Protein AF-0000000084525613 (afdb_homodimer)

Structure (mmCIF, N/CA/C/O backbone):
data_AF-0000000084525613-model_v1
#
loop_
_entity.id
_entity.type
_entity.pdbx_description
1 polymer 'Acetyl-CoA carboxylase, carboxyltransferase component (Subunit alpha and beta)'
#
loop_
_atom_site.group_PDB
_atom_site.id
_atom_site.type_symbol
_atom_site.label_atom_id
_atom_site.label_alt_id
_atom_site.label_comp_id
_atom_site.label_asym_id
_atom_site.label_entity_id
_atom_site.label_seq_id
_atom_site.pdbx_PDB_ins_code
_atom_site.Cartn_x
_atom_site.Cartn_y
_atom_site.Cartn_z
_atom_site.occupancy
_atom_site.B_iso_or_equiv
_atom_site.auth_seq_id
_atom_site.auth_comp_id
_atom_site.auth_asym_id
_atom_site.auth_atom_id
_atom_site.pdbx_PDB_model_num
ATOM 1 N N . MET A 1 1 ? -4.914 -27.984 -30.031 1 90.06 1 MET A N 1
ATOM 2 C CA . MET A 1 1 ? -4.883 -29.438 -29.953 1 90.06 1 MET A CA 1
ATOM 3 C C . MET A 1 1 ? -5.484 -29.906 -28.625 1 90.06 1 MET A C 1
ATOM 5 O O . MET A 1 1 ? -5.383 -29.219 -27.609 1 90.06 1 MET A O 1
ATOM 9 N N . LYS A 1 2 ? -6.156 -30.938 -28.734 1 94.06 2 LYS A N 1
ATOM 10 C CA . LYS A 1 2 ? -6.719 -31.516 -27.516 1 94.06 2 LYS A CA 1
ATOM 11 C C . LYS A 1 2 ? -5.641 -32.188 -26.688 1 94.06 2 LYS A C 1
ATOM 13 O O . LYS A 1 2 ? -4.871 -33 -27.203 1 94.06 2 LYS A O 1
ATOM 18 N N . LEU A 1 3 ? -5.566 -31.844 -25.422 1 95.56 3 LEU A N 1
ATOM 19 C CA . LEU A 1 3 ? -4.598 -32.469 -24.516 1 95.56 3 LEU A CA 1
ATOM 20 C C . LEU A 1 3 ? -4.984 -33.906 -24.188 1 95.56 3 LEU A C 1
ATOM 22 O O . LEU A 1 3 ? -6.172 -34.219 -24.078 1 95.56 3 LEU A O 1
ATOM 26 N N . THR A 1 4 ? -3.984 -34.75 -24.031 1 93.56 4 THR A N 1
ATOM 27 C CA . THR A 1 4 ? -4.195 -36.125 -23.625 1 93.56 4 THR A CA 1
ATOM 28 C C . THR A 1 4 ? -3.631 -36.375 -22.219 1 93.56 4 THR A C 1
ATOM 30 O O . THR A 1 4 ? -2.469 -36.031 -21.953 1 93.56 4 THR A O 1
ATOM 33 N N . SER A 1 5 ? -4.492 -36.906 -21.422 1 92.44 5 SER A N 1
ATOM 34 C CA . SER A 1 5 ? -4.07 -37.188 -20.047 1 92.44 5 SER A CA 1
ATOM 35 C C . SER A 1 5 ? -3.301 -38.5 -19.969 1 92.44 5 SER A C 1
ATOM 37 O O . SER A 1 5 ? -3.67 -39.469 -20.609 1 92.44 5 SER A O 1
ATOM 39 N N . ALA A 1 6 ? -2.217 -38.469 -19.203 1 86.94 6 ALA A N 1
ATOM 40 C CA . ALA A 1 6 ? -1.44 -39.688 -18.953 1 86.94 6 ALA A CA 1
ATOM 41 C C . ALA A 1 6 ? -1.786 -40.312 -17.609 1 86.94 6 ALA A C 1
ATOM 43 O O . ALA A 1 6 ? -1.258 -41.344 -17.234 1 86.94 6 ALA A O 1
ATOM 44 N N . PHE A 1 7 ? -2.611 -39.656 -16.969 1 85.94 7 PHE A N 1
ATOM 45 C CA . PHE A 1 7 ? -2.996 -40.062 -15.625 1 85.94 7 PHE A CA 1
ATOM 46 C C . PHE A 1 7 ? -3.844 -41.312 -15.641 1 85.94 7 PHE A C 1
ATOM 48 O O . PHE A 1 7 ? -4.707 -41.469 -16.5 1 85.94 7 PHE A O 1
ATOM 55 N N . VAL A 1 8 ? -3.467 -42.219 -14.656 1 85.25 8 VAL A N 1
ATOM 56 C CA . VAL A 1 8 ? -4.188 -43.5 -14.562 1 85.25 8 VAL A CA 1
ATOM 57 C C . VAL A 1 8 ? -5.152 -43.438 -13.375 1 85.25 8 VAL A C 1
ATOM 59 O O . VAL A 1 8 ? -4.734 -43.594 -12.227 1 85.25 8 VAL A O 1
ATOM 62 N N . PRO A 1 9 ? -6.391 -43.438 -13.719 1 85.56 9 PRO A N 1
ATOM 63 C CA . PRO A 1 9 ? -7.371 -43.406 -12.633 1 85.56 9 PRO A CA 1
ATOM 64 C C . PRO A 1 9 ? -7.312 -44.656 -11.75 1 85.56 9 PRO A C 1
ATOM 66 O O . PRO A 1 9 ? -7.066 -45.75 -12.25 1 85.56 9 PRO A O 1
ATOM 69 N N . GLY A 1 10 ? -7.457 -44.562 -10.461 1 86.69 10 GLY A N 1
ATOM 70 C CA . GLY A 1 10 ? -7.559 -45.688 -9.539 1 86.69 10 GLY A CA 1
ATOM 71 C C . GLY A 1 10 ? -6.211 -46.125 -9.016 1 86.69 10 GLY A C 1
ATOM 72 O O . GLY A 1 10 ? -6.141 -47.062 -8.203 1 86.69 10 GLY A O 1
ATOM 73 N N . SER A 1 11 ? -5.141 -45.531 -9.516 1 91.88 11 SER A N 1
ATOM 74 C CA . SER A 1 11 ? -3.818 -45.875 -9 1 91.88 11 SER A CA 1
ATOM 75 C C . SER A 1 11 ? -3.699 -45.531 -7.52 1 91.88 11 SER A C 1
ATOM 77 O O . SER A 1 11 ? -4.52 -44.781 -6.98 1 91.88 11 SER A O 1
ATOM 79 N N . ASP A 1 12 ? -2.725 -46.188 -6.828 1 93.88 12 ASP A N 1
ATOM 80 C CA . ASP A 1 12 ? -2.469 -45.875 -5.422 1 93.88 12 ASP A CA 1
ATOM 81 C C . ASP A 1 12 ? -2.098 -44.406 -5.23 1 93.88 12 ASP A C 1
ATOM 83 O O . ASP A 1 12 ? -2.547 -43.781 -4.277 1 93.88 12 ASP A O 1
ATOM 87 N N . ALA A 1 13 ? -1.335 -43.938 -6.129 1 93.38 13 ALA A N 1
ATOM 88 C CA . ALA A 1 13 ? -0.952 -42.531 -6.066 1 93.38 13 ALA A CA 1
ATOM 89 C C . ALA A 1 13 ? -2.176 -41.625 -6.156 1 93.38 13 ALA A C 1
ATOM 91 O O . ALA A 1 13 ? -2.273 -40.625 -5.438 1 93.38 13 ALA A O 1
ATOM 92 N N . ALA A 1 14 ? -3.051 -41.969 -7.055 1 95.06 14 ALA A N 1
ATOM 93 C CA . ALA A 1 14 ? -4.281 -41.188 -7.219 1 95.06 14 ALA A CA 1
ATOM 94 C C . ALA A 1 14 ? -5.098 -41.188 -5.93 1 95.06 14 ALA A C 1
ATOM 96 O O . ALA A 1 14 ? -5.594 -40.125 -5.508 1 95.06 14 ALA A O 1
ATOM 97 N N . ARG A 1 15 ? -5.195 -42.312 -5.285 1 96.06 15 ARG A N 1
ATOM 98 C CA . ARG A 1 15 ? -5.969 -42.438 -4.055 1 96.06 15 ARG A CA 1
ATOM 99 C C . ARG A 1 15 ? -5.328 -41.656 -2.92 1 96.06 15 ARG A C 1
ATOM 101 O O . ARG A 1 15 ? -6.023 -40.969 -2.145 1 96.06 15 ARG A O 1
ATOM 108 N N . ASP A 1 16 ? -4.066 -41.781 -2.861 1 96.75 16 ASP A N 1
ATOM 109 C CA . ASP A 1 16 ? -3.33 -41.062 -1.828 1 96.75 16 ASP A CA 1
ATOM 110 C C . ASP A 1 16 ? -3.467 -39.562 -2.014 1 96.75 16 ASP A C 1
ATOM 112 O O . ASP A 1 16 ? -3.686 -38.812 -1.047 1 96.75 16 ASP A O 1
ATOM 116 N N . ASN A 1 17 ? -3.283 -39.125 -3.244 1 97 17 ASN A N 1
ATOM 117 C CA . ASN A 1 17 ? -3.457 -37.719 -3.549 1 97 17 ASN A CA 1
ATOM 118 C C . ASN A 1 17 ? -4.844 -37.219 -3.141 1 97 17 ASN A C 1
ATOM 120 O O . ASN A 1 17 ? -4.965 -36.188 -2.439 1 97 17 ASN A O 1
ATOM 124 N N . ARG A 1 18 ? -5.82 -37.906 -3.545 1 97.19 18 ARG A N 1
ATOM 125 C CA . ARG A 1 18 ? -7.195 -37.531 -3.254 1 97.19 18 ARG A CA 1
ATOM 126 C C . ARG A 1 18 ? -7.434 -37.438 -1.751 1 97.19 18 ARG A C 1
ATOM 128 O O . ARG A 1 18 ? -8.016 -36.469 -1.27 1 97.19 18 ARG A O 1
ATOM 135 N N . ALA A 1 19 ? -7.035 -38.438 -1.018 1 98.06 19 ALA A N 1
ATOM 136 C CA . ALA A 1 19 ? -7.219 -38.438 0.432 1 98.06 19 ALA A CA 1
ATOM 137 C C . ALA A 1 19 ? -6.547 -37.25 1.077 1 98.06 19 ALA A C 1
ATOM 139 O O . ALA A 1 19 ? -7.121 -36.594 1.958 1 98.06 19 ALA A O 1
ATOM 140 N N . ALA A 1 20 ? -5.375 -36.969 0.652 1 98.12 20 ALA A N 1
ATOM 141 C CA . ALA A 1 20 ? -4.621 -35.844 1.201 1 98.12 20 ALA A CA 1
ATOM 142 C C . ALA A 1 20 ? -5.312 -34.531 0.893 1 98.12 20 ALA A C 1
ATOM 144 O O . ALA A 1 20 ? -5.445 -33.656 1.769 1 98.12 20 ALA A O 1
ATOM 145 N N . HIS A 1 21 ? -5.723 -34.312 -0.351 1 98.31 21 HIS A N 1
ATOM 146 C CA . HIS A 1 21 ? -6.398 -33.062 -0.747 1 98.31 21 HIS A CA 1
ATOM 147 C C . HIS A 1 21 ? -7.703 -32.906 0.022 1 98.31 21 HIS A C 1
ATOM 149 O O . HIS A 1 21 ? -8.023 -31.781 0.451 1 98.31 21 HIS A O 1
ATOM 155 N N . LEU A 1 22 ? -8.445 -33.969 0.151 1 98.56 22 LEU A N 1
ATOM 156 C CA . LEU A 1 22 ? -9.711 -33.906 0.877 1 98.56 22 LEU A CA 1
ATOM 157 C C . LEU A 1 22 ? -9.477 -33.5 2.328 1 98.56 22 LEU A C 1
ATOM 159 O O . LEU A 1 22 ? -10.258 -32.719 2.893 1 98.56 22 LEU A O 1
ATOM 163 N N . LYS A 1 23 ? -8.445 -34 2.936 1 98.5 23 LYS A N 1
ATOM 164 C CA . LYS A 1 23 ? -8.102 -33.625 4.301 1 98.5 23 LYS A CA 1
ATOM 165 C C . LYS A 1 23 ? -7.781 -32.156 4.391 1 98.5 23 LYS A C 1
ATOM 167 O O . LYS A 1 23 ? -8.219 -31.469 5.32 1 98.5 23 LYS A O 1
ATOM 172 N N . MET A 1 24 ? -6.98 -31.641 3.463 1 98.44 24 MET A N 1
ATOM 173 C CA . MET A 1 24 ? -6.645 -30.219 3.438 1 98.44 24 MET A CA 1
ATOM 174 C C . MET A 1 24 ? -7.895 -29.375 3.211 1 98.44 24 MET A C 1
ATOM 176 O O . MET A 1 24 ? -8.039 -28.312 3.807 1 98.44 24 MET A O 1
ATOM 180 N N . LEU A 1 25 ? -8.758 -29.828 2.34 1 98.38 25 LEU A N 1
ATOM 181 C CA . LEU A 1 25 ? -10 -29.109 2.064 1 98.38 25 LEU A CA 1
ATOM 182 C C . LEU A 1 25 ? -10.883 -29.047 3.311 1 98.38 25 LEU A C 1
ATOM 184 O O . LEU A 1 25 ? -11.57 -28.047 3.535 1 98.38 25 LEU A O 1
ATOM 188 N N . GLU A 1 26 ? -10.867 -30.062 4.094 1 98.44 26 GLU A N 1
ATOM 189 C CA . GLU A 1 26 ? -11.617 -30.062 5.344 1 98.44 26 GLU A CA 1
ATOM 190 C C . GLU A 1 26 ? -11.109 -28.984 6.293 1 98.44 26 GLU A C 1
ATOM 192 O O . GLU A 1 26 ? -11.906 -28.281 6.918 1 98.44 26 GLU A O 1
ATOM 197 N N . THR A 1 27 ? -9.812 -28.891 6.395 1 98.19 27 THR A N 1
ATOM 198 C CA . THR A 1 27 ? -9.203 -27.844 7.223 1 98.19 27 THR A CA 1
ATOM 199 C C . THR A 1 27 ? -9.648 -26.469 6.762 1 98.19 27 THR A C 1
ATOM 201 O O . THR A 1 27 ? -10.008 -25.609 7.582 1 98.19 27 THR A O 1
ATOM 204 N N . VAL A 1 28 ? -9.633 -26.234 5.484 1 98.19 28 VAL A N 1
ATOM 205 C CA . VAL A 1 28 ? -10.031 -24.953 4.914 1 98.19 28 VAL A CA 1
ATOM 206 C C . VAL A 1 28 ? -11.516 -24.719 5.156 1 98.19 28 VAL A C 1
ATOM 208 O O . VAL A 1 28 ? -11.938 -23.594 5.473 1 98.19 28 VAL A O 1
ATOM 211 N N . ARG A 1 29 ? -12.297 -25.719 4.98 1 97.88 29 ARG A N 1
ATOM 212 C CA . ARG A 1 29 ? -13.734 -25.625 5.199 1 97.88 29 ARG A CA 1
ATOM 213 C C . ARG A 1 29 ? -14.039 -25.203 6.633 1 97.88 29 ARG A C 1
ATOM 215 O O . ARG A 1 29 ? -14.906 -24.359 6.867 1 97.88 29 ARG A O 1
ATOM 222 N N . GLU A 1 30 ? -13.367 -25.781 7.582 1 98 30 GLU A N 1
ATOM 223 C CA . GLU A 1 30 ? -13.562 -25.422 8.984 1 98 30 GLU A CA 1
ATOM 224 C C . GLU A 1 30 ? -13.258 -23.953 9.219 1 98 30 GLU A C 1
ATOM 226 O O . GLU A 1 30 ? -13.992 -23.266 9.93 1 98 30 GLU A O 1
ATOM 231 N N . ALA A 1 31 ? -12.164 -23.516 8.625 1 98.12 31 ALA A N 1
ATOM 232 C CA . ALA A 1 31 ? -11.805 -22.109 8.734 1 98.12 31 ALA A CA 1
ATOM 233 C C . ALA A 1 31 ? -12.875 -21.219 8.102 1 98.12 31 ALA A C 1
ATOM 235 O O . ALA A 1 31 ? -13.242 -20.172 8.656 1 98.12 31 ALA A O 1
ATOM 236 N N . ALA A 1 32 ? -13.344 -21.609 6.957 1 97.69 32 ALA A N 1
ATOM 237 C CA . ALA A 1 32 ? -14.375 -20.859 6.246 1 97.69 32 ALA A CA 1
ATOM 238 C C . ALA A 1 32 ? -15.672 -20.812 7.055 1 97.69 32 ALA A C 1
ATOM 240 O O . ALA A 1 32 ? -16.359 -19.781 7.074 1 97.69 32 ALA A O 1
ATOM 241 N N . GLU A 1 33 ? -16.016 -21.906 7.648 1 96.88 33 GLU A N 1
ATOM 242 C CA . GLU A 1 33 ? -17.203 -21.953 8.477 1 96.88 33 GLU A CA 1
ATOM 243 C C . GLU A 1 33 ? -17.094 -21.031 9.688 1 96.88 33 GLU A C 1
ATOM 245 O O . GLU A 1 33 ? -18.047 -20.344 10.047 1 96.88 33 GLU A O 1
ATOM 250 N N . THR A 1 34 ? -15.945 -21.062 10.266 1 96.12 34 THR A N 1
ATOM 251 C CA . THR A 1 34 ? -15.688 -20.156 11.367 1 96.12 34 THR A CA 1
ATOM 252 C C . THR A 1 34 ? -15.836 -18.703 10.914 1 96.12 34 THR A C 1
ATOM 254 O O . THR A 1 34 ? -16.469 -17.891 11.594 1 96.12 34 THR A O 1
ATOM 257 N N . ALA A 1 35 ? -15.266 -18.391 9.82 1 97.31 35 ALA A N 1
ATOM 258 C CA . ALA A 1 35 ? -15.367 -17.047 9.25 1 97.31 35 ALA A CA 1
ATOM 259 C C . ALA A 1 35 ? -16.828 -16.672 8.992 1 97.31 35 ALA A C 1
ATOM 261 O O . ALA A 1 35 ? -17.25 -15.562 9.312 1 97.31 35 ALA A O 1
ATOM 262 N N . ALA A 1 36 ? -17.578 -17.594 8.469 1 96 36 ALA A N 1
ATOM 263 C CA . ALA A 1 36 ? -18.953 -17.344 8.062 1 96 36 ALA A CA 1
ATOM 264 C C . ALA A 1 36 ? -19.859 -17.156 9.281 1 96 36 ALA A C 1
ATOM 266 O O . ALA A 1 36 ? -20.938 -16.562 9.18 1 96 36 ALA A O 1
ATOM 267 N N . SER A 1 37 ? -19.391 -17.562 10.438 1 95.06 37 SER A N 1
ATOM 268 C CA . SER A 1 37 ? -20.172 -17.469 11.664 1 95.06 37 SER A CA 1
ATOM 269 C C . SER A 1 37 ? -20.109 -16.062 12.258 1 95.06 37 SER A C 1
ATOM 271 O O . SER A 1 37 ? -20.859 -15.742 13.18 1 95.06 37 SER A O 1
ATOM 273 N N . GLY A 1 38 ? -19.219 -15.258 11.734 1 96.25 38 GLY A N 1
ATOM 274 C CA . GLY A 1 38 ? -19.141 -13.875 12.18 1 96.25 38 GLY A CA 1
ATOM 275 C C . GLY A 1 38 ? -18.844 -13.734 13.656 1 96.25 38 GLY A C 1
ATOM 276 O O . GLY A 1 38 ? -17.906 -14.344 14.172 1 96.25 38 GLY A O 1
ATOM 277 N N . GLY A 1 39 ? -19.703 -12.945 14.367 1 95.94 39 GLY A N 1
ATOM 278 C CA . GLY A 1 39 ? -19.453 -12.633 15.766 1 95.94 39 GLY A CA 1
ATOM 279 C C . GLY A 1 39 ? -19.938 -13.719 16.719 1 95.94 39 GLY A C 1
ATOM 280 O O . GLY A 1 39 ? -19.859 -13.562 17.938 1 95.94 39 GLY A O 1
ATOM 281 N N . GLY A 1 40 ? -20.406 -14.875 16.172 1 95.62 40 GLY A N 1
ATOM 282 C CA . GLY A 1 40 ? -20.875 -15.969 17 1 95.62 40 GLY A CA 1
ATOM 283 C C . GLY A 1 40 ? -22.375 -15.922 17.25 1 95.62 40 GLY A C 1
ATOM 284 O O . GLY A 1 40 ? -23.047 -14.961 16.859 1 95.62 40 GLY A O 1
ATOM 285 N N . ALA A 1 41 ? -22.859 -16.906 17.906 1 96.12 41 ALA A N 1
ATOM 286 C CA . ALA A 1 41 ? -24.297 -17.141 18.047 1 96.12 41 ALA A CA 1
ATOM 287 C C . ALA A 1 41 ? -24.953 -16.016 18.844 1 96.12 41 ALA A C 1
ATOM 289 O O . ALA A 1 41 ? -26 -15.492 18.438 1 96.12 41 ALA A O 1
ATOM 290 N N . SER A 1 42 ? -24.391 -15.633 19.938 1 95.81 42 SER A N 1
ATOM 291 C CA . SER A 1 42 ? -24.984 -14.609 20.797 1 95.81 42 SER A CA 1
ATOM 292 C C . SER A 1 42 ? -25.062 -13.266 20.078 1 95.81 42 SER A C 1
ATOM 294 O O . SER A 1 42 ? -26.094 -12.609 20.094 1 95.81 42 SER A O 1
ATOM 296 N N . ALA A 1 43 ? -23.984 -12.852 19.438 1 96.19 43 ALA A N 1
ATOM 297 C CA . ALA A 1 43 ? -23.969 -11.586 18.719 1 96.19 43 ALA A CA 1
ATOM 298 C C . ALA A 1 43 ? -24.953 -11.609 17.562 1 96.19 43 ALA A C 1
ATOM 300 O O . ALA A 1 43 ? -25.625 -10.602 17.281 1 96.19 43 ALA A O 1
ATOM 301 N N . ARG A 1 44 ? -25.094 -12.688 16.891 1 97.5 44 ARG A N 1
ATOM 302 C CA . ARG A 1 44 ? -26.016 -12.836 15.773 1 97.5 44 ARG A CA 1
ATOM 303 C C . ARG A 1 44 ? -27.469 -12.742 16.25 1 97.5 44 ARG A C 1
ATOM 305 O O . ARG A 1 44 ? -28.297 -12.094 15.609 1 97.5 44 ARG A O 1
ATOM 312 N N . GLU A 1 45 ? -27.719 -13.398 17.328 1 97.5 45 GLU A N 1
ATOM 313 C CA . GLU A 1 45 ? -29.062 -13.328 17.875 1 97.5 45 GLU A CA 1
ATOM 314 C C . GLU A 1 45 ? -29.422 -11.898 18.266 1 97.5 45 GLU A C 1
ATOM 316 O O . GLU A 1 45 ? -30.547 -11.453 18 1 97.5 45 GLU A O 1
ATOM 321 N N . ARG A 1 46 ? -28.531 -11.234 18.906 1 95.88 46 ARG A N 1
ATOM 322 C CA . ARG A 1 46 ? -28.75 -9.844 19.266 1 95.88 46 ARG A CA 1
ATOM 323 C C . ARG A 1 46 ? -29 -8.992 18.016 1 95.88 46 ARG A C 1
ATOM 325 O O . ARG A 1 46 ? -29.891 -8.141 18.016 1 95.88 46 ARG A O 1
ATOM 332 N N . HIS A 1 47 ? -28.234 -9.227 17.016 1 97.25 47 HIS A N 1
ATOM 333 C CA . HIS A 1 47 ? -28.375 -8.531 15.734 1 97.25 47 HIS A CA 1
ATOM 334 C C . HIS A 1 47 ? -29.75 -8.766 15.133 1 97.25 47 HIS A C 1
ATOM 336 O O . HIS A 1 47 ? -30.438 -7.809 14.75 1 97.25 47 HIS A O 1
ATOM 342 N N . LEU A 1 48 ? -30.219 -9.969 15.141 1 97.62 48 LEU A N 1
ATOM 343 C CA . LEU A 1 48 ? -31.516 -10.352 14.594 1 97.62 48 LEU A CA 1
ATOM 344 C C . LEU A 1 48 ? -32.656 -9.781 15.438 1 97.62 48 LEU A C 1
ATOM 346 O O . LEU A 1 48 ? -33.688 -9.383 14.906 1 97.62 48 LEU A O 1
ATOM 350 N N . SER A 1 49 ? -32.406 -9.734 16.734 1 97.38 49 SER A N 1
ATOM 351 C CA . SER A 1 49 ? -33.438 -9.258 17.641 1 97.38 49 SER A CA 1
ATOM 352 C C . SER A 1 49 ? -33.75 -7.773 17.422 1 97.38 49 SER A C 1
ATOM 354 O O . SER A 1 49 ? -34.812 -7.285 17.781 1 97.38 49 SER A O 1
ATOM 356 N N . ARG A 1 50 ? -32.812 -7.113 16.828 1 95.75 50 ARG A N 1
ATOM 357 C CA . ARG A 1 50 ? -33 -5.695 16.531 1 95.75 50 ARG A CA 1
ATOM 358 C C . ARG A 1 50 ? -33.688 -5.5 15.18 1 95.75 50 ARG A C 1
ATOM 360 O O . ARG A 1 50 ? -33.781 -4.371 14.695 1 95.75 50 ARG A O 1
ATOM 367 N N . GLY A 1 51 ? -34.062 -6.59 14.531 1 96.06 51 GLY A N 1
ATOM 368 C CA . GLY A 1 51 ? -34.781 -6.52 13.266 1 96.06 51 GLY A CA 1
ATOM 369 C C . GLY A 1 51 ? -33.875 -6.395 12.062 1 96.06 51 GLY A C 1
ATOM 370 O O . GLY A 1 51 ? -34.312 -6.105 10.953 1 96.06 51 GLY A O 1
ATOM 371 N N . LYS A 1 52 ? -32.594 -6.57 12.227 1 98.06 52 LYS A N 1
ATOM 372 C CA . LYS A 1 52 ? -31.609 -6.41 11.156 1 98.06 52 LYS A CA 1
ATOM 373 C C . LYS A 1 52 ? -31.328 -7.742 10.461 1 98.06 52 LYS A C 1
ATOM 375 O O . LYS A 1 52 ? -31.391 -8.805 11.086 1 98.06 52 LYS A O 1
ATOM 380 N N . MET A 1 53 ? -31.016 -7.668 9.18 1 98.38 53 MET A N 1
ATOM 381 C CA . MET A 1 53 ? -30.562 -8.844 8.438 1 98.38 53 MET A CA 1
ATOM 382 C C . MET A 1 53 ? -29.094 -9.148 8.742 1 98.38 53 MET A C 1
ATOM 384 O O . MET A 1 53 ? -28.297 -8.234 8.914 1 98.38 53 MET A O 1
ATOM 388 N N . LEU A 1 54 ? -28.812 -10.445 8.859 1 98.44 54 LEU A N 1
ATOM 389 C CA . LEU A 1 54 ? -27.406 -10.82 8.969 1 98.44 54 LEU A CA 1
ATOM 390 C C . LEU A 1 54 ? -26.641 -10.453 7.695 1 98.44 54 LEU A C 1
ATOM 392 O O . LEU A 1 54 ? -27.234 -10.383 6.613 1 98.44 54 LEU A O 1
ATOM 396 N N . PRO A 1 55 ? -25.344 -10.203 7.812 1 98.31 55 PRO A N 1
ATOM 397 C CA . PRO A 1 55 ? -24.562 -9.68 6.684 1 98.31 55 PRO A CA 1
ATOM 398 C C . PRO A 1 55 ? -24.656 -10.57 5.445 1 98.31 55 PRO A C 1
ATOM 400 O O . PRO A 1 55 ? -24.812 -10.07 4.332 1 98.31 55 PRO A O 1
ATOM 403 N N . ARG A 1 56 ? -24.484 -11.82 5.559 1 98.06 56 ARG A N 1
ATOM 404 C CA . ARG A 1 56 ? -24.531 -12.703 4.398 1 98.06 56 ARG A CA 1
ATOM 405 C C . ARG A 1 56 ? -25.922 -12.742 3.793 1 98.06 56 ARG A C 1
ATOM 407 O O . ARG A 1 56 ? -26.078 -12.93 2.584 1 98.06 56 ARG A O 1
ATOM 414 N N . ASP A 1 57 ? -26.969 -12.57 4.637 1 98.38 57 ASP A N 1
ATOM 415 C CA . ASP A 1 57 ? -28.328 -12.438 4.113 1 98.38 57 ASP A CA 1
ATOM 416 C C . ASP A 1 57 ? -28.5 -11.141 3.33 1 98.38 57 ASP A C 1
ATOM 418 O O . ASP A 1 57 ? -29.203 -11.094 2.326 1 98.38 57 ASP A O 1
ATOM 422 N N . ARG A 1 58 ? -27.875 -10.031 3.854 1 98.88 58 ARG A N 1
ATOM 423 C CA . ARG A 1 58 ? -27.875 -8.766 3.123 1 98.88 58 ARG A CA 1
ATOM 424 C C . ARG A 1 58 ? -27.297 -8.938 1.728 1 98.88 58 ARG A C 1
ATOM 426 O O . ARG A 1 58 ? -27.875 -8.492 0.741 1 98.88 58 ARG A O 1
ATOM 433 N N . VAL A 1 59 ? -26.109 -9.617 1.618 1 98.81 59 VAL A N 1
ATOM 434 C CA . VAL A 1 59 ? -25.438 -9.836 0.34 1 98.81 59 VAL A CA 1
ATOM 435 C C . VAL A 1 59 ? -26.344 -10.656 -0.579 1 98.81 59 VAL A C 1
ATOM 437 O O . VAL A 1 59 ? -26.562 -10.289 -1.736 1 98.81 59 VAL A O 1
ATOM 440 N N . ALA A 1 60 ? -26.875 -11.75 -0.039 1 98.5 60 ALA A N 1
ATOM 441 C CA . ALA A 1 60 ? -27.734 -12.625 -0.825 1 98.5 60 ALA A CA 1
ATOM 442 C C . ALA A 1 60 ? -28.969 -11.867 -1.313 1 98.5 60 ALA A C 1
ATOM 444 O O . ALA A 1 60 ? -29.422 -12.07 -2.443 1 98.5 60 ALA A O 1
ATOM 445 N N . GLY A 1 61 ? -29.531 -11.023 -0.434 1 98.62 61 GLY A N 1
ATOM 446 C CA . GLY A 1 61 ? -30.719 -10.258 -0.771 1 98.62 61 GLY A CA 1
ATOM 447 C C . GLY A 1 61 ? -30.469 -9.203 -1.833 1 98.62 61 GLY A C 1
ATOM 448 O O . GLY A 1 61 ? -31.406 -8.773 -2.521 1 98.62 61 GLY A O 1
ATOM 449 N N . LEU A 1 62 ? -29.203 -8.734 -1.928 1 98.88 62 LEU A N 1
ATOM 450 C CA . LEU A 1 62 ? -28.828 -7.723 -2.91 1 98.88 62 LEU A CA 1
ATOM 451 C C . LEU A 1 62 ? -28.625 -8.352 -4.285 1 98.88 62 LEU A C 1
ATOM 453 O O . LEU A 1 62 ? -28.984 -7.758 -5.305 1 98.88 62 LEU A O 1
ATOM 457 N N . LEU A 1 63 ? -28.078 -9.531 -4.375 1 98.81 63 LEU A N 1
ATOM 458 C CA . LEU A 1 63 ? -27.641 -10.172 -5.613 1 98.81 63 LEU A CA 1
ATOM 459 C C . LEU A 1 63 ? -28.828 -10.75 -6.379 1 98.81 63 LEU A C 1
ATOM 461 O O . LEU A 1 63 ? -29.859 -11.078 -5.781 1 98.81 63 LEU A O 1
ATOM 465 N N . ASP A 1 64 ? -28.656 -10.805 -7.703 1 98.62 64 ASP A N 1
ATOM 466 C CA . ASP A 1 64 ? -29.656 -11.5 -8.516 1 98.62 64 ASP A CA 1
ATOM 467 C C . ASP A 1 64 ? -29.797 -12.953 -8.086 1 98.62 64 ASP A C 1
ATOM 469 O O . ASP A 1 64 ? -28.797 -13.641 -7.875 1 98.62 64 ASP A O 1
ATOM 473 N N . PRO A 1 65 ? -31.047 -13.398 -7.938 1 97.81 65 PRO A N 1
ATOM 474 C CA . PRO A 1 65 ? -31.25 -14.781 -7.508 1 97.81 65 PRO A CA 1
ATOM 475 C C . PRO A 1 65 ? -30.562 -15.789 -8.43 1 97.81 65 PRO A C 1
ATOM 477 O O . PRO A 1 65 ? -30.609 -15.641 -9.656 1 97.81 65 PRO A O 1
ATOM 480 N N . GLY A 1 66 ? -29.906 -16.703 -7.824 1 96.88 66 GLY A N 1
ATOM 481 C CA . GLY A 1 66 ? -29.297 -17.812 -8.547 1 96.88 66 GLY A CA 1
ATOM 482 C C . GLY A 1 66 ? -27.969 -17.469 -9.188 1 96.88 66 GLY A C 1
ATOM 483 O O . GLY A 1 66 ? -27.391 -18.281 -9.898 1 96.88 66 GLY A O 1
ATOM 484 N N . THR A 1 67 ? -27.5 -16.25 -9.062 1 97.5 67 THR A N 1
ATOM 485 C CA . THR A 1 67 ? -26.219 -15.859 -9.641 1 97.5 67 THR A CA 1
ATOM 486 C C . THR A 1 67 ? -25.094 -16.078 -8.641 1 97.5 67 THR A C 1
ATOM 488 O O . THR A 1 67 ? -25.312 -16.047 -7.426 1 97.5 67 THR A O 1
ATOM 491 N N . PRO A 1 68 ? -23.891 -16.328 -9.18 1 97.38 68 PRO A N 1
ATOM 492 C CA . PRO A 1 68 ? -22.766 -16.609 -8.289 1 97.38 68 PRO A CA 1
ATOM 493 C C . PRO A 1 68 ? -22.234 -15.359 -7.602 1 97.38 68 PRO A C 1
ATOM 495 O O . PRO A 1 68 ? -22.453 -14.242 -8.078 1 97.38 68 PRO A O 1
ATOM 498 N N . PHE A 1 69 ? -21.672 -15.523 -6.473 1 98.38 69 PHE A N 1
ATOM 499 C CA . PHE A 1 69 ? -20.922 -14.508 -5.73 1 98.38 69 PHE A CA 1
ATOM 500 C C . PHE A 1 69 ? -19.453 -14.914 -5.594 1 98.38 69 PHE A C 1
ATOM 502 O O . PHE A 1 69 ? -19.141 -15.914 -4.945 1 98.38 69 PHE A O 1
ATOM 509 N N . LEU A 1 70 ? -18.531 -14.242 -6.285 1 98.75 70 LEU A N 1
ATOM 510 C CA . LEU A 1 70 ? -17.094 -14.477 -6.172 1 98.75 70 LEU A CA 1
ATOM 511 C C . LEU A 1 70 ? -16.516 -13.758 -4.957 1 98.75 70 LEU A C 1
ATOM 513 O O . LEU A 1 70 ? -16.062 -12.609 -5.059 1 98.75 70 LEU A O 1
ATOM 517 N N . GLU A 1 71 ? -16.531 -14.445 -3.844 1 98.62 71 GLU A N 1
ATOM 518 C CA . GLU A 1 71 ? -16.125 -13.836 -2.58 1 98.62 71 GLU A CA 1
ATOM 519 C C . GLU A 1 71 ? -14.602 -13.688 -2.502 1 98.62 71 GLU A C 1
ATOM 521 O O . GLU A 1 71 ? -13.867 -14.594 -2.9 1 98.62 71 GLU A O 1
ATOM 526 N N . VAL A 1 72 ? -14.18 -12.547 -2.029 1 98.56 72 VAL A N 1
ATOM 527 C CA . VAL A 1 72 ? -12.766 -12.219 -1.866 1 98.56 72 VAL A CA 1
ATOM 528 C C . VAL A 1 72 ? -12.406 -12.203 -0.382 1 98.56 72 VAL A C 1
ATOM 530 O O . VAL A 1 72 ? -13.094 -11.562 0.42 1 98.56 72 VAL A O 1
ATOM 533 N N . GLY A 1 73 ? -11.359 -12.906 -0.053 1 98.56 73 GLY A N 1
ATOM 534 C CA . GLY A 1 73 ? -10.828 -12.859 1.3 1 98.56 73 GLY A CA 1
ATOM 535 C C . GLY A 1 73 ? -11.742 -13.5 2.324 1 98.56 73 GLY A C 1
ATOM 536 O O . GLY A 1 73 ? -11.945 -12.961 3.41 1 98.56 73 GLY A O 1
ATOM 537 N N . ALA A 1 74 ? -12.273 -14.672 2.037 1 98.19 74 ALA A N 1
ATOM 538 C CA . ALA A 1 74 ? -13.258 -15.328 2.896 1 98.19 74 ALA A CA 1
ATOM 539 C C . ALA A 1 74 ? -12.656 -15.672 4.254 1 98.19 74 ALA A C 1
ATOM 541 O O . ALA A 1 74 ? -13.359 -15.703 5.266 1 98.19 74 ALA A O 1
ATOM 542 N N . THR A 1 75 ? -11.336 -15.953 4.297 1 98.69 75 THR A N 1
ATOM 543 C CA . THR A 1 75 ? -10.703 -16.359 5.551 1 98.69 75 THR A CA 1
ATOM 544 C C . THR A 1 75 ? -9.734 -15.281 6.043 1 98.69 75 THR A C 1
ATOM 546 O O . THR A 1 75 ? -8.805 -15.578 6.789 1 98.69 75 THR A O 1
ATOM 549 N N . ALA A 1 76 ? -9.969 -14.039 5.605 1 98.81 76 ALA A N 1
ATOM 550 C CA . ALA A 1 76 ? -9.148 -12.922 6.07 1 98.81 76 ALA A CA 1
ATOM 551 C C . ALA A 1 76 ? -9.148 -12.836 7.594 1 98.81 76 ALA A C 1
ATOM 553 O O . ALA A 1 76 ? -10.195 -13.008 8.227 1 98.81 76 ALA A O 1
ATOM 554 N N . ALA A 1 77 ? -7.973 -12.594 8.18 1 98.69 77 ALA A N 1
ATOM 555 C CA . ALA A 1 77 ? -7.738 -12.391 9.609 1 98.69 77 ALA A CA 1
ATOM 556 C C . ALA A 1 77 ? -7.855 -13.711 10.375 1 98.69 77 ALA A C 1
ATOM 558 O O . ALA A 1 77 ? -7.867 -13.719 11.609 1 98.69 77 ALA A O 1
ATOM 559 N N . HIS A 1 78 ? -7.941 -14.867 9.68 1 98.62 78 HIS A N 1
ATOM 560 C CA . HIS A 1 78 ? -7.957 -16.156 10.359 1 98.62 78 HIS A CA 1
ATOM 561 C C . HIS A 1 78 ? -6.738 -16.312 11.266 1 98.62 78 HIS A C 1
ATOM 563 O O . HIS A 1 78 ? -5.602 -16.156 10.82 1 98.62 78 HIS A O 1
ATOM 569 N N . GLY A 1 79 ? -7.02 -16.594 12.547 1 97.06 79 GLY A N 1
ATOM 570 C CA . GLY A 1 79 ? -5.949 -16.812 13.508 1 97.06 79 GLY A CA 1
ATOM 571 C C . GLY A 1 79 ? -5.297 -15.531 13.969 1 97.06 79 GLY A C 1
ATOM 572 O O . GLY A 1 79 ? -4.348 -15.562 14.758 1 97.06 79 GLY A O 1
ATOM 573 N N . LEU A 1 80 ? -5.715 -14.445 13.508 1 98.06 80 LEU A N 1
ATOM 574 C CA . LEU A 1 80 ? -5.176 -13.148 13.914 1 98.06 80 LEU A CA 1
ATOM 575 C C . LEU A 1 80 ? -6.055 -12.508 14.984 1 98.06 80 LEU A C 1
ATOM 577 O O . LEU A 1 80 ? -7.215 -12.891 15.156 1 98.06 80 LEU A O 1
ATOM 581 N N . TYR A 1 81 ? -5.457 -11.617 15.789 1 97.69 81 TYR A N 1
ATOM 582 C CA . TYR A 1 81 ? -6.137 -10.812 16.797 1 97.69 81 TYR A CA 1
ATOM 583 C C . TYR A 1 81 ? -6.824 -11.695 17.828 1 97.69 81 TYR A C 1
ATOM 585 O O . TYR A 1 81 ? -7.938 -11.398 18.266 1 97.69 81 TYR A O 1
ATOM 593 N N . GLY A 1 82 ? -6.297 -12.875 18.141 1 96.38 82 GLY A N 1
ATOM 594 C CA . GLY A 1 82 ? -6.875 -13.797 19.094 1 96.38 82 GLY A CA 1
ATOM 595 C C . GLY A 1 82 ? -8.18 -14.406 18.625 1 96.38 82 GLY A C 1
ATOM 596 O O . GLY A 1 82 ? -8.969 -14.914 19.438 1 96.38 82 GLY A O 1
ATOM 597 N N . GLY A 1 83 ? -8.43 -14.281 17.328 1 96.31 83 GLY A N 1
ATOM 598 C CA . GLY A 1 83 ? -9.664 -14.828 16.781 1 96.31 83 GLY A CA 1
ATOM 599 C C . GLY A 1 83 ? -10.828 -13.859 16.875 1 96.31 83 GLY A C 1
ATOM 600 O O . GLY A 1 83 ? -11.977 -14.227 16.594 1 96.31 83 GLY A O 1
ATOM 601 N N . ASP A 1 84 ? -10.555 -12.578 17.078 1 96.56 84 ASP A N 1
ATOM 602 C CA . ASP A 1 84 ? -11.586 -11.602 17.406 1 96.56 84 ASP A CA 1
ATOM 603 C C . ASP A 1 84 ? -12.203 -11.008 16.141 1 96.56 84 ASP A C 1
ATOM 605 O O . ASP A 1 84 ? -13.219 -10.312 16.203 1 96.56 84 ASP A O 1
ATOM 609 N N . SER A 1 85 ? -11.656 -11.273 15.008 1 97.69 85 SER A N 1
ATOM 610 C CA . SER A 1 85 ? -12.133 -10.617 13.789 1 97.69 85 SER A CA 1
ATOM 611 C C . SER A 1 85 ? -12.273 -11.609 12.648 1 97.69 85 SER A C 1
ATOM 613 O O . SER A 1 85 ? -11.656 -11.445 11.594 1 97.69 85 SER A O 1
ATOM 615 N N . PRO A 1 86 ? -13.172 -12.609 12.828 1 98.06 86 PRO A N 1
ATOM 616 C CA . PRO A 1 86 ? -13.383 -13.555 11.734 1 98.06 86 PRO A CA 1
ATOM 617 C C . PRO A 1 86 ? -13.773 -12.867 10.422 1 98.06 86 PRO A C 1
ATOM 619 O O . PRO A 1 86 ? -14.539 -11.906 10.43 1 98.06 86 PRO A O 1
ATOM 622 N N . CYS A 1 87 ? -13.188 -13.359 9.242 1 98.38 87 CYS A N 1
ATOM 623 C CA . CYS A 1 87 ? -13.406 -12.789 7.922 1 98.38 87 CYS A CA 1
ATOM 624 C C . CYS A 1 87 ? -13.031 -11.312 7.891 1 98.38 87 CYS A C 1
ATOM 626 O O . CYS A 1 87 ? -13.547 -10.555 7.07 1 98.38 87 CYS A O 1
ATOM 628 N N . ALA A 1 88 ? -12.328 -10.883 8.891 1 98.5 88 ALA A N 1
ATOM 629 C CA . ALA A 1 88 ? -11.922 -9.492 9.102 1 98.5 88 ALA A CA 1
ATOM 630 C C . ALA A 1 88 ? -13.133 -8.594 9.297 1 98.5 88 ALA A C 1
ATOM 632 O O . ALA A 1 88 ? -13.07 -7.395 9.008 1 98.5 88 ALA A O 1
ATOM 633 N N . GLY A 1 89 ? -14.25 -9.141 9.602 1 98.38 89 GLY A N 1
ATOM 634 C CA . GLY A 1 89 ? -15.453 -8.383 9.891 1 98.38 89 GLY A CA 1
ATOM 635 C C . GLY A 1 89 ? -16.047 -7.734 8.656 1 98.38 89 GLY A C 1
ATOM 636 O O . GLY A 1 89 ? -16.875 -6.816 8.766 1 98.38 89 GLY A O 1
ATOM 637 N N . VAL A 1 90 ? -15.625 -8.102 7.473 1 98.5 90 VAL A N 1
ATOM 638 C CA . VAL A 1 90 ? -16.094 -7.527 6.215 1 98.5 90 VAL A CA 1
ATOM 639 C C . VAL A 1 90 ? -16.25 -8.625 5.168 1 98.5 90 VAL A C 1
ATOM 641 O O . VAL A 1 90 ? -15.32 -9.398 4.922 1 98.5 90 VAL A O 1
ATOM 644 N N . ILE A 1 91 ? -17.422 -8.758 4.59 1 98.75 91 ILE A N 1
ATOM 645 C CA . ILE A 1 91 ? -17.641 -9.617 3.428 1 98.75 91 ILE A CA 1
ATOM 646 C C . ILE A 1 91 ? -17.438 -8.805 2.148 1 98.75 91 ILE A C 1
ATOM 648 O O . ILE A 1 91 ? -17.953 -7.691 2.023 1 98.75 91 ILE A O 1
ATOM 652 N N . ALA A 1 92 ? -16.656 -9.281 1.195 1 98.88 92 ALA A N 1
ATOM 653 C CA . ALA A 1 92 ? -16.422 -8.609 -0.081 1 98.88 92 ALA A CA 1
ATOM 654 C C . ALA A 1 92 ? -16.438 -9.609 -1.236 1 98.88 92 ALA A C 1
ATOM 656 O O . ALA A 1 92 ? -16.047 -10.766 -1.069 1 98.88 92 ALA A O 1
ATOM 657 N N . GLY A 1 93 ? -16.875 -9.148 -2.381 1 98.81 93 GLY A N 1
ATOM 658 C CA . GLY A 1 93 ? -16.859 -10.016 -3.547 1 98.81 93 GLY A CA 1
ATOM 659 C C . GLY A 1 93 ? -17.609 -9.43 -4.734 1 98.81 93 GLY A C 1
ATOM 660 O O . GLY A 1 93 ? -18.266 -8.398 -4.613 1 98.81 93 GLY A O 1
ATOM 661 N N . VAL A 1 94 ? -17.469 -10.023 -5.863 1 98.88 94 VAL A N 1
ATOM 662 C CA . VAL A 1 94 ? -18.109 -9.617 -7.105 1 98.88 94 VAL A CA 1
ATOM 663 C C . VAL A 1 94 ? -19.391 -10.422 -7.312 1 98.88 94 VAL A C 1
ATOM 665 O O . VAL A 1 94 ? -19.375 -11.656 -7.254 1 98.88 94 VAL A O 1
ATOM 668 N N . GLY A 1 95 ? -20.469 -9.789 -7.441 1 98.62 95 GLY A N 1
ATOM 669 C CA . GLY A 1 95 ? -21.75 -10.391 -7.75 1 98.62 95 GLY A CA 1
ATOM 670 C C . GLY A 1 95 ? -22.516 -9.648 -8.828 1 98.62 95 GLY A C 1
ATOM 671 O O . GLY A 1 95 ? -22 -8.703 -9.422 1 98.62 95 GLY A O 1
ATOM 672 N N . ARG A 1 96 ? -23.703 -10.148 -9.117 1 98.38 96 ARG A N 1
ATOM 673 C CA . ARG A 1 96 ? -24.547 -9.523 -10.125 1 98.38 96 ARG A CA 1
ATOM 674 C C . ARG A 1 96 ? -25.797 -8.891 -9.492 1 98.38 96 ARG A C 1
ATOM 676 O O . ARG A 1 96 ? -26.453 -9.516 -8.664 1 98.38 96 ARG A O 1
ATOM 683 N N . VAL A 1 97 ? -26 -7.676 -9.766 1 98.62 97 VAL A N 1
ATOM 684 C CA . VAL A 1 97 ? -27.188 -6.926 -9.336 1 98.62 97 VAL A CA 1
ATOM 685 C C . VAL A 1 97 ? -27.859 -6.301 -10.555 1 98.62 97 VAL A C 1
ATOM 687 O O . VAL A 1 97 ? -27.266 -5.488 -11.258 1 98.62 97 VAL A O 1
ATOM 690 N N . MET A 1 98 ? -29.141 -6.691 -10.781 1 97.69 98 MET A N 1
ATOM 691 C CA . MET A 1 98 ? -29.891 -6.203 -11.938 1 97.69 98 MET A CA 1
ATOM 692 C C . MET A 1 98 ? -29.109 -6.441 -13.227 1 97.69 98 MET A C 1
ATOM 694 O O . MET A 1 98 ? -29 -5.551 -14.07 1 97.69 98 MET A O 1
ATOM 698 N N . GLY A 1 99 ? -28.469 -7.582 -13.297 1 95.88 99 GLY A N 1
ATOM 699 C CA . GLY A 1 99 ? -27.75 -8.016 -14.492 1 95.88 99 GLY A CA 1
ATOM 700 C C . GLY A 1 99 ? -26.359 -7.441 -14.594 1 95.88 99 GLY A C 1
ATOM 701 O O . GLY A 1 99 ? -25.594 -7.801 -15.5 1 95.88 99 GLY A O 1
ATOM 702 N N . ARG A 1 100 ? -25.984 -6.609 -13.641 1 96.19 100 ARG A N 1
ATOM 703 C CA . ARG A 1 100 ? -24.688 -5.93 -13.703 1 96.19 100 ARG A CA 1
ATOM 704 C C . ARG A 1 100 ? -23.719 -6.496 -12.664 1 96.19 100 ARG A C 1
ATOM 706 O O . ARG A 1 100 ? -24.109 -6.75 -11.523 1 96.19 100 ARG A O 1
ATOM 713 N N . GLU A 1 101 ? -22.453 -6.738 -13.109 1 97.81 101 GLU A N 1
ATOM 714 C CA . GLU A 1 101 ? -21.422 -7.125 -12.141 1 97.81 101 GLU A CA 1
ATOM 715 C C . GLU A 1 101 ? -21.016 -5.941 -11.273 1 97.81 101 GLU A C 1
ATOM 717 O O . GLU A 1 101 ? -20.719 -4.859 -11.781 1 97.81 101 GLU A O 1
ATOM 722 N N . VAL A 1 102 ? -21.062 -6.109 -9.961 1 98.69 102 VAL A N 1
ATOM 723 C CA . VAL A 1 102 ? -20.719 -5.066 -9.008 1 98.69 102 VAL A CA 1
ATOM 724 C C . VAL A 1 102 ? -19.781 -5.637 -7.941 1 98.69 102 VAL A C 1
ATOM 726 O O . VAL A 1 102 ? -19.703 -6.855 -7.762 1 98.69 102 VAL A O 1
ATOM 729 N N . MET A 1 103 ? -18.953 -4.844 -7.375 1 98.94 103 MET A N 1
ATOM 730 C CA . MET A 1 103 ? -18.234 -5.176 -6.148 1 98.94 103 MET A CA 1
ATOM 731 C C . MET A 1 103 ? -19.078 -4.855 -4.918 1 98.94 103 MET A C 1
ATOM 733 O O . MET A 1 103 ? -19.531 -3.719 -4.746 1 98.94 103 MET A O 1
ATOM 737 N N . VAL A 1 104 ? -19.359 -5.84 -4.102 1 98.94 104 VAL A N 1
ATOM 738 C CA . VAL A 1 104 ? -20.109 -5.656 -2.861 1 98.94 104 VAL A CA 1
ATOM 739 C C . VAL A 1 104 ? -19.141 -5.668 -1.676 1 98.94 104 VAL A C 1
ATOM 741 O O . VAL A 1 104 ? -18.266 -6.527 -1.591 1 98.94 104 VAL A O 1
ATOM 744 N N . VAL A 1 105 ? -19.219 -4.723 -0.839 1 98.94 105 VAL A N 1
ATOM 745 C CA . VAL A 1 105 ? -18.5 -4.668 0.434 1 98.94 105 VAL A CA 1
ATOM 746 C C . VAL A 1 105 ? -19.5 -4.551 1.581 1 98.94 105 VAL A C 1
ATOM 748 O O . VAL A 1 105 ? -20.25 -3.572 1.662 1 98.94 105 VAL A O 1
ATOM 751 N N . CYS A 1 106 ? -19.5 -5.516 2.467 1 98.88 106 CYS A N 1
ATOM 752 C CA . CYS A 1 106 ? -20.531 -5.586 3.504 1 98.88 106 CYS A CA 1
ATOM 753 C C . CYS A 1 106 ? -19.906 -5.742 4.883 1 98.88 106 CYS A C 1
ATOM 755 O O . CYS A 1 106 ? -19.234 -6.746 5.16 1 98.88 106 CYS A O 1
ATOM 757 N N . ASN A 1 107 ? -20.141 -4.781 5.785 1 98.62 107 ASN A N 1
ATOM 758 C CA . ASN A 1 107 ? -19.656 -4.871 7.16 1 98.62 107 ASN A CA 1
ATOM 759 C C . ASN A 1 107 ? -20.422 -5.926 7.953 1 98.62 107 ASN A C 1
ATOM 761 O O . ASN A 1 107 ? -21.609 -6.137 7.723 1 98.62 107 ASN A O 1
ATOM 765 N N . ASP A 1 108 ? -19.75 -6.594 8.82 1 98.56 108 ASP A N 1
ATOM 766 C CA . ASP A 1 108 ? -20.375 -7.516 9.766 1 98.56 108 ASP A CA 1
ATOM 767 C C . ASP A 1 108 ? -20.359 -6.953 11.18 1 98.56 108 ASP A C 1
ATOM 769 O O . ASP A 1 108 ? -19.391 -7.168 11.922 1 98.56 108 ASP A O 1
ATOM 773 N N . ALA A 1 109 ? -21.406 -6.348 11.594 1 97.88 109 ALA A N 1
ATOM 774 C CA . ALA A 1 109 ? -21.484 -5.672 12.883 1 97.88 109 ALA A CA 1
ATOM 775 C C . ALA A 1 109 ? -21.516 -6.68 14.031 1 97.88 109 ALA A C 1
ATOM 777 O O . ALA A 1 109 ? -21.344 -6.312 15.195 1 97.88 109 ALA A O 1
ATOM 778 N N . THR A 1 110 ? -21.781 -7.957 13.719 1 98.12 110 THR A N 1
ATOM 779 C CA . THR A 1 110 ? -21.75 -8.969 14.766 1 98.12 110 THR A CA 1
ATOM 780 C C . THR A 1 110 ? -20.328 -9.195 15.25 1 98.12 110 THR A C 1
ATOM 782 O O . THR A 1 110 ? -20.109 -9.742 16.344 1 98.12 110 THR A O 1
ATOM 785 N N . VAL A 1 111 ? -19.375 -8.844 14.414 1 98.06 111 VAL A N 1
ATOM 786 C CA . VAL A 1 111 ? -17.953 -8.969 14.75 1 98.06 111 VAL A CA 1
ATOM 787 C C . VAL A 1 111 ? -17.469 -7.676 15.398 1 98.06 111 VAL A C 1
ATOM 789 O O . VAL A 1 111 ? -17.109 -6.719 14.703 1 98.06 111 VAL A O 1
ATOM 792 N N . LYS A 1 112 ? -17.359 -7.66 16.688 1 95.44 112 LYS A N 1
ATOM 793 C CA . LYS A 1 112 ? -16.828 -6.547 17.469 1 95.44 112 LYS A CA 1
ATOM 794 C C . LYS A 1 112 ? -17.469 -5.227 17.047 1 95.44 112 LYS A C 1
ATOM 796 O O . LYS A 1 112 ? -16.766 -4.234 16.844 1 95.44 112 LYS A O 1
ATOM 801 N N . GLY A 1 113 ? -18.781 -5.27 16.828 1 94.44 113 GLY A N 1
ATOM 802 C CA . GLY A 1 113 ? -19.516 -4.055 16.5 1 94.44 113 GLY A CA 1
ATOM 803 C C . GLY A 1 113 ? -19.172 -3.508 15.125 1 94.44 113 GLY A C 1
ATOM 804 O O . GLY A 1 113 ? -19.453 -2.346 14.828 1 94.44 113 GLY A O 1
ATOM 805 N N . GLY A 1 114 ? -18.5 -4.285 14.336 1 96.38 114 GLY A N 1
ATOM 806 C CA . GLY A 1 114 ? -18.125 -3.852 13 1 96.38 114 GLY A CA 1
ATOM 807 C C . GLY A 1 114 ? -16.922 -2.926 12.984 1 96.38 114 GLY A C 1
ATOM 808 O O . GLY A 1 114 ? -16.688 -2.221 12 1 96.38 114 GLY A O 1
ATOM 809 N N . THR A 1 115 ? -16.172 -2.826 14.117 1 96.12 115 THR A N 1
ATOM 810 C CA . THR A 1 115 ? -15.016 -1.951 14.148 1 96.12 115 THR A CA 1
ATOM 811 C C . THR A 1 115 ? -13.93 -2.461 13.203 1 96.12 115 THR A C 1
ATOM 813 O O . THR A 1 115 ? -13.805 -3.668 12.984 1 96.12 115 THR A O 1
ATOM 816 N N . TYR A 1 116 ? -13.211 -1.551 12.641 1 97.81 116 TYR A N 1
ATOM 817 C CA . TYR A 1 116 ? -12.203 -1.887 11.641 1 97.81 116 TYR A CA 1
ATOM 818 C C . TYR A 1 116 ? -10.875 -2.242 12.297 1 97.81 116 TYR A C 1
ATOM 820 O O . TYR A 1 116 ? -10.219 -1.384 12.891 1 97.81 116 TYR A O 1
ATOM 828 N N . TYR A 1 117 ? -10.531 -3.566 12.234 1 98.25 117 TYR A N 1
ATOM 829 C CA . TYR A 1 117 ? -9.164 -4.02 12.5 1 98.25 117 TYR A CA 1
ATOM 830 C C . TYR A 1 117 ? -8.258 -3.748 11.305 1 98.25 117 TYR A C 1
ATOM 832 O O . TYR A 1 117 ? -8.734 -3.402 10.227 1 98.25 117 TYR A O 1
ATOM 840 N N . PRO A 1 118 ? -6.934 -3.838 11.5 1 98.5 118 PRO A N 1
ATOM 841 C CA . PRO A 1 118 ? -6.043 -3.609 10.359 1 98.5 118 PRO A CA 1
ATOM 842 C C . PRO A 1 118 ? -6.41 -4.457 9.141 1 98.5 118 PRO A C 1
ATOM 844 O O . PRO A 1 118 ? -6.449 -3.945 8.023 1 98.5 118 PRO A O 1
ATOM 847 N N . MET A 1 119 ? -6.805 -5.695 9.32 1 98.75 119 MET A N 1
ATOM 848 C CA . MET A 1 119 ? -7.145 -6.562 8.195 1 98.75 119 MET A CA 1
ATOM 849 C C . MET A 1 119 ? -8.5 -6.184 7.609 1 98.75 119 MET A C 1
ATOM 851 O O . MET A 1 119 ? -8.781 -6.488 6.445 1 98.75 119 MET A O 1
ATOM 855 N N . SER A 1 120 ? -9.414 -5.539 8.406 1 98.69 120 SER A N 1
ATOM 856 C CA . SER A 1 120 ? -10.656 -5.016 7.844 1 98.69 120 SER A CA 1
ATOM 857 C C . SER A 1 120 ? -10.383 -3.951 6.789 1 98.69 120 SER A C 1
ATOM 859 O O . SER A 1 120 ? -10.953 -3.994 5.695 1 98.69 120 SER A O 1
ATOM 861 N N . VAL A 1 121 ? -9.469 -3.078 7.18 1 98.69 121 VAL A N 1
ATOM 862 C CA . VAL A 1 121 ? -9.102 -1.998 6.27 1 98.69 121 VAL A CA 1
ATOM 863 C C . VAL A 1 121 ? -8.461 -2.578 5.008 1 98.69 121 VAL A C 1
ATOM 865 O O . VAL A 1 121 ? -8.852 -2.23 3.893 1 98.69 121 VAL A O 1
ATOM 868 N N . LYS A 1 122 ? -7.504 -3.459 5.195 1 98.81 122 LYS A N 1
ATOM 869 C CA . LYS A 1 122 ? -6.793 -4.047 4.062 1 98.81 122 LYS A CA 1
ATOM 870 C C . LYS A 1 122 ? -7.758 -4.75 3.111 1 98.81 122 LYS A C 1
ATOM 872 O O . LYS A 1 122 ? -7.617 -4.645 1.892 1 98.81 122 LYS A O 1
ATOM 877 N N . LYS A 1 123 ? -8.711 -5.484 3.658 1 98.81 123 LYS A N 1
ATOM 878 C CA . LYS A 1 123 ? -9.672 -6.207 2.826 1 98.81 123 LYS A CA 1
ATOM 879 C C . LYS A 1 123 ? -10.57 -5.242 2.062 1 98.81 123 LYS A C 1
ATOM 881 O O . LYS A 1 123 ? -10.852 -5.449 0.88 1 98.81 123 LYS A O 1
ATOM 886 N N . HIS A 1 124 ? -11.062 -4.215 2.742 1 98.81 124 HIS A N 1
ATOM 887 C CA . HIS A 1 124 ? -11.844 -3.18 2.08 1 98.81 124 HIS A CA 1
ATOM 888 C C . HIS A 1 124 ? -11.07 -2.555 0.925 1 98.81 124 HIS A C 1
ATOM 890 O O . HIS A 1 124 ? -11.609 -2.391 -0.172 1 98.81 124 HIS A O 1
ATOM 896 N N . LEU A 1 125 ? -9.836 -2.227 1.169 1 98.88 125 LEU A N 1
ATOM 897 C CA . LEU A 1 125 ? -8.992 -1.619 0.144 1 98.88 125 LEU A CA 1
ATOM 898 C C . LEU A 1 125 ? -8.75 -2.588 -1.008 1 98.88 125 LEU A C 1
ATOM 900 O O . LEU A 1 125 ? -8.695 -2.178 -2.17 1 98.88 125 LEU A O 1
ATOM 904 N N . ARG A 1 126 ? -8.57 -3.893 -0.702 1 98.88 126 ARG A N 1
ATOM 905 C CA . ARG A 1 126 ? -8.422 -4.887 -1.759 1 98.88 126 ARG A CA 1
ATOM 906 C C . ARG A 1 126 ? -9.672 -4.949 -2.633 1 98.88 126 ARG A C 1
ATOM 908 O O . ARG A 1 126 ? -9.57 -5.031 -3.859 1 98.88 126 ARG A O 1
ATOM 915 N N . ALA A 1 127 ? -10.828 -4.898 -2 1 98.94 127 ALA A N 1
ATOM 916 C CA . ALA A 1 127 ? -12.078 -4.871 -2.754 1 98.94 127 ALA A CA 1
ATOM 917 C C . ALA A 1 127 ? -12.125 -3.672 -3.697 1 98.94 127 ALA A C 1
ATOM 919 O O . ALA A 1 127 ? -12.508 -3.807 -4.863 1 98.94 127 ALA A O 1
ATOM 920 N N . GLN A 1 128 ? -11.75 -2.523 -3.182 1 98.94 128 GLN A N 1
ATOM 921 C CA . GLN A 1 128 ? -11.75 -1.312 -3.996 1 98.94 128 GLN A CA 1
ATOM 922 C C . GLN A 1 128 ? -10.734 -1.413 -5.133 1 98.94 128 GLN A C 1
ATOM 924 O O . GLN A 1 128 ? -10.984 -0.923 -6.234 1 98.94 128 GLN A O 1
ATOM 929 N N . GLU A 1 129 ? -9.586 -2.014 -4.883 1 98.81 129 GLU A N 1
ATOM 930 C CA . GLU A 1 129 ? -8.578 -2.211 -5.914 1 98.81 129 GLU A CA 1
ATOM 931 C C . GLU A 1 129 ? -9.117 -3.047 -7.07 1 98.81 129 GLU A C 1
ATOM 933 O O . GLU A 1 129 ? -8.938 -2.691 -8.234 1 98.81 129 GLU A O 1
ATOM 938 N N . ILE A 1 130 ? -9.773 -4.125 -6.746 1 98.88 130 ILE A N 1
ATOM 939 C CA . ILE A 1 130 ? -10.383 -4.984 -7.758 1 98.88 130 ILE A CA 1
ATOM 940 C C . ILE A 1 130 ? -11.445 -4.199 -8.531 1 98.88 130 ILE A C 1
ATOM 942 O O . ILE A 1 130 ? -11.492 -4.25 -9.758 1 98.88 130 ILE A O 1
ATOM 946 N N . ALA A 1 131 ? -12.242 -3.449 -7.789 1 98.88 131 ALA A N 1
ATOM 947 C CA . ALA A 1 131 ? -13.32 -2.693 -8.414 1 98.88 131 ALA A CA 1
ATOM 948 C C . ALA A 1 131 ? -12.773 -1.647 -9.383 1 98.88 131 ALA A C 1
ATOM 950 O O . ALA A 1 131 ? -13.258 -1.524 -10.508 1 98.88 131 ALA A O 1
ATOM 951 N N . GLU A 1 132 ? -11.82 -0.924 -8.93 1 98.62 132 GLU A N 1
ATOM 952 C CA . GLU A 1 132 ? -11.258 0.135 -9.766 1 98.62 132 GLU A CA 1
ATOM 953 C C . GLU A 1 132 ? -10.609 -0.436 -11.023 1 98.62 132 GLU A C 1
ATOM 955 O O . GLU A 1 132 ? -10.844 0.066 -12.125 1 98.62 132 GLU A O 1
ATOM 960 N N . ALA A 1 133 ? -9.859 -1.521 -10.898 1 98 133 ALA A N 1
ATOM 961 C CA . ALA A 1 133 ? -9.125 -2.115 -12.008 1 98 133 ALA A CA 1
ATOM 962 C C . ALA A 1 133 ? -10.086 -2.693 -13.047 1 98 133 ALA A C 1
ATOM 964 O O . ALA A 1 133 ? -9.758 -2.752 -14.234 1 98 133 ALA A O 1
ATOM 965 N N . ASN A 1 134 ? -11.242 -3.113 -12.609 1 97.88 134 ASN A N 1
ATOM 966 C CA . ASN A 1 134 ? -12.172 -3.791 -13.508 1 97.88 134 ASN A CA 1
ATOM 967 C C . ASN A 1 134 ? -13.414 -2.947 -13.766 1 97.88 134 ASN A C 1
ATOM 969 O O . ASN A 1 134 ? -14.398 -3.436 -14.328 1 97.88 134 ASN A O 1
ATOM 973 N N . ARG A 1 135 ? -13.43 -1.679 -13.234 1 97.38 135 ARG A N 1
ATOM 974 C CA . ARG A 1 135 ? -14.508 -0.709 -13.414 1 97.38 135 ARG A CA 1
ATOM 975 C C . ARG A 1 135 ? -15.836 -1.275 -12.93 1 97.38 135 ARG A C 1
ATOM 977 O O . ARG A 1 135 ? -16.844 -1.195 -13.633 1 97.38 135 ARG A O 1
ATOM 984 N N . LEU A 1 136 ? -15.797 -1.92 -11.812 1 98.38 136 LEU A N 1
ATOM 985 C CA . LEU A 1 136 ? -17 -2.439 -11.172 1 98.38 136 LEU A CA 1
ATOM 986 C C . LEU A 1 136 ? -17.625 -1.391 -10.266 1 98.38 136 LEU A C 1
ATOM 988 O O . LEU A 1 136 ? -16.969 -0.854 -9.375 1 98.38 136 LEU A O 1
ATOM 992 N N . PRO A 1 137 ? -18.938 -1.086 -10.469 1 98.44 137 PRO A N 1
ATOM 993 C CA . PRO A 1 137 ? -19.594 -0.282 -9.43 1 98.44 137 PRO A CA 1
ATOM 994 C C . PRO A 1 137 ? -19.469 -0.896 -8.039 1 98.44 137 PRO A C 1
ATOM 996 O O . PRO A 1 137 ? -19.484 -2.121 -7.895 1 98.44 137 PRO A O 1
ATOM 999 N N . CYS A 1 138 ? -19.297 -0.045 -7.051 1 98.81 138 CYS A N 1
ATOM 1000 C CA . CYS A 1 138 ? -19.203 -0.528 -5.68 1 98.81 138 CYS A CA 1
ATOM 1001 C C . CYS A 1 138 ? -20.516 -0.309 -4.934 1 98.81 138 CYS A C 1
ATOM 1003 O O . CYS A 1 138 ? -21.109 0.765 -5.023 1 98.81 138 CYS A O 1
ATOM 1005 N N . VAL A 1 139 ? -20.953 -1.309 -4.266 1 98.94 139 VAL A N 1
ATOM 1006 C CA . VAL A 1 139 ? -22.094 -1.217 -3.348 1 98.94 139 VAL A CA 1
ATOM 1007 C C . VAL A 1 139 ? -21.625 -1.536 -1.927 1 98.94 139 VAL A C 1
ATOM 1009 O O . VAL A 1 139 ? -21.266 -2.678 -1.626 1 98.94 139 VAL A O 1
ATOM 1012 N N . TYR A 1 140 ? -21.656 -0.514 -1.122 1 98.94 140 TYR A N 1
ATOM 1013 C CA . TYR A 1 140 ? -21.234 -0.655 0.268 1 98.94 140 TYR A CA 1
ATOM 1014 C C . TYR A 1 140 ? -22.438 -0.865 1.182 1 98.94 140 TYR A C 1
ATOM 1016 O O . TYR A 1 140 ? -23.312 0.001 1.278 1 98.94 140 TYR A O 1
ATOM 1024 N N . LEU A 1 141 ? -22.547 -2.02 1.791 1 98.94 141 LEU A N 1
ATOM 1025 C CA . LEU A 1 141 ? -23.516 -2.27 2.852 1 98.94 141 LEU A CA 1
ATOM 1026 C C . LEU A 1 141 ? -22.922 -1.983 4.223 1 98.94 141 LEU A C 1
ATOM 1028 O O . LEU A 1 141 ? -22.25 -2.842 4.801 1 98.94 141 LEU A O 1
ATOM 1032 N N . VAL A 1 142 ? -23.219 -0.794 4.723 1 98.69 142 VAL A N 1
ATOM 1033 C CA . VAL A 1 142 ? -22.406 -0.217 5.785 1 98.69 142 VAL A CA 1
ATOM 1034 C C . VAL A 1 142 ? -23.062 -0.48 7.141 1 98.69 142 VAL A C 1
ATOM 1036 O O . VAL A 1 142 ? -24.25 -0.23 7.32 1 98.69 142 VAL A O 1
ATOM 1039 N N . ASP A 1 143 ? -22.344 -0.981 8.094 1 98.44 143 ASP A N 1
ATOM 1040 C CA . ASP A 1 143 ? -22.703 -1.251 9.477 1 98.44 143 ASP A CA 1
ATOM 1041 C C . ASP A 1 143 ? -21.469 -1.395 10.359 1 98.44 143 ASP A C 1
ATOM 1043 O O . ASP A 1 143 ? -21.141 -2.498 10.797 1 98.44 143 ASP A O 1
ATOM 1047 N N . SER A 1 144 ? -20.828 -0.292 10.656 1 95.75 144 SER A N 1
ATOM 1048 C CA . SER A 1 144 ? -19.516 -0.346 11.289 1 95.75 144 SER A CA 1
ATOM 1049 C C . SER A 1 144 ? -19.391 0.691 12.398 1 95.75 144 SER A C 1
ATOM 1051 O O . SER A 1 144 ? -19.906 1.807 12.273 1 95.75 144 SER A O 1
ATOM 1053 N N . GLY A 1 145 ? -18.703 0.276 13.414 1 93.12 145 GLY A N 1
ATOM 1054 C CA . GLY A 1 145 ? -18.438 1.157 14.539 1 93.12 145 GLY A CA 1
ATOM 1055 C C . GLY A 1 145 ? -17.203 2.018 14.359 1 93.12 145 GLY A C 1
ATOM 1056 O O . GLY A 1 145 ? -16.797 2.734 15.273 1 93.12 145 GLY A O 1
ATOM 1057 N N . GLY A 1 146 ? -16.641 1.967 13.227 1 93.06 146 GLY A N 1
ATOM 1058 C CA . GLY A 1 146 ? -15.453 2.781 12.984 1 93.06 146 GLY A CA 1
ATOM 1059 C C . GLY A 1 146 ? -14.156 2.061 13.297 1 93.06 146 GLY A C 1
ATOM 1060 O O . GLY A 1 146 ? -14.078 0.834 13.188 1 93.06 146 GLY A O 1
ATOM 1061 N N . ALA A 1 147 ? -13.117 2.912 13.625 1 94.94 147 ALA A N 1
ATOM 1062 C CA . ALA A 1 147 ? -11.781 2.361 13.852 1 94.94 147 ALA A CA 1
ATOM 1063 C C . ALA A 1 147 ? -11.719 1.598 15.172 1 94.94 147 ALA A C 1
ATOM 1065 O O . ALA A 1 147 ? -12.289 2.039 16.188 1 94.94 147 ALA A O 1
ATOM 1066 N N . ASN A 1 148 ? -11.094 0.446 15.156 1 95.94 148 ASN A N 1
ATOM 1067 C CA . ASN A 1 148 ? -10.766 -0.233 16.406 1 95.94 148 ASN A CA 1
ATOM 10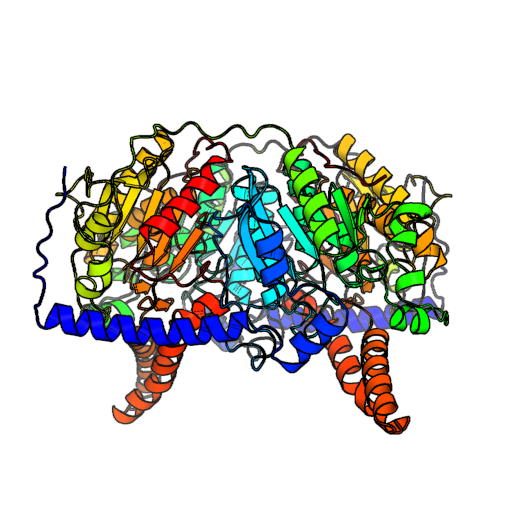68 C C . ASN A 1 148 ? -9.688 0.513 17.188 1 95.94 148 ASN A C 1
ATOM 1070 O O . ASN A 1 148 ? -8.5 0.419 16.859 1 95.94 148 ASN A O 1
ATOM 1074 N N . LEU A 1 149 ? -9.953 1.185 18.25 1 94.44 149 LEU A N 1
ATOM 1075 C CA . LEU A 1 149 ? -9.117 2.178 18.922 1 94.44 149 LEU A CA 1
ATOM 1076 C C . LEU A 1 149 ? -7.84 1.544 19.453 1 94.44 149 LEU A C 1
ATOM 1078 O O . LEU A 1 149 ? -6.758 2.131 19.359 1 94.44 149 LEU A O 1
ATOM 1082 N N . PRO A 1 150 ? -7.918 0.311 20 1 94.81 150 PRO A N 1
ATOM 1083 C CA . PRO A 1 150 ? -6.676 -0.303 20.484 1 94.81 150 PRO A CA 1
ATOM 1084 C C . PRO A 1 150 ? -5.66 -0.53 19.375 1 94.81 150 PRO A C 1
ATOM 1086 O O . PRO A 1 150 ? -4.461 -0.629 19.625 1 94.81 150 PRO A O 1
ATOM 1089 N N . ASN A 1 151 ? -6.16 -0.611 18.094 1 97 151 ASN A N 1
ATOM 1090 C CA . ASN A 1 151 ? -5.277 -0.823 16.953 1 97 151 ASN A CA 1
ATOM 1091 C C . ASN A 1 151 ? -5.156 0.435 16.094 1 97 151 ASN A C 1
ATOM 1093 O O . ASN A 1 151 ? -4.855 0.352 14.898 1 97 151 ASN A O 1
ATOM 1097 N N . GLN A 1 152 ? -5.316 1.581 16.641 1 97.19 152 GLN A N 1
ATOM 1098 C CA . GLN A 1 152 ? -5.457 2.814 15.875 1 97.19 152 GLN A CA 1
ATOM 1099 C C . GLN A 1 152 ? -4.203 3.104 15.055 1 97.19 152 GLN A C 1
ATOM 1101 O O . GLN A 1 152 ? -4.285 3.656 13.961 1 97.19 152 GLN A O 1
ATOM 1106 N N . ASP A 1 153 ? -2.979 2.734 15.531 1 97.75 153 ASP A N 1
ATOM 1107 C CA . ASP A 1 153 ? -1.734 3.055 14.836 1 97.75 153 ASP A CA 1
ATOM 1108 C C . ASP A 1 153 ? -1.583 2.223 13.562 1 97.75 153 ASP A C 1
ATOM 1110 O O . ASP A 1 153 ? -0.808 2.574 12.672 1 97.75 153 ASP A O 1
ATOM 1114 N N . GLU A 1 154 ? -2.367 1.173 13.422 1 97.88 154 GLU A N 1
ATOM 1115 C CA . GLU A 1 154 ? -2.312 0.322 12.234 1 97.88 154 GLU A CA 1
ATOM 1116 C C . GLU A 1 154 ? -3.576 0.465 11.398 1 97.88 154 GLU A C 1
ATOM 1118 O O . GLU A 1 154 ? -3.785 -0.292 10.445 1 97.88 154 GLU A O 1
ATOM 1123 N N . VAL A 1 155 ? -4.383 1.42 11.711 1 97.88 155 VAL A N 1
ATOM 1124 C CA . VAL A 1 155 ? -5.66 1.573 11.023 1 97.88 155 VAL A CA 1
ATOM 1125 C C . VAL A 1 155 ? -5.77 2.982 10.438 1 97.88 155 VAL A C 1
ATOM 1127 O O . VAL A 1 155 ? -6.379 3.182 9.391 1 97.88 155 VAL A O 1
ATOM 1130 N N . PHE A 1 156 ? -5.008 3.93 10.992 1 98 156 PHE A N 1
ATOM 1131 C CA . PHE A 1 156 ? -5.383 5.312 10.734 1 98 156 PHE A CA 1
ATOM 1132 C C . PHE A 1 156 ? -4.277 6.043 9.977 1 98 156 PHE A C 1
ATOM 1134 O O . PHE A 1 156 ? -4.52 6.598 8.898 1 98 156 PHE A O 1
ATOM 1141 N N . PRO A 1 157 ? -3.064 6.07 10.375 1 98.25 157 PRO A N 1
ATOM 1142 C CA . PRO A 1 157 ? -2.152 7.148 9.984 1 98.25 157 PRO A CA 1
ATOM 1143 C C . PRO A 1 157 ? -1.503 6.906 8.617 1 98.25 157 PRO A C 1
ATOM 1145 O O . PRO A 1 157 ? -1.1 7.859 7.949 1 98.25 157 PRO A O 1
ATOM 1148 N N . ASP A 1 158 ? -1.399 5.711 8.164 1 98.19 158 ASP A N 1
ATOM 1149 C CA . ASP A 1 158 ? -0.535 5.379 7.039 1 98.19 158 ASP A CA 1
ATOM 1150 C C . ASP A 1 158 ? -1.297 5.461 5.719 1 98.19 158 ASP A C 1
ATOM 1152 O O . ASP A 1 158 ? -2.496 5.746 5.707 1 98.19 158 ASP A O 1
ATOM 1156 N N . ARG A 1 159 ? -0.583 5.258 4.609 1 98.19 159 ARG A N 1
ATOM 1157 C CA . ARG A 1 159 ? -1.071 5.43 3.244 1 98.19 159 ARG A CA 1
ATOM 1158 C C . ARG A 1 159 ? -2.273 4.531 2.977 1 98.19 159 ARG A C 1
ATOM 1160 O O . ARG A 1 159 ? -3.299 4.992 2.467 1 98.19 159 ARG A O 1
ATOM 1167 N N . ASP A 1 160 ? -2.129 3.244 3.33 1 98.12 160 ASP A N 1
ATOM 1168 C CA . ASP A 1 160 ? -3.154 2.258 3.008 1 98.12 160 ASP A CA 1
ATOM 1169 C C . ASP A 1 160 ? -4.031 1.961 4.223 1 98.12 160 ASP A C 1
ATOM 1171 O O . ASP A 1 160 ? -4.398 0.809 4.461 1 98.12 160 ASP A O 1
ATOM 1175 N N . HIS A 1 161 ? -4.242 2.988 5.012 1 98 161 HIS A N 1
ATOM 1176 C CA . HIS A 1 161 ? -5.141 2.889 6.152 1 98 161 HIS A CA 1
ATOM 1177 C C . HIS A 1 161 ? -6.512 3.475 5.828 1 98 161 HIS A C 1
ATOM 1179 O O . HIS A 1 161 ? -6.883 3.588 4.656 1 98 161 HIS A O 1
ATOM 1185 N N . PHE A 1 162 ? -7.305 3.719 6.84 1 96.94 162 PHE A N 1
ATOM 1186 C CA . PHE A 1 162 ? -8.734 3.996 6.785 1 96.94 162 PHE A CA 1
ATOM 1187 C C . PHE A 1 162 ? -9.031 5.129 5.812 1 96.94 162 PHE A C 1
ATOM 1189 O O . PHE A 1 162 ? -9.969 5.039 5.012 1 96.94 162 PHE A O 1
ATOM 1196 N N . GLY A 1 163 ? -8.203 6.219 5.766 1 97.81 163 GLY A N 1
ATOM 1197 C CA . GLY A 1 163 ? -8.414 7.355 4.883 1 97.81 163 GLY A CA 1
ATOM 1198 C C . GLY A 1 163 ? -8.359 6.984 3.412 1 97.81 163 GLY A C 1
ATOM 1199 O O . GLY A 1 163 ? -9.016 7.621 2.582 1 97.81 163 GLY A O 1
ATOM 1200 N N . ARG A 1 164 ? -7.598 5.918 3.076 1 98.69 164 ARG A N 1
ATOM 1201 C CA . ARG A 1 164 ? -7.43 5.488 1.691 1 98.69 164 ARG A CA 1
ATOM 1202 C C . ARG A 1 164 ? -8.75 5.031 1.095 1 98.69 164 ARG A C 1
ATOM 1204 O O . ARG A 1 164 ? -8.984 5.176 -0.108 1 98.69 164 ARG A O 1
ATOM 1211 N N . ILE A 1 165 ? -9.688 4.535 1.948 1 98.62 165 ILE A N 1
ATOM 1212 C CA . ILE A 1 165 ? -11 4.09 1.492 1 98.62 165 ILE A CA 1
ATOM 1213 C C . ILE A 1 165 ? -11.742 5.258 0.842 1 98.62 165 ILE A C 1
ATOM 1215 O O . ILE A 1 165 ? -12.297 5.117 -0.251 1 98.62 165 ILE A O 1
ATOM 1219 N N . PHE A 1 166 ? -11.648 6.418 1.449 1 98.19 166 PHE A N 1
ATOM 1220 C CA . PHE A 1 166 ? -12.367 7.594 0.974 1 98.19 166 PHE A CA 1
ATOM 1221 C C . PHE A 1 166 ? -11.664 8.203 -0.234 1 98.19 166 PHE A C 1
ATOM 1223 O O . PHE A 1 166 ? -12.32 8.641 -1.182 1 98.19 166 PHE A O 1
ATOM 1230 N N . PHE A 1 167 ? -10.336 8.211 -0.14 1 98.62 167 PHE A N 1
ATOM 1231 C CA . PHE A 1 167 ? -9.555 8.625 -1.3 1 98.62 167 PHE A CA 1
ATOM 1232 C C . PHE A 1 167 ? -9.961 7.836 -2.539 1 98.62 167 PHE A C 1
ATOM 1234 O O . PHE A 1 167 ? -10.234 8.422 -3.59 1 98.62 167 PHE A O 1
ATOM 1241 N N . ASN A 1 168 ? -10.055 6.496 -2.402 1 98.75 168 ASN A N 1
ATOM 1242 C CA . ASN A 1 168 ? -10.391 5.613 -3.514 1 98.75 168 ASN A CA 1
ATOM 1243 C C . ASN A 1 168 ? -11.82 5.84 -3.994 1 98.75 168 ASN A C 1
ATOM 1245 O O . ASN A 1 168 ? -12.094 5.789 -5.195 1 98.75 168 ASN A O 1
ATOM 1249 N N . GLN A 1 169 ? -12.75 6.062 -3.043 1 98.44 169 GLN A N 1
ATOM 1250 C CA . GLN A 1 169 ? -14.125 6.363 -3.449 1 98.44 169 GLN A CA 1
ATOM 1251 C C . GLN A 1 169 ? -14.164 7.582 -4.367 1 98.44 169 GLN A C 1
ATOM 1253 O O . GLN A 1 169 ? -14.82 7.559 -5.41 1 98.44 169 GLN A O 1
ATOM 1258 N N . ALA A 1 170 ? -13.492 8.648 -3.932 1 98.19 170 ALA A N 1
ATOM 1259 C CA . ALA A 1 170 ? -13.484 9.875 -4.715 1 98.19 170 ALA A CA 1
ATOM 1260 C C . ALA A 1 170 ? -12.859 9.648 -6.086 1 98.19 170 ALA A C 1
ATOM 1262 O O . ALA A 1 170 ? -13.375 10.125 -7.102 1 98.19 170 ALA A O 1
ATOM 1263 N N . GLN A 1 171 ? -11.727 8.93 -6.125 1 98.31 171 GLN A N 1
ATOM 1264 C CA . GLN A 1 171 ? -11.031 8.641 -7.379 1 98.31 171 GLN A CA 1
ATOM 1265 C C . GLN A 1 171 ? -11.914 7.816 -8.312 1 98.31 171 GLN A C 1
ATOM 1267 O O . GLN A 1 171 ? -12.008 8.109 -9.508 1 98.31 171 GLN A O 1
ATOM 1272 N N . MET A 1 172 ? -12.586 6.734 -7.777 1 98.19 172 MET A N 1
ATOM 1273 C CA . MET A 1 172 ? -13.43 5.875 -8.602 1 98.19 172 MET A CA 1
ATOM 1274 C C . MET A 1 172 ? -14.641 6.637 -9.125 1 98.19 172 MET A C 1
ATOM 1276 O O . MET A 1 172 ? -15.008 6.496 -10.289 1 98.19 172 MET A O 1
ATOM 1280 N N . SER A 1 173 ? -15.219 7.457 -8.258 1 97.75 173 SER A N 1
ATOM 1281 C CA . SER A 1 173 ? -16.312 8.312 -8.734 1 97.75 173 SER A CA 1
ATOM 1282 C C . SER A 1 173 ? -15.844 9.219 -9.867 1 97.75 173 SER A C 1
ATOM 1284 O O . SER A 1 173 ? -16.531 9.352 -10.883 1 97.75 173 SER A O 1
ATOM 1286 N N . ALA A 1 174 ? -14.672 9.844 -9.719 1 97.19 174 ALA A N 1
ATOM 1287 C CA . ALA A 1 174 ? -14.102 10.734 -10.727 1 97.19 174 ALA A CA 1
ATOM 1288 C C . ALA A 1 174 ? -13.867 9.992 -12.047 1 97.19 174 ALA A C 1
ATOM 1290 O O . ALA A 1 174 ? -13.953 10.594 -13.117 1 97.19 174 ALA A O 1
ATOM 1291 N N . LYS A 1 175 ? -13.633 8.711 -11.984 1 96.06 175 LYS A N 1
ATOM 1292 C CA . LYS A 1 175 ? -13.383 7.879 -13.164 1 96.06 175 LYS A CA 1
ATOM 1293 C C . LYS A 1 175 ? -14.688 7.375 -13.766 1 96.06 175 LYS A C 1
ATOM 1295 O O . LYS A 1 175 ? -14.68 6.621 -14.742 1 96.06 175 LYS A O 1
ATOM 1300 N N . GLY A 1 176 ? -15.797 7.691 -13.156 1 95.38 176 GLY A N 1
ATOM 1301 C CA . GLY A 1 176 ? -17.094 7.258 -13.648 1 95.38 176 GLY A CA 1
ATOM 1302 C C . GLY A 1 176 ? -17.484 5.875 -13.156 1 95.38 176 GLY A C 1
ATOM 1303 O O . GLY A 1 176 ? -18.328 5.207 -13.766 1 95.38 176 GLY A O 1
ATOM 1304 N N . ILE A 1 177 ? -16.844 5.379 -12.141 1 97.31 177 ILE A N 1
ATOM 1305 C CA . ILE A 1 177 ? -17.219 4.121 -11.5 1 97.31 177 ILE A CA 1
ATOM 1306 C C . ILE A 1 177 ? -18.156 4.395 -10.336 1 97.31 177 ILE A C 1
ATOM 1308 O O . ILE A 1 177 ? -17.734 4.883 -9.281 1 97.31 177 ILE A O 1
ATOM 1312 N N . PRO A 1 178 ? -19.375 4.051 -10.383 1 97.69 178 PRO A N 1
ATOM 1313 C CA . PRO A 1 178 ? -20.375 4.453 -9.391 1 97.69 178 PRO A CA 1
ATOM 1314 C C . PRO A 1 178 ? -20.078 3.924 -7.992 1 97.69 178 PRO A C 1
ATOM 1316 O O . PRO A 1 178 ? -19.609 2.787 -7.844 1 97.69 178 PRO A O 1
ATOM 1319 N N . GLN A 1 179 ? -20.266 4.766 -6.996 1 98.5 179 GLN A N 1
ATOM 1320 C CA . GLN A 1 179 ? -20.156 4.457 -5.574 1 98.5 179 GLN A CA 1
ATOM 1321 C C . GLN A 1 179 ? -21.531 4.539 -4.895 1 98.5 179 GLN A C 1
ATOM 1323 O O . GLN A 1 179 ? -22.141 5.613 -4.836 1 98.5 179 GLN A O 1
ATOM 1328 N N . ILE A 1 180 ? -22.047 3.414 -4.355 1 98.69 180 ILE A N 1
ATOM 1329 C CA . ILE A 1 180 ? -23.375 3.357 -3.736 1 98.69 180 ILE A CA 1
ATOM 1330 C C . ILE A 1 180 ? -23.25 2.854 -2.301 1 98.69 180 ILE A C 1
ATOM 1332 O O . ILE A 1 180 ? -22.656 1.799 -2.055 1 98.69 180 ILE A O 1
ATOM 1336 N N . ALA A 1 181 ? -23.797 3.592 -1.378 1 98.75 181 ALA A N 1
ATOM 1337 C CA . ALA A 1 181 ? -23.75 3.182 0.023 1 98.75 181 ALA A CA 1
ATOM 1338 C C . ALA A 1 181 ? -25.156 2.916 0.564 1 98.75 181 ALA A C 1
ATOM 1340 O O . ALA A 1 181 ? -26.078 3.674 0.287 1 98.75 181 ALA A O 1
ATOM 1341 N N . VAL A 1 182 ? -25.266 1.85 1.234 1 98.94 182 VAL A N 1
ATOM 1342 C CA . VAL A 1 182 ? -26.469 1.486 1.969 1 98.94 182 VAL A CA 1
ATOM 1343 C C . VAL A 1 182 ? -26.172 1.42 3.463 1 98.94 182 VAL A C 1
ATOM 1345 O O . VAL A 1 182 ? -25.531 0.479 3.932 1 98.94 182 VAL A O 1
ATOM 1348 N N . VAL A 1 183 ? -26.672 2.418 4.18 1 98.88 183 VAL A N 1
ATOM 1349 C CA . VAL A 1 183 ? -26.406 2.527 5.609 1 98.88 183 VAL A CA 1
ATOM 1350 C C . VAL A 1 183 ? -27.406 1.676 6.391 1 98.88 183 VAL A C 1
ATOM 1352 O O . VAL A 1 183 ? -28.531 2.1 6.633 1 98.88 183 VAL A O 1
ATOM 1355 N N . MET A 1 184 ? -26.922 0.558 6.84 1 98.75 184 MET A N 1
ATOM 1356 C CA . MET A 1 184 ? -27.797 -0.435 7.461 1 98.75 184 MET A CA 1
ATOM 1357 C C . MET A 1 184 ? -27.5 -0.552 8.953 1 98.75 184 MET A C 1
ATOM 1359 O O . MET A 1 184 ? -28.094 -1.393 9.641 1 98.75 184 MET A O 1
ATOM 1363 N N . GLY A 1 185 ? -26.625 0.195 9.422 1 98 185 GLY A N 1
ATOM 1364 C CA . GLY A 1 185 ? -26.25 0.338 10.82 1 98 185 GLY A CA 1
ATOM 1365 C C . GLY A 1 185 ? -25.422 1.584 11.086 1 98 185 GLY A C 1
ATOM 1366 O O . GLY A 1 185 ? -25.641 2.625 10.469 1 98 185 GLY A O 1
ATOM 1367 N N . SER A 1 186 ? -24.516 1.467 12.047 1 95.75 186 SER A N 1
ATOM 1368 C CA . SER A 1 186 ? -23.75 2.623 12.492 1 95.75 186 SER A CA 1
ATOM 1369 C C . SER A 1 186 ? -22.672 2.994 11.469 1 95.75 186 SER A C 1
ATOM 1371 O O . SER A 1 186 ? -22.047 2.115 10.883 1 95.75 186 SER A O 1
ATOM 1373 N N . CYS A 1 187 ? -22.484 4.203 11.172 1 96.62 187 CYS A N 1
ATOM 1374 C CA . CYS A 1 187 ? -21.391 4.832 10.461 1 96.62 187 CYS A CA 1
ATOM 1375 C C . CYS A 1 187 ? -20.797 5.984 11.266 1 96.62 187 CYS A C 1
ATOM 1377 O O . CYS A 1 187 ? -21.281 7.117 11.18 1 96.62 187 CYS A O 1
ATOM 1379 N N . THR A 1 188 ? -19.734 5.676 11.93 1 92.38 188 THR A N 1
ATOM 1380 C CA . THR A 1 188 ? -19.234 6.602 12.938 1 92.38 188 THR A CA 1
ATOM 1381 C C . THR A 1 188 ? -17.859 7.121 12.547 1 92.38 188 THR A C 1
ATOM 1383 O O . THR A 1 188 ? -17.031 6.379 12.008 1 92.38 188 THR A O 1
ATOM 1386 N N . ALA A 1 189 ? -17.656 8.398 12.844 1 92.19 189 ALA A N 1
ATOM 1387 C CA . ALA A 1 189 ? -16.359 9.062 12.664 1 92.19 189 ALA A CA 1
ATOM 1388 C C . ALA A 1 189 ? -15.914 8.984 11.203 1 92.19 189 ALA A C 1
ATOM 1390 O O . ALA A 1 189 ? -16.656 9.359 10.297 1 92.19 189 ALA A O 1
ATOM 1391 N N . GLY A 1 190 ? -14.773 8.516 10.977 1 89.94 190 GLY A N 1
ATOM 1392 C CA . GLY A 1 190 ? -14.297 8.414 9.602 1 89.94 190 GLY A CA 1
ATOM 1393 C C . GLY A 1 190 ? -15.211 7.586 8.719 1 89.94 190 GLY A C 1
ATOM 1394 O O . GLY A 1 190 ? -15.336 7.867 7.523 1 89.94 190 GLY A O 1
ATOM 1395 N N . GLY A 1 191 ? -15.859 6.672 9.336 1 93.75 191 GLY A N 1
ATOM 1396 C CA . GLY A 1 191 ? -16.781 5.816 8.602 1 93.75 191 GLY A CA 1
ATOM 1397 C C . GLY A 1 191 ? -17.938 6.574 7.977 1 93.75 191 GLY A C 1
ATOM 1398 O O . GLY A 1 191 ? -18.562 6.094 7.031 1 93.75 191 GLY A O 1
ATOM 1399 N N . ALA A 1 192 ? -18.219 7.734 8.5 1 96.56 192 ALA A N 1
ATOM 1400 C CA . ALA A 1 192 ? -19.312 8.562 7.977 1 96.56 192 ALA A CA 1
ATOM 1401 C C . ALA A 1 192 ? -19.016 8.992 6.539 1 96.56 192 ALA A C 1
ATOM 1403 O O . ALA A 1 192 ? -19.938 9.344 5.797 1 96.56 192 ALA A O 1
ATOM 1404 N N . TYR A 1 193 ? -17.781 8.914 6.184 1 96.25 193 TYR A N 1
ATOM 1405 C CA . TYR A 1 193 ? -17.422 9.422 4.863 1 96.25 193 TYR A CA 1
ATOM 1406 C C . TYR A 1 193 ? -17.703 8.391 3.781 1 96.25 193 TYR A C 1
ATOM 1408 O O . TYR A 1 193 ? -17.766 8.727 2.596 1 96.25 193 TYR A O 1
ATOM 1416 N N . VAL A 1 194 ? -17.906 7.074 4.117 1 97.56 194 VAL A N 1
ATOM 1417 C CA . VAL A 1 194 ? -18.281 6.102 3.1 1 97.56 194 VAL A CA 1
ATOM 1418 C C . VAL A 1 194 ? -19.609 6.5 2.465 1 97.56 194 VAL A C 1
ATOM 1420 O O . VAL A 1 194 ? -19.688 6.723 1.254 1 97.56 194 VAL A O 1
ATOM 1423 N N . PRO A 1 195 ? -20.625 6.711 3.303 1 97.88 195 PRO A N 1
ATOM 1424 C CA . PRO A 1 195 ? -21.875 7.148 2.68 1 97.88 195 PRO A CA 1
ATOM 1425 C C . PRO A 1 195 ? -21.812 8.594 2.193 1 97.88 195 PRO A C 1
ATOM 1427 O O . PRO A 1 195 ? -22.391 8.922 1.147 1 97.88 195 PRO A O 1
ATOM 1430 N N . ALA A 1 196 ? -21.125 9.508 2.877 1 97.25 196 ALA A N 1
ATOM 1431 C CA . ALA A 1 196 ? -21.125 10.922 2.531 1 97.25 196 ALA A CA 1
ATOM 1432 C C . ALA A 1 196 ? -20.406 11.156 1.203 1 97.25 196 ALA A C 1
ATOM 1434 O O . ALA A 1 196 ? -20.641 12.172 0.54 1 97.25 196 ALA A O 1
ATOM 1435 N N . MET A 1 197 ? -19.578 10.242 0.829 1 96.94 197 MET A N 1
ATOM 1436 C CA . MET A 1 197 ? -18.797 10.43 -0.392 1 96.94 197 MET A CA 1
ATOM 1437 C C . MET A 1 197 ? -19.281 9.5 -1.497 1 96.94 197 MET A C 1
ATOM 1439 O O . MET A 1 197 ? -18.672 9.43 -2.568 1 96.94 197 MET A O 1
ATOM 1443 N N . SER A 1 198 ? -20.281 8.695 -1.242 1 97.62 198 SER A N 1
ATOM 1444 C CA . SER A 1 198 ? -20.875 7.852 -2.271 1 97.62 198 SER A CA 1
ATOM 1445 C C . SER A 1 198 ? -21.781 8.664 -3.201 1 97.62 198 SER A C 1
ATOM 1447 O O . SER A 1 198 ? -22.312 9.703 -2.803 1 97.62 198 SER A O 1
ATOM 1449 N N . ASP A 1 199 ? -21.953 8.234 -4.441 1 96.69 199 ASP A N 1
ATOM 1450 C CA . ASP A 1 199 ? -22.781 8.898 -5.43 1 96.69 199 ASP A CA 1
ATOM 1451 C C . ASP A 1 199 ? -24.266 8.828 -5.035 1 96.69 199 ASP A C 1
ATOM 1453 O O . ASP A 1 199 ? -25.016 9.766 -5.297 1 96.69 199 ASP A O 1
ATOM 1457 N N . VAL A 1 200 ? -24.609 7.719 -4.504 1 97.06 200 VAL A N 1
ATOM 1458 C CA . VAL A 1 200 ? -25.953 7.488 -3.994 1 97.06 200 VAL A CA 1
ATOM 1459 C C . VAL A 1 200 ? -25.875 6.867 -2.6 1 97.06 200 VAL A C 1
ATOM 1461 O O . VAL A 1 200 ? -25.109 5.941 -2.365 1 97.06 200 VAL A O 1
ATOM 1464 N N . THR A 1 201 ? -26.672 7.41 -1.684 1 98.44 201 THR A N 1
ATOM 1465 C CA . THR A 1 201 ? -26.688 6.895 -0.319 1 98.44 201 THR A CA 1
ATOM 1466 C C . THR A 1 201 ? -28.109 6.605 0.138 1 98.44 201 THR A C 1
ATOM 1468 O O . THR A 1 201 ? -28.984 7.477 0.062 1 98.44 201 THR A O 1
ATOM 1471 N N . ILE A 1 202 ? -28.312 5.395 0.53 1 98.75 202 ILE A N 1
ATOM 1472 C CA . ILE A 1 202 ? -29.562 4.918 1.112 1 98.75 202 ILE A CA 1
ATOM 1473 C C . ILE A 1 202 ? -29.375 4.672 2.607 1 98.75 202 ILE A C 1
ATOM 1475 O O . ILE A 1 202 ? -28.344 4.141 3.031 1 98.75 202 ILE A O 1
ATOM 1479 N N . ILE A 1 203 ? -30.344 5.062 3.461 1 98.81 203 ILE A N 1
ATOM 1480 C CA . ILE A 1 203 ? -30.219 4.855 4.902 1 98.81 203 ILE A CA 1
ATOM 1481 C C . ILE A 1 203 ? -31.5 4.219 5.445 1 98.81 203 ILE A C 1
ATOM 1483 O O . ILE A 1 203 ? -32.594 4.605 5.059 1 98.81 203 ILE A O 1
ATOM 1487 N N . VAL A 1 204 ? -31.375 3.225 6.281 1 98.81 204 VAL A N 1
ATOM 1488 C CA . VAL A 1 204 ? -32.531 2.52 6.852 1 98.81 204 VAL A CA 1
ATOM 1489 C C . VAL A 1 204 ? -33.062 3.295 8.047 1 98.81 204 VAL A C 1
ATOM 1491 O O . VAL A 1 204 ? -32.312 3.646 8.961 1 98.81 204 VAL A O 1
ATOM 1494 N N . LYS A 1 205 ? -34.312 3.467 8.102 1 97.69 205 LYS A N 1
ATOM 1495 C CA . LYS A 1 205 ? -35 4.238 9.133 1 97.69 205 LYS A CA 1
ATOM 1496 C C . LYS A 1 205 ? -34.844 3.58 10.5 1 97.69 205 LYS A C 1
ATOM 1498 O O . LYS A 1 205 ? -34.969 2.359 10.625 1 97.69 205 LYS A O 1
ATOM 1503 N N . GLU A 1 206 ? -34.562 4.449 11.539 1 97.5 206 GLU A N 1
ATOM 1504 C CA . GLU A 1 206 ? -34.5 4.023 12.938 1 97.5 206 GLU A CA 1
ATOM 1505 C C . GLU A 1 206 ? -33.5 2.863 13.109 1 97.5 206 GLU A C 1
ATOM 1507 O O . GLU A 1 206 ? -33.75 1.959 13.914 1 97.5 206 GLU A O 1
ATOM 1512 N N . GLN A 1 207 ? -32.531 2.811 12.258 1 97.75 207 GLN A N 1
ATOM 1513 C CA . GLN A 1 207 ? -31.5 1.759 12.281 1 97.75 207 GLN A CA 1
ATOM 1514 C C . GLN A 1 207 ? -30.156 2.289 11.828 1 97.75 207 GLN A C 1
ATOM 1516 O O . GLN A 1 207 ? -29.172 2.223 12.578 1 97.75 207 GLN A O 1
ATOM 1521 N N . GLY A 1 208 ? -30.109 2.822 10.594 1 98.19 208 GLY A N 1
ATOM 1522 C CA . GLY A 1 208 ? -28.891 3.43 10.102 1 98.19 208 GLY A CA 1
ATOM 1523 C C . GLY A 1 208 ? -28.594 4.785 10.719 1 98.19 208 GLY A C 1
ATOM 1524 O O . GLY A 1 208 ? -29.516 5.582 10.938 1 98.19 208 GLY A O 1
ATOM 1525 N N . THR A 1 209 ? -27.344 5.035 11.078 1 98.19 209 THR A N 1
ATOM 1526 C CA . THR A 1 209 ? -26.922 6.336 11.602 1 98.19 209 THR A CA 1
ATOM 1527 C C . THR A 1 209 ? -25.594 6.762 11 1 98.19 209 THR A C 1
ATOM 1529 O O . THR A 1 209 ? -24.719 5.926 10.758 1 98.19 209 THR A O 1
ATOM 1532 N N . ILE A 1 210 ? -25.438 8.023 10.656 1 98 210 ILE A N 1
ATOM 1533 C CA . ILE A 1 210 ? -24.203 8.633 10.156 1 98 210 ILE A CA 1
ATOM 1534 C C . ILE A 1 210 ? -23.844 9.836 11.031 1 98 210 ILE A C 1
ATOM 1536 O O . ILE A 1 210 ? -24.656 10.734 11.227 1 98 210 ILE A O 1
ATOM 1540 N N . PHE A 1 211 ? -22.672 9.836 11.57 1 96.75 211 PHE A N 1
ATOM 1541 C CA . PHE A 1 211 ? -22.219 11.023 12.281 1 96.75 211 PHE A CA 1
ATOM 1542 C C . PHE A 1 211 ? -20.703 11.023 12.438 1 96.75 211 PHE A C 1
ATOM 1544 O O . PHE A 1 211 ? -20.078 9.961 12.508 1 96.75 211 PHE A O 1
ATOM 1551 N N . LEU A 1 212 ? -20.078 12.125 12.477 1 94.25 212 LEU A N 1
ATOM 1552 C CA . LEU A 1 212 ? -18.625 12.281 12.648 1 94.25 212 LEU A CA 1
ATOM 1553 C C . LEU A 1 212 ? -18.203 11.945 14.07 1 94.25 212 LEU A C 1
ATOM 1555 O O . LEU A 1 212 ? -17.047 11.586 14.312 1 94.25 212 LEU A O 1
ATOM 1559 N N . ALA A 1 213 ? -19.125 12.094 15 1 92.38 213 ALA A N 1
ATOM 1560 C CA . ALA A 1 213 ? -18.938 11.656 16.375 1 92.38 213 ALA A CA 1
ATOM 1561 C C . ALA A 1 213 ? -20.219 11.062 16.953 1 92.38 213 ALA A C 1
ATOM 1563 O O . ALA A 1 213 ? -21.297 11.664 16.828 1 92.38 213 ALA A O 1
ATOM 1564 N N . GLY A 1 214 ? -20.062 9.938 17.562 1 91.62 214 GLY A N 1
ATOM 1565 C CA . GLY A 1 214 ? -21.234 9.336 18.188 1 91.62 214 GLY A CA 1
ATOM 1566 C C . GLY A 1 214 ? -21.656 10.008 19.469 1 91.62 214 GLY A C 1
ATOM 1567 O O . GLY A 1 214 ? -20.938 10.883 19.984 1 91.62 214 GLY A O 1
ATOM 1568 N N . PRO A 1 215 ? -22.75 9.555 19.984 1 91.06 215 PRO A N 1
ATOM 1569 C CA . PRO A 1 215 ? -23.328 10.188 21.172 1 91.06 215 PRO A CA 1
ATOM 1570 C C . PRO A 1 215 ? -22.344 10.258 22.344 1 91.06 215 PRO A C 1
ATOM 1572 O O . PRO A 1 215 ? -22.219 11.297 22.984 1 91.06 215 PRO A O 1
ATOM 1575 N N . PRO A 1 216 ? -21.578 9.172 22.578 1 86.25 216 PRO A N 1
ATOM 1576 C CA . PRO A 1 216 ? -20.625 9.266 23.703 1 86.25 216 PRO A CA 1
ATOM 1577 C C . PRO A 1 216 ? -19.578 10.352 23.484 1 86.25 216 PRO A C 1
ATOM 1579 O O . PRO A 1 216 ? -19.234 11.07 24.438 1 86.25 216 PRO A O 1
ATOM 1582 N N . LEU A 1 217 ? -19.078 10.461 22.328 1 87.88 217 LEU A N 1
ATOM 1583 C CA . LEU A 1 217 ? -18.078 11.469 22.031 1 87.88 217 LEU A CA 1
ATOM 1584 C C . LEU A 1 217 ? -18.672 12.867 22.062 1 87.88 217 LEU A C 1
ATOM 1586 O O . LEU A 1 217 ? -18.016 13.82 22.516 1 87.88 217 LEU A O 1
ATOM 1590 N N . VAL A 1 218 ? -19.875 13.008 21.516 1 91.38 218 VAL A N 1
ATOM 1591 C CA . VAL A 1 218 ? -20.578 14.289 21.562 1 91.38 218 VAL A CA 1
ATOM 1592 C C . VAL A 1 218 ? -20.75 14.727 23.016 1 91.38 218 VAL A C 1
ATOM 1594 O O . VAL A 1 218 ? -20.484 15.883 23.359 1 91.38 218 VAL A O 1
ATOM 1597 N N . LYS A 1 219 ? -21.156 13.773 23.812 1 88.88 219 LYS A N 1
ATOM 1598 C CA . LYS A 1 219 ? -21.344 14.086 25.234 1 88.88 219 LYS A CA 1
ATOM 1599 C C . LYS A 1 219 ? -20.031 14.508 25.875 1 88.88 219 LYS A C 1
ATOM 1601 O O . LYS A 1 219 ? -19.984 15.5 26.609 1 88.88 219 LYS A O 1
ATOM 1606 N N . ALA A 1 220 ? -19.031 13.82 25.609 1 83.19 220 ALA A N 1
ATOM 1607 C CA . ALA A 1 220 ? -17.734 14.109 26.203 1 83.19 220 ALA A CA 1
ATOM 1608 C C . ALA A 1 220 ? -17.203 15.461 25.734 1 83.19 220 ALA A C 1
ATOM 1610 O O . ALA A 1 220 ? -16.594 16.203 26.5 1 83.19 220 ALA A O 1
ATOM 1611 N N . ALA A 1 221 ? -17.453 15.781 24.516 1 83.94 221 ALA A N 1
ATOM 1612 C CA . ALA A 1 221 ? -16.859 16.969 23.891 1 83.94 221 ALA A CA 1
ATOM 1613 C C . ALA A 1 221 ? -17.688 18.219 24.203 1 83.94 221 ALA A C 1
ATOM 1615 O O . ALA A 1 221 ? -17.156 19.312 24.328 1 83.94 221 ALA A O 1
ATOM 1616 N N . THR A 1 222 ? -19.062 18.078 24.312 1 87.81 222 THR A N 1
ATOM 1617 C CA . THR A 1 222 ? -19.906 19.266 24.344 1 87.81 222 THR A CA 1
ATOM 1618 C C . THR A 1 222 ? -20.844 19.234 25.547 1 87.81 222 THR A C 1
ATOM 1620 O O . THR A 1 222 ? -21.469 20.234 25.891 1 87.81 222 THR A O 1
ATOM 1623 N N . GLY A 1 223 ? -20.938 18.094 26.125 1 87.19 223 GLY A N 1
ATOM 1624 C CA . GLY A 1 223 ? -21.906 17.922 27.203 1 87.19 223 GLY A CA 1
ATOM 1625 C C . GLY A 1 223 ? -23.312 17.609 26.703 1 87.19 223 GLY A C 1
ATOM 1626 O O . GLY A 1 223 ? -24.203 17.281 27.484 1 87.19 223 GLY A O 1
ATOM 1627 N N . GLU A 1 224 ? -23.469 17.641 25.453 1 92.56 224 GLU A N 1
ATOM 1628 C CA . GLU A 1 224 ? -24.781 17.391 24.859 1 92.56 224 GLU A CA 1
ATOM 1629 C C . GLU A 1 224 ? -25.141 15.914 24.906 1 92.56 224 GLU A C 1
ATOM 1631 O O . GLU A 1 224 ? -24.344 15.055 24.516 1 92.56 224 GLU A O 1
ATOM 1636 N N . VAL A 1 225 ? -26.312 15.594 25.484 1 92.5 225 VAL A N 1
ATOM 1637 C CA . VAL A 1 225 ? -26.844 14.234 25.469 1 92.5 225 VAL A CA 1
ATOM 1638 C C . VAL A 1 225 ? -27.828 14.07 24.312 1 92.5 225 VAL A C 1
ATOM 1640 O O . VAL A 1 225 ? -28.828 14.773 24.234 1 92.5 225 VAL A O 1
ATOM 1643 N N . VAL A 1 226 ? -27.547 13.242 23.438 1 94.94 226 VAL A N 1
ATOM 1644 C CA . VAL A 1 226 ? -28.344 13.047 22.219 1 94.94 226 VAL A CA 1
ATOM 1645 C C . VAL A 1 226 ? -28.328 11.57 21.828 1 94.94 226 VAL A C 1
ATOM 1647 O O . VAL A 1 226 ? -27.344 10.859 22.062 1 94.94 226 VAL A O 1
ATOM 1650 N N . THR A 1 227 ? -29.453 11.078 21.375 1 95.06 227 THR A N 1
ATOM 1651 C CA . THR A 1 227 ? -29.516 9.703 20.891 1 95.06 227 THR A CA 1
ATOM 1652 C C . THR A 1 227 ? -28.859 9.586 19.516 1 95.06 227 THR A C 1
ATOM 1654 O O . THR A 1 227 ? -28.688 10.578 18.812 1 95.06 227 THR A O 1
ATOM 1657 N N . ALA A 1 228 ? -28.531 8.398 19.172 1 95.25 228 ALA A N 1
ATOM 1658 C CA . ALA A 1 228 ? -27.953 8.148 17.859 1 95.25 228 ALA A CA 1
ATOM 1659 C C . ALA A 1 228 ? -28.906 8.57 16.75 1 95.25 228 ALA A C 1
ATOM 1661 O O . ALA A 1 228 ? -28.484 9.18 15.758 1 95.25 228 ALA A O 1
ATOM 1662 N N . GLU A 1 229 ? -30.172 8.258 16.906 1 96.62 229 GLU A N 1
ATOM 1663 C CA . GLU A 1 229 ? -31.188 8.562 15.898 1 96.62 229 GLU A CA 1
ATOM 1664 C C . GLU A 1 229 ? -31.375 10.062 15.742 1 96.62 229 GLU A C 1
ATOM 1666 O O . GLU A 1 229 ? -31.469 10.57 14.625 1 96.62 229 GLU A O 1
ATOM 1671 N N . ASP A 1 230 ? -31.312 10.781 16.812 1 96.62 230 ASP A N 1
ATOM 1672 C CA . ASP A 1 230 ? -31.484 12.227 16.781 1 96.62 230 ASP A CA 1
ATOM 1673 C C . ASP A 1 230 ? -30.234 12.922 16.25 1 96.62 230 ASP A C 1
ATOM 1675 O O . ASP A 1 230 ? -30.312 14.023 15.711 1 96.62 230 ASP A O 1
ATOM 1679 N N . LEU A 1 231 ? -29.203 12.25 16.406 1 96.88 231 LEU A N 1
ATOM 1680 C CA . LEU A 1 231 ? -27.922 12.805 16 1 96.88 231 LEU A CA 1
ATOM 1681 C C . LEU A 1 231 ? -27.672 12.578 14.516 1 96.88 231 LEU A C 1
ATOM 1683 O O . LEU A 1 231 ? -27.188 13.469 13.812 1 96.88 231 LEU A O 1
ATOM 1687 N N . GLY A 1 232 ? -28.031 11.367 14.062 1 97.88 232 GLY A N 1
ATOM 1688 C CA . GLY A 1 232 ? -27.625 11.039 12.703 1 97.88 232 GLY A CA 1
ATOM 1689 C C . GLY A 1 232 ? -28.484 9.969 12.07 1 97.88 232 GLY A C 1
ATOM 1690 O O . GLY A 1 232 ? -28 9.141 11.305 1 97.88 232 GLY A O 1
ATOM 1691 N N . GLY A 1 233 ? -29.719 9.914 12.398 1 97.88 233 GLY A N 1
ATOM 1692 C CA . GLY A 1 233 ? -30.609 8.906 11.852 1 97.88 233 GLY A CA 1
ATOM 1693 C C . GLY A 1 233 ? -31.109 9.25 10.461 1 97.88 233 GLY A C 1
ATOM 1694 O O . GLY A 1 233 ? -30.672 10.227 9.859 1 97.88 233 GLY A O 1
ATOM 1695 N N . GLY A 1 234 ? -31.953 8.344 9.961 1 97.69 234 GLY A N 1
ATOM 1696 C CA . GLY A 1 234 ? -32.469 8.484 8.602 1 97.69 234 GLY A CA 1
ATOM 1697 C C . GLY A 1 234 ? -33.219 9.773 8.383 1 97.69 234 GLY A C 1
ATOM 1698 O O . GLY A 1 234 ? -33.062 10.422 7.344 1 97.69 234 GLY A O 1
ATOM 1699 N N . ASP A 1 235 ? -34.031 10.117 9.328 1 97.06 235 ASP A N 1
ATOM 1700 C CA . ASP A 1 235 ? -34.812 11.344 9.195 1 97.06 235 ASP A CA 1
ATOM 1701 C C . ASP A 1 235 ? -33.906 12.562 9.125 1 97.06 235 ASP A C 1
ATOM 1703 O O . ASP A 1 235 ? -34.094 13.453 8.297 1 97.06 235 ASP A O 1
ATOM 1707 N N . VAL A 1 236 ? -32.906 12.609 9.977 1 97.44 236 VAL A N 1
ATOM 1708 C CA . VAL A 1 236 ? -31.953 13.703 10.008 1 97.44 236 VAL A CA 1
ATOM 1709 C C . VAL A 1 236 ? -31.266 13.828 8.648 1 97.44 236 VAL A C 1
ATOM 1711 O O . VAL A 1 236 ? -31.234 14.914 8.055 1 97.44 236 VAL A O 1
ATOM 1714 N N . HIS A 1 237 ? -30.828 12.758 8.062 1 97.69 237 HIS A N 1
ATOM 1715 C CA . HIS A 1 237 ? -29.922 12.82 6.922 1 97.69 237 HIS A CA 1
ATOM 1716 C C . HIS A 1 237 ? -30.703 12.898 5.605 1 97.69 237 HIS A C 1
ATOM 1718 O O . HIS A 1 237 ? -30.172 13.383 4.602 1 97.69 237 HIS A O 1
ATOM 1724 N N . THR A 1 238 ? -32.031 12.477 5.609 1 97.62 238 THR A N 1
ATOM 1725 C CA . THR A 1 238 ? -32.781 12.555 4.363 1 97.62 238 THR A CA 1
ATOM 1726 C C . THR A 1 238 ? -33.625 13.836 4.305 1 97.62 238 THR A C 1
ATOM 1728 O O . THR A 1 238 ? -34 14.289 3.223 1 97.62 238 THR A O 1
ATOM 1731 N N . ARG A 1 239 ? -33.812 14.422 5.426 1 96.88 239 ARG A N 1
ATOM 1732 C CA . ARG A 1 239 ? -34.719 15.578 5.434 1 96.88 239 ARG A CA 1
ATOM 1733 C C . ARG A 1 239 ? -33.969 16.844 5.785 1 96.88 239 ARG A C 1
ATOM 1735 O O . ARG A 1 239 ? -34.219 17.906 5.199 1 96.88 239 ARG A O 1
ATOM 1742 N N . LEU A 1 240 ? -33.031 16.797 6.703 1 96.38 240 LEU A N 1
ATOM 1743 C CA . LEU A 1 240 ? -32.406 18 7.254 1 96.38 240 LEU A CA 1
ATOM 1744 C C . LEU A 1 240 ? -31.031 18.234 6.668 1 96.38 240 LEU A C 1
ATOM 1746 O O . LEU A 1 240 ? -30.75 19.297 6.105 1 96.38 240 LEU A O 1
ATOM 1750 N N . SER A 1 241 ? -30.172 17.234 6.73 1 95.69 241 SER A N 1
ATOM 1751 C CA . SER A 1 241 ? -28.766 17.438 6.41 1 95.69 241 SER A CA 1
ATOM 1752 C C . SER A 1 241 ? -28.484 17.172 4.934 1 95.69 241 SER A C 1
ATOM 1754 O O . SER A 1 241 ? -27.531 17.703 4.375 1 95.69 241 SER A O 1
ATOM 1756 N N . GLY A 1 242 ? -29.281 16.203 4.273 1 95.56 242 GLY A N 1
ATOM 1757 C CA . GLY A 1 242 ? -29.094 15.883 2.867 1 95.56 242 GLY A CA 1
ATOM 1758 C C . GLY A 1 242 ? -27.938 14.922 2.631 1 95.56 242 GLY A C 1
ATOM 1759 O O . GLY A 1 242 ? -27.516 14.727 1.49 1 95.56 242 GLY A O 1
ATOM 1760 N N . VAL A 1 243 ? -27.375 14.312 3.646 1 96.75 243 VAL A N 1
ATOM 1761 C CA . VAL A 1 243 ? -26.266 13.383 3.512 1 96.75 243 VAL A CA 1
ATOM 1762 C C . VAL A 1 243 ? -26.734 12.102 2.828 1 96.75 243 VAL A C 1
ATOM 1764 O O . VAL A 1 243 ? -25.984 11.484 2.062 1 96.75 243 VAL A O 1
ATOM 1767 N N . ALA A 1 244 ? -27.938 11.672 3.098 1 97.81 244 ALA A N 1
ATOM 1768 C CA . ALA A 1 244 ? -28.516 10.484 2.482 1 97.81 244 ALA A CA 1
ATOM 1769 C C . ALA A 1 244 ? -29.594 10.852 1.468 1 97.81 244 ALA A C 1
ATOM 1771 O O . ALA A 1 244 ? -30.25 11.883 1.607 1 97.81 244 ALA A O 1
ATOM 1772 N N . ASP A 1 245 ? -29.781 10.031 0.508 1 97.31 245 ASP A N 1
ATOM 1773 C CA . ASP A 1 245 ? -30.641 10.367 -0.619 1 97.31 245 ASP A CA 1
ATOM 1774 C C . ASP A 1 245 ? -32 9.688 -0.49 1 97.31 245 ASP A C 1
ATOM 1776 O O . ASP A 1 245 ? -33 10.219 -0.956 1 97.31 245 ASP A O 1
ATOM 1780 N N . MET A 1 246 ? -32 8.523 0.056 1 98.31 246 MET A N 1
ATOM 1781 C CA . MET A 1 246 ? -33.219 7.746 0.148 1 98.31 246 MET A CA 1
ATOM 1782 C C . MET A 1 246 ? -33.406 7.145 1.54 1 98.31 246 MET A C 1
ATOM 1784 O O . MET A 1 246 ? -32.406 6.699 2.145 1 98.31 246 MET A O 1
ATOM 1788 N N . LEU A 1 247 ? -34.625 7.164 2.014 1 98.5 247 LEU A N 1
ATOM 1789 C CA . LEU A 1 247 ? -35 6.578 3.305 1 98.5 247 LEU A CA 1
ATOM 1790 C C . LEU A 1 247 ? -35.688 5.23 3.121 1 98.5 247 LEU A C 1
ATOM 1792 O O . LEU A 1 247 ? -36.719 5.145 2.475 1 98.5 247 LEU A O 1
ATOM 1796 N N . ALA A 1 248 ? -35.094 4.188 3.604 1 98.81 248 ALA A N 1
ATOM 1797 C CA . ALA A 1 248 ? -35.656 2.842 3.512 1 98.81 248 ALA A CA 1
ATOM 1798 C C . ALA A 1 248 ? -36.375 2.467 4.801 1 98.81 248 ALA A C 1
ATOM 1800 O O . ALA A 1 248 ? -35.969 2.855 5.895 1 98.81 248 ALA A O 1
ATOM 1801 N N . GLU A 1 249 ? -37.375 1.608 4.754 1 98.38 249 GLU A N 1
ATOM 1802 C CA . GLU A 1 249 ? -38.188 1.198 5.891 1 98.38 249 GLU A CA 1
ATOM 1803 C C . GLU A 1 249 ? -37.5 0.105 6.699 1 98.38 249 GLU A C 1
ATOM 1805 O O . GLU A 1 249 ? -37.719 -0.003 7.91 1 98.38 249 GLU A O 1
ATOM 1810 N N . ASP A 1 250 ? -36.812 -0.655 6.062 1 98.19 250 ASP A N 1
ATOM 1811 C CA . ASP A 1 250 ? -36.094 -1.78 6.648 1 98.19 250 ASP A CA 1
ATOM 1812 C C . ASP A 1 250 ? -35 -2.285 5.707 1 98.19 250 ASP A C 1
ATOM 1814 O O . ASP A 1 250 ? -34.781 -1.701 4.648 1 98.19 250 ASP A O 1
ATOM 1818 N N . ASP A 1 251 ? -34.312 -3.309 6.113 1 98.62 251 ASP A N 1
ATOM 1819 C CA . ASP A 1 251 ? -33.188 -3.838 5.344 1 98.62 251 ASP A CA 1
ATOM 1820 C C . ASP A 1 251 ? -33.656 -4.293 3.955 1 98.62 251 ASP A C 1
ATOM 1822 O O . ASP A 1 251 ? -32.969 -4.016 2.959 1 98.62 251 ASP A O 1
ATOM 1826 N N . SER A 1 252 ? -34.719 -4.992 3.895 1 98.62 252 SER A N 1
ATOM 1827 C CA . SER A 1 252 ? -35.219 -5.496 2.619 1 98.62 252 SER A CA 1
ATOM 1828 C C . SER A 1 252 ? -35.531 -4.352 1.652 1 98.62 252 SER A C 1
ATOM 1830 O O . SER A 1 252 ? -35.156 -4.422 0.475 1 98.62 252 SER A O 1
ATOM 1832 N N . HIS A 1 253 ? -36.219 -3.354 2.162 1 98.75 253 HIS A N 1
ATOM 1833 C CA . HIS A 1 253 ? -36.5 -2.184 1.342 1 98.75 253 HIS A CA 1
ATOM 1834 C C . HIS A 1 253 ? -35.219 -1.495 0.886 1 98.75 253 HIS A C 1
ATOM 1836 O O . HIS A 1 253 ? -35.125 -1.062 -0.264 1 98.75 253 HIS A O 1
ATOM 1842 N N . ALA A 1 254 ? -34.25 -1.338 1.765 1 98.88 254 ALA A N 1
ATOM 1843 C CA . ALA A 1 254 ? -32.969 -0.712 1.432 1 98.88 254 ALA A CA 1
ATOM 1844 C C . ALA A 1 254 ? -32.281 -1.454 0.293 1 98.88 254 ALA A C 1
ATOM 1846 O O . ALA A 1 254 ? -31.734 -0.831 -0.622 1 98.88 254 ALA A O 1
ATOM 1847 N N . LEU A 1 255 ? -32.281 -2.758 0.357 1 98.88 255 LEU A N 1
ATOM 1848 C CA . LEU A 1 255 ? -31.672 -3.566 -0.692 1 98.88 255 LEU A CA 1
ATOM 1849 C C . LEU A 1 255 ? -32.406 -3.385 -2.016 1 98.88 255 LEU A C 1
ATOM 1851 O O . LEU A 1 255 ? -31.781 -3.355 -3.08 1 98.88 255 LEU A O 1
ATOM 1855 N N . ALA A 1 256 ? -33.688 -3.264 -1.959 1 98.69 256 ALA A N 1
ATOM 1856 C CA . ALA A 1 256 ? -34.469 -3.006 -3.168 1 98.69 256 ALA A CA 1
ATOM 1857 C C . ALA A 1 256 ? -34.094 -1.665 -3.789 1 98.69 256 ALA A C 1
ATOM 1859 O O . ALA A 1 256 ? -33.969 -1.554 -5.012 1 98.69 256 ALA A O 1
ATOM 1860 N N . LEU A 1 257 ? -33.938 -0.655 -2.947 1 98.75 257 LEU A N 1
ATOM 1861 C CA . LEU A 1 257 ? -33.531 0.661 -3.428 1 98.75 257 LEU A CA 1
ATOM 1862 C C . LEU A 1 257 ? -32.156 0.612 -4.027 1 98.75 257 LEU A C 1
ATOM 1864 O O . LEU A 1 257 ? -31.859 1.283 -5.023 1 98.75 257 LEU A O 1
ATOM 1868 N N . ALA A 1 258 ? -31.25 -0.153 -3.391 1 98.81 258 ALA A N 1
ATOM 1869 C CA . ALA A 1 258 ? -29.906 -0.323 -3.932 1 98.81 258 ALA A CA 1
ATOM 1870 C C . ALA A 1 258 ? -29.953 -0.962 -5.316 1 98.81 258 ALA A C 1
ATOM 1872 O O . ALA A 1 258 ? -29.234 -0.539 -6.223 1 98.81 258 ALA A O 1
ATOM 1873 N N . ARG A 1 259 ? -30.719 -2.006 -5.457 1 98.69 259 ARG A N 1
ATOM 1874 C CA . ARG A 1 259 ? -30.891 -2.65 -6.754 1 98.69 259 ARG A CA 1
ATOM 1875 C C . ARG A 1 259 ? -31.422 -1.661 -7.793 1 98.69 259 ARG A C 1
ATOM 1877 O O . ARG A 1 259 ? -30.953 -1.648 -8.938 1 98.69 259 ARG A O 1
ATOM 1884 N N . GLN A 1 260 ? -32.375 -0.824 -7.387 1 98 260 G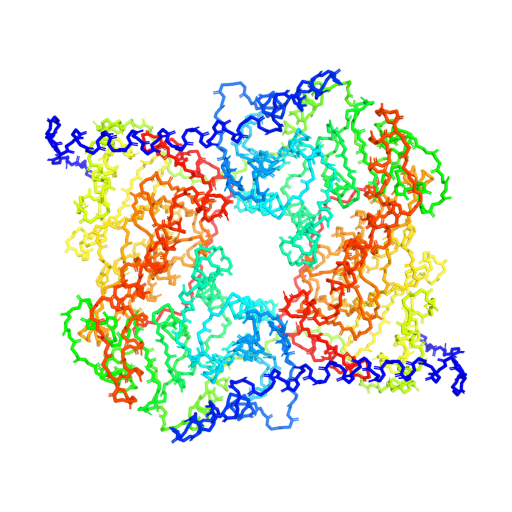LN A N 1
ATOM 1885 C CA . GLN A 1 260 ? -32.906 0.208 -8.273 1 98 260 GLN A CA 1
ATOM 1886 C C . GLN A 1 260 ? -31.797 1.182 -8.695 1 98 260 GLN A C 1
ATOM 1888 O O . GLN A 1 260 ? -31.719 1.594 -9.852 1 98 260 GLN A O 1
ATOM 1893 N N . ALA A 1 261 ? -30.969 1.577 -7.734 1 98.06 261 ALA A N 1
ATOM 1894 C CA . ALA A 1 261 ? -29.844 2.471 -8.031 1 98.06 261 ALA A CA 1
ATOM 1895 C C . ALA A 1 261 ? -28.906 1.852 -9.062 1 98.06 261 ALA A C 1
ATOM 1897 O O . ALA A 1 261 ? -28.453 2.531 -9.992 1 98.06 261 ALA A O 1
ATOM 1898 N N . VAL A 1 262 ? -28.594 0.583 -8.93 1 97.81 262 VAL A N 1
ATOM 1899 C CA . VAL A 1 262 ? -27.719 -0.117 -9.867 1 97.81 262 VAL A CA 1
ATOM 1900 C C . VAL A 1 262 ? -28.391 -0.196 -11.234 1 97.81 262 VAL A C 1
ATOM 1902 O O . VAL A 1 262 ? -27.734 0.002 -12.266 1 97.81 262 VAL A O 1
ATOM 1905 N N . ASP A 1 263 ? -29.672 -0.457 -11.242 1 96.06 263 ASP A N 1
ATOM 1906 C CA . ASP A 1 263 ? -30.438 -0.583 -12.477 1 96.06 263 ASP A CA 1
ATOM 1907 C C . ASP A 1 263 ? -30.422 0.724 -13.273 1 96.06 263 ASP A C 1
ATOM 1909 O O . ASP A 1 263 ? -30.531 0.715 -14.5 1 96.06 263 ASP A O 1
ATOM 1913 N N . SER A 1 264 ? -30.234 1.797 -12.586 1 95.81 264 SER A N 1
ATOM 1914 C CA . SER A 1 264 ? -30.297 3.113 -13.219 1 95.81 264 SER A CA 1
ATOM 1915 C C . SER A 1 264 ? -28.938 3.521 -13.781 1 95.81 264 SER A C 1
ATOM 1917 O O . SER A 1 264 ? -28.812 4.562 -14.43 1 95.81 264 SER A O 1
ATOM 1919 N N . LEU A 1 265 ? -27.922 2.721 -13.594 1 94.88 265 LEU A N 1
ATOM 1920 C CA . LEU A 1 265 ? -26.578 3.055 -14.07 1 94.88 265 LEU A CA 1
ATOM 1921 C C . LEU A 1 265 ? -26.5 2.934 -15.586 1 94.88 265 LEU A C 1
ATOM 1923 O O . LEU A 1 265 ? -27.297 2.221 -16.203 1 94.88 265 LEU A O 1
ATOM 1927 N N . GLY A 1 266 ? -25.625 3.656 -16.156 1 87.31 266 GLY A N 1
ATOM 1928 C CA . GLY A 1 266 ? -25.438 3.629 -17.594 1 87.31 266 GLY A CA 1
ATOM 1929 C C . GLY A 1 266 ? -24.891 2.305 -18.109 1 87.31 266 GLY A C 1
ATOM 1930 O O . GLY A 1 266 ? -24.484 1.455 -17.312 1 87.31 266 GLY A O 1
ATOM 1931 N N . ALA A 1 267 ? -24.938 2.223 -19.406 1 81 267 ALA A N 1
ATOM 1932 C CA . ALA A 1 267 ? -24.516 0.973 -20.031 1 81 267 ALA A CA 1
ATOM 1933 C C . ALA A 1 267 ? -23.016 0.756 -19.875 1 81 267 ALA A C 1
ATOM 1935 O O . ALA A 1 267 ? -22.25 1.716 -19.719 1 81 267 ALA A O 1
ATOM 1936 N N . VAL A 1 268 ? -22.75 -0.475 -19.688 1 77.81 268 VAL A N 1
ATOM 1937 C CA . VAL A 1 268 ? -21.344 -0.867 -19.625 1 77.81 268 VAL A CA 1
ATOM 1938 C C . VAL A 1 268 ? -20.891 -1.38 -20.984 1 77.81 268 VAL A C 1
ATOM 1940 O O . VAL A 1 268 ? -21.562 -2.207 -21.609 1 77.81 268 VAL A O 1
ATOM 1943 N N . GLU A 1 269 ? -19.875 -0.698 -21.484 1 79.19 269 GLU A N 1
ATOM 1944 C CA . GLU A 1 269 ? -19.266 -1.251 -22.688 1 79.19 269 GLU A CA 1
ATOM 1945 C C . GLU A 1 269 ? -18.25 -2.336 -22.328 1 79.19 269 GLU A C 1
ATOM 1947 O O . GLU A 1 269 ? -17.234 -2.061 -21.688 1 79.19 269 GLU A O 1
ATOM 1952 N N . ARG A 1 270 ? -18.641 -3.562 -22.656 1 81.06 270 ARG A N 1
ATOM 1953 C CA . ARG A 1 270 ? -17.75 -4.668 -22.344 1 81.06 270 ARG A CA 1
ATOM 1954 C C . ARG A 1 270 ? -16.641 -4.785 -23.375 1 81.06 270 ARG A C 1
ATOM 1956 O O . ARG A 1 270 ? -16.844 -4.492 -24.547 1 81.06 270 ARG A O 1
ATOM 1963 N N . ALA A 1 271 ? -15.484 -5.203 -22.891 1 76.88 271 ALA A N 1
ATOM 1964 C CA . ALA A 1 271 ? -14.344 -5.387 -23.781 1 76.88 271 ALA A CA 1
ATOM 1965 C C . ALA A 1 271 ? -14.641 -6.445 -24.844 1 76.88 271 ALA A C 1
ATOM 1967 O O . ALA A 1 271 ? -15.266 -7.469 -24.547 1 76.88 271 ALA A O 1
ATOM 1968 N N . PRO A 1 272 ? -14.25 -6.133 -26.062 1 76.25 272 PRO A N 1
ATOM 1969 C CA . PRO A 1 272 ? -14.492 -7.094 -27.141 1 76.25 272 PRO A CA 1
ATOM 1970 C C . PRO A 1 272 ? -13.57 -8.305 -27.062 1 76.25 272 PRO A C 1
ATOM 1972 O O . PRO A 1 272 ? -12.344 -8.156 -27.062 1 76.25 272 PRO A O 1
ATOM 1975 N N . LEU A 1 273 ? -14.023 -9.422 -26.594 1 78.38 273 LEU A N 1
ATOM 1976 C CA . LEU A 1 273 ? -13.297 -10.68 -26.688 1 78.38 273 LEU A CA 1
ATOM 1977 C C . LEU A 1 273 ? -13.938 -11.602 -27.734 1 78.38 273 LEU A C 1
ATOM 1979 O O . LEU A 1 273 ? -15.141 -11.516 -27.984 1 78.38 273 LEU A O 1
ATOM 1983 N N . ALA A 1 274 ? -13.039 -12.273 -28.422 1 81.81 274 ALA A N 1
ATOM 1984 C CA . ALA A 1 274 ? -13.555 -13.258 -29.359 1 81.81 274 ALA A CA 1
ATOM 1985 C C . ALA A 1 274 ? -14.148 -14.461 -28.641 1 81.81 274 ALA A C 1
ATOM 1987 O O . ALA A 1 274 ? -13.492 -15.5 -28.516 1 81.81 274 ALA A O 1
ATOM 1988 N N . LEU A 1 275 ? -15.312 -14.32 -28.25 1 87.38 275 LEU A N 1
ATOM 1989 C CA . LEU A 1 275 ? -15.977 -15.375 -27.484 1 87.38 275 LEU A CA 1
ATOM 1990 C C . LEU A 1 275 ? -16.281 -16.578 -28.359 1 87.38 275 LEU A C 1
ATOM 1992 O O . LEU A 1 275 ? -16.656 -16.438 -29.531 1 87.38 275 LEU A O 1
ATOM 1996 N N . GLN A 1 276 ? -15.961 -17.734 -27.781 1 90.81 276 GLN A N 1
ATOM 1997 C CA . GLN A 1 276 ? -16.344 -19 -28.422 1 90.81 276 GLN A CA 1
ATOM 1998 C C . GLN A 1 276 ? -17.422 -19.719 -27.609 1 90.81 276 GLN A C 1
ATOM 2000 O O . GLN A 1 276 ? -17.656 -19.375 -26.453 1 90.81 276 GLN A O 1
ATOM 2005 N N . PRO A 1 277 ? -18.109 -20.641 -28.297 1 93.38 277 PRO A N 1
ATOM 2006 C CA . PRO A 1 277 ? -19.062 -21.438 -27.516 1 93.38 277 PRO A CA 1
ATOM 2007 C C . PRO A 1 277 ? -18.406 -22.156 -26.344 1 93.38 277 PRO A C 1
ATOM 2009 O O . PRO A 1 277 ? -17.281 -22.641 -26.469 1 93.38 277 PRO A O 1
ATOM 2012 N N . VAL A 1 278 ? -19.094 -22.141 -25.312 1 96.38 278 VAL A N 1
ATOM 2013 C CA . VAL A 1 278 ? -18.578 -22.734 -24.094 1 96.38 278 VAL A CA 1
ATOM 2014 C C . VAL A 1 278 ? -18.609 -24.266 -24.203 1 96.38 278 VAL A C 1
ATOM 2016 O O . VAL A 1 278 ? -19.609 -24.828 -24.641 1 96.38 278 VAL A O 1
ATOM 2019 N N . GLU A 1 279 ? -17.516 -24.906 -23.844 1 96.69 279 GLU A N 1
ATOM 2020 C CA . GLU A 1 279 ? -17.422 -26.359 -23.797 1 96.69 279 GLU A CA 1
ATOM 2021 C C . GLU A 1 279 ? -16.812 -26.828 -22.469 1 96.69 279 GLU A C 1
ATOM 2023 O O . GLU A 1 279 ? -15.812 -26.281 -22.016 1 96.69 279 GLU A O 1
ATOM 2028 N N . PRO A 1 280 ? -17.531 -27.781 -21.859 1 97.69 280 PRO A N 1
ATOM 2029 C CA . PRO A 1 280 ? -16.875 -28.312 -20.672 1 97.69 280 PRO A CA 1
ATOM 2030 C C . PRO A 1 280 ? -15.547 -29 -20.984 1 97.69 280 PRO A C 1
ATOM 2032 O O . PRO A 1 280 ? -15.32 -29.438 -22.109 1 97.69 280 PRO A O 1
ATOM 2035 N N . PRO A 1 281 ? -14.641 -29.078 -19.984 1 98.25 281 PRO A N 1
ATOM 2036 C CA . PRO A 1 281 ? -13.414 -29.828 -20.219 1 98.25 281 PRO A CA 1
ATOM 2037 C C . PRO A 1 281 ? -13.68 -31.297 -20.594 1 98.25 281 PRO A C 1
ATOM 2039 O O . PRO A 1 281 ? -14.664 -31.875 -20.141 1 98.25 281 PRO A O 1
ATOM 2042 N N . ALA A 1 282 ? -12.828 -31.812 -21.375 1 97.62 282 ALA A N 1
ATOM 2043 C CA . ALA A 1 282 ? -12.977 -33.219 -21.781 1 97.62 282 ALA A CA 1
ATOM 2044 C C . ALA A 1 282 ? -12.711 -34.156 -20.609 1 97.62 282 ALA A C 1
ATOM 2046 O O . ALA A 1 282 ? -13.156 -35.312 -20.625 1 97.62 282 ALA A O 1
ATOM 2047 N N . TYR A 1 283 ? -11.914 -33.75 -19.656 1 97.06 283 TYR A N 1
ATOM 2048 C CA . TYR A 1 283 ? -11.617 -34.5 -18.469 1 97.06 283 TYR A CA 1
ATOM 2049 C C . TYR A 1 283 ? -12.336 -33.938 -17.25 1 97.06 283 TYR A C 1
ATOM 2051 O O . TYR A 1 283 ? -12.516 -32.719 -17.141 1 97.06 283 TYR A O 1
ATOM 2059 N N . ASP A 1 284 ? -12.734 -34.812 -16.328 1 96.69 284 ASP A N 1
ATOM 2060 C CA . ASP A 1 284 ? -13.516 -34.438 -15.156 1 96.69 284 ASP A CA 1
ATOM 2061 C C . ASP A 1 284 ? -12.688 -33.562 -14.203 1 96.69 284 ASP A C 1
ATOM 2063 O O . ASP A 1 284 ? -11.664 -34.031 -13.695 1 96.69 284 ASP A O 1
ATOM 2067 N N . PRO A 1 285 ? -13.18 -32.312 -13.922 1 97.56 285 PRO A N 1
ATOM 2068 C CA . PRO A 1 285 ? -12.477 -31.453 -12.969 1 97.56 285 PRO A CA 1
ATOM 2069 C C . PRO A 1 285 ? -12.281 -32.125 -11.609 1 97.56 285 PRO A C 1
ATOM 2071 O O . PRO A 1 285 ? -11.32 -31.828 -10.898 1 97.56 285 PRO A O 1
ATOM 2074 N N . ASP A 1 286 ? -13.109 -33.062 -11.203 1 97.38 286 ASP A N 1
ATOM 2075 C CA . ASP A 1 286 ? -12.992 -33.75 -9.938 1 97.38 286 ASP A CA 1
ATOM 2076 C C . ASP A 1 286 ? -11.672 -34.5 -9.844 1 97.38 286 ASP A C 1
ATOM 2078 O O . ASP A 1 286 ? -11.141 -34.719 -8.75 1 97.38 286 ASP A O 1
ATOM 2082 N N . GLU A 1 287 ? -11.125 -34.875 -10.977 1 97.38 287 GLU A N 1
ATOM 2083 C CA . GLU A 1 287 ? -9.898 -35.656 -11.055 1 97.38 287 GLU A CA 1
ATOM 2084 C C . GLU A 1 287 ? -8.688 -34.812 -10.641 1 97.38 287 GLU A C 1
ATOM 2086 O O . GLU A 1 287 ? -7.598 -35.344 -10.43 1 97.38 287 GLU A O 1
ATOM 2091 N N . LEU A 1 288 ? -8.867 -33.5 -10.508 1 98.12 288 LEU A N 1
ATOM 2092 C CA . LEU A 1 288 ? -7.77 -32.656 -10.062 1 98.12 288 LEU A CA 1
ATOM 2093 C C . LEU A 1 288 ? -7.234 -33.094 -8.711 1 98.12 288 LEU A C 1
ATOM 2095 O O . LEU A 1 288 ? -6.035 -33 -8.445 1 98.12 288 LEU A O 1
ATOM 2099 N N . LEU A 1 289 ? -8.109 -33.656 -7.836 1 98 289 LEU A N 1
ATOM 2100 C CA . LEU A 1 289 ? -7.711 -34.156 -6.52 1 98 289 LEU A CA 1
ATOM 2101 C C . LEU A 1 289 ? -6.875 -35.406 -6.641 1 98 289 LEU A C 1
ATOM 2103 O O . LEU A 1 289 ? -6.164 -35.781 -5.703 1 98 289 LEU A O 1
ATOM 2107 N N . ASP A 1 290 ? -7.031 -36.062 -7.781 1 97.06 290 ASP A N 1
ATOM 2108 C CA . ASP A 1 290 ? -6.332 -37.344 -8 1 97.06 290 ASP A CA 1
ATOM 2109 C C . ASP A 1 290 ? -4.98 -37.094 -8.68 1 97.06 290 ASP A C 1
ATOM 2111 O O . ASP A 1 290 ? -4 -37.781 -8.359 1 97.06 290 ASP A O 1
ATOM 2115 N N . VAL A 1 291 ? -4.969 -36.188 -9.594 1 95.81 291 VAL A N 1
ATOM 2116 C CA . VAL A 1 291 ? -3.838 -36.062 -10.508 1 95.81 291 VAL A CA 1
ATOM 2117 C C . VAL A 1 291 ? -2.758 -35.188 -9.898 1 95.81 291 VAL A C 1
ATOM 2119 O O . VAL A 1 291 ? -1.571 -35.344 -10.195 1 95.81 291 VAL A O 1
ATOM 2122 N N . VAL A 1 292 ? -3.082 -34.156 -9.102 1 96.69 292 VAL A N 1
ATOM 2123 C CA . VAL A 1 292 ? -2.121 -33.25 -8.516 1 96.69 292 VAL A CA 1
ATOM 2124 C C . VAL A 1 292 ? -1.583 -33.812 -7.203 1 96.69 292 VAL A C 1
ATOM 2126 O O . VAL A 1 292 ? -2.348 -34.062 -6.273 1 96.69 292 VAL A O 1
ATOM 2129 N N . PRO A 1 293 ? -0.333 -34 -7.098 1 95.25 293 PRO A N 1
ATOM 2130 C CA . PRO A 1 293 ? 0.232 -34.5 -5.844 1 95.25 293 PRO A CA 1
ATOM 2131 C C . PRO A 1 293 ? 0.045 -33.531 -4.684 1 95.25 293 PRO A C 1
ATOM 2133 O O . PRO A 1 293 ? 0.147 -32.312 -4.875 1 95.25 293 PRO A O 1
ATOM 2136 N N . ALA A 1 294 ? -0.136 -34.094 -3.518 1 91.62 294 ALA A N 1
ATOM 2137 C CA . ALA A 1 294 ? -0.26 -33.25 -2.322 1 91.62 294 ALA A CA 1
ATOM 2138 C C . ALA A 1 294 ? 1.105 -32.75 -1.85 1 91.62 294 ALA A C 1
ATOM 2140 O O . ALA A 1 294 ? 1.222 -31.672 -1.286 1 91.62 294 ALA A O 1
ATOM 2141 N N . ASP A 1 295 ? 2.047 -33.594 -2.051 1 91.56 295 ASP A N 1
ATOM 2142 C CA . ASP A 1 295 ? 3.424 -33.25 -1.71 1 91.56 295 ASP A CA 1
ATOM 2143 C C . ASP A 1 295 ? 4.074 -32.406 -2.818 1 91.56 295 ASP A C 1
ATOM 2145 O O . ASP A 1 295 ? 4.219 -32.875 -3.947 1 91.56 295 ASP A O 1
ATOM 2149 N N . LEU A 1 296 ? 4.52 -31.25 -2.484 1 91.5 296 LEU A N 1
ATOM 2150 C CA . LEU A 1 296 ? 5.074 -30.312 -3.465 1 91.5 296 LEU A CA 1
ATOM 2151 C C . LEU A 1 296 ? 6.359 -30.859 -4.066 1 91.5 296 LEU A C 1
ATOM 2153 O O . LEU A 1 296 ? 6.812 -30.391 -5.113 1 91.5 296 LEU A O 1
ATOM 2157 N N . ARG A 1 297 ? 7.062 -32 -3.43 1 89.81 297 ARG A N 1
ATOM 2158 C CA . ARG A 1 297 ? 8.32 -32.562 -3.904 1 89.81 297 ARG A CA 1
ATOM 2159 C C . ARG A 1 297 ? 8.07 -33.531 -5.062 1 89.81 297 ARG A C 1
ATOM 2161 O O . ARG A 1 297 ? 9.008 -33.906 -5.785 1 89.81 297 ARG A O 1
ATOM 2168 N N . THR A 1 298 ? 6.82 -33.844 -5.277 1 92.31 298 THR A N 1
ATOM 2169 C CA . THR A 1 298 ? 6.473 -34.75 -6.355 1 92.31 298 THR A CA 1
ATOM 2170 C C . THR A 1 298 ? 6.098 -33.969 -7.621 1 92.31 298 THR A C 1
ATOM 2172 O O . THR A 1 298 ? 5.098 -33.25 -7.641 1 92.31 298 THR A O 1
ATOM 2175 N N . PRO A 1 299 ? 6.891 -34.188 -8.664 1 92.5 299 PRO A N 1
ATOM 2176 C CA . PRO A 1 299 ? 6.574 -33.469 -9.906 1 92.5 299 PRO A CA 1
ATOM 2177 C C . PRO A 1 299 ? 5.363 -34.062 -10.625 1 92.5 299 PRO A C 1
ATOM 2179 O O . PRO A 1 299 ? 5.023 -35.219 -10.43 1 92.5 299 PRO A O 1
ATOM 2182 N N . TYR A 1 300 ? 4.699 -33.375 -11.312 1 94 300 TYR A N 1
ATOM 2183 C CA . TYR A 1 300 ? 3.645 -33.781 -12.227 1 94 300 TYR A CA 1
ATOM 2184 C C . TYR A 1 300 ? 3.549 -32.812 -13.414 1 94 300 TYR A C 1
ATOM 2186 O O . TYR A 1 300 ? 4.164 -31.75 -13.414 1 94 300 TYR A O 1
ATOM 2194 N N . ASP A 1 301 ? 2.924 -33.219 -14.461 1 96.62 301 ASP A N 1
ATOM 2195 C CA . ASP A 1 301 ? 2.764 -32.406 -15.656 1 96.62 301 ASP A CA 1
ATOM 2196 C C . ASP A 1 301 ? 1.596 -31.453 -15.508 1 96.62 301 ASP A C 1
ATOM 2198 O O . ASP A 1 301 ? 0.441 -31.859 -15.414 1 96.62 301 ASP A O 1
ATOM 2202 N N . ILE A 1 302 ? 1.883 -30.109 -15.578 1 97.75 302 ILE A N 1
ATOM 2203 C CA . ILE A 1 302 ? 0.9 -29.062 -15.352 1 97.75 302 ILE A CA 1
ATOM 2204 C C . ILE A 1 302 ? -0.195 -29.141 -16.406 1 97.75 302 ILE A C 1
ATOM 2206 O O . ILE A 1 302 ? -1.287 -28.594 -16.234 1 97.75 302 ILE A O 1
ATOM 2210 N N . ARG A 1 303 ? 0.043 -29.781 -17.531 1 97.81 303 ARG A N 1
ATOM 2211 C CA . ARG A 1 303 ? -0.954 -29.984 -18.578 1 97.81 303 ARG A CA 1
ATOM 2212 C C . ARG A 1 303 ? -2.141 -30.781 -18.062 1 97.81 303 ARG A C 1
ATOM 2214 O O . ARG A 1 303 ? -3.246 -30.688 -18.594 1 97.81 303 ARG A O 1
ATOM 2221 N N . GLU A 1 304 ? -1.896 -31.594 -17 1 97.5 304 GLU A N 1
ATOM 2222 C CA . GLU A 1 304 ? -2.988 -32.344 -16.375 1 97.5 304 GLU A CA 1
ATOM 2223 C C . GLU A 1 304 ? -4.008 -31.375 -15.758 1 97.5 304 GLU A C 1
ATOM 2225 O O . GLU A 1 304 ? -5.211 -31.641 -15.797 1 97.5 304 GLU A O 1
ATOM 2230 N N . VAL A 1 305 ? -3.498 -30.297 -15.156 1 98.38 305 VAL A N 1
ATOM 2231 C CA . VAL A 1 305 ? -4.375 -29.281 -14.594 1 98.38 305 VAL A CA 1
ATOM 2232 C C . VAL A 1 305 ? -5.066 -28.516 -15.719 1 98.38 305 VAL A C 1
ATOM 2234 O O . VAL A 1 305 ? -6.285 -28.328 -15.695 1 98.38 305 VAL A O 1
ATOM 2237 N N . ILE A 1 306 ? -4.344 -28.094 -16.75 1 98.69 306 ILE A N 1
ATOM 2238 C CA . ILE A 1 306 ? -4.883 -27.328 -17.875 1 98.69 306 ILE A CA 1
ATOM 2239 C C . ILE A 1 306 ? -6.012 -28.109 -18.547 1 98.69 306 ILE A C 1
ATOM 2241 O O . ILE A 1 306 ? -7.078 -27.562 -18.812 1 98.69 306 ILE A O 1
ATOM 2245 N N . ALA A 1 307 ? -5.828 -29.422 -18.703 1 98.31 307 ALA A N 1
ATOM 2246 C CA . ALA A 1 307 ? -6.785 -30.281 -19.391 1 98.31 307 ALA A CA 1
ATOM 2247 C C . ALA A 1 307 ? -8.125 -30.312 -18.672 1 98.31 307 ALA A C 1
ATOM 2249 O O . ALA A 1 307 ? -9.172 -30.516 -19.281 1 98.31 307 ALA A O 1
ATOM 2250 N N . ARG A 1 308 ? -8.125 -30.016 -17.453 1 98.31 308 ARG A N 1
ATOM 2251 C CA . ARG A 1 308 ? -9.328 -30.156 -16.641 1 98.31 308 ARG A CA 1
ATOM 2252 C C . ARG A 1 308 ? -9.945 -28.797 -16.328 1 98.31 308 ARG A C 1
ATOM 2254 O O . ARG A 1 308 ? -10.945 -28.703 -15.625 1 98.31 308 ARG A O 1
ATOM 2261 N N . VAL A 1 309 ? -9.359 -27.719 -16.844 1 98.56 309 VAL A N 1
ATOM 2262 C CA . VAL A 1 309 ? -9.812 -26.359 -16.547 1 98.56 309 VAL A CA 1
ATOM 2263 C C . VAL A 1 309 ? -10.328 -25.703 -17.828 1 98.56 309 VAL A C 1
ATOM 2265 O O . VAL A 1 309 ? -11.305 -24.953 -17.797 1 98.56 309 VAL A O 1
ATOM 2268 N N . VAL A 1 310 ? -9.75 -26 -19.031 1 98.62 310 VAL A N 1
ATOM 2269 C CA . VAL A 1 310 ? -10.016 -25.234 -20.25 1 98.62 310 VAL A CA 1
ATOM 2270 C C . VAL A 1 310 ? -11.133 -25.906 -21.047 1 98.62 310 VAL A C 1
ATOM 2272 O O . VAL A 1 310 ? -11.438 -27.078 -20.844 1 98.62 310 VAL A O 1
ATOM 2275 N N . ASP A 1 311 ? -11.719 -25.141 -21.938 1 98.38 311 ASP A N 1
ATOM 2276 C CA . ASP A 1 311 ? -12.828 -25.609 -22.766 1 98.38 311 ASP A CA 1
ATOM 2277 C C . ASP A 1 311 ? -12.391 -26.75 -23.672 1 98.38 311 ASP A C 1
ATOM 2279 O O . ASP A 1 311 ? -11.438 -26.609 -24.453 1 98.38 311 ASP A O 1
ATOM 2283 N N . GLY A 1 312 ? -13.094 -27.875 -23.547 1 98.12 312 GLY A N 1
ATOM 2284 C CA . GLY A 1 312 ? -12.867 -29.016 -24.422 1 98.12 312 GLY A CA 1
ATOM 2285 C C . GLY A 1 312 ? -11.508 -29.656 -24.234 1 98.12 312 GLY A C 1
ATOM 2286 O O . GLY A 1 312 ? -11.133 -30.578 -24.969 1 98.12 312 GLY A O 1
ATOM 2287 N N . SER A 1 313 ? -10.742 -29.125 -23.188 1 98.5 313 SER A N 1
ATOM 2288 C CA . SER A 1 313 ? -9.359 -29.531 -22.953 1 98.5 313 SER A CA 1
ATOM 2289 C C . SER A 1 313 ? -8.484 -29.219 -24.172 1 98.5 313 SER A C 1
ATOM 2291 O O . SER A 1 313 ? -7.539 -29.953 -24.469 1 98.5 313 SER A O 1
ATOM 2293 N N . HIS A 1 314 ? -8.922 -28.234 -24.891 1 98 314 HIS A N 1
ATOM 2294 C CA . HIS A 1 314 ? -8.133 -27.75 -26.016 1 98 314 HIS A CA 1
ATOM 2295 C C . HIS A 1 314 ? -7.078 -26.75 -25.562 1 98 314 HIS A C 1
ATOM 2297 O O . HIS A 1 314 ? -7.371 -25.844 -24.781 1 98 314 HIS A O 1
ATOM 2303 N N . PHE A 1 315 ? -5.855 -26.969 -26.031 1 98.06 315 PHE A N 1
ATOM 2304 C CA . PHE A 1 315 ? -4.707 -26.125 -25.672 1 98.06 315 PHE A CA 1
ATOM 2305 C C . PHE A 1 315 ? -3.734 -26.031 -26.844 1 98.06 315 PHE A C 1
ATOM 2307 O O . PHE A 1 315 ? -3.182 -27.031 -27.281 1 98.06 315 PHE A O 1
ATOM 2314 N N . ASP A 1 316 ? -3.623 -24.781 -27.391 1 97.62 316 ASP A N 1
ATOM 2315 C CA . ASP A 1 316 ? -2.639 -24.531 -28.453 1 97.62 316 ASP A CA 1
ATOM 2316 C C . ASP A 1 316 ? -1.31 -24.078 -27.859 1 97.62 316 ASP A C 1
ATOM 2318 O O . ASP A 1 316 ? -1.101 -22.875 -27.625 1 97.62 316 ASP A O 1
ATOM 2322 N N . GLU A 1 317 ? -0.475 -25.047 -27.672 1 97.44 317 GLU A N 1
ATOM 2323 C CA . GLU A 1 317 ? 0.769 -24.766 -26.953 1 97.44 317 GLU A CA 1
ATOM 2324 C C . GLU A 1 317 ? 1.731 -23.953 -27.812 1 97.44 317 GLU A C 1
ATOM 2326 O O . GLU A 1 317 ? 1.878 -24.203 -29.016 1 97.44 317 GLU A O 1
ATOM 2331 N N . PHE A 1 318 ? 2.227 -22.984 -27.203 1 97 318 PHE A N 1
ATOM 2332 C CA . PHE A 1 318 ? 3.244 -22.125 -27.812 1 97 318 PHE A CA 1
ATOM 2333 C C . PHE A 1 318 ? 4.641 -22.625 -27.469 1 97 318 PHE A C 1
ATOM 2335 O O . PHE A 1 318 ? 4.977 -22.781 -26.281 1 97 318 PHE A O 1
ATOM 2342 N N . LYS A 1 319 ? 5.492 -22.969 -28.406 1 96.5 319 LYS A N 1
ATOM 2343 C CA . LYS A 1 319 ? 6.875 -23.406 -28.281 1 96.5 319 LYS A CA 1
ATOM 2344 C C . LYS A 1 319 ? 6.969 -24.625 -27.359 1 96.5 319 LYS A C 1
ATOM 2346 O O . LYS A 1 319 ? 7.758 -24.641 -26.406 1 96.5 319 LYS A O 1
ATOM 2351 N N . PRO A 1 320 ? 6.238 -25.719 -27.703 1 94.56 320 PRO A N 1
ATOM 2352 C CA . PRO A 1 320 ? 6.211 -26.875 -26.797 1 94.56 320 PRO A CA 1
ATOM 2353 C C . PRO A 1 320 ? 7.566 -27.562 -26.688 1 94.56 320 PRO A C 1
ATOM 2355 O O . PRO A 1 320 ? 7.812 -28.297 -25.719 1 94.56 320 PRO A O 1
ATOM 2358 N N . ARG A 1 321 ? 8.484 -27.359 -27.609 1 96 321 ARG A N 1
ATOM 2359 C CA . ARG A 1 321 ? 9.766 -28.062 -27.609 1 96 321 ARG A CA 1
ATOM 2360 C C . ARG A 1 321 ? 10.867 -27.203 -27 1 96 321 ARG A C 1
ATOM 2362 O O . ARG A 1 321 ? 12 -27.656 -26.844 1 96 321 ARG A O 1
ATOM 2369 N N . PHE A 1 322 ? 10.586 -25.984 -26.703 1 96.56 322 PHE A N 1
ATOM 2370 C CA . PHE A 1 322 ? 11.562 -25.031 -26.172 1 96.56 322 PHE A CA 1
ATOM 2371 C C . PHE A 1 322 ? 11.164 -24.594 -24.781 1 96.56 322 PHE A C 1
ATOM 2373 O O . PHE A 1 322 ? 10.008 -24.234 -24.531 1 96.56 322 PHE A O 1
ATOM 2380 N N . GLY A 1 323 ? 12.211 -24.562 -23.859 1 96.75 323 GLY A N 1
ATOM 2381 C CA . GLY A 1 323 ? 11.898 -24.172 -22.5 1 96.75 323 GLY A CA 1
ATOM 2382 C C . GLY A 1 323 ? 10.773 -24.969 -21.875 1 96.75 323 GLY A C 1
ATOM 2383 O O . GLY A 1 323 ? 9.773 -24.406 -21.422 1 96.75 323 GLY A O 1
ATOM 2384 N N . THR A 1 324 ? 10.953 -26.234 -21.75 1 95.75 324 THR A N 1
ATOM 2385 C CA . THR A 1 324 ? 9.859 -27.172 -21.531 1 95.75 324 THR A CA 1
ATOM 2386 C C . THR A 1 324 ? 9.414 -27.141 -20.062 1 95.75 324 THR A C 1
ATOM 2388 O O . THR A 1 324 ? 8.359 -27.688 -19.719 1 95.75 324 THR A O 1
ATOM 2391 N N . THR A 1 325 ? 10.195 -26.469 -19.234 1 96.69 325 THR A N 1
ATOM 2392 C CA . THR A 1 325 ? 9.789 -26.391 -17.844 1 96.69 325 THR A CA 1
ATOM 2393 C C . THR A 1 325 ? 8.711 -25.328 -17.656 1 96.69 325 THR A C 1
ATOM 2395 O O . THR A 1 325 ? 8.125 -25.219 -16.578 1 96.69 325 THR A O 1
ATOM 2398 N N . LEU A 1 326 ? 8.5 -24.547 -18.656 1 97.81 326 LEU A N 1
ATOM 2399 C CA . LEU A 1 326 ? 7.371 -23.625 -18.688 1 97.81 326 LEU A CA 1
ATOM 2400 C C . LEU A 1 326 ? 6.41 -23.969 -19.828 1 97.81 326 LEU A C 1
ATOM 2402 O O . LEU A 1 326 ? 6.824 -24.094 -20.984 1 97.81 326 LEU A O 1
ATOM 2406 N N . VAL A 1 327 ? 5.203 -24.156 -19.453 1 98.06 327 VAL A N 1
ATOM 2407 C CA . VAL A 1 327 ? 4.164 -24.469 -20.422 1 98.06 327 VAL A CA 1
ATOM 2408 C C . VAL A 1 327 ? 3.355 -23.219 -20.75 1 98.06 327 VAL A C 1
ATOM 2410 O O . VAL A 1 327 ? 2.854 -22.547 -19.844 1 98.06 327 VAL A O 1
ATOM 2413 N N . THR A 1 328 ? 3.312 -22.844 -22.031 1 98.62 328 THR A N 1
ATOM 2414 C CA . THR A 1 328 ? 2.555 -21.672 -22.469 1 98.62 328 THR A CA 1
ATOM 2415 C C . THR A 1 328 ? 1.627 -22.047 -23.625 1 98.62 328 THR A C 1
ATOM 2417 O O . THR A 1 328 ? 1.923 -22.953 -24.406 1 98.62 328 THR A O 1
ATOM 2420 N N . GLY A 1 329 ? 0.514 -21.375 -23.688 1 98.38 329 GLY A N 1
ATOM 2421 C CA . GLY A 1 329 ? -0.372 -21.641 -24.812 1 98.38 329 GLY A CA 1
ATOM 2422 C C . GLY A 1 329 ? -1.7 -20.922 -24.703 1 98.38 329 GLY A C 1
ATOM 2423 O O . GLY A 1 329 ? -1.976 -20.25 -23.703 1 98.38 329 GLY A O 1
ATOM 2424 N N . PHE A 1 330 ? -2.455 -20.969 -25.781 1 98 330 PHE A N 1
ATOM 2425 C CA . PHE A 1 330 ? -3.766 -20.344 -25.875 1 98 330 PHE A CA 1
ATOM 2426 C C . PHE A 1 330 ? -4.875 -21.344 -25.609 1 98 330 PHE A C 1
ATOM 2428 O O . PHE A 1 330 ? -4.773 -22.516 -26.016 1 98 330 PHE A O 1
ATOM 2435 N N . ALA A 1 331 ? -5.848 -20.938 -24.938 1 98.38 331 ALA A N 1
ATOM 2436 C CA . ALA A 1 331 ? -7.027 -21.75 -24.641 1 98.38 331 ALA A CA 1
ATOM 2437 C C . ALA A 1 331 ? -8.258 -20.859 -24.438 1 98.38 331 ALA A C 1
ATOM 2439 O O . ALA A 1 331 ? -8.242 -19.672 -24.75 1 98.38 331 ALA A O 1
ATOM 2440 N N . HIS A 1 332 ? -9.352 -21.5 -24.125 1 98.25 332 HIS A N 1
ATOM 2441 C CA . HIS A 1 332 ? -10.578 -20.812 -23.734 1 98.25 332 HIS A CA 1
ATOM 2442 C C . HIS A 1 332 ? -11.102 -21.312 -22.391 1 98.25 332 HIS A C 1
ATOM 2444 O O . HIS A 1 332 ? -11.008 -22.516 -22.094 1 98.25 332 HIS A O 1
ATOM 2450 N N . ILE A 1 333 ? -11.516 -20.453 -21.625 1 98.44 333 ILE A N 1
ATOM 2451 C CA . ILE A 1 333 ? -12.227 -20.766 -20.375 1 98.44 333 ILE A CA 1
ATOM 2452 C C . ILE A 1 333 ? -13.602 -20.109 -20.406 1 98.44 333 ILE A C 1
ATOM 2454 O O . ILE A 1 333 ? -13.711 -18.875 -20.469 1 98.44 333 ILE A O 1
ATOM 2458 N N . TRP A 1 334 ? -14.68 -20.922 -20.312 1 97.5 334 TRP A N 1
ATOM 2459 C CA . TRP A 1 334 ? -16.047 -20.422 -20.438 1 97.5 334 TRP A CA 1
ATOM 2460 C C . TRP A 1 334 ? -16.203 -19.562 -21.688 1 97.5 334 TRP A C 1
ATOM 2462 O O . TRP A 1 334 ? -16.812 -18.484 -21.641 1 97.5 334 TRP A O 1
ATOM 2472 N N . GLY A 1 335 ? -15.555 -19.969 -22.734 1 97.06 335 GLY A N 1
ATOM 2473 C CA . GLY A 1 335 ? -15.656 -19.312 -24.031 1 97.06 335 GLY A CA 1
ATOM 2474 C C . GLY A 1 335 ? -14.734 -18.125 -24.172 1 97.06 335 GLY A C 1
ATOM 2475 O O . GLY A 1 335 ? -14.555 -17.609 -25.281 1 97.06 335 GLY A O 1
ATOM 2476 N N . MET A 1 336 ? -14.086 -17.656 -23.125 1 97 336 MET A N 1
ATOM 2477 C CA . MET A 1 336 ? -13.211 -16.484 -23.172 1 97 336 MET A CA 1
ATOM 2478 C C . MET A 1 336 ? -11.789 -16.875 -23.531 1 97 336 MET A C 1
ATOM 2480 O O . MET A 1 336 ? -11.234 -17.812 -22.953 1 97 336 MET A O 1
ATOM 2484 N N . PRO A 1 337 ? -11.195 -16.219 -24.5 1 97.12 337 PRO A N 1
ATOM 2485 C CA . PRO A 1 337 ? -9.805 -16.531 -24.844 1 97.12 337 PRO A CA 1
ATOM 2486 C C . PRO A 1 337 ? -8.828 -16.172 -23.75 1 97.12 337 PRO A C 1
ATOM 2488 O O . PRO A 1 337 ? -8.961 -15.109 -23.125 1 97.12 337 PRO A O 1
ATOM 2491 N N . VAL A 1 338 ? -7.898 -17.078 -23.516 1 98.31 338 VAL A N 1
ATOM 2492 C CA . VAL A 1 338 ? -6.879 -16.812 -22.5 1 98.31 338 VAL A CA 1
ATOM 2493 C C . VAL A 1 338 ? -5.523 -17.328 -22.984 1 98.31 338 VAL A C 1
ATOM 2495 O O . VAL A 1 338 ? -5.457 -18.281 -23.766 1 98.31 338 VAL A O 1
ATOM 2498 N N . GLY A 1 339 ? -4.484 -16.562 -22.625 1 98.69 339 GLY A N 1
ATOM 2499 C CA . GLY A 1 339 ? -3.141 -17.109 -22.609 1 98.69 339 GLY A CA 1
ATOM 2500 C C . GLY A 1 339 ? -2.736 -17.688 -21.266 1 98.69 339 GLY A C 1
ATOM 2501 O O . GLY A 1 339 ? -2.861 -17.016 -20.234 1 98.69 339 GLY A O 1
ATOM 2502 N N . ILE A 1 340 ? -2.281 -18.922 -21.281 1 98.88 340 ILE A N 1
ATOM 2503 C CA . ILE A 1 340 ? -1.93 -19.594 -20.031 1 98.88 340 ILE A CA 1
ATOM 2504 C C . ILE A 1 340 ? -0.411 -19.703 -19.922 1 98.88 340 ILE A C 1
ATOM 2506 O O . ILE A 1 340 ? 0.269 -20.062 -20.875 1 98.88 340 ILE A O 1
ATOM 2510 N N . VAL A 1 341 ? 0.148 -19.297 -18.797 1 98.81 341 VAL A N 1
ATOM 2511 C CA . VAL A 1 341 ? 1.537 -19.484 -18.391 1 98.81 341 VAL A CA 1
ATOM 2512 C C . VAL A 1 341 ? 1.597 -20.375 -17.156 1 98.81 341 VAL A C 1
ATOM 2514 O O . VAL A 1 341 ? 1.107 -20 -16.094 1 98.81 341 VAL A O 1
ATOM 2517 N N . ALA A 1 342 ? 2.18 -21.609 -17.281 1 98.38 342 ALA A N 1
ATOM 2518 C CA . ALA A 1 342 ? 2.135 -22.594 -16.188 1 98.38 342 ALA A CA 1
ATOM 2519 C C . ALA A 1 342 ? 3.486 -23.266 -16.016 1 98.38 342 ALA A C 1
ATOM 2521 O O . ALA A 1 342 ? 4.207 -23.5 -16.984 1 98.38 342 ALA A O 1
ATOM 2522 N N . ASN A 1 343 ? 3.773 -23.641 -14.828 1 93.06 343 ASN A N 1
ATOM 2523 C CA . ASN A 1 343 ? 5.102 -24.172 -14.531 1 93.06 343 ASN A CA 1
ATOM 2524 C C . ASN A 1 343 ? 5.105 -25.688 -14.508 1 93.06 343 ASN A C 1
ATOM 2526 O O . ASN A 1 343 ? 4.152 -26.312 -14.031 1 93.06 343 ASN A O 1
ATOM 2530 N N . ASN A 1 344 ? 6.094 -26.266 -15.102 1 92.38 344 ASN A N 1
ATOM 2531 C CA . ASN A 1 344 ? 6.48 -27.672 -15.023 1 92.38 344 ASN A CA 1
ATOM 2532 C C . ASN A 1 344 ? 7.891 -27.828 -14.469 1 92.38 344 ASN A C 1
ATOM 2534 O O . ASN A 1 344 ? 8.727 -28.516 -15.07 1 92.38 344 ASN A O 1
ATOM 2538 N N . GLY A 1 345 ? 8.156 -27.156 -13.25 1 89.94 345 GLY A N 1
ATOM 2539 C CA . GLY A 1 345 ? 9.469 -27.219 -12.617 1 89.94 345 GLY A CA 1
ATOM 2540 C C . GLY A 1 345 ? 10.18 -25.875 -12.57 1 89.94 345 GLY A C 1
ATOM 2541 O O . GLY A 1 345 ? 9.531 -24.828 -12.633 1 89.94 345 GLY A O 1
ATOM 2542 N N . VAL A 1 346 ? 11.445 -25.938 -12.383 1 93.56 346 VAL A N 1
ATOM 2543 C CA . VAL A 1 346 ? 12.289 -24.75 -12.203 1 93.56 346 VAL A CA 1
ATOM 2544 C C . VAL A 1 346 ? 12.375 -23.969 -13.508 1 93.56 346 VAL A C 1
ATOM 2546 O O . VAL A 1 346 ? 12.227 -24.547 -14.594 1 93.56 346 VAL A O 1
ATOM 2549 N N . LEU A 1 347 ? 12.531 -22.656 -13.43 1 96.12 347 LEU A N 1
ATOM 2550 C CA . LEU A 1 347 ? 12.68 -21.844 -14.625 1 96.12 347 LEU A CA 1
ATOM 2551 C C . LEU A 1 347 ? 14.141 -21.75 -15.039 1 96.12 347 LEU A C 1
ATOM 2553 O O . LEU A 1 347 ? 15.016 -21.5 -14.203 1 96.12 347 LEU A O 1
ATOM 2557 N N . PHE A 1 348 ? 14.359 -22 -16.266 1 96.69 348 PHE A N 1
ATOM 2558 C CA . PHE A 1 348 ? 15.656 -21.812 -16.906 1 96.69 3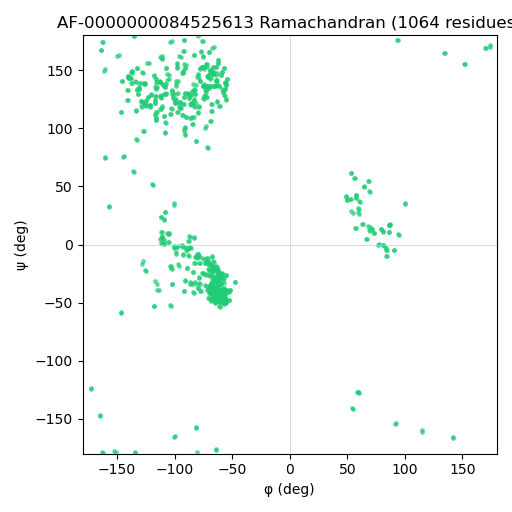48 PHE A CA 1
ATOM 2559 C C . PHE A 1 348 ? 15.633 -20.547 -17.766 1 96.69 348 PHE A C 1
ATOM 2561 O O . PHE A 1 348 ? 14.594 -19.891 -17.906 1 96.69 348 PHE A O 1
ATOM 2568 N N . SER A 1 349 ? 16.781 -20.203 -18.312 1 96.62 349 SER A N 1
ATOM 2569 C CA . SER A 1 349 ? 16.875 -19.062 -19.219 1 96.62 349 SER A CA 1
ATOM 2570 C C . SER A 1 349 ? 15.914 -19.203 -20.391 1 96.62 349 SER A C 1
ATOM 2572 O O . SER A 1 349 ? 15.211 -18.25 -20.75 1 96.62 349 SER A O 1
ATOM 2574 N N . GLU A 1 350 ? 15.898 -20.391 -20.938 1 96.75 350 GLU A N 1
ATOM 2575 C CA . GLU A 1 350 ? 15.039 -20.625 -22.109 1 96.75 350 GLU A CA 1
ATOM 2576 C C . GLU A 1 350 ? 13.562 -20.516 -21.734 1 96.75 350 GLU A C 1
ATOM 2578 O O . GLU A 1 350 ? 12.766 -19.984 -22.5 1 96.75 350 GLU A O 1
ATOM 2583 N N . SER A 1 351 ? 13.211 -20.984 -20.562 1 97 351 SER A N 1
ATOM 2584 C CA . SER A 1 351 ? 11.836 -20.844 -20.078 1 97 351 SER A CA 1
ATOM 2585 C C . SER A 1 351 ? 11.453 -19.391 -19.906 1 97 351 SER A C 1
ATOM 2587 O O . SER A 1 351 ? 10.344 -18.969 -20.25 1 97 351 SER A O 1
ATOM 2589 N N . ALA A 1 352 ? 12.383 -18.656 -19.375 1 96.88 352 ALA A N 1
ATOM 2590 C CA . ALA A 1 352 ? 12.133 -17.234 -19.125 1 96.88 352 ALA A CA 1
ATOM 2591 C C . ALA A 1 352 ? 11.922 -16.484 -20.438 1 96.88 352 ALA A C 1
ATOM 2593 O O . ALA A 1 352 ? 11.008 -15.664 -20.547 1 96.88 352 ALA A O 1
ATOM 2594 N N . ILE A 1 353 ? 12.766 -16.734 -21.406 1 96.81 353 ILE A N 1
ATOM 2595 C CA . ILE A 1 353 ? 12.664 -16.062 -22.703 1 96.81 353 ILE A CA 1
ATOM 2596 C C . ILE A 1 353 ? 11.359 -16.469 -23.391 1 96.81 353 ILE A C 1
ATOM 2598 O O . ILE A 1 353 ? 10.688 -15.625 -24 1 96.81 353 ILE A O 1
ATOM 2602 N N . LYS A 1 354 ? 11.016 -17.719 -23.266 1 97.19 354 LYS A N 1
ATOM 2603 C CA . LYS A 1 354 ? 9.734 -18.203 -23.797 1 97.19 354 LYS A CA 1
ATOM 2604 C C . LYS A 1 354 ? 8.562 -17.469 -23.141 1 97.19 354 LYS A C 1
ATOM 2606 O O . LYS A 1 354 ? 7.656 -17 -23.828 1 97.19 354 LYS A O 1
ATOM 2611 N N . GLY A 1 355 ? 8.602 -17.406 -21.828 1 97.94 355 GLY A N 1
ATOM 2612 C CA . GLY A 1 355 ? 7.551 -16.719 -21.094 1 97.94 355 GLY A CA 1
ATOM 2613 C C . GLY A 1 355 ? 7.41 -15.258 -21.5 1 97.94 355 GLY A C 1
ATOM 2614 O O . GLY A 1 355 ? 6.305 -14.781 -21.75 1 97.94 355 GLY A O 1
ATOM 2615 N N . ALA A 1 356 ? 8.562 -14.57 -21.609 1 97.44 356 ALA A N 1
ATOM 2616 C CA . ALA A 1 356 ? 8.547 -13.172 -22.016 1 97.44 356 ALA A CA 1
ATOM 2617 C C . ALA A 1 356 ? 7.914 -13.008 -23.391 1 97.44 356 ALA A C 1
ATOM 2619 O O . ALA A 1 356 ? 7.047 -12.148 -23.578 1 97.44 356 ALA A O 1
ATOM 2620 N N . HIS A 1 357 ? 8.344 -13.789 -24.281 1 96.75 357 HIS A N 1
ATOM 2621 C CA . HIS A 1 357 ? 7.82 -13.75 -25.641 1 96.75 357 HIS A CA 1
ATOM 2622 C C . HIS A 1 357 ? 6.312 -13.977 -25.656 1 96.75 357 HIS A C 1
ATOM 2624 O O . HIS A 1 357 ? 5.57 -13.211 -26.281 1 96.75 357 HIS A O 1
ATOM 2630 N N . PHE A 1 358 ? 5.867 -14.977 -25 1 98 358 PHE A N 1
ATOM 2631 C CA . PHE A 1 358 ? 4.457 -15.352 -25 1 98 358 PHE A CA 1
ATOM 2632 C C . PHE A 1 358 ? 3.605 -14.25 -24.375 1 98 358 PHE A C 1
ATOM 2634 O O . PHE A 1 358 ? 2.527 -13.93 -24.875 1 98 358 PHE A O 1
ATOM 2641 N N . ILE A 1 359 ? 4.062 -13.719 -23.266 1 98.25 359 ILE A N 1
ATOM 2642 C CA . ILE A 1 359 ? 3.34 -12.648 -22.594 1 98.25 359 ILE A CA 1
ATOM 2643 C C . ILE A 1 359 ? 3.227 -11.438 -23.516 1 98.25 359 ILE A C 1
ATOM 2645 O O . ILE A 1 359 ? 2.168 -10.805 -23.594 1 98.25 359 ILE A O 1
ATOM 2649 N N . GLU A 1 360 ? 4.293 -11.086 -24.234 1 96.94 360 GLU A N 1
ATOM 2650 C CA . GLU A 1 360 ? 4.254 -9.992 -25.203 1 96.94 360 GLU A CA 1
ATOM 2651 C C . GLU A 1 360 ? 3.227 -10.266 -26.297 1 96.94 360 GLU A C 1
ATOM 2653 O O . GLU A 1 360 ? 2.516 -9.352 -26.734 1 96.94 360 GLU A O 1
ATOM 2658 N N . LEU A 1 361 ? 3.199 -11.5 -26.719 1 95.88 361 LEU A N 1
ATOM 2659 C CA . LEU A 1 361 ? 2.227 -11.883 -27.734 1 95.88 361 LEU A CA 1
ATOM 2660 C C . LEU A 1 361 ? 0.803 -11.68 -27.234 1 95.88 361 LEU A C 1
ATOM 2662 O O . LEU A 1 361 ? -0.037 -11.125 -27.953 1 95.88 361 LEU A O 1
ATOM 2666 N N . CYS A 1 362 ? 0.526 -12.133 -26.031 1 97.44 362 CYS A N 1
ATOM 2667 C CA . CYS A 1 362 ? -0.795 -11.953 -25.438 1 97.44 362 CYS A CA 1
ATOM 2668 C C . CYS A 1 362 ? -1.122 -10.477 -25.281 1 97.44 362 CYS A C 1
ATOM 2670 O O . CYS A 1 362 ? -2.252 -10.055 -25.531 1 97.44 362 CYS A O 1
ATOM 2672 N N . ALA A 1 363 ? -0.176 -9.711 -24.844 1 96.19 363 ALA A N 1
ATOM 2673 C CA . ALA A 1 363 ? -0.371 -8.266 -24.703 1 96.19 363 ALA A CA 1
ATOM 2674 C C . ALA A 1 363 ? -0.724 -7.621 -26.031 1 96.19 363 ALA A C 1
ATOM 2676 O O . ALA A 1 363 ? -1.647 -6.805 -26.109 1 96.19 363 ALA A O 1
ATOM 2677 N N . GLN A 1 364 ? -0.012 -7.957 -27.062 1 94.5 364 GLN A N 1
ATOM 2678 C CA . GLN A 1 364 ? -0.24 -7.406 -28.406 1 94.5 364 GLN A CA 1
ATOM 2679 C C . GLN A 1 364 ? -1.636 -7.758 -28.906 1 94.5 364 GLN A C 1
ATOM 2681 O O . GLN A 1 364 ? -2.289 -6.938 -29.562 1 94.5 364 GLN A O 1
ATOM 2686 N N . ARG A 1 365 ? -2.031 -8.938 -28.516 1 94.06 365 ARG A N 1
ATOM 2687 C CA . ARG A 1 365 ? -3.307 -9.445 -29.031 1 94.06 365 ARG A CA 1
ATOM 2688 C C . ARG A 1 365 ? -4.441 -9.109 -28.062 1 94.06 365 ARG A C 1
ATOM 2690 O O . ARG A 1 365 ? -5.598 -9.461 -28.312 1 94.06 365 ARG A O 1
ATOM 2697 N N . ARG A 1 366 ? -4.113 -8.461 -26.969 1 94.75 366 ARG A N 1
ATOM 2698 C CA . ARG A 1 366 ? -5.074 -8.078 -25.938 1 94.75 366 ARG A CA 1
ATOM 2699 C C . ARG A 1 366 ? -5.816 -9.297 -25.391 1 94.75 366 ARG A C 1
ATOM 2701 O O . ARG A 1 366 ? -7.039 -9.281 -25.25 1 94.75 366 ARG A O 1
ATOM 2708 N N . ILE A 1 367 ? -5.098 -10.375 -25.203 1 96.19 367 ILE A N 1
ATOM 2709 C CA . ILE A 1 367 ? -5.621 -11.609 -24.625 1 96.19 367 ILE A CA 1
ATOM 2710 C C . ILE A 1 367 ? -5.262 -11.688 -23.156 1 96.19 367 ILE A C 1
ATOM 2712 O O . ILE A 1 367 ? -4.09 -11.578 -22.781 1 96.19 367 ILE A O 1
ATOM 2716 N N . PRO A 1 368 ? -6.301 -11.867 -22.266 1 97.88 368 PRO A N 1
ATOM 2717 C CA . PRO A 1 368 ? -6.004 -12.008 -20.828 1 97.88 368 PRO A CA 1
ATOM 2718 C C . PRO A 1 368 ? -5.051 -13.164 -20.531 1 97.88 368 PRO A C 1
ATOM 2720 O O . PRO A 1 368 ? -5 -14.133 -21.297 1 97.88 368 PRO A O 1
ATOM 2723 N N . LEU A 1 369 ? -4.305 -13.016 -19.453 1 98.75 369 LEU A N 1
ATOM 2724 C CA . LEU A 1 369 ? -3.328 -14.023 -19.062 1 98.75 369 LEU A CA 1
ATOM 2725 C C . LEU A 1 369 ? -3.779 -14.742 -17.797 1 98.75 369 LEU A C 1
ATOM 2727 O O . LEU A 1 369 ? -4.301 -14.117 -16.875 1 98.75 369 LEU A O 1
ATOM 2731 N N . VAL A 1 370 ? -3.627 -16.047 -17.766 1 98.88 370 VAL A N 1
ATOM 2732 C CA . VAL A 1 370 ? -3.824 -16.875 -16.578 1 98.88 370 VAL A CA 1
ATOM 2733 C C . VAL A 1 370 ? -2.508 -17.547 -16.203 1 98.88 370 VAL A C 1
ATOM 2735 O O . VAL A 1 370 ? -1.896 -18.234 -17.016 1 98.88 370 VAL A O 1
ATOM 2738 N N . PHE A 1 371 ? -2.064 -17.297 -15.016 1 98.88 371 PHE A N 1
ATOM 2739 C CA . PHE A 1 371 ? -0.859 -17.922 -14.492 1 98.88 371 PHE A CA 1
ATOM 2740 C C . PHE A 1 371 ? -1.21 -19.078 -13.547 1 98.88 371 PHE A C 1
ATOM 2742 O O . PHE A 1 371 ? -2.002 -18.891 -12.617 1 98.88 371 PHE A O 1
ATOM 2749 N N . LEU A 1 372 ? -0.707 -20.266 -13.734 1 98.75 372 LEU A N 1
ATOM 2750 C CA . LEU A 1 372 ? -0.789 -21.406 -12.828 1 98.75 372 LEU A CA 1
ATOM 2751 C C . LEU A 1 372 ? 0.568 -21.703 -12.195 1 98.75 372 LEU A C 1
ATOM 2753 O O . LEU A 1 372 ? 1.468 -22.219 -12.859 1 98.75 372 LEU A O 1
ATOM 2757 N N . GLN A 1 373 ? 0.667 -21.438 -10.906 1 97.75 373 GLN A N 1
ATOM 2758 C CA . GLN A 1 373 ? 1.976 -21.438 -10.258 1 97.75 373 GLN A CA 1
ATOM 2759 C C . GLN A 1 373 ? 2.223 -22.75 -9.523 1 97.75 373 GLN A C 1
ATOM 2761 O O . GLN A 1 373 ? 1.43 -23.141 -8.664 1 97.75 373 GLN A O 1
ATOM 2766 N N . ASN A 1 374 ? 3.172 -23.422 -9.758 1 96.81 374 ASN A N 1
ATOM 2767 C CA . ASN A 1 374 ? 3.852 -24.484 -9.023 1 96.81 374 ASN A CA 1
ATOM 2768 C C . ASN A 1 374 ? 5.363 -24.422 -9.234 1 96.81 374 ASN A C 1
ATOM 2770 O O . ASN A 1 374 ? 5.922 -25.25 -9.961 1 96.81 374 ASN A O 1
ATOM 2774 N N . ILE A 1 375 ? 5.938 -23.406 -8.492 1 95.19 375 ILE A N 1
ATOM 2775 C CA . ILE A 1 375 ? 7.277 -23 -8.898 1 95.19 375 ILE A CA 1
ATOM 2776 C C . ILE A 1 375 ? 8.195 -22.953 -7.68 1 95.19 375 ILE A C 1
ATOM 2778 O O . ILE A 1 375 ? 7.789 -22.516 -6.602 1 95.19 375 ILE A O 1
ATOM 2782 N N . THR A 1 376 ? 9.406 -23.422 -7.879 1 91.56 376 THR A N 1
ATOM 2783 C CA . THR A 1 376 ? 10.398 -23.406 -6.809 1 91.56 376 THR A CA 1
ATOM 2784 C C . THR A 1 376 ? 11.391 -22.266 -7.016 1 91.56 376 THR A C 1
ATOM 2786 O O . THR A 1 376 ? 12.133 -21.906 -6.098 1 91.56 376 THR A O 1
ATOM 2789 N N . GLY A 1 377 ? 11.469 -21.812 -8.234 1 92.62 377 GLY A N 1
ATOM 2790 C CA . GLY A 1 377 ? 12.375 -20.719 -8.516 1 92.62 377 GLY A CA 1
ATOM 2791 C C . GLY A 1 377 ? 13.078 -20.844 -9.852 1 92.62 377 GLY A C 1
ATOM 2792 O O . GLY A 1 377 ? 12.586 -21.516 -10.758 1 92.62 377 GLY A O 1
ATOM 2793 N N . PHE A 1 378 ? 14.125 -20.031 -9.992 1 94.25 378 PHE A N 1
ATOM 2794 C CA . PHE A 1 378 ? 15.023 -20.125 -11.141 1 94.25 378 PHE A CA 1
ATOM 2795 C C . PHE A 1 378 ? 16.188 -21.047 -10.836 1 94.25 378 PHE A C 1
ATOM 2797 O O . PHE A 1 378 ? 16.562 -21.219 -9.672 1 94.25 378 PHE A O 1
ATOM 2804 N N . MET A 1 379 ? 16.719 -21.578 -11.844 1 92.69 379 MET A N 1
ATOM 2805 C CA . MET A 1 379 ? 17.891 -22.422 -11.672 1 92.69 379 MET A CA 1
ATOM 2806 C C . MET A 1 379 ? 19.078 -21.594 -11.195 1 92.69 379 MET A C 1
ATOM 2808 O O . MET A 1 379 ? 19.203 -20.406 -11.539 1 92.69 379 MET A O 1
ATOM 2812 N N . VAL A 1 380 ? 19.938 -22.297 -10.352 1 92.81 380 VAL A N 1
ATOM 2813 C CA . VAL A 1 380 ? 21.062 -21.562 -9.766 1 92.81 380 VAL A CA 1
ATOM 2814 C C . VAL A 1 380 ? 22.375 -22.25 -10.117 1 92.81 380 VAL A C 1
ATOM 2816 O O . VAL A 1 380 ? 22.391 -23.438 -10.445 1 92.81 380 VAL A O 1
ATOM 2819 N N . GLY A 1 381 ? 23.438 -21.469 -10.086 1 94 381 GLY A N 1
ATOM 2820 C CA . GLY A 1 381 ? 24.75 -22.016 -10.352 1 94 381 GLY A CA 1
ATOM 2821 C C . GLY A 1 381 ? 25.578 -21.141 -11.297 1 94 381 GLY A C 1
ATOM 2822 O O . GLY A 1 381 ? 25.031 -20.281 -11.977 1 94 381 GLY A O 1
ATOM 2823 N N . ARG A 1 382 ? 26.828 -21.438 -11.305 1 95.38 382 ARG A N 1
ATOM 2824 C CA . ARG A 1 382 ? 27.766 -20.625 -12.07 1 95.38 382 ARG A CA 1
ATOM 2825 C C . ARG A 1 382 ? 27.406 -20.641 -13.555 1 95.38 382 ARG A C 1
ATOM 2827 O O . ARG A 1 382 ? 27.406 -19.594 -14.203 1 95.38 382 ARG A O 1
ATOM 2834 N N . ARG A 1 383 ? 27.172 -21.781 -14.047 1 95.88 383 ARG A N 1
ATOM 2835 C CA . ARG A 1 383 ? 26.859 -21.891 -15.469 1 95.88 383 ARG A CA 1
ATOM 2836 C C . ARG A 1 383 ? 25.656 -21.031 -15.828 1 95.88 383 ARG A C 1
ATOM 2838 O O . ARG A 1 383 ? 25.672 -20.328 -16.844 1 95.88 383 ARG A O 1
ATOM 2845 N N . TYR A 1 384 ? 24.656 -21.078 -15.086 1 95.56 384 TYR A N 1
ATOM 2846 C CA . TYR A 1 384 ? 23.422 -20.375 -15.367 1 95.56 384 TYR A CA 1
ATOM 2847 C C . TYR A 1 384 ? 23.594 -18.875 -15.195 1 95.56 384 TYR A C 1
ATOM 2849 O O . TYR A 1 384 ? 23.062 -18.094 -15.984 1 95.56 384 TYR A O 1
ATOM 2857 N N . GLU A 1 385 ? 24.359 -18.438 -14.172 1 95.75 385 GLU A N 1
ATOM 2858 C CA . GLU A 1 385 ? 24.641 -17.016 -14 1 95.75 385 GLU A CA 1
ATOM 2859 C C . GLU A 1 385 ? 25.422 -16.469 -15.188 1 95.75 385 GLU A C 1
ATOM 2861 O O . GLU A 1 385 ? 25.125 -15.375 -15.688 1 95.75 385 GLU A O 1
ATOM 2866 N N . THR A 1 386 ? 26.391 -17.25 -15.625 1 95.94 386 THR A N 1
ATOM 2867 C CA . THR A 1 386 ? 27.25 -16.844 -16.734 1 95.94 386 THR A CA 1
ATOM 2868 C C . THR A 1 386 ? 26.453 -16.75 -18.031 1 95.94 386 THR A C 1
ATOM 2870 O O . THR A 1 386 ? 26.719 -15.883 -18.859 1 95.94 386 THR A O 1
ATOM 2873 N N . GLU A 1 387 ? 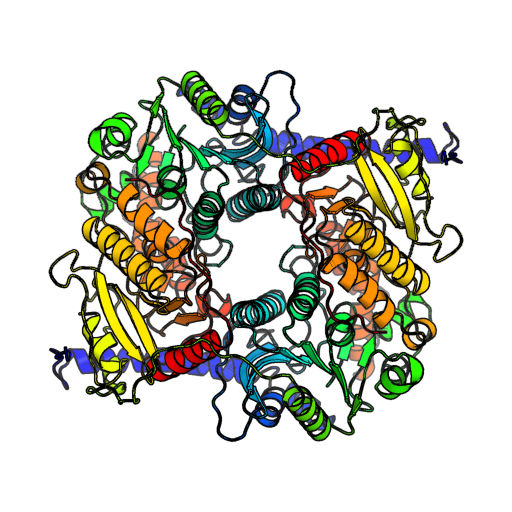25.516 -17.609 -18.188 1 95.44 387 GLU A N 1
ATOM 2874 C CA . GLU A 1 387 ? 24.688 -17.609 -19.391 1 95.44 387 GLU A CA 1
ATOM 2875 C C . GLU A 1 387 ? 23.703 -16.453 -19.391 1 95.44 387 GLU A C 1
ATOM 2877 O O . GLU A 1 387 ? 23.141 -16.109 -20.422 1 95.44 387 GLU A O 1
ATOM 2882 N N . GLY A 1 388 ? 23.516 -15.852 -18.203 1 95.94 388 GLY A N 1
ATOM 2883 C CA . GLY A 1 388 ? 22.656 -14.68 -18.125 1 95.94 388 GLY A CA 1
ATOM 2884 C C . GLY A 1 388 ? 21.266 -14.992 -17.609 1 95.94 388 GLY A C 1
ATOM 2885 O O . GLY A 1 388 ? 20.281 -14.438 -18.109 1 95.94 388 GLY A O 1
ATOM 2886 N N . ILE A 1 389 ? 21.141 -15.891 -16.719 1 96.19 389 ILE A N 1
ATOM 2887 C CA . ILE A 1 389 ? 19.844 -16.281 -16.188 1 96.19 389 ILE A CA 1
ATOM 2888 C C . ILE A 1 389 ? 19.156 -15.07 -15.547 1 96.19 389 ILE A C 1
ATOM 2890 O O . ILE A 1 389 ? 17.938 -14.93 -15.633 1 96.19 389 ILE A O 1
ATOM 2894 N N . ALA A 1 390 ? 19.922 -14.156 -14.938 1 95.62 390 ALA A N 1
ATOM 2895 C CA . ALA A 1 390 ? 19.375 -12.961 -14.312 1 95.62 390 ALA A CA 1
ATOM 2896 C C . ALA A 1 390 ? 18.75 -12.031 -15.352 1 95.62 390 ALA A C 1
ATOM 2898 O O . ALA A 1 390 ? 17.656 -11.5 -15.148 1 95.62 390 ALA A O 1
ATOM 2899 N N . ARG A 1 391 ? 19.422 -11.82 -16.438 1 95.88 391 ARG A N 1
ATOM 2900 C CA . ARG A 1 391 ? 18.906 -10.945 -17.484 1 95.88 391 ARG A CA 1
ATOM 2901 C C . ARG A 1 391 ? 17.703 -11.586 -18.188 1 95.88 391 ARG A C 1
ATOM 2903 O O . ARG A 1 391 ? 16.766 -10.891 -18.562 1 95.88 391 ARG A O 1
ATOM 2910 N N . HIS A 1 392 ? 17.766 -12.891 -18.438 1 96.06 392 HIS A N 1
ATOM 2911 C CA . HIS A 1 392 ? 16.641 -13.578 -19.062 1 96.06 392 HIS A CA 1
ATOM 2912 C C . HIS A 1 392 ? 15.414 -13.57 -18.141 1 96.06 392 HIS A C 1
ATOM 2914 O O . HIS A 1 392 ? 14.289 -13.336 -18.609 1 96.06 392 HIS A O 1
ATOM 2920 N N . GLY A 1 393 ? 15.641 -13.859 -16.875 1 96.38 393 GLY A N 1
ATOM 2921 C CA . GLY A 1 393 ? 14.562 -13.711 -15.914 1 96.38 393 GLY A CA 1
ATOM 2922 C C . GLY A 1 393 ? 13.992 -12.312 -15.859 1 96.38 393 GLY A C 1
ATOM 2923 O O . GLY A 1 393 ? 12.773 -12.133 -15.773 1 96.38 393 GLY A O 1
ATOM 2924 N N . ALA A 1 394 ? 14.898 -11.336 -15.922 1 96.94 394 ALA A N 1
ATOM 2925 C CA . ALA A 1 394 ? 14.477 -9.93 -15.898 1 96.94 394 ALA A CA 1
ATOM 2926 C C . ALA A 1 394 ? 13.547 -9.625 -17.062 1 96.94 394 ALA A C 1
ATOM 2928 O O . ALA A 1 394 ? 12.609 -8.836 -16.922 1 96.94 394 ALA A O 1
ATOM 2929 N N . LYS A 1 395 ? 13.805 -10.203 -18.234 1 96.69 395 LYS A N 1
ATOM 2930 C CA . LYS A 1 395 ? 12.922 -10.008 -19.375 1 96.69 395 LYS A CA 1
ATOM 2931 C C . LYS A 1 395 ? 11.508 -10.492 -19.062 1 96.69 395 LYS A C 1
ATOM 2933 O O . LYS A 1 395 ? 10.531 -9.805 -19.375 1 96.69 395 LYS A O 1
ATOM 2938 N N . MET A 1 396 ? 11.43 -11.648 -18.484 1 97.12 396 MET A N 1
ATOM 2939 C CA . MET A 1 396 ? 10.125 -12.211 -18.141 1 97.12 396 MET A CA 1
ATOM 2940 C C . MET A 1 396 ? 9.414 -11.375 -17.094 1 97.12 396 MET A C 1
ATOM 2942 O O . MET A 1 396 ? 8.242 -11.039 -17.25 1 97.12 396 MET A O 1
ATOM 2946 N N . VAL A 1 397 ? 10.156 -11.016 -16.047 1 97.44 397 VAL A N 1
ATOM 2947 C CA . VAL A 1 397 ? 9.594 -10.227 -14.961 1 97.44 397 VAL A CA 1
ATOM 2948 C C . VAL A 1 397 ? 9.133 -8.867 -15.492 1 97.44 397 VAL A C 1
ATOM 2950 O O . VAL A 1 397 ? 8.078 -8.367 -15.102 1 97.44 397 VAL A O 1
ATOM 2953 N N . THR A 1 398 ? 9.875 -8.242 -16.406 1 97.62 398 THR A N 1
ATOM 2954 C CA . THR A 1 398 ? 9.5 -6.984 -17.047 1 97.62 398 THR A CA 1
ATOM 2955 C C . THR A 1 398 ? 8.211 -7.145 -17.844 1 97.62 398 THR A C 1
ATOM 2957 O O . THR A 1 398 ? 7.316 -6.301 -17.766 1 97.62 398 THR A O 1
ATOM 2960 N N . ALA A 1 399 ? 8.172 -8.242 -18.594 1 97.75 399 ALA A N 1
ATOM 2961 C CA . ALA A 1 399 ? 6.98 -8.508 -19.406 1 97.75 399 ALA A CA 1
ATOM 2962 C C . ALA A 1 399 ? 5.738 -8.633 -18.531 1 97.75 399 ALA A C 1
ATOM 2964 O O . ALA A 1 399 ? 4.703 -8.031 -18.812 1 97.75 399 ALA A O 1
ATOM 2965 N N . VAL A 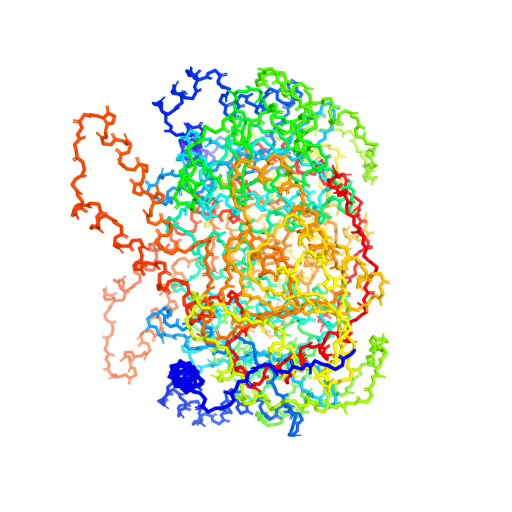1 400 ? 5.867 -9.375 -17.469 1 98 400 VAL A N 1
ATOM 2966 C CA . VAL A 1 400 ? 4.762 -9.578 -16.547 1 98 400 VAL A CA 1
ATOM 2967 C C . VAL A 1 400 ? 4.352 -8.242 -15.93 1 98 400 VAL A C 1
ATOM 2969 O O . VAL A 1 400 ? 3.16 -7.926 -15.859 1 98 400 VAL A O 1
ATOM 2972 N N . ALA A 1 401 ? 5.285 -7.465 -15.531 1 98.12 401 ALA A N 1
ATOM 2973 C CA . ALA A 1 401 ? 5.051 -6.223 -14.797 1 98.12 401 ALA A CA 1
ATOM 2974 C C . ALA A 1 401 ? 4.355 -5.188 -15.68 1 98.12 401 ALA A C 1
ATOM 2976 O O . ALA A 1 401 ? 3.549 -4.391 -15.188 1 98.12 401 ALA A O 1
ATOM 2977 N N . THR A 1 402 ? 4.637 -5.18 -16.953 1 97.44 402 THR A N 1
ATOM 2978 C CA . THR A 1 402 ? 4.203 -4.07 -17.797 1 97.44 402 THR A CA 1
ATOM 2979 C C . THR A 1 402 ? 2.996 -4.469 -18.641 1 97.44 402 THR A C 1
ATOM 2981 O O . THR A 1 402 ? 2.293 -3.607 -19.172 1 97.44 402 THR A O 1
ATOM 2984 N N . ALA A 1 403 ? 2.781 -5.836 -18.781 1 97.31 403 ALA A N 1
ATOM 2985 C CA . ALA A 1 403 ? 1.625 -6.254 -19.578 1 97.31 403 ALA A CA 1
ATOM 2986 C C . ALA A 1 403 ? 0.337 -5.648 -19.016 1 97.31 403 ALA A C 1
ATOM 2988 O O . ALA A 1 403 ? 0.026 -5.809 -17.844 1 97.31 403 ALA A O 1
ATOM 2989 N N . ALA A 1 404 ? -0.447 -5.004 -19.891 1 96.12 404 ALA A N 1
ATOM 2990 C CA . ALA A 1 404 ? -1.614 -4.25 -19.438 1 96.12 404 ALA A CA 1
ATOM 2991 C C . ALA A 1 404 ? -2.889 -5.074 -19.578 1 96.12 404 ALA A C 1
ATOM 2993 O O . ALA A 1 404 ? -3.975 -4.621 -19.219 1 96.12 404 ALA A O 1
ATOM 2994 N N . VAL A 1 405 ? -2.789 -6.281 -20.109 1 96.94 405 VAL A N 1
ATOM 2995 C CA . VAL A 1 405 ? -3.945 -7.164 -20.203 1 96.94 405 VAL A CA 1
ATOM 2996 C C . VAL A 1 405 ? -4.316 -7.676 -18.812 1 96.94 405 VAL A C 1
ATOM 2998 O O . VAL A 1 405 ? -3.48 -7.688 -17.906 1 96.94 405 VAL A O 1
ATOM 3001 N N . PRO A 1 406 ? -5.609 -8.07 -18.578 1 97.69 406 PRO A N 1
ATOM 3002 C CA . PRO A 1 406 ? -5.953 -8.68 -17.281 1 97.69 406 PRO A CA 1
ATOM 3003 C C . PRO A 1 406 ? -5.133 -9.93 -16.984 1 97.69 406 PRO A C 1
ATOM 3005 O O . PRO A 1 406 ? -4.91 -10.758 -17.875 1 97.69 406 PRO A O 1
ATOM 3008 N N . LYS A 1 407 ? -4.594 -10.008 -15.836 1 98.75 407 LYS A N 1
ATOM 3009 C CA . LYS A 1 407 ? -3.84 -11.156 -15.352 1 98.75 407 LYS A CA 1
ATOM 3010 C C . LYS A 1 407 ? -4.523 -11.797 -14.148 1 98.75 407 LYS A C 1
ATOM 3012 O O . LYS A 1 407 ? -4.934 -11.094 -13.219 1 98.75 407 LYS A O 1
ATOM 3017 N N . VAL A 1 408 ? -4.762 -13.078 -14.172 1 98.88 408 VAL A N 1
ATOM 3018 C CA . VAL A 1 408 ? -5.285 -13.852 -13.047 1 98.88 408 VAL A CA 1
ATOM 3019 C C . VAL A 1 408 ? -4.301 -14.961 -12.672 1 98.88 408 VAL A C 1
ATOM 3021 O O . VAL A 1 408 ? -3.822 -15.688 -13.539 1 98.88 408 VAL A O 1
ATOM 3024 N N . THR A 1 409 ? -3.961 -15.047 -11.422 1 98.88 409 THR A N 1
ATOM 3025 C CA . THR A 1 409 ? -3.012 -16.047 -10.953 1 98.88 409 THR A CA 1
ATOM 3026 C C . THR A 1 409 ? -3.703 -17.062 -10.047 1 98.88 409 THR A C 1
ATOM 3028 O O . THR A 1 409 ? -4.543 -16.703 -9.227 1 98.88 409 THR A O 1
ATOM 3031 N N . VAL A 1 410 ? -3.365 -18.344 -10.18 1 98.81 410 VAL A N 1
ATOM 3032 C CA . VAL A 1 410 ? -3.758 -19.406 -9.258 1 98.81 410 VAL A CA 1
ATOM 3033 C C . VAL A 1 410 ? -2.52 -20.141 -8.766 1 98.81 410 VAL A C 1
ATOM 3035 O O . VAL A 1 410 ? -1.748 -20.672 -9.562 1 98.81 410 VAL A O 1
ATOM 3038 N N . LEU A 1 411 ? -2.314 -20.141 -7.469 1 98.56 411 LEU A N 1
ATOM 3039 C CA . LEU A 1 411 ? -1.285 -21 -6.887 1 98.56 411 LEU A CA 1
ATOM 3040 C C . LEU A 1 411 ? -1.777 -22.438 -6.758 1 98.56 411 LEU A C 1
ATOM 3042 O O . LEU A 1 411 ? -2.666 -22.719 -5.953 1 98.56 411 LEU A O 1
ATOM 3046 N N . VAL A 1 412 ? -1.195 -23.359 -7.492 1 98.12 412 VAL A N 1
ATOM 3047 C CA . VAL A 1 412 ? -1.662 -24.734 -7.508 1 98.12 412 VAL A CA 1
ATOM 3048 C C . VAL A 1 412 ? -0.64 -25.641 -6.816 1 98.12 412 VAL A C 1
ATOM 3050 O O . VAL A 1 412 ? -0.762 -26.859 -6.848 1 98.12 412 VAL A O 1
ATOM 3053 N N . GLY A 1 413 ? 0.377 -25.078 -6.262 1 96.94 413 GLY A N 1
ATOM 3054 C CA . GLY A 1 413 ? 1.45 -25.719 -5.52 1 96.94 413 GLY A CA 1
ATOM 3055 C C . GLY A 1 413 ? 2.391 -24.734 -4.859 1 96.94 413 GLY A C 1
ATOM 3056 O O . GLY A 1 413 ? 1.951 -23.844 -4.121 1 96.94 413 GLY A O 1
ATOM 3057 N N . GLY A 1 414 ? 3.633 -24.859 -5.18 1 96.44 414 GLY A N 1
ATOM 3058 C CA . GLY A 1 414 ? 4.629 -23.984 -4.59 1 96.44 414 GLY A CA 1
ATOM 3059 C C . GLY A 1 414 ? 4.695 -22.625 -5.254 1 96.44 414 GLY A C 1
ATOM 3060 O O . GLY A 1 414 ? 4.508 -22.516 -6.469 1 96.44 414 GLY A O 1
ATOM 3061 N N . SER A 1 415 ? 4.926 -21.578 -4.543 1 97.25 415 SER A N 1
ATOM 3062 C CA . SER A 1 415 ? 5.203 -20.203 -4.957 1 97.25 415 SER A CA 1
ATOM 3063 C C . SER A 1 415 ? 6.395 -19.625 -4.199 1 97.25 415 SER A C 1
ATOM 3065 O O . SER A 1 415 ? 6.223 -18.953 -3.176 1 97.25 415 SER A O 1
ATOM 3067 N N . PHE A 1 416 ? 7.621 -19.781 -4.738 1 95.5 416 PHE A N 1
ATOM 3068 C CA . PHE A 1 416 ? 8.828 -19.484 -3.979 1 95.5 416 PHE A CA 1
ATOM 3069 C C . PHE A 1 416 ? 9.727 -18.516 -4.738 1 95.5 416 PHE A C 1
ATOM 3071 O O . PHE A 1 416 ? 9.859 -18.609 -5.961 1 95.5 416 PHE A O 1
ATOM 3078 N N . GLY A 1 417 ? 10.273 -17.625 -4.066 1 93.94 417 GLY A N 1
ATOM 3079 C CA . GLY A 1 417 ? 11.352 -16.75 -4.523 1 93.94 417 GLY A CA 1
ATOM 3080 C C . GLY A 1 417 ? 11.023 -16.016 -5.809 1 93.94 417 GLY A C 1
ATOM 3081 O O . GLY A 1 417 ? 9.891 -15.57 -6.004 1 93.94 417 GLY A O 1
ATOM 3082 N N . ALA A 1 418 ? 12.055 -15.922 -6.668 1 94.19 418 ALA A N 1
ATOM 3083 C CA . ALA A 1 418 ? 11.945 -15.164 -7.91 1 94.19 418 ALA A CA 1
ATOM 3084 C C . ALA A 1 418 ? 10.938 -15.797 -8.859 1 94.19 418 ALA A C 1
ATOM 3086 O O . ALA A 1 418 ? 10.453 -15.156 -9.789 1 94.19 418 ALA A O 1
ATOM 3087 N N . GLY A 1 419 ? 10.703 -17.078 -8.625 1 95.19 419 GLY A N 1
ATOM 3088 C CA . GLY A 1 419 ? 9.641 -17.703 -9.391 1 95.19 419 GLY A CA 1
ATOM 3089 C C . GLY A 1 419 ? 8.297 -17.031 -9.219 1 95.19 419 GLY A C 1
ATOM 3090 O O . GLY A 1 419 ? 7.539 -16.891 -10.18 1 95.19 419 GLY A O 1
ATOM 3091 N N . ASN A 1 420 ? 8 -16.641 -7.961 1 97.25 420 ASN A N 1
ATOM 3092 C CA . ASN A 1 420 ? 6.793 -15.875 -7.668 1 97.25 420 ASN A CA 1
ATOM 3093 C C . ASN A 1 420 ? 6.707 -14.609 -8.516 1 97.25 420 ASN A C 1
ATOM 3095 O O . ASN A 1 420 ? 5.641 -14.281 -9.047 1 97.25 420 ASN A O 1
ATOM 3099 N N . TYR A 1 421 ? 7.836 -13.953 -8.727 1 97.44 421 TYR A N 1
ATOM 3100 C CA . TYR A 1 421 ? 7.898 -12.711 -9.484 1 97.44 421 TYR A CA 1
ATOM 3101 C C . TYR A 1 421 ? 7.59 -12.961 -10.961 1 97.44 421 TYR A C 1
ATOM 3103 O O . TYR A 1 421 ? 6.734 -12.289 -11.539 1 97.44 421 TYR A O 1
ATOM 3111 N N . GLY A 1 422 ? 8.25 -13.953 -11.508 1 96.69 422 GLY A N 1
ATOM 3112 C CA . GLY A 1 422 ? 8.078 -14.266 -12.914 1 96.69 422 GLY A CA 1
ATOM 3113 C C . GLY A 1 422 ? 6.695 -14.789 -13.25 1 96.69 422 GLY A C 1
ATOM 3114 O O . GLY A 1 422 ? 6.254 -14.703 -14.398 1 96.69 422 GLY A O 1
ATOM 3115 N N . MET A 1 423 ? 6.027 -15.266 -12.25 1 98 423 MET A N 1
ATOM 3116 C CA . MET A 1 423 ? 4.742 -15.914 -12.492 1 98 423 MET A CA 1
ATOM 3117 C C . MET A 1 423 ? 3.596 -15.055 -11.969 1 98 423 MET A C 1
ATOM 3119 O O . MET A 1 423 ? 2.537 -15.578 -11.609 1 98 423 MET A O 1
ATOM 3123 N N . CYS A 1 424 ? 3.793 -13.836 -11.805 1 98.5 424 CYS A N 1
ATOM 3124 C CA . CYS A 1 424 ? 2.771 -12.836 -11.516 1 98.5 424 CYS A CA 1
ATOM 3125 C C . CYS A 1 424 ? 2.201 -13.031 -10.117 1 98.5 424 CYS A C 1
ATOM 3127 O O . CYS A 1 424 ? 0.987 -13.148 -9.945 1 98.5 424 CYS A O 1
ATOM 3129 N N . GLY A 1 425 ? 3.104 -13.047 -9.133 1 98.31 425 GLY A N 1
ATOM 3130 C CA . GLY A 1 425 ? 2.674 -13.039 -7.742 1 98.31 425 GLY A CA 1
ATOM 3131 C C . GLY A 1 425 ? 1.944 -11.766 -7.352 1 98.31 425 GLY A C 1
ATOM 3132 O O . GLY A 1 425 ? 1.715 -10.891 -8.195 1 98.31 425 GLY A O 1
ATOM 3133 N N . ARG A 1 426 ? 1.588 -11.648 -6.098 1 98.56 426 ARG A N 1
ATOM 3134 C CA . ARG A 1 426 ? 0.743 -10.578 -5.57 1 98.56 426 ARG A CA 1
ATOM 3135 C C . ARG A 1 426 ? 1.339 -9.211 -5.871 1 98.56 426 ARG A C 1
ATOM 3137 O O . ARG A 1 426 ? 0.613 -8.273 -6.211 1 98.56 426 ARG A O 1
ATOM 3144 N N . ALA A 1 427 ? 2.627 -9.039 -5.773 1 98.5 427 ALA A N 1
ATOM 3145 C CA . ALA A 1 427 ? 3.309 -7.762 -5.957 1 98.5 427 ALA A CA 1
ATOM 3146 C C . ALA A 1 427 ? 3.215 -7.293 -7.402 1 98.5 427 ALA A C 1
ATOM 3148 O O . ALA A 1 427 ? 3.516 -6.137 -7.707 1 98.5 427 ALA A O 1
ATOM 3149 N N . TYR A 1 428 ? 2.758 -8.102 -8.328 1 98.5 428 TYR A N 1
ATOM 3150 C CA . TYR A 1 428 ? 2.732 -7.773 -9.75 1 98.5 428 TYR A CA 1
ATOM 3151 C C . TYR A 1 428 ? 1.313 -7.473 -10.219 1 98.5 428 TYR A C 1
ATOM 3153 O O . TYR A 1 428 ? 1.037 -7.465 -11.422 1 98.5 428 TYR A O 1
ATOM 3161 N N . SER A 1 429 ? 0.399 -7.355 -9.273 1 97.56 429 SER A N 1
ATOM 3162 C CA . SER A 1 429 ? -0.936 -6.777 -9.398 1 97.56 429 SER A CA 1
ATOM 3163 C C . SER A 1 429 ? -1.81 -7.594 -10.344 1 97.56 429 SER A C 1
ATOM 3165 O O . SER A 1 429 ? -2.424 -7.043 -11.258 1 97.56 429 SER A O 1
ATOM 3167 N N . PRO A 1 430 ? -1.868 -8.93 -10.141 1 98.69 430 PRO A N 1
ATOM 3168 C CA . PRO A 1 430 ? -2.959 -9.625 -10.828 1 98.69 430 PRO A CA 1
ATOM 3169 C C . PRO A 1 430 ? -4.336 -9.109 -10.422 1 98.69 430 PRO A C 1
ATOM 3171 O O . PRO A 1 430 ? -4.531 -8.695 -9.281 1 98.69 430 PRO A O 1
ATOM 3174 N N . ARG A 1 431 ? -5.258 -9.133 -11.453 1 98.69 431 ARG A N 1
ATOM 3175 C CA . ARG A 1 431 ? -6.621 -8.719 -11.125 1 98.69 431 ARG A CA 1
ATOM 3176 C C . ARG A 1 431 ? -7.195 -9.57 -10.008 1 98.69 431 ARG A C 1
ATOM 3178 O O . ARG A 1 431 ? -7.953 -9.078 -9.164 1 98.69 431 ARG A O 1
ATOM 3185 N N . PHE A 1 432 ? -6.898 -10.82 -10.023 1 98.88 432 PHE A N 1
ATOM 3186 C CA . PHE A 1 432 ? -7.227 -11.781 -8.977 1 98.88 432 PHE A CA 1
ATOM 3187 C C . PHE A 1 432 ? -6.074 -12.75 -8.75 1 98.88 432 PHE A C 1
ATOM 3189 O O . PHE A 1 432 ? -5.344 -13.086 -9.688 1 98.88 432 PHE A O 1
ATOM 3196 N N . LEU A 1 433 ? -5.879 -13.148 -7.551 1 98.94 433 LEU A N 1
ATOM 3197 C CA . LEU A 1 433 ? -4.93 -14.195 -7.188 1 98.94 433 LEU A CA 1
ATOM 3198 C C . LEU A 1 433 ? -5.559 -15.188 -6.219 1 98.94 433 LEU A C 1
ATOM 3200 O O . LEU A 1 433 ? -5.926 -14.828 -5.102 1 98.94 433 LEU A O 1
ATOM 3204 N N . TRP A 1 434 ? -5.707 -16.406 -6.645 1 98.88 434 TRP A N 1
ATOM 3205 C CA . TRP A 1 434 ? -6.312 -17.469 -5.852 1 98.88 434 TRP A CA 1
ATOM 3206 C C . TRP A 1 434 ? -5.277 -18.516 -5.457 1 98.88 434 TRP A C 1
ATOM 3208 O O . TRP A 1 434 ? -4.184 -18.562 -6.027 1 98.88 434 TRP A O 1
ATOM 3218 N N . THR A 1 435 ? -5.59 -19.328 -4.457 1 98.75 435 THR A N 1
ATOM 3219 C CA . THR A 1 435 ? -4.633 -20.328 -4.023 1 98.75 435 THR A CA 1
ATOM 3220 C C . THR A 1 435 ? -5.348 -21.641 -3.697 1 98.75 435 THR A C 1
ATOM 3222 O O . THR A 1 435 ? -6.508 -21.641 -3.281 1 98.75 435 THR A O 1
ATOM 3225 N N . TRP A 1 436 ? -4.691 -22.766 -4.016 1 98.62 436 TRP A N 1
ATOM 3226 C CA . TRP A 1 436 ? -5.195 -24.078 -3.633 1 98.62 436 TRP A CA 1
ATOM 3227 C C . TRP A 1 436 ? -4.785 -24.422 -2.203 1 98.62 436 TRP A C 1
ATOM 3229 O O . TRP A 1 436 ? -3.881 -23.797 -1.643 1 98.62 436 TRP A O 1
ATOM 3239 N N . PRO A 1 437 ? -5.461 -25.438 -1.572 1 98.19 437 PRO A N 1
ATOM 3240 C CA . PRO A 1 437 ? -5.152 -25.781 -0.184 1 98.19 437 PRO A CA 1
ATOM 3241 C C . PRO A 1 437 ? -3.748 -26.359 -0.018 1 98.19 437 PRO A C 1
ATOM 3243 O O . PRO A 1 437 ? -3.186 -26.328 1.079 1 98.19 437 PRO A O 1
ATOM 3246 N N . ASN A 1 438 ? -3.178 -26.891 -1.044 1 97.62 438 ASN A N 1
ATOM 3247 C CA . ASN A 1 438 ? -1.857 -27.516 -0.952 1 97.62 438 ASN A CA 1
ATOM 3248 C C . ASN A 1 438 ? -0.748 -26.5 -1.223 1 97.62 438 ASN A C 1
ATOM 3250 O O . ASN A 1 438 ? 0.436 -26.828 -1.119 1 97.62 438 ASN A O 1
ATOM 3254 N N . SER A 1 439 ? -1.067 -25.281 -1.582 1 97.25 439 SER A N 1
ATOM 3255 C CA . SER A 1 439 ? -0.079 -24.281 -1.968 1 97.25 439 SER A CA 1
ATOM 3256 C C . SER A 1 439 ? 0.771 -23.859 -0.776 1 97.25 439 SER A C 1
ATOM 3258 O O . SER A 1 439 ? 0.358 -24.016 0.375 1 97.25 439 SER A O 1
ATOM 3260 N N . ARG A 1 440 ? 1.997 -23.484 -1.034 1 97.88 440 ARG A N 1
ATOM 3261 C CA . ARG A 1 440 ? 2.914 -22.859 -0.087 1 97.88 440 ARG A CA 1
ATOM 3262 C C . ARG A 1 440 ? 3.566 -21.609 -0.691 1 97.88 440 ARG A C 1
ATOM 3264 O O . ARG A 1 440 ? 3.947 -21.625 -1.864 1 97.88 440 ARG A O 1
ATOM 3271 N N . ILE A 1 441 ? 3.611 -20.531 0.044 1 98.12 441 ILE A N 1
ATOM 3272 C CA . ILE A 1 441 ? 4.242 -19.312 -0.46 1 98.12 441 ILE A CA 1
ATOM 3273 C C . ILE A 1 441 ? 5.27 -18.797 0.55 1 98.12 441 ILE A C 1
ATOM 3275 O O . ILE A 1 441 ? 4.957 -18.625 1.729 1 98.12 441 ILE A O 1
ATOM 3279 N N . SER A 1 442 ? 6.5 -18.641 0.181 1 97.5 442 SER A N 1
ATOM 3280 C CA . SER A 1 442 ? 7.586 -18.078 0.979 1 97.5 442 SER A CA 1
ATOM 3281 C C . SER A 1 442 ? 8.773 -17.688 0.102 1 97.5 442 SER A C 1
ATOM 3283 O O . SER A 1 442 ? 8.82 -18.047 -1.078 1 97.5 442 SER A O 1
ATOM 3285 N N . VAL A 1 443 ? 9.664 -16.938 0.704 1 95.38 443 VAL A N 1
ATOM 3286 C CA . VAL A 1 443 ? 10.828 -16.469 -0.037 1 95.38 443 VAL A CA 1
ATOM 3287 C C . VAL A 1 443 ? 11.656 -17.656 -0.525 1 95.38 443 VAL A C 1
ATOM 3289 O O . VAL A 1 443 ? 12.273 -17.594 -1.592 1 95.38 443 VAL A O 1
ATOM 3292 N N . MET A 1 444 ? 11.664 -18.719 0.25 1 93.69 444 MET A N 1
ATOM 3293 C CA . MET A 1 444 ? 12.289 -20 -0.073 1 93.69 444 MET A CA 1
ATOM 3294 C C . MET A 1 444 ? 11.75 -21.094 0.827 1 93.69 444 MET A C 1
ATOM 3296 O O . MET A 1 444 ? 10.945 -20.844 1.723 1 93.69 444 MET A O 1
ATOM 3300 N N . GLY A 1 445 ? 12.188 -22.328 0.507 1 91.75 445 GLY A N 1
ATOM 3301 C CA . GLY A 1 445 ? 11.789 -23.406 1.383 1 91.75 445 GLY A CA 1
ATOM 3302 C C . GLY A 1 445 ? 12.391 -23.312 2.771 1 91.75 445 GLY A C 1
ATOM 3303 O O . GLY A 1 445 ? 13.492 -22.797 2.938 1 91.75 445 GLY A O 1
ATOM 3304 N N . GLY A 1 446 ? 11.734 -23.859 3.752 1 92.94 446 GLY A N 1
ATOM 3305 C CA . GLY A 1 446 ? 12.172 -23.781 5.137 1 92.94 446 GLY A CA 1
ATOM 3306 C C . GLY A 1 446 ? 13.531 -24.422 5.363 1 92.94 446 GLY A C 1
ATOM 3307 O O . GLY A 1 446 ? 14.383 -23.859 6.047 1 92.94 446 GLY A O 1
ATOM 3308 N N . GLU A 1 447 ? 13.703 -25.562 4.801 1 91.88 447 GLU A N 1
ATOM 3309 C CA . GLU A 1 447 ? 14.984 -26.25 4.938 1 91.88 447 GLU A CA 1
ATOM 3310 C C . GLU A 1 447 ? 16.109 -25.453 4.289 1 91.88 447 GLU A C 1
ATOM 3312 O O . GLU A 1 447 ? 17.219 -25.375 4.836 1 91.88 447 GLU A O 1
ATOM 3317 N N . GLN A 1 448 ? 15.797 -24.953 3.174 1 90.38 448 GLN A N 1
ATOM 3318 C CA . GLN A 1 448 ? 16.781 -24.125 2.477 1 90.38 448 GLN A CA 1
ATOM 3319 C C . GLN A 1 448 ? 17.156 -22.906 3.307 1 90.38 448 GLN A C 1
ATOM 3321 O O . GLN A 1 448 ? 18.344 -22.594 3.457 1 90.38 448 GLN A O 1
ATOM 3326 N N . ALA A 1 449 ? 16.203 -22.234 3.814 1 92 449 ALA A N 1
ATOM 3327 C CA . ALA A 1 449 ? 16.422 -21.047 4.633 1 92 449 ALA A CA 1
ATOM 3328 C C . ALA A 1 449 ? 17.266 -21.375 5.867 1 92 449 ALA A C 1
ATOM 3330 O O . ALA A 1 449 ? 18.234 -20.672 6.172 1 92 449 ALA A O 1
ATOM 3331 N N . ALA A 1 450 ? 16.891 -22.438 6.559 1 94.25 450 ALA A N 1
ATOM 3332 C CA . ALA A 1 450 ? 17.625 -22.875 7.738 1 94.25 450 ALA A CA 1
ATOM 3333 C C . ALA A 1 450 ? 19.062 -23.219 7.383 1 94.25 450 ALA A C 1
ATOM 3335 O O . ALA A 1 450 ? 19.984 -22.938 8.156 1 94.25 450 ALA A O 1
ATOM 3336 N N . GLY A 1 451 ? 19.234 -23.844 6.273 1 91.19 451 GLY A N 1
ATOM 3337 C CA . GLY A 1 451 ? 20.562 -24.188 5.805 1 91.19 451 GLY A CA 1
ATOM 3338 C C . GLY A 1 451 ? 21.438 -22.969 5.59 1 91.19 451 GLY A C 1
ATOM 3339 O O . GLY A 1 451 ? 22.609 -22.953 5.98 1 91.19 451 GLY A O 1
ATOM 3340 N N . VAL A 1 452 ? 20.938 -21.953 4.949 1 87.12 452 VAL A N 1
ATOM 3341 C CA . VAL A 1 452 ? 21.672 -20.719 4.703 1 87.12 452 VAL A CA 1
ATOM 3342 C C . VAL A 1 452 ? 22.109 -20.109 6.031 1 87.12 452 VAL A C 1
ATOM 3344 O O . VAL A 1 452 ? 23.281 -19.734 6.199 1 87.12 452 VAL A O 1
ATOM 3347 N N . LEU A 1 453 ? 21.203 -20 6.965 1 90.06 453 LEU A N 1
ATOM 3348 C CA . LEU A 1 453 ? 21.5 -19.406 8.266 1 90.06 453 LEU A CA 1
ATOM 3349 C C . LEU A 1 453 ? 22.531 -20.25 9.016 1 90.06 453 LEU A C 1
ATOM 3351 O O . LEU A 1 453 ? 23.422 -19.703 9.672 1 90.06 453 LEU A O 1
ATOM 3355 N N . ALA A 1 454 ? 22.375 -21.516 8.906 1 92.31 454 ALA A N 1
ATOM 3356 C CA . ALA A 1 454 ? 23.312 -22.422 9.562 1 92.31 454 ALA A CA 1
ATOM 3357 C C . ALA A 1 454 ? 24.719 -22.266 8.984 1 92.31 454 ALA A C 1
ATOM 3359 O O . ALA A 1 454 ? 25.719 -22.359 9.711 1 92.31 454 ALA A O 1
ATOM 3360 N N . THR A 1 455 ? 24.812 -22.125 7.688 1 87.94 455 THR A N 1
ATOM 3361 C CA . THR A 1 455 ? 26.109 -21.953 7.035 1 87.94 455 THR A CA 1
ATOM 3362 C C . THR A 1 455 ? 26.812 -20.719 7.555 1 87.94 455 THR A C 1
ATOM 3364 O O . THR A 1 455 ? 28 -20.75 7.871 1 87.94 455 THR A O 1
ATOM 3367 N N . VAL A 1 456 ? 26.125 -19.625 7.652 1 82.62 456 VAL A N 1
ATOM 3368 C CA . VAL A 1 456 ? 26.688 -18.375 8.148 1 82.62 456 VAL A CA 1
ATOM 3369 C C . VAL A 1 456 ? 27.156 -18.547 9.594 1 82.62 456 VAL A C 1
ATOM 3371 O O . VAL A 1 456 ? 28.25 -18.125 9.953 1 82.62 456 VAL A O 1
ATOM 3374 N N . ARG A 1 457 ? 26.312 -19.188 10.391 1 89.81 457 ARG A N 1
ATOM 3375 C CA . ARG A 1 457 ? 26.656 -19.438 11.789 1 89.81 457 ARG A CA 1
ATOM 3376 C C . ARG A 1 457 ? 27.891 -20.328 11.914 1 89.81 457 ARG A C 1
ATOM 3378 O O . ARG A 1 457 ? 28.766 -20.094 12.742 1 89.81 457 ARG A O 1
ATOM 3385 N N . ARG A 1 458 ? 27.875 -21.312 11.141 1 90.44 458 ARG A N 1
ATOM 3386 C CA . ARG A 1 458 ? 29 -22.234 11.148 1 90.44 458 ARG A CA 1
ATOM 3387 C C . ARG A 1 458 ? 30.297 -21.5 10.828 1 90.44 458 ARG A C 1
ATOM 3389 O O . ARG A 1 458 ? 31.312 -21.688 11.508 1 90.44 458 ARG A O 1
ATOM 3396 N N . GLU A 1 459 ? 30.266 -20.734 9.781 1 84.88 459 GLU A N 1
ATOM 3397 C CA . GLU A 1 459 ? 31.453 -19.984 9.391 1 84.88 459 GLU A CA 1
ATOM 3398 C C . GLU A 1 459 ? 31.922 -19.062 10.516 1 84.88 459 GLU A C 1
ATOM 3400 O O . GLU A 1 459 ? 33.125 -18.938 10.758 1 84.88 459 GLU A O 1
ATOM 3405 N N . ALA A 1 460 ? 31.016 -18.453 11.156 1 84.75 460 ALA A N 1
ATOM 3406 C CA . ALA A 1 460 ? 31.344 -17.562 12.273 1 84.75 460 ALA A CA 1
ATOM 3407 C C . ALA A 1 460 ? 31.984 -18.344 13.422 1 84.75 460 ALA A C 1
ATOM 3409 O O . ALA A 1 460 ? 32.938 -17.875 14.031 1 84.75 460 ALA A O 1
ATOM 3410 N N . ILE A 1 461 ? 31.469 -19.5 13.727 1 92 461 ILE A N 1
ATOM 3411 C CA . ILE A 1 461 ? 31.984 -20.344 14.805 1 92 461 ILE A CA 1
ATOM 3412 C C . ILE A 1 461 ? 33.375 -20.844 14.453 1 92 461 ILE A C 1
ATOM 3414 O O . ILE A 1 461 ? 34.281 -20.781 15.273 1 92 461 ILE A O 1
ATOM 3418 N N . GLU A 1 462 ? 33.469 -21.203 13.234 1 91 462 GLU A N 1
ATOM 3419 C CA . GLU A 1 462 ? 34.719 -21.75 12.789 1 91 462 GLU A CA 1
ATOM 3420 C C . GLU A 1 462 ? 35.812 -20.672 12.719 1 91 462 GLU A C 1
ATOM 3422 O O . GLU A 1 462 ? 36.969 -20.922 13 1 91 462 GLU A O 1
ATOM 3427 N N . ARG A 1 463 ? 35.5 -19.531 12.328 1 86.81 463 ARG A N 1
ATOM 3428 C CA . ARG A 1 463 ? 36.406 -18.406 12.297 1 86.81 463 ARG A CA 1
ATOM 3429 C C . ARG A 1 463 ? 36.938 -18.094 13.688 1 86.81 463 ARG A C 1
ATOM 3431 O O . ARG A 1 463 ? 38.094 -17.625 13.836 1 86.81 463 ARG A O 1
ATOM 3438 N N . ARG A 1 464 ? 36.188 -18.406 14.68 1 88 464 ARG A N 1
ATOM 3439 C CA . ARG A 1 464 ? 36.594 -18.172 16.062 1 88 464 ARG A CA 1
ATOM 3440 C C . ARG A 1 464 ? 37.281 -19.391 16.656 1 88 464 ARG A C 1
ATOM 3442 O O . ARG A 1 464 ? 37.594 -19.422 17.844 1 88 464 ARG A O 1
ATOM 3449 N N . GLY A 1 465 ? 37.375 -20.469 15.906 1 91.06 465 GLY A N 1
ATOM 3450 C CA . GLY A 1 465 ? 38.125 -21.672 16.297 1 91.06 465 GLY A CA 1
ATOM 3451 C C . GLY A 1 465 ? 37.219 -22.719 16.953 1 91.06 465 GLY A C 1
ATOM 3452 O O . GLY A 1 465 ? 37.719 -23.672 17.531 1 91.06 465 GLY A O 1
ATOM 3453 N N . GLY A 1 466 ? 36 -22.5 16.922 1 92.31 466 GLY A N 1
ATOM 3454 C CA . GLY A 1 466 ? 35.094 -23.438 17.562 1 92.31 466 GLY A CA 1
ATOM 3455 C C . GLY A 1 466 ? 34.594 -24.5 16.609 1 92.31 466 GLY A C 1
ATOM 3456 O O . GLY A 1 466 ? 34.906 -24.484 15.422 1 92.31 466 GLY A O 1
ATOM 3457 N N . ASP A 1 467 ? 34 -25.516 17.266 1 91.56 467 ASP A N 1
ATOM 3458 C CA . ASP A 1 467 ? 33.344 -26.578 16.516 1 91.56 467 ASP A CA 1
ATOM 3459 C C . ASP A 1 467 ? 31.812 -26.547 16.719 1 91.56 467 ASP A C 1
ATOM 3461 O O . ASP A 1 467 ? 31.344 -26.266 17.828 1 91.56 467 ASP A O 1
ATOM 3465 N N . TRP A 1 468 ? 31.125 -26.766 15.648 1 92.5 468 TRP A N 1
ATOM 3466 C CA . TRP A 1 468 ? 29.656 -26.781 15.703 1 92.5 468 TRP A CA 1
ATOM 3467 C C . TRP A 1 468 ? 29.125 -28.203 15.555 1 92.5 468 TRP A C 1
ATOM 3469 O O . TRP A 1 468 ? 29.078 -28.734 14.445 1 92.5 468 TRP A O 1
ATOM 3479 N N . LEU A 1 469 ? 28.672 -28.797 16.656 1 93.62 469 LEU A N 1
ATOM 3480 C CA . LEU A 1 469 ? 28.188 -30.172 16.656 1 93.62 469 LEU A CA 1
ATOM 3481 C C . LEU A 1 469 ? 26.922 -30.297 15.828 1 93.62 469 LEU A C 1
ATOM 3483 O O . LEU A 1 469 ? 26.109 -29.375 15.789 1 93.62 469 LEU A O 1
ATOM 3487 N N . PRO A 1 470 ? 26.734 -31.453 15.203 1 93 470 PRO A N 1
ATOM 3488 C CA . PRO A 1 470 ? 25.562 -31.688 14.359 1 93 470 PRO A CA 1
ATOM 3489 C C . PRO A 1 470 ? 24.25 -31.5 15.117 1 93 470 PRO A C 1
ATOM 3491 O O . PRO A 1 470 ? 23.281 -30.953 14.562 1 93 470 PRO A O 1
ATOM 3494 N N . GLU A 1 471 ? 24.219 -31.906 16.328 1 94.31 471 GLU A N 1
ATOM 3495 C CA . GLU A 1 471 ? 23.016 -31.766 17.125 1 94.31 471 GLU A CA 1
ATOM 3496 C C . GLU A 1 471 ? 22.688 -30.312 17.406 1 94.31 471 GLU A C 1
ATOM 3498 O O . GLU A 1 471 ? 21.516 -29.922 17.406 1 94.31 471 GLU A O 1
ATOM 3503 N N . GLU A 1 472 ? 23.703 -29.594 17.641 1 95.06 472 GLU A N 1
ATOM 3504 C CA . GLU A 1 472 ? 23.531 -28.156 17.859 1 95.06 472 GLU A CA 1
ATOM 3505 C C . GLU A 1 472 ? 23.047 -27.469 16.594 1 95.06 472 GLU A C 1
ATOM 3507 O O . GLU A 1 472 ? 22.203 -26.562 16.641 1 95.06 472 GLU A O 1
ATOM 3512 N N . GLU A 1 473 ? 23.609 -27.828 15.539 1 95.31 473 GLU A N 1
ATOM 3513 C CA . GLU A 1 473 ? 23.188 -27.281 14.25 1 95.31 473 GLU A CA 1
ATOM 3514 C C . GLU A 1 473 ? 21.719 -27.609 13.977 1 95.31 473 GLU A C 1
ATOM 3516 O O . GLU A 1 473 ? 20.969 -26.75 13.492 1 95.31 473 GLU A O 1
ATOM 3521 N N . ALA A 1 474 ? 21.359 -28.797 14.242 1 95.75 474 ALA A N 1
ATOM 3522 C CA . ALA A 1 474 ? 19.969 -29.203 14.031 1 95.75 474 ALA A CA 1
ATOM 3523 C C . ALA A 1 474 ? 19.016 -28.375 14.906 1 95.75 474 ALA A C 1
ATOM 3525 O O . ALA A 1 474 ? 17.938 -27.984 14.453 1 95.75 474 ALA A O 1
ATOM 3526 N N . GLU A 1 475 ? 19.391 -28.219 16.125 1 96.38 475 GLU A N 1
ATOM 3527 C CA . GLU A 1 475 ? 18.578 -27.422 17.031 1 96.38 475 GLU A CA 1
ATOM 3528 C C . GLU A 1 475 ? 18.5 -25.969 16.578 1 96.38 475 GLU A C 1
ATOM 3530 O O . GLU A 1 475 ? 17.469 -25.312 16.766 1 96.38 475 GLU A O 1
ATOM 3535 N N . PHE A 1 476 ? 19.625 -25.547 16.047 1 95.88 476 PHE A N 1
ATOM 3536 C CA . PHE A 1 476 ? 19.656 -24.188 15.508 1 95.88 476 PHE A CA 1
ATOM 3537 C C . PHE A 1 476 ? 18.703 -24.047 14.328 1 95.88 476 PHE A C 1
ATOM 3539 O O . PHE A 1 476 ? 18.031 -23.031 14.188 1 95.88 476 PHE A O 1
ATOM 3546 N N . LYS A 1 477 ? 18.547 -25 13.484 1 96.56 477 LYS A N 1
ATOM 3547 C CA . LYS A 1 477 ? 17.766 -24.969 12.25 1 96.56 477 LYS A CA 1
ATOM 3548 C C . LYS A 1 477 ? 16.266 -25.125 12.531 1 96.56 477 LYS A C 1
ATOM 3550 O O . LYS A 1 477 ? 15.43 -24.609 11.789 1 96.56 477 LYS A O 1
ATOM 3555 N N . ARG A 1 478 ? 15.914 -25.797 13.57 1 97.31 478 ARG A N 1
ATOM 3556 C CA . ARG A 1 478 ? 14.562 -26.25 13.867 1 97.31 478 ARG A CA 1
ATOM 3557 C C . ARG A 1 478 ? 13.586 -25.078 13.914 1 97.31 478 ARG A C 1
ATOM 3559 O O . ARG A 1 478 ? 12.547 -25.109 13.25 1 97.31 478 ARG A O 1
ATOM 3566 N N . PRO A 1 479 ? 13.891 -24.047 14.656 1 97.06 479 PRO A N 1
ATOM 3567 C CA . PRO A 1 479 ? 12.922 -22.938 14.742 1 97.06 479 PRO A CA 1
ATOM 3568 C C . PRO A 1 479 ? 12.641 -22.297 13.383 1 97.06 479 PRO A C 1
ATOM 3570 O O . PRO A 1 479 ? 11.516 -21.891 13.109 1 97.06 479 PRO A O 1
ATOM 3573 N N . THR A 1 480 ? 13.656 -22.156 12.586 1 96.81 480 THR A N 1
ATOM 3574 C CA . THR A 1 480 ? 13.477 -21.562 11.258 1 96.81 480 THR A CA 1
ATOM 3575 C C . THR A 1 480 ? 12.594 -22.453 10.391 1 96.81 480 THR A C 1
ATOM 3577 O O . THR A 1 480 ? 11.695 -21.953 9.703 1 96.81 480 THR A O 1
ATOM 3580 N N . ILE A 1 481 ? 12.805 -23.719 10.43 1 97.62 481 ILE A N 1
ATOM 3581 C CA . ILE A 1 481 ? 12.023 -24.656 9.648 1 97.62 481 ILE A CA 1
ATOM 3582 C C . ILE A 1 481 ? 10.562 -24.594 10.078 1 97.62 481 ILE A C 1
ATOM 3584 O O . ILE A 1 481 ? 9.664 -24.516 9.234 1 97.62 481 ILE A O 1
ATOM 3588 N N . GLU A 1 482 ? 10.328 -24.594 11.359 1 97.94 482 GLU A N 1
ATOM 3589 C CA . GLU A 1 482 ? 8.969 -24.531 11.891 1 97.94 482 GLU A CA 1
ATOM 3590 C C . GLU A 1 482 ? 8.297 -23.203 11.531 1 97.94 482 GLU A C 1
ATOM 3592 O O . GLU A 1 482 ? 7.113 -23.188 11.188 1 97.94 482 GLU A O 1
ATOM 3597 N N . MET A 1 483 ? 9.039 -22.141 11.602 1 97.69 483 MET A N 1
ATOM 3598 C CA . MET A 1 483 ? 8.516 -20.828 11.25 1 97.69 483 MET A CA 1
ATOM 3599 C C . MET A 1 483 ? 8.078 -20.797 9.789 1 97.69 483 MET A C 1
ATOM 3601 O O . MET A 1 483 ? 6.965 -20.359 9.484 1 97.69 483 MET A O 1
ATOM 3605 N N . PHE A 1 484 ? 8.891 -21.297 8.914 1 97.56 484 PHE A N 1
ATOM 3606 C CA . PHE A 1 484 ? 8.586 -21.281 7.492 1 97.56 484 PHE A CA 1
ATOM 3607 C C . PHE A 1 484 ? 7.395 -22.188 7.188 1 97.56 484 PHE A C 1
ATOM 3609 O O . PHE A 1 484 ? 6.578 -21.875 6.32 1 97.56 484 PHE A O 1
ATOM 3616 N N . GLU A 1 485 ? 7.336 -23.297 7.852 1 97.06 485 GLU A N 1
ATOM 3617 C CA . GLU A 1 485 ? 6.195 -24.188 7.668 1 97.06 485 GLU A CA 1
ATOM 3618 C C . GLU A 1 485 ? 4.887 -23.484 8.039 1 97.06 485 GLU A C 1
ATOM 3620 O O . GLU A 1 485 ? 3.9 -23.578 7.305 1 97.06 485 GLU A O 1
ATOM 3625 N N . ARG A 1 486 ? 4.879 -22.844 9.07 1 97.81 486 ARG A N 1
ATOM 3626 C CA . ARG A 1 486 ? 3.693 -22.125 9.531 1 97.81 486 ARG A CA 1
ATOM 3627 C C . ARG A 1 486 ? 3.359 -20.969 8.594 1 97.81 486 ARG A C 1
ATOM 3629 O O . ARG A 1 486 ? 2.213 -20.812 8.156 1 97.81 486 ARG A O 1
ATOM 3636 N N . GLN A 1 487 ? 4.359 -20.219 8.258 1 98.25 487 GLN A N 1
ATOM 3637 C CA . GLN A 1 487 ? 4.145 -18.953 7.559 1 98.25 487 GLN A CA 1
ATOM 3638 C C . GLN A 1 487 ? 3.869 -19.188 6.074 1 98.25 487 GLN A C 1
ATOM 3640 O O . GLN A 1 487 ? 3.385 -18.281 5.383 1 98.25 487 GLN A O 1
ATOM 3645 N N . SER A 1 488 ? 4.168 -20.359 5.559 1 98.06 488 SER A N 1
ATOM 3646 C CA . SER A 1 488 ? 3.953 -20.609 4.137 1 98.06 488 SER A CA 1
ATOM 3647 C C . SER A 1 488 ? 2.576 -21.219 3.889 1 98.06 488 SER A C 1
ATOM 3649 O O . SER A 1 488 ? 2.145 -21.344 2.742 1 98.06 488 SER A O 1
ATOM 3651 N N . HIS A 1 489 ? 1.876 -21.594 4.949 1 98.31 489 HIS A N 1
ATOM 3652 C CA . HIS A 1 489 ? 0.589 -22.266 4.852 1 98.31 489 HIS A CA 1
ATOM 3653 C C . HIS A 1 489 ? -0.456 -21.375 4.191 1 98.31 489 HIS A C 1
ATOM 3655 O O . HIS A 1 489 ? -0.516 -20.172 4.461 1 98.31 489 HIS A O 1
ATOM 3661 N N . PRO A 1 490 ? -1.348 -21.969 3.324 1 98.25 490 PRO A N 1
ATOM 3662 C CA . PRO A 1 490 ? -2.322 -21.141 2.6 1 98.25 490 PRO A CA 1
ATOM 3663 C C . PRO A 1 490 ? -3.275 -20.406 3.531 1 98.25 490 PRO A C 1
ATOM 3665 O O . PRO A 1 490 ? -3.707 -19.281 3.219 1 98.25 490 PRO A O 1
ATOM 3668 N N . LEU A 1 491 ? -3.641 -20.953 4.684 1 98.62 491 LEU A N 1
ATOM 3669 C CA . LEU A 1 491 ? -4.516 -20.25 5.609 1 98.62 491 LEU A CA 1
ATOM 3670 C C . LEU A 1 491 ? -3.795 -19.062 6.242 1 98.62 491 LEU A C 1
ATOM 3672 O O . LEU A 1 491 ? -4.41 -18.031 6.52 1 98.62 491 LEU A O 1
ATOM 3676 N N . TYR A 1 492 ? -2.486 -19.234 6.523 1 98.69 492 TYR A N 1
ATOM 3677 C CA . TYR A 1 492 ? -1.682 -18.109 6.977 1 98.69 492 TYR A CA 1
ATOM 3678 C C . TYR A 1 492 ? -1.649 -17 5.922 1 98.69 492 TYR A C 1
ATOM 3680 O O . TYR A 1 492 ? -1.842 -15.828 6.238 1 98.69 492 TYR A O 1
ATOM 3688 N N . ALA A 1 493 ? -1.452 -17.406 4.699 1 98.69 493 ALA A N 1
ATOM 3689 C CA . ALA A 1 493 ? -1.369 -16.484 3.57 1 98.69 493 ALA A CA 1
ATOM 3690 C C . ALA A 1 493 ? -2.699 -15.766 3.348 1 98.69 493 ALA A C 1
ATOM 3692 O O . ALA A 1 493 ? -2.742 -14.531 3.256 1 98.69 493 ALA A O 1
ATOM 3693 N N . SER A 1 494 ? -3.775 -16.484 3.297 1 98.75 494 SER A N 1
ATOM 3694 C CA . SER A 1 494 ? -5.086 -15.922 3.008 1 98.75 494 SER A CA 1
ATOM 3695 C C . SER A 1 494 ? -5.562 -15.023 4.145 1 98.75 494 SER A C 1
ATOM 3697 O O . SER A 1 494 ? -6.254 -14.031 3.91 1 98.75 494 SER A O 1
ATOM 3699 N N . ALA A 1 495 ? -5.16 -15.406 5.352 1 98.81 495 ALA A N 1
ATOM 3700 C CA . ALA A 1 495 ? -5.496 -14.578 6.504 1 98.81 495 ALA A CA 1
ATOM 3701 C C . ALA A 1 495 ? -4.93 -13.164 6.348 1 98.81 495 ALA A C 1
ATOM 3703 O O . ALA A 1 495 ? -5.488 -12.203 6.879 1 98.81 495 ALA A O 1
ATOM 3704 N N . ARG A 1 496 ? -3.879 -13.086 5.543 1 98.75 496 ARG A N 1
ATOM 3705 C CA . ARG A 1 496 ? -3.15 -11.828 5.402 1 98.75 496 ARG A CA 1
ATOM 3706 C C . ARG A 1 496 ? -3.355 -11.234 4.016 1 98.75 496 ARG A C 1
ATOM 3708 O O . ARG A 1 496 ? -2.682 -10.266 3.645 1 98.75 496 ARG A O 1
ATOM 3715 N N . LEU A 1 497 ? -4.215 -11.812 3.23 1 98.75 497 LEU A N 1
ATOM 3716 C CA . LEU A 1 497 ? -4.629 -11.344 1.913 1 98.75 497 LEU A CA 1
ATOM 3717 C C . LEU A 1 497 ? -3.438 -11.281 0.962 1 98.75 497 LEU A C 1
ATOM 3719 O O . LEU A 1 497 ? -3.34 -10.367 0.145 1 98.75 497 LEU A O 1
ATOM 3723 N N . TRP A 1 498 ? -2.518 -12.273 1.124 1 98.75 498 TRP A N 1
ATOM 3724 C CA . TRP A 1 498 ? -1.502 -12.438 0.089 1 98.75 498 TRP A CA 1
ATOM 3725 C C . TRP A 1 498 ? -2.117 -12.977 -1.197 1 98.75 498 TRP A C 1
ATOM 3727 O O . TRP A 1 498 ? -1.503 -12.906 -2.266 1 98.75 498 TRP A O 1
ATOM 3737 N N . ASP A 1 499 ? -3.266 -13.484 -1.094 1 98.75 499 ASP A N 1
ATOM 3738 C CA . ASP A 1 499 ? -4.164 -13.953 -2.146 1 98.75 499 ASP A CA 1
ATOM 3739 C C . ASP A 1 499 ? -5.594 -13.477 -1.897 1 98.75 499 ASP A C 1
ATOM 3741 O O . ASP A 1 499 ? -5.852 -12.742 -0.942 1 98.75 499 ASP A O 1
ATOM 3745 N N . ASP A 1 500 ? -6.516 -13.859 -2.85 1 98.81 500 ASP A N 1
ATOM 3746 C CA . ASP A 1 500 ? -7.898 -13.406 -2.734 1 98.81 500 ASP A CA 1
ATOM 3747 C C . ASP A 1 500 ? -8.789 -14.5 -2.16 1 98.81 500 ASP A C 1
ATOM 3749 O O . ASP A 1 500 ? -9.992 -14.289 -1.959 1 98.81 500 ASP A O 1
ATOM 3753 N N . GLY A 1 501 ? -8.211 -15.688 -1.894 1 98.62 501 GLY A N 1
ATOM 3754 C CA . GLY A 1 501 ? -8.984 -16.75 -1.271 1 98.62 501 GLY A CA 1
ATOM 3755 C C . GLY A 1 501 ? -8.5 -18.141 -1.639 1 98.62 501 GLY A C 1
ATOM 3756 O O . GLY A 1 501 ? -7.875 -18.328 -2.684 1 98.62 501 GLY A O 1
ATOM 3757 N N . ILE A 1 502 ? -8.766 -19.125 -0.778 1 98.75 502 ILE A N 1
ATOM 3758 C CA . ILE A 1 502 ? -8.477 -20.531 -1.03 1 98.75 502 ILE A CA 1
ATOM 3759 C C . ILE A 1 502 ? -9.625 -21.156 -1.804 1 98.75 502 ILE A C 1
ATOM 3761 O O . ILE A 1 502 ? -10.781 -21.078 -1.393 1 98.75 502 ILE A O 1
ATOM 3765 N N . VAL A 1 503 ? -9.25 -21.797 -2.863 1 98 503 VAL A N 1
ATOM 3766 C CA . VAL A 1 503 ? -10.258 -22.344 -3.764 1 98 503 VAL A CA 1
ATOM 3767 C C . VAL A 1 503 ? -10.164 -23.859 -3.789 1 98 503 VAL A C 1
ATOM 3769 O O . VAL A 1 503 ? -9.062 -24.422 -3.754 1 98 503 VAL A O 1
ATOM 3772 N N . ASP A 1 504 ? -11.352 -24.516 -3.785 1 98.56 504 ASP A N 1
ATOM 3773 C CA . ASP A 1 504 ? -11.406 -25.938 -4.117 1 98.56 504 ASP A CA 1
ATOM 3774 C C . ASP A 1 504 ? -10.891 -26.188 -5.535 1 98.56 504 ASP A C 1
ATOM 3776 O O . ASP A 1 504 ? -11.445 -25.672 -6.504 1 98.56 504 ASP A O 1
ATOM 3780 N N . PRO A 1 505 ? -9.805 -26.984 -5.641 1 98.69 505 PRO A N 1
ATOM 3781 C CA . PRO A 1 505 ? -9.25 -27.219 -6.977 1 98.69 505 PRO A CA 1
ATOM 3782 C C . PRO A 1 505 ? -10.32 -27.594 -8 1 98.69 505 PRO A C 1
ATOM 3784 O O . PRO A 1 505 ? -10.227 -27.188 -9.164 1 98.69 505 PRO A O 1
ATOM 3787 N N . ARG A 1 506 ? -11.375 -28.281 -7.59 1 98.38 506 ARG A N 1
ATOM 3788 C CA . ARG A 1 506 ? -12.438 -28.75 -8.477 1 98.38 506 ARG A CA 1
ATOM 3789 C C . ARG A 1 506 ? -13.25 -27.594 -9.023 1 98.38 506 ARG A C 1
ATOM 3791 O O . ARG A 1 506 ? -13.938 -27.734 -10.039 1 98.38 506 ARG A O 1
ATOM 3798 N N . LYS A 1 507 ? -13.125 -26.438 -8.359 1 98.25 507 LYS A N 1
ATOM 3799 C CA . LYS A 1 507 ? -13.922 -25.266 -8.734 1 98.25 507 LYS A CA 1
ATOM 3800 C C . LYS A 1 507 ? -13.07 -24.234 -9.477 1 98.25 507 LYS A C 1
ATOM 3802 O O . LYS A 1 507 ? -13.523 -23.125 -9.75 1 98.25 507 LYS A O 1
ATOM 3807 N N . THR A 1 508 ? -11.875 -24.562 -9.836 1 98.75 508 THR A N 1
ATOM 3808 C CA . THR A 1 508 ? -10.914 -23.641 -10.43 1 98.75 508 THR A CA 1
ATOM 3809 C C . THR A 1 508 ? -11.469 -23.031 -11.711 1 98.75 508 THR A C 1
ATOM 3811 O O . THR A 1 508 ? -11.383 -21.812 -11.914 1 98.75 508 THR A O 1
ATOM 3814 N N . ARG A 1 509 ? -12.055 -23.844 -12.609 1 98.56 509 ARG A N 1
ATOM 3815 C CA . ARG A 1 509 ? -12.594 -23.359 -13.883 1 98.56 509 ARG A CA 1
ATOM 3816 C C . ARG A 1 509 ? -13.641 -22.281 -13.656 1 98.56 509 ARG A C 1
ATOM 3818 O O . ARG A 1 509 ? -13.602 -21.219 -14.297 1 98.56 509 ARG A O 1
ATOM 3825 N N . ASP A 1 510 ? -14.516 -22.484 -12.734 1 98.38 510 ASP A N 1
ATOM 3826 C CA . ASP A 1 510 ? -15.594 -21.547 -12.469 1 98.38 510 ASP A CA 1
ATOM 3827 C C . ASP A 1 510 ? -15.055 -20.25 -11.844 1 98.38 510 ASP A C 1
ATOM 3829 O O . ASP A 1 510 ? -15.477 -19.156 -12.203 1 98.38 510 ASP A O 1
ATOM 3833 N N . VAL A 1 511 ? -14.125 -20.375 -10.922 1 98.69 511 VAL A N 1
ATOM 3834 C CA . VAL A 1 511 ? -13.516 -19.219 -10.266 1 98.69 511 VAL A CA 1
ATOM 3835 C C . VAL A 1 511 ? -12.773 -18.375 -11.297 1 98.69 511 VAL A C 1
ATOM 3837 O O . VAL A 1 511 ? -12.883 -17.141 -11.297 1 98.69 511 VAL A O 1
ATOM 3840 N N . LEU A 1 512 ? -12.055 -19.016 -12.172 1 98.81 512 LEU A N 1
ATOM 3841 C CA . LEU A 1 512 ? -11.375 -18.312 -13.25 1 98.81 512 LEU A CA 1
ATOM 3842 C C . LEU A 1 512 ? -12.383 -17.656 -14.188 1 98.81 512 LEU A C 1
ATOM 3844 O O . LEU A 1 512 ? -12.188 -16.5 -14.594 1 98.81 512 LEU A O 1
ATOM 3848 N N . GLY A 1 513 ? -13.438 -18.422 -14.516 1 98.25 513 GLY A N 1
ATOM 3849 C CA . GLY A 1 513 ? -14.477 -17.859 -15.359 1 98.25 513 GLY A CA 1
ATOM 3850 C C . GLY A 1 513 ? -15.078 -16.578 -14.797 1 98.25 513 GLY A C 1
ATOM 3851 O O . GLY A 1 513 ? -15.203 -15.586 -15.516 1 98.25 513 GLY A O 1
ATOM 3852 N N . LEU A 1 514 ? -15.422 -16.609 -13.539 1 98.44 514 LEU A N 1
ATOM 3853 C CA . LEU A 1 514 ? -16 -15.438 -12.883 1 98.44 514 LEU A CA 1
ATOM 3854 C C . LEU A 1 514 ? -14.984 -14.297 -12.812 1 98.44 514 LEU A C 1
ATOM 3856 O O . LEU A 1 514 ? -15.344 -13.133 -13.008 1 98.44 514 LEU A O 1
ATOM 3860 N N . SER A 1 515 ? -13.711 -14.625 -12.539 1 98.75 515 SER A N 1
ATOM 3861 C CA . SER A 1 515 ? -12.648 -13.625 -12.492 1 98.75 515 SER A CA 1
ATOM 3862 C C . SER A 1 515 ? -12.484 -12.938 -13.844 1 98.75 515 SER A C 1
ATOM 3864 O O . SER A 1 515 ? -12.445 -11.711 -13.922 1 98.75 515 SER A O 1
ATOM 3866 N N . LEU A 1 516 ? -12.406 -13.758 -14.875 1 97.88 516 LEU A N 1
ATOM 3867 C CA . LEU A 1 516 ? -12.219 -13.234 -16.219 1 97.88 516 LEU A CA 1
ATOM 3868 C C . LEU A 1 516 ? -13.422 -12.398 -16.656 1 97.88 516 LEU A C 1
ATOM 3870 O O . LEU A 1 516 ? -13.258 -11.344 -17.281 1 97.88 516 LEU A O 1
ATOM 3874 N N . SER A 1 517 ? -14.609 -12.836 -16.328 1 96.44 517 SER A N 1
ATOM 3875 C CA . SER A 1 517 ? -15.82 -12.078 -16.641 1 96.44 517 SER A CA 1
ATOM 3876 C C . SER A 1 517 ? -15.758 -10.68 -16.031 1 96.44 517 SER A C 1
ATOM 3878 O O . SER A 1 517 ? -16.094 -9.695 -16.703 1 96.44 517 SER A O 1
ATOM 3880 N N . ALA A 1 518 ? -15.305 -10.578 -14.789 1 97.19 518 ALA A N 1
ATOM 3881 C CA . ALA A 1 518 ? -15.211 -9.297 -14.102 1 97.19 518 ALA A CA 1
ATOM 3882 C C . ALA A 1 518 ? -14.266 -8.344 -14.828 1 97.19 518 ALA A C 1
ATOM 3884 O O . ALA A 1 518 ? -14.469 -7.125 -14.812 1 97.19 518 ALA A O 1
ATOM 3885 N N . THR A 1 519 ? -13.227 -8.898 -15.469 1 96.31 519 THR A N 1
ATOM 3886 C CA . THR A 1 519 ? -12.219 -8.055 -16.109 1 96.31 519 THR A CA 1
ATOM 3887 C C . THR A 1 519 ? -12.758 -7.48 -17.422 1 96.31 519 THR A C 1
ATOM 3889 O O . THR A 1 519 ? -12.18 -6.535 -17.969 1 96.31 519 THR A O 1
ATOM 3892 N N . LEU A 1 520 ? -13.867 -7.941 -17.938 1 93.06 520 LEU A N 1
ATOM 3893 C CA . LEU A 1 520 ? -14.391 -7.551 -19.234 1 93.06 520 LEU A CA 1
ATOM 3894 C C . LEU A 1 520 ? -15.117 -6.211 -19.156 1 93.06 520 LEU A C 1
ATOM 3896 O O . LEU A 1 520 ? -15.469 -5.625 -20.188 1 93.06 520 LEU A O 1
ATOM 3900 N N . ASN A 1 521 ? -15.289 -5.719 -17.891 1 93.69 521 ASN A N 1
ATOM 3901 C CA . ASN A 1 521 ? -15.969 -4.441 -17.703 1 93.69 521 ASN A CA 1
ATOM 3902 C C . ASN A 1 521 ? -15.039 -3.264 -17.984 1 93.69 521 ASN A C 1
ATOM 3904 O O . ASN A 1 521 ? -15.484 -2.117 -18.047 1 93.69 521 ASN A O 1
ATOM 3908 N N . ALA A 1 522 ? -13.805 -3.555 -18.141 1 93.31 522 ALA A N 1
ATOM 3909 C CA . ALA A 1 522 ? -12.812 -2.52 -18.406 1 93.31 522 ALA A CA 1
ATOM 3910 C C . ALA A 1 522 ? -12.156 -2.723 -19.766 1 93.31 522 ALA A C 1
ATOM 3912 O O . ALA A 1 522 ? -11.922 -3.857 -20.188 1 93.31 522 ALA A O 1
ATOM 3913 N N . THR A 1 523 ? -11.836 -1.614 -20.406 1 91 523 THR A N 1
ATOM 3914 C CA . THR A 1 523 ? -11.086 -1.7 -21.641 1 91 523 THR A CA 1
ATOM 3915 C C . THR A 1 523 ? -9.648 -2.15 -21.391 1 91 523 THR A C 1
ATOM 3917 O O . THR A 1 523 ? -9.125 -1.95 -20.281 1 91 523 THR A O 1
ATOM 3920 N N . ILE A 1 524 ? -9.086 -2.879 -22.312 1 92.19 524 ILE A N 1
ATOM 3921 C CA . ILE A 1 524 ? -7.691 -3.297 -22.219 1 92.19 524 ILE A CA 1
ATOM 3922 C C . ILE A 1 524 ? -6.797 -2.254 -22.891 1 92.19 524 ILE A C 1
ATOM 3924 O O . ILE A 1 524 ? -6.844 -2.078 -24.109 1 92.19 524 ILE A O 1
ATOM 3928 N N . PRO A 1 525 ? -6.051 -1.558 -22.094 1 90.94 525 PRO A N 1
ATOM 3929 C CA . PRO A 1 525 ? -5.184 -0.534 -22.688 1 90.94 525 PRO A CA 1
ATOM 3930 C C . PRO A 1 525 ? -4.023 -1.13 -23.484 1 90.94 525 PRO A C 1
ATOM 3932 O O . PRO A 1 525 ? -3.76 -2.33 -23.391 1 90.94 525 PRO A O 1
ATOM 3935 N N . GLU A 1 526 ? -3.422 -0.221 -24.266 1 91.62 526 GLU A N 1
ATOM 3936 C CA . GLU A 1 526 ? -2.188 -0.619 -24.938 1 91.62 526 GLU A CA 1
ATOM 3937 C C . GLU A 1 526 ? -1.05 -0.8 -23.938 1 91.62 526 GLU A C 1
ATOM 3939 O O . GLU A 1 526 ? -0.91 -0.013 -23 1 91.62 526 GLU A O 1
ATOM 3944 N N . THR A 1 527 ? -0.328 -1.913 -24.188 1 93.44 527 THR A N 1
ATOM 3945 C CA . THR A 1 527 ? 0.838 -2.148 -23.344 1 93.44 527 THR A CA 1
ATOM 3946 C C . THR A 1 527 ? 2.039 -1.351 -23.844 1 93.44 527 THR A C 1
ATOM 3948 O O . THR A 1 527 ? 2.34 -1.355 -25.031 1 93.44 527 THR A O 1
ATOM 3951 N N . ARG A 1 528 ? 2.684 -0.621 -22.938 1 89 528 ARG A N 1
ATOM 3952 C CA . ARG A 1 528 ? 3.979 0.001 -23.203 1 89 528 ARG A CA 1
ATOM 3953 C C . ARG A 1 528 ? 5.082 -0.671 -22.391 1 89 528 ARG A C 1
ATOM 3955 O O . ARG A 1 528 ? 5.023 -0.694 -21.156 1 89 528 ARG A O 1
ATOM 3962 N N . PHE A 1 529 ? 6.016 -1.229 -23.141 1 87.06 529 PHE A N 1
ATOM 3963 C CA . PHE A 1 529 ? 7.129 -1.881 -22.453 1 87.06 529 PHE A CA 1
ATOM 3964 C C . PHE A 1 529 ? 8.289 -0.91 -22.266 1 87.06 529 PHE A C 1
ATOM 3966 O O . PHE A 1 529 ? 8.453 0.033 -23.047 1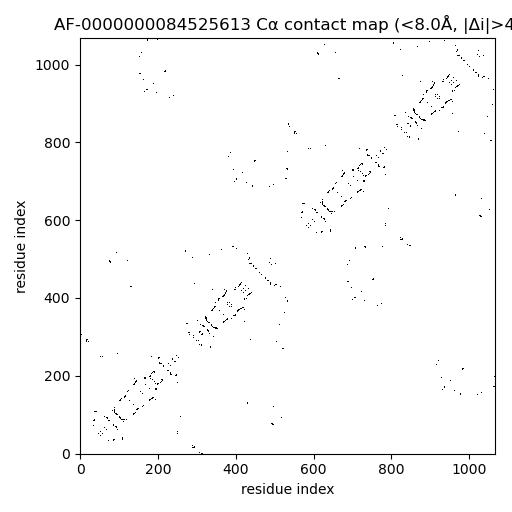 87.06 529 PHE A O 1
ATOM 3973 N N . GLY A 1 530 ? 9.031 -1.075 -21.172 1 85.44 530 GLY A N 1
ATOM 3974 C CA . GLY A 1 530 ? 10.289 -0.365 -20.984 1 85.44 530 GLY A CA 1
ATOM 3975 C C . GLY A 1 530 ? 11.453 -1.022 -21.703 1 85.44 530 GLY A C 1
ATOM 3976 O O . GLY A 1 530 ? 11.273 -1.705 -22.703 1 85.44 530 GLY A O 1
ATOM 3977 N N . VAL A 1 531 ? 12.617 -0.729 -21.203 1 82.81 531 VAL A N 1
ATOM 3978 C CA . VAL A 1 531 ? 13.82 -1.293 -21.797 1 82.81 531 VAL A CA 1
ATOM 3979 C C . VAL A 1 531 ? 14.008 -2.732 -21.328 1 82.81 531 VAL A C 1
ATOM 3981 O O . VAL A 1 531 ? 14.039 -2.998 -20.125 1 82.81 531 VAL A O 1
ATOM 3984 N N . PHE A 1 532 ? 14.008 -3.693 -22.281 1 84.69 532 PHE A N 1
ATOM 3985 C CA . PHE A 1 532 ? 14.375 -5.07 -21.969 1 84.69 532 PHE A CA 1
ATOM 3986 C C . PHE A 1 532 ? 15.891 -5.246 -21.984 1 84.69 532 PHE A C 1
ATOM 3988 O O . PHE A 1 532 ? 16.547 -4.844 -22.953 1 84.69 532 PHE A O 1
ATOM 3995 N N . ARG A 1 533 ? 16.406 -5.719 -20.969 1 80.56 533 ARG A N 1
ATOM 3996 C CA . ARG A 1 533 ? 17.844 -6.043 -20.984 1 80.56 533 ARG A CA 1
ATOM 3997 C C . ARG A 1 533 ? 18.125 -7.223 -21.906 1 80.56 533 ARG A C 1
ATOM 3999 O O . ARG A 1 533 ? 17.625 -8.328 -21.672 1 80.56 533 ARG A O 1
ATOM 4006 N N . MET A 1 534 ? 18.891 -6.961 -23.031 1 75.38 534 MET A N 1
ATOM 4007 C CA . MET A 1 534 ? 19.125 -7.977 -24.047 1 75.38 534 MET A CA 1
ATOM 4008 C C . MET A 1 534 ? 20.438 -8.711 -23.797 1 75.38 534 MET A C 1
ATOM 4010 O O . MET A 1 534 ? 21.406 -8.117 -23.297 1 75.38 534 MET A O 1
ATOM 4014 N N . MET B 1 1 ? -1.231 40.656 -0.227 1 90.19 1 MET B N 1
ATOM 4015 C CA . MET B 1 1 ? -1 41.562 0.884 1 90.19 1 MET B CA 1
ATOM 4016 C C . MET B 1 1 ? 0.088 41.031 1.812 1 90.19 1 MET B C 1
ATOM 4018 O O . MET B 1 1 ? 0.238 39.812 1.969 1 90.19 1 MET B O 1
ATOM 4022 N N . LYS B 1 2 ? 0.823 41.938 2.244 1 94.06 2 LYS B N 1
ATOM 4023 C CA . LYS B 1 2 ? 1.854 41.531 3.193 1 94.06 2 LYS B CA 1
ATOM 4024 C C . LYS B 1 2 ? 1.252 41.219 4.562 1 94.06 2 LYS B C 1
ATOM 4026 O O . LYS B 1 2 ? 0.497 42.031 5.105 1 94.06 2 LYS B O 1
ATOM 4031 N N . LEU B 1 3 ? 1.554 40.062 5.109 1 95.5 3 LEU B N 1
ATOM 4032 C CA . LEU B 1 3 ? 1.068 39.688 6.43 1 95.5 3 LEU B CA 1
ATOM 4033 C C . LEU B 1 3 ? 1.767 40.5 7.523 1 95.5 3 LEU B C 1
ATOM 4035 O O . LEU B 1 3 ? 2.949 40.812 7.398 1 95.5 3 LEU B O 1
ATOM 4039 N N . THR B 1 4 ? 1.03 40.812 8.562 1 93.44 4 THR B N 1
ATOM 4040 C CA . THR B 1 4 ? 1.587 41.469 9.734 1 93.44 4 THR B CA 1
ATOM 4041 C C . THR B 1 4 ? 1.58 40.562 10.945 1 93.44 4 THR B C 1
ATOM 4043 O O . THR B 1 4 ? 0.55 39.969 11.281 1 93.44 4 THR B O 1
ATOM 4046 N N . SER B 1 5 ? 2.721 40.5 11.523 1 92.31 5 SER B N 1
ATOM 4047 C CA . SER B 1 5 ? 2.844 39.625 12.695 1 92.31 5 SER B CA 1
ATOM 4048 C C . SER B 1 5 ? 2.371 40.344 13.953 1 92.31 5 SER B C 1
ATOM 4050 O O . SER B 1 5 ? 2.65 41.531 14.141 1 92.31 5 SER B O 1
ATOM 4052 N N . ALA B 1 6 ? 1.64 39.625 14.789 1 86.75 6 ALA B N 1
ATOM 4053 C CA . ALA B 1 6 ? 1.2 40.188 16.078 1 86.75 6 ALA B CA 1
ATOM 4054 C C . ALA B 1 6 ? 2.092 39.688 17.203 1 86.75 6 ALA B C 1
ATOM 4056 O O . ALA B 1 6 ? 1.903 40.062 18.375 1 86.75 6 ALA B O 1
ATOM 4057 N N . PHE B 1 7 ? 2.967 38.906 16.844 1 85.81 7 PHE B N 1
ATOM 4058 C CA . PHE B 1 7 ? 3.848 38.25 17.812 1 85.81 7 PHE B CA 1
ATOM 4059 C C . PHE B 1 7 ? 4.836 39.25 18.406 1 85.81 7 PHE B C 1
ATOM 4061 O O . PHE B 1 7 ? 5.363 40.125 17.688 1 85.81 7 PHE B O 1
ATOM 4068 N N . VAL B 1 8 ? 4.969 39.125 19.781 1 84.94 8 VAL B N 1
ATOM 4069 C CA . VAL B 1 8 ? 5.875 40.031 20.484 1 84.94 8 VAL B CA 1
ATOM 4070 C C . VAL B 1 8 ? 7.168 39.281 20.828 1 84.94 8 VAL B C 1
ATOM 4072 O O . VAL B 1 8 ? 7.195 38.5 21.766 1 84.94 8 VAL B O 1
ATOM 4075 N N . PRO B 1 9 ? 8.195 39.719 20.172 1 85.38 9 PRO B N 1
ATOM 4076 C CA . PRO B 1 9 ? 9.477 39.062 20.484 1 85.38 9 PRO B CA 1
ATOM 4077 C C . PRO B 1 9 ? 9.922 39.281 21.922 1 85.38 9 PRO B C 1
ATOM 4079 O O . PRO B 1 9 ? 9.695 40.344 22.484 1 85.38 9 PRO B O 1
ATOM 4082 N N . GLY B 1 10 ? 10.492 38.312 22.609 1 86.56 10 GLY B N 1
ATOM 4083 C CA . GLY B 1 10 ? 11.078 38.438 23.922 1 86.56 10 GLY B CA 1
ATOM 4084 C C . GLY B 1 10 ? 10.094 38.156 25.047 1 86.56 10 GLY B C 1
ATOM 4085 O O . GLY B 1 10 ? 10.453 38.219 26.219 1 86.56 10 GLY B O 1
ATOM 4086 N N . SER B 1 11 ? 8.836 37.938 24.688 1 91.69 11 SER B N 1
ATOM 4087 C CA . SER B 1 11 ? 7.848 37.594 25.719 1 91.69 11 SER B CA 1
ATOM 4088 C C . SER B 1 11 ? 8.203 36.281 26.406 1 91.69 11 SER B C 1
ATOM 4090 O O . SER B 1 11 ? 9.039 35.531 25.922 1 91.69 11 SER B O 1
ATOM 4092 N N . ASP B 1 12 ? 7.648 36.094 27.625 1 93.75 12 ASP B N 1
ATOM 4093 C CA . ASP B 1 12 ? 7.855 34.844 28.359 1 93.75 12 ASP B CA 1
ATOM 4094 C C . ASP B 1 12 ? 7.348 33.656 27.547 1 93.75 12 ASP B C 1
ATOM 4096 O O . ASP B 1 12 ? 7.992 32.594 27.516 1 93.75 12 ASP B O 1
ATOM 4100 N N . ALA B 1 13 ? 6.258 33.844 26.938 1 93.25 13 ALA B N 1
ATOM 4101 C CA . ALA B 1 13 ? 5.703 32.781 26.094 1 93.25 13 ALA B CA 1
ATOM 4102 C C . ALA B 1 13 ? 6.66 32.406 24.969 1 93.25 13 ALA B C 1
ATOM 4104 O O . ALA B 1 13 ? 6.84 31.234 24.656 1 93.25 13 ALA B O 1
ATOM 4105 N N . ALA B 1 14 ? 7.203 33.438 24.359 1 95 14 ALA B N 1
ATOM 4106 C CA . ALA B 1 14 ? 8.164 33.219 23.281 1 95 14 ALA B CA 1
ATOM 4107 C C . ALA B 1 14 ? 9.367 32.406 23.766 1 95 14 ALA B C 1
ATOM 4109 O O . ALA B 1 14 ? 9.812 31.484 23.094 1 95 14 ALA B O 1
ATOM 4110 N N . ARG B 1 15 ? 9.859 32.719 24.922 1 96 15 ARG B N 1
ATOM 4111 C CA . ARG B 1 15 ? 11.023 32.062 25.484 1 96 15 ARG B CA 1
ATOM 4112 C C . ARG B 1 15 ? 10.703 30.594 25.828 1 96 15 ARG B C 1
ATOM 4114 O O . ARG B 1 15 ? 11.516 29.703 25.594 1 96 15 ARG B O 1
ATOM 4121 N N . ASP B 1 16 ? 9.578 30.453 26.406 1 96.69 16 ASP B N 1
ATOM 4122 C CA . ASP B 1 16 ? 9.148 29.109 26.781 1 96.69 16 ASP B CA 1
ATOM 4123 C C . ASP B 1 16 ? 8.969 28.234 25.531 1 96.69 16 ASP B C 1
ATOM 4125 O O . ASP B 1 16 ? 9.391 27.078 25.516 1 96.69 16 ASP B O 1
ATOM 4129 N N . ASN B 1 17 ? 8.297 28.797 24.547 1 96.94 17 ASN B N 1
ATOM 4130 C CA . ASN B 1 17 ? 8.133 28.078 23.281 1 96.94 17 ASN B CA 1
ATOM 4131 C C . ASN B 1 17 ? 9.477 27.656 22.688 1 96.94 17 ASN B C 1
ATOM 4133 O O . ASN B 1 17 ? 9.672 26.5 22.359 1 96.94 17 ASN B O 1
ATOM 4137 N N . ARG B 1 18 ? 10.352 28.578 22.625 1 97.19 18 ARG B N 1
ATOM 4138 C CA . ARG B 1 18 ? 11.664 28.328 22.031 1 97.19 18 ARG B CA 1
ATOM 4139 C C . ARG B 1 18 ? 12.398 27.219 22.797 1 97.19 18 ARG B C 1
ATOM 4141 O O . ARG B 1 18 ? 12.945 26.297 22.188 1 97.19 18 ARG B O 1
ATOM 4148 N N . ALA B 1 19 ? 12.438 27.312 24.094 1 98.06 19 ALA B N 1
ATOM 4149 C CA . ALA B 1 19 ? 13.117 26.312 24.906 1 98.06 19 ALA B CA 1
ATOM 4150 C C . ALA B 1 19 ? 12.531 24.922 24.672 1 98.06 19 ALA B C 1
ATOM 4152 O O . ALA B 1 19 ? 13.273 23.938 24.547 1 98.06 19 ALA B O 1
ATOM 4153 N N . ALA B 1 20 ? 11.25 24.859 24.641 1 98.19 20 ALA B N 1
ATOM 4154 C CA . ALA B 1 20 ? 10.578 23.578 24.422 1 98.19 20 ALA B CA 1
ATOM 4155 C C . ALA B 1 20 ? 10.898 23.016 23.047 1 98.19 20 ALA B C 1
ATOM 4157 O O . ALA B 1 20 ? 11.195 21.828 22.922 1 98.19 20 ALA B O 1
ATOM 4158 N N . HIS B 1 21 ? 10.805 23.828 22 1 98.31 21 HIS B N 1
ATOM 4159 C CA . HIS B 1 21 ? 11.102 23.375 20.656 1 98.31 21 HIS B CA 1
ATOM 4160 C C . HIS B 1 21 ? 12.547 22.906 20.531 1 98.31 21 HIS B C 1
ATOM 4162 O O . HIS B 1 21 ? 12.82 21.891 19.891 1 98.31 21 HIS B O 1
ATOM 4168 N N . LEU B 1 22 ? 13.453 23.656 21.125 1 98.5 22 LEU B N 1
ATOM 4169 C CA . LEU B 1 22 ? 14.867 23.281 21.062 1 98.5 22 LEU B CA 1
ATOM 4170 C C . LEU B 1 22 ? 15.094 21.938 21.734 1 98.5 22 LEU B C 1
ATOM 4172 O O . LEU B 1 22 ? 15.891 21.125 21.25 1 98.5 22 LEU B O 1
ATOM 4176 N N . LYS B 1 23 ? 14.43 21.688 22.828 1 98.44 23 LYS B N 1
ATOM 4177 C CA . LYS B 1 23 ? 14.531 20.391 23.5 1 98.44 23 LYS B CA 1
ATOM 4178 C C . LYS B 1 23 ? 14.031 19.266 22.609 1 98.44 23 LYS B C 1
ATOM 4180 O O . LYS B 1 23 ? 14.656 18.203 22.516 1 98.44 23 LYS B O 1
ATOM 4185 N N . MET B 1 24 ? 12.883 19.469 21.969 1 98.38 24 MET B N 1
ATOM 4186 C CA . MET B 1 24 ? 12.344 18.469 21.047 1 98.38 24 MET B CA 1
ATOM 4187 C C . MET B 1 24 ? 13.289 18.25 19.875 1 98.38 24 MET B C 1
ATOM 4189 O O . MET B 1 24 ? 13.469 17.109 19.422 1 98.38 24 MET B O 1
ATOM 4193 N N . LEU B 1 25 ? 13.852 19.312 19.359 1 98.31 25 LEU B N 1
ATOM 4194 C CA . LEU B 1 25 ? 14.797 19.219 18.25 1 98.31 25 LEU B CA 1
ATOM 4195 C C . LEU B 1 25 ? 16.031 18.422 18.656 1 98.31 25 LEU B C 1
ATOM 4197 O O . LEU B 1 25 ? 16.594 17.688 17.828 1 98.31 25 LEU B O 1
ATOM 4201 N N . GLU B 1 26 ? 16.453 18.547 19.859 1 98.44 26 GLU B N 1
ATOM 4202 C CA . GLU B 1 26 ? 17.578 17.766 20.359 1 98.44 26 GLU B CA 1
ATOM 4203 C C . GLU B 1 26 ? 17.281 16.281 20.344 1 98.44 26 GLU B C 1
ATOM 4205 O O . GLU B 1 26 ? 18.125 15.477 19.938 1 98.44 26 GLU B O 1
ATOM 4210 N N . THR B 1 27 ? 16.094 15.93 20.781 1 98.12 27 THR B N 1
ATOM 4211 C CA . THR B 1 27 ? 15.664 14.539 20.734 1 98.12 27 THR B CA 1
ATOM 4212 C C . THR B 1 27 ? 15.703 13.992 19.312 1 98.12 27 THR B C 1
ATOM 4214 O O . THR B 1 27 ? 16.188 12.891 19.078 1 98.12 27 THR B O 1
ATOM 4217 N N . VAL B 1 28 ? 15.211 14.75 18.391 1 98.19 28 VAL B N 1
ATOM 4218 C CA . VAL B 1 28 ? 15.18 14.352 16.984 1 98.19 28 VAL B CA 1
ATOM 4219 C C . VAL B 1 28 ? 16.609 14.25 16.438 1 98.19 28 VAL B C 1
ATOM 4221 O O . VAL B 1 28 ? 16.938 13.328 15.688 1 98.19 28 VAL B O 1
ATOM 4224 N N . ARG B 1 29 ? 17.422 15.188 16.797 1 97.88 29 ARG B N 1
ATOM 4225 C CA . ARG B 1 29 ? 18.812 15.188 16.359 1 97.88 29 ARG B CA 1
ATOM 4226 C C . ARG B 1 29 ? 19.531 13.922 16.828 1 97.88 29 ARG B C 1
ATOM 4228 O O . ARG B 1 29 ? 20.281 13.32 16.047 1 97.88 29 ARG B O 1
ATOM 4235 N N . GLU B 1 30 ? 19.328 13.531 18.031 1 98 30 GLU B N 1
ATOM 4236 C CA . GLU B 1 30 ? 19.938 12.312 18.562 1 98 30 GLU B CA 1
ATOM 4237 C C . GLU B 1 30 ? 19.5 11.094 17.75 1 98 30 GLU B C 1
ATOM 4239 O O . GLU B 1 30 ? 20.328 10.227 17.438 1 98 30 GLU B O 1
ATOM 4244 N N . ALA B 1 31 ? 18.219 11.047 17.453 1 98.12 31 ALA B N 1
ATOM 4245 C CA . ALA B 1 31 ? 17.719 9.961 16.641 1 98.12 31 ALA B CA 1
ATOM 4246 C C . ALA B 1 31 ? 18.344 9.977 15.25 1 98.12 31 ALA B C 1
ATOM 4248 O O . ALA B 1 31 ? 18.719 8.93 14.711 1 98.12 31 ALA B O 1
ATOM 4249 N N . ALA B 1 32 ? 18.438 11.141 14.672 1 97.62 32 ALA B N 1
ATOM 4250 C CA . ALA B 1 32 ? 19.031 11.289 13.344 1 97.62 32 ALA B CA 1
ATOM 4251 C C . ALA B 1 32 ? 20.5 10.883 13.352 1 97.62 32 ALA B C 1
ATOM 4253 O O . ALA B 1 32 ? 20.984 10.273 12.391 1 97.62 32 ALA B O 1
ATOM 4254 N N . GLU B 1 33 ? 21.203 11.25 14.375 1 96.88 33 GLU B N 1
ATOM 4255 C CA . GLU B 1 33 ? 22.609 10.875 14.508 1 96.88 33 GLU B CA 1
ATOM 4256 C C . GLU B 1 33 ? 22.766 9.359 14.617 1 96.88 33 GLU B C 1
ATOM 4258 O O . GLU B 1 33 ? 23.672 8.781 14.016 1 96.88 33 GLU B O 1
ATOM 4263 N N . THR B 1 34 ? 21.922 8.789 15.383 1 96.06 34 THR B N 1
ATOM 4264 C CA . THR B 1 34 ? 21.922 7.336 15.484 1 96.06 34 THR B CA 1
ATOM 4265 C C . THR B 1 34 ? 21.672 6.699 14.117 1 96.06 34 THR B C 1
ATOM 4267 O O . THR B 1 34 ? 22.375 5.758 13.734 1 96.06 34 THR B O 1
ATOM 4270 N N . ALA B 1 35 ? 20.719 7.188 13.43 1 97.25 35 ALA B N 1
ATOM 4271 C CA . ALA B 1 35 ? 20.406 6.699 12.094 1 97.25 35 ALA B CA 1
ATOM 4272 C C . ALA B 1 35 ? 21.609 6.855 11.156 1 97.25 35 ALA B C 1
ATOM 4274 O O . ALA B 1 35 ? 21.938 5.938 10.406 1 97.25 35 ALA B O 1
ATOM 4275 N N . ALA B 1 36 ? 22.281 7.969 11.234 1 95.88 36 ALA B N 1
ATOM 4276 C CA . ALA B 1 36 ? 23.375 8.305 10.344 1 95.88 36 ALA B CA 1
ATOM 4277 C C . ALA B 1 36 ? 24.594 7.434 10.625 1 95.88 36 ALA B C 1
ATOM 4279 O O . ALA B 1 36 ? 25.469 7.27 9.766 1 95.88 36 ALA B O 1
ATOM 4280 N N . SER B 1 37 ? 24.625 6.805 11.773 1 95 37 SER B N 1
ATOM 4281 C CA . SER B 1 37 ? 25.766 5.988 12.172 1 95 37 SER B CA 1
ATOM 4282 C C . SER B 1 37 ? 25.688 4.598 11.547 1 95 37 SER B C 1
ATOM 4284 O O . SER B 1 37 ? 26.656 3.834 11.609 1 95 37 SER B O 1
ATOM 4286 N N . GLY B 1 38 ? 24.562 4.285 10.961 1 96.19 38 GLY B N 1
ATOM 4287 C CA . GLY B 1 38 ? 24.422 3.016 10.266 1 96.19 38 GLY B CA 1
ATOM 4288 C C . GLY B 1 38 ? 24.641 1.814 11.164 1 96.19 38 GLY B C 1
ATOM 4289 O O . GLY B 1 38 ? 24.047 1.715 12.242 1 96.19 38 GLY B O 1
ATOM 4290 N N . GLY B 1 39 ? 25.562 0.909 10.727 1 95.88 39 GLY B N 1
ATOM 4291 C CA . GLY B 1 39 ? 25.766 -0.344 11.438 1 95.88 39 GLY B CA 1
ATOM 4292 C C . GLY B 1 39 ? 26.703 -0.21 12.625 1 95.88 39 GLY B C 1
ATOM 4293 O O . GLY B 1 39 ? 27.031 -1.201 13.281 1 95.88 39 GLY B O 1
ATOM 4294 N N . GLY B 1 40 ? 27.141 1.043 12.945 1 95.56 40 GLY B N 1
ATOM 4295 C CA . GLY B 1 40 ? 28.031 1.267 14.07 1 95.56 40 GLY B CA 1
ATOM 4296 C C . GLY B 1 40 ? 29.5 1.289 13.664 1 95.56 40 GLY B C 1
ATOM 4297 O O . GLY B 1 40 ? 29.844 1.008 12.516 1 95.56 40 GLY B O 1
ATOM 4298 N N . ALA B 1 41 ? 30.328 1.558 14.609 1 96.06 41 ALA B N 1
ATOM 4299 C CA . ALA B 1 41 ? 31.734 1.833 14.359 1 96.06 41 ALA B CA 1
ATOM 4300 C C . ALA B 1 41 ? 32.438 0.602 13.805 1 96.06 41 ALA B C 1
ATOM 4302 O O . ALA B 1 41 ? 33.188 0.697 12.828 1 96.06 41 ALA B O 1
ATOM 4303 N N . SER B 1 42 ? 32.25 -0.528 14.391 1 95.88 42 SER B N 1
ATOM 4304 C CA . SER B 1 42 ? 32.938 -1.746 13.969 1 95.88 42 SER B CA 1
ATOM 4305 C C . SER B 1 42 ? 32.531 -2.133 12.547 1 95.88 42 SER B C 1
ATOM 4307 O O . SER B 1 42 ? 33.406 -2.434 11.719 1 95.88 42 SER B O 1
ATOM 4309 N N . ALA B 1 43 ? 31.266 -2.125 12.25 1 96.19 43 ALA B N 1
ATOM 4310 C CA . ALA B 1 43 ? 30.797 -2.463 10.906 1 96.19 43 ALA B CA 1
ATOM 4311 C C . ALA B 1 43 ? 31.312 -1.469 9.875 1 96.19 43 ALA B C 1
ATOM 4313 O O . ALA B 1 43 ? 31.688 -1.854 8.766 1 96.19 43 ALA B O 1
ATOM 4314 N N . ARG B 1 44 ? 31.375 -0.235 10.195 1 97.5 44 ARG B N 1
ATOM 4315 C CA . ARG B 1 44 ? 31.859 0.806 9.297 1 97.5 44 ARG B CA 1
ATOM 4316 C C . ARG B 1 44 ? 33.344 0.626 9.016 1 97.5 44 ARG B C 1
ATOM 4318 O O . ARG B 1 44 ? 33.781 0.771 7.875 1 97.5 44 ARG B O 1
ATOM 4325 N N . GLU B 1 45 ? 34.062 0.337 10.047 1 97.56 45 GLU B N 1
ATOM 4326 C CA . GLU B 1 45 ? 35.5 0.1 9.867 1 97.56 45 GLU B CA 1
ATOM 4327 C C . GLU B 1 45 ? 35.75 -1.09 8.945 1 97.56 45 GLU B C 1
ATOM 4329 O O . GLU B 1 45 ? 36.625 -1.037 8.078 1 97.56 45 GLU B O 1
ATOM 4334 N N . ARG B 1 46 ? 35.031 -2.141 9.18 1 95.94 46 ARG B N 1
ATOM 4335 C CA . ARG B 1 46 ? 35.125 -3.311 8.32 1 95.94 46 ARG B CA 1
ATOM 4336 C C . ARG B 1 46 ? 34.812 -2.955 6.871 1 95.94 46 ARG B C 1
ATOM 4338 O O . ARG B 1 46 ? 35.5 -3.396 5.945 1 95.94 46 ARG B O 1
ATOM 4345 N N . HIS B 1 47 ? 33.781 -2.195 6.699 1 97.31 47 HIS B N 1
ATOM 4346 C CA . HIS B 1 47 ? 33.375 -1.734 5.379 1 97.31 47 HIS B CA 1
ATOM 4347 C C . HIS B 1 47 ? 34.469 -0.932 4.699 1 97.31 47 HIS B C 1
ATOM 4349 O O . HIS B 1 47 ? 34.812 -1.196 3.543 1 97.31 47 HIS B O 1
ATOM 4355 N N . LEU B 1 48 ? 35.094 -0.041 5.41 1 97.69 48 LEU B N 1
ATOM 4356 C CA . LEU B 1 48 ? 36.156 0.812 4.898 1 97.69 48 LEU B CA 1
ATOM 4357 C C . LEU B 1 48 ? 37.406 -0.003 4.609 1 97.69 48 LEU B C 1
ATOM 4359 O O . LEU B 1 48 ? 38.125 0.265 3.639 1 97.69 48 LEU B O 1
ATOM 4363 N N . SER B 1 49 ? 37.625 -0.996 5.43 1 97.44 49 SER B N 1
ATOM 4364 C CA . SER B 1 49 ? 38.812 -1.814 5.277 1 97.44 49 SER B CA 1
ATOM 4365 C C . SER B 1 49 ? 38.781 -2.617 3.982 1 97.44 49 SER B C 1
ATOM 4367 O O . SER B 1 49 ? 39.812 -3.043 3.477 1 97.44 49 SER B O 1
ATOM 4369 N N . ARG B 1 50 ? 37.625 -2.785 3.465 1 95.75 50 ARG B N 1
ATOM 4370 C CA . ARG B 1 50 ? 37.469 -3.508 2.207 1 95.75 50 ARG B CA 1
ATOM 4371 C C . ARG B 1 50 ? 37.594 -2.568 1.014 1 95.75 50 ARG B C 1
ATOM 4373 O O . ARG B 1 50 ? 37.344 -2.971 -0.128 1 95.75 50 ARG B O 1
ATOM 4380 N N . GLY B 1 51 ? 37.875 -1.298 1.269 1 96.06 51 GLY B N 1
ATOM 4381 C CA . GLY B 1 51 ? 38.094 -0.33 0.204 1 96.06 51 GLY B CA 1
ATOM 4382 C C . GLY B 1 51 ? 36.812 0.302 -0.291 1 96.06 51 GLY B C 1
ATOM 4383 O O . GLY B 1 51 ? 36.812 0.974 -1.324 1 96.06 51 GLY B O 1
ATOM 4384 N N . LYS B 1 52 ? 35.719 0.098 0.387 1 98.06 52 LYS B N 1
ATOM 4385 C CA . LYS B 1 52 ? 34.406 0.604 -0.033 1 98.06 52 LYS B CA 1
ATOM 4386 C C . LYS B 1 52 ? 34.125 1.967 0.591 1 98.06 52 LYS B C 1
ATOM 4388 O O . LYS B 1 52 ? 34.562 2.244 1.713 1 98.06 52 LYS B O 1
ATOM 4393 N N . MET B 1 53 ? 33.375 2.785 -0.126 1 98.38 53 MET B N 1
ATOM 4394 C CA . MET B 1 53 ? 32.875 4.043 0.423 1 98.38 53 MET B CA 1
ATOM 4395 C C . MET B 1 53 ? 31.688 3.809 1.336 1 98.38 53 MET B C 1
ATOM 4397 O O . MET B 1 53 ? 30.859 2.936 1.067 1 98.38 53 MET B O 1
ATOM 4401 N N . LEU B 1 54 ? 31.656 4.566 2.436 1 98.44 54 LEU B N 1
ATOM 4402 C CA . LEU B 1 54 ? 30.453 4.523 3.256 1 98.44 54 LEU B CA 1
ATOM 4403 C C . LEU B 1 54 ? 29.25 5.066 2.488 1 98.44 54 LEU B C 1
ATOM 4405 O O . LEU B 1 54 ? 29.406 5.887 1.58 1 98.44 54 LEU B O 1
ATOM 4409 N N . PRO B 1 55 ? 28.047 4.621 2.832 1 98.31 55 PRO B N 1
ATOM 4410 C CA . PRO B 1 55 ? 26.859 4.953 2.047 1 98.31 55 PRO B CA 1
ATOM 4411 C C . PRO B 1 55 ? 26.641 6.457 1.907 1 98.31 55 PRO B C 1
ATOM 4413 O O . PRO B 1 55 ? 26.328 6.941 0.817 1 98.31 55 PRO B O 1
ATOM 4416 N N . ARG B 1 56 ? 26.734 7.203 2.932 1 98 56 ARG B N 1
ATOM 4417 C CA . ARG B 1 56 ? 26.5 8.641 2.848 1 98 56 ARG B CA 1
ATOM 4418 C C . ARG B 1 56 ? 27.594 9.32 2.02 1 98 56 ARG B C 1
ATOM 4420 O O . ARG B 1 56 ? 27.344 10.336 1.366 1 98 56 ARG B O 1
ATOM 4427 N N . ASP B 1 57 ? 28.828 8.758 2.035 1 98.38 57 ASP B N 1
ATOM 4428 C CA . ASP B 1 57 ? 29.875 9.25 1.152 1 98.38 57 ASP B CA 1
ATOM 4429 C C . ASP B 1 57 ? 29.562 8.945 -0.31 1 98.38 57 ASP B C 1
ATOM 4431 O O . ASP B 1 57 ? 29.875 9.742 -1.197 1 98.38 57 ASP B O 1
ATOM 4435 N N . ARG B 1 58 ? 28.984 7.727 -0.56 1 98.88 58 ARG B N 1
ATOM 4436 C CA . ARG B 1 58 ? 28.547 7.387 -1.909 1 98.88 58 ARG B CA 1
ATOM 4437 C C . ARG B 1 58 ? 27.547 8.414 -2.43 1 98.88 58 ARG B C 1
ATOM 4439 O O . ARG B 1 58 ? 27.672 8.906 -3.551 1 98.88 58 ARG B O 1
ATOM 4446 N N . VAL B 1 59 ? 26.516 8.773 -1.6 1 98.81 59 VAL B N 1
ATOM 4447 C CA . VAL B 1 59 ? 25.5 9.734 -1.983 1 98.81 59 VAL B CA 1
ATOM 4448 C C . VAL B 1 59 ? 26.141 11.094 -2.262 1 98.81 59 VAL B C 1
ATOM 4450 O O . VAL B 1 59 ? 25.875 11.703 -3.301 1 98.81 59 VAL B O 1
ATOM 4453 N N . ALA B 1 60 ? 26.984 11.531 -1.341 1 98.5 60 ALA B N 1
ATOM 4454 C CA . ALA B 1 60 ? 27.656 12.82 -1.497 1 98.5 60 ALA B CA 1
ATOM 4455 C C . ALA B 1 60 ? 28.516 12.852 -2.762 1 98.5 60 ALA B C 1
ATOM 4457 O O . ALA B 1 60 ? 28.562 13.867 -3.459 1 98.5 60 ALA B O 1
ATOM 4458 N N . GLY B 1 61 ? 29.203 11.719 -3.031 1 98.62 61 GLY B N 1
ATOM 4459 C CA . GLY B 1 61 ? 30.062 11.625 -4.199 1 98.62 61 GLY B CA 1
ATOM 4460 C C . GLY B 1 61 ? 29.297 11.633 -5.508 1 98.62 61 GLY B C 1
ATOM 4461 O O . GLY B 1 61 ? 29.844 11.977 -6.555 1 98.62 61 GLY B O 1
ATOM 4462 N N . LEU B 1 62 ? 28 11.188 -5.457 1 98.88 62 LEU B N 1
ATOM 4463 C CA . LEU 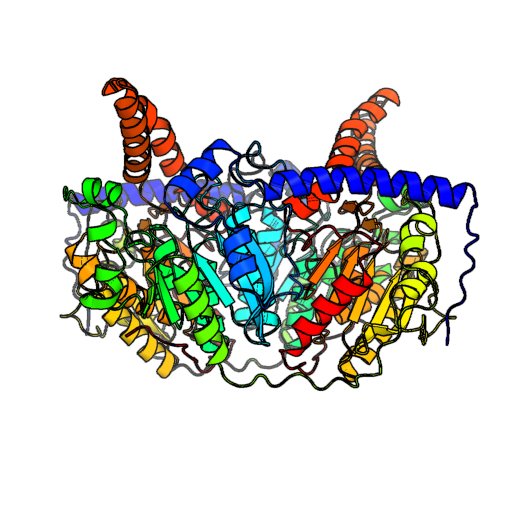B 1 62 ? 27.156 11.141 -6.641 1 98.88 62 LEU B CA 1
ATOM 4464 C C . LEU B 1 62 ? 26.594 12.523 -6.949 1 98.88 62 LEU B C 1
ATOM 4466 O O . LEU B 1 62 ? 26.484 12.906 -8.117 1 98.88 62 LEU B O 1
ATOM 4470 N N . LEU B 1 63 ? 26.234 13.312 -5.973 1 98.81 63 LEU B N 1
ATOM 4471 C CA . LEU B 1 63 ? 25.5 14.562 -6.109 1 98.81 63 LEU B CA 1
ATOM 4472 C C . LEU B 1 63 ? 26.422 15.688 -6.566 1 98.81 63 LEU B C 1
ATOM 4474 O O . LEU B 1 63 ? 27.625 15.648 -6.332 1 98.81 63 LEU B O 1
ATOM 4478 N N . ASP B 1 64 ? 25.812 16.641 -7.281 1 98.62 64 ASP B N 1
ATOM 4479 C CA . ASP B 1 64 ? 26.547 17.859 -7.621 1 98.62 64 ASP B CA 1
ATOM 4480 C C . ASP B 1 64 ? 27.062 18.562 -6.363 1 98.62 64 ASP B C 1
ATOM 4482 O O . ASP B 1 64 ? 26.312 18.719 -5.391 1 98.62 64 ASP B O 1
ATOM 4486 N N . PRO B 1 65 ? 28.344 18.953 -6.391 1 97.81 65 PRO B N 1
ATOM 4487 C CA . PRO B 1 65 ? 28.891 19.625 -5.207 1 97.81 65 PRO B CA 1
ATOM 4488 C C . PRO B 1 65 ? 28.094 20.859 -4.805 1 97.81 65 PRO B C 1
ATOM 4490 O O . PRO B 1 65 ? 27.688 21.641 -5.664 1 97.81 65 PRO B O 1
ATOM 4493 N N . GLY B 1 66 ? 27.828 20.953 -3.553 1 96.88 66 GLY B N 1
ATOM 4494 C CA . GLY B 1 66 ? 27.203 22.125 -2.988 1 96.88 66 GLY B CA 1
ATOM 4495 C C . GLY B 1 66 ? 25.703 22.141 -3.166 1 96.88 66 GLY B C 1
ATOM 4496 O O . GLY B 1 66 ? 25.031 23.125 -2.809 1 96.88 66 GLY B O 1
ATOM 4497 N N . THR B 1 67 ? 25.109 21.156 -3.797 1 97.44 67 THR B N 1
ATOM 4498 C CA . THR B 1 67 ? 23.672 21.109 -3.982 1 97.44 67 THR B CA 1
ATOM 4499 C C . THR B 1 67 ? 23 20.359 -2.83 1 97.44 67 THR B C 1
ATOM 4501 O O . THR B 1 67 ? 23.625 19.516 -2.188 1 97.44 67 THR B O 1
ATOM 4504 N N . PRO B 1 68 ? 21.75 20.734 -2.562 1 97.38 68 PRO B N 1
ATOM 4505 C CA . PRO B 1 68 ? 21.062 20.109 -1.431 1 97.38 68 PRO B CA 1
ATOM 4506 C C . PRO B 1 68 ? 20.609 18.688 -1.725 1 97.38 68 PRO B C 1
ATOM 4508 O O . PRO B 1 68 ? 20.484 18.297 -2.891 1 97.38 68 PRO B O 1
ATOM 4511 N N . PHE B 1 69 ? 20.5 17.906 -0.725 1 98.38 69 PHE B N 1
ATOM 4512 C CA . PHE B 1 69 ? 19.922 16.562 -0.736 1 98.38 69 PHE B CA 1
ATOM 4513 C C . PHE B 1 69 ? 18.672 16.516 0.145 1 98.38 69 PHE B C 1
ATOM 4515 O O . PHE B 1 69 ? 18.766 16.688 1.362 1 98.38 69 PHE B O 1
ATOM 4522 N N . LEU B 1 70 ? 17.469 16.406 -0.434 1 98.69 70 LEU B N 1
ATOM 4523 C CA . LEU B 1 70 ? 16.219 16.266 0.302 1 98.69 70 LEU B CA 1
ATOM 4524 C C . LEU B 1 70 ? 16 14.812 0.723 1 98.69 70 LEU B C 1
ATOM 4526 O O . LEU B 1 70 ? 15.375 14.039 -0.002 1 98.69 70 LEU B O 1
ATOM 4530 N N . GLU B 1 71 ? 16.516 14.484 1.889 1 98.62 71 GLU B N 1
ATOM 4531 C CA . GLU B 1 71 ? 16.484 13.102 2.363 1 98.62 71 GLU B CA 1
ATOM 4532 C C . GLU B 1 71 ? 15.086 12.719 2.834 1 98.62 71 GLU B C 1
ATOM 4534 O O . GLU B 1 71 ? 14.406 13.5 3.5 1 98.62 71 GLU B O 1
ATOM 4539 N N . VAL B 1 72 ? 14.672 11.531 2.453 1 98.56 72 VAL B N 1
ATOM 4540 C CA . VAL B 1 72 ? 13.375 10.969 2.818 1 98.56 72 VAL B CA 1
ATOM 4541 C C . VAL B 1 72 ? 13.562 9.836 3.822 1 98.56 72 VAL B C 1
ATOM 4543 O O . VAL B 1 72 ? 14.383 8.938 3.609 1 98.56 72 VAL B O 1
ATOM 4546 N N . GLY B 1 73 ? 12.828 9.914 4.902 1 98.56 73 GLY B N 1
ATOM 4547 C CA . GLY B 1 73 ? 12.805 8.82 5.863 1 98.56 73 GLY B CA 1
ATOM 4548 C C . GLY B 1 73 ? 14.109 8.672 6.625 1 98.56 73 GLY B C 1
ATOM 4549 O O . GLY B 1 73 ? 14.594 7.555 6.82 1 98.56 73 GLY B O 1
ATOM 4550 N N . ALA B 1 74 ? 14.672 9.766 7.102 1 98.19 74 ALA B N 1
ATOM 4551 C CA . ALA B 1 74 ? 15.984 9.742 7.754 1 98.19 74 ALA B CA 1
ATOM 4552 C C . ALA B 1 74 ? 15.945 8.914 9.031 1 98.19 74 ALA B C 1
ATOM 4554 O O . ALA B 1 74 ? 16.953 8.312 9.414 1 98.19 74 ALA B O 1
ATOM 4555 N N . THR B 1 75 ? 14.781 8.867 9.719 1 98.69 75 THR B N 1
ATOM 4556 C CA . THR B 1 75 ? 14.695 8.141 10.984 1 98.69 75 THR B CA 1
ATOM 4557 C C . THR B 1 75 ? 13.805 6.914 10.844 1 98.69 75 THR B C 1
ATOM 4559 O O . THR B 1 75 ? 13.242 6.434 11.836 1 98.69 75 THR B O 1
ATOM 4562 N N . ALA B 1 76 ? 13.672 6.418 9.609 1 98.81 76 ALA B N 1
ATOM 4563 C CA . ALA B 1 76 ? 12.898 5.199 9.383 1 98.81 76 ALA B CA 1
ATOM 4564 C C . ALA B 1 76 ? 13.422 4.047 10.242 1 98.81 76 ALA B C 1
ATOM 4566 O O . ALA B 1 76 ? 14.633 3.867 10.375 1 98.81 76 ALA B O 1
ATOM 4567 N N . ALA B 1 77 ? 12.5 3.281 10.836 1 98.69 77 ALA B N 1
ATOM 4568 C CA . ALA B 1 77 ? 12.75 2.086 11.633 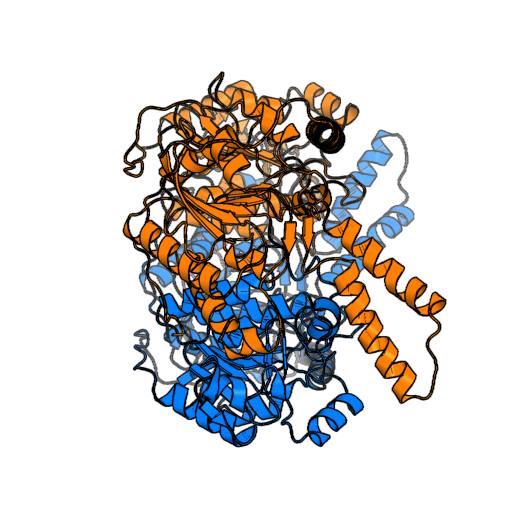1 98.69 77 ALA B CA 1
ATOM 4569 C C . ALA B 1 77 ? 13.328 2.447 13 1 98.69 77 ALA B C 1
ATOM 4571 O O . ALA B 1 77 ? 13.781 1.571 13.742 1 98.69 77 ALA B O 1
ATOM 4572 N N . HIS B 1 78 ? 13.344 3.748 13.375 1 98.62 78 HIS B N 1
ATOM 4573 C CA . HIS B 1 78 ? 13.797 4.141 14.703 1 98.62 78 HIS B CA 1
ATOM 4574 C C . HIS B 1 78 ? 13.016 3.408 15.789 1 98.62 78 HIS B C 1
ATOM 4576 O O . HIS B 1 78 ? 11.781 3.447 15.805 1 98.62 78 HIS B O 1
ATOM 4582 N N . GLY B 1 79 ? 13.766 2.732 16.672 1 97.06 79 GLY B N 1
ATOM 4583 C CA . GLY B 1 79 ? 13.141 2.029 17.781 1 97.06 79 GLY B CA 1
ATOM 4584 C C . GLY B 1 79 ? 12.5 0.717 17.359 1 97.06 79 GLY B C 1
ATOM 4585 O O . GLY B 1 79 ? 11.898 0.027 18.188 1 97.06 79 GLY B O 1
ATOM 4586 N N . LEU B 1 80 ? 12.562 0.378 16.156 1 98.06 80 LEU B N 1
ATOM 4587 C CA . LEU B 1 80 ? 12.008 -0.879 15.672 1 98.06 80 LEU B CA 1
ATOM 4588 C C . LEU B 1 80 ? 13.094 -1.944 15.555 1 98.06 80 LEU B C 1
ATOM 4590 O O . LEU B 1 80 ? 14.281 -1.623 15.531 1 98.06 80 LEU B O 1
ATOM 4594 N N . TYR B 1 81 ? 12.68 -3.221 15.609 1 97.62 81 TYR B N 1
ATOM 4595 C CA . TYR B 1 81 ? 13.539 -4.383 15.398 1 97.62 81 TYR B CA 1
ATOM 4596 C C . TYR B 1 81 ? 14.672 -4.414 16.422 1 97.62 81 TYR B C 1
ATOM 4598 O O . TYR B 1 81 ? 15.805 -4.762 16.078 1 97.62 81 TYR B O 1
ATOM 4606 N N . GLY B 1 82 ? 14.477 -3.916 17.625 1 96.31 82 GLY B N 1
ATOM 4607 C CA . GLY B 1 82 ? 15.492 -3.891 18.656 1 96.31 82 GLY B CA 1
ATOM 4608 C C . GLY B 1 82 ? 16.625 -2.934 18.359 1 96.31 82 GLY B C 1
ATOM 4609 O O . GLY B 1 82 ? 17.719 -3.057 18.922 1 96.31 82 GLY B O 1
ATOM 4610 N N . GLY B 1 83 ? 16.391 -2.049 17.406 1 96.25 83 GLY B N 1
ATOM 4611 C CA . GLY B 1 83 ? 17.422 -1.096 17.031 1 96.25 83 GLY B CA 1
ATOM 4612 C C . GLY B 1 83 ? 18.375 -1.634 15.984 1 96.25 83 GLY B C 1
ATOM 4613 O O . GLY B 1 83 ? 19.391 -1.002 15.68 1 96.25 83 GLY B O 1
ATOM 4614 N N . ASP B 1 84 ? 18 -2.695 15.289 1 96.5 84 ASP B N 1
ATOM 4615 C CA . ASP B 1 84 ? 18.906 -3.43 14.422 1 96.5 84 ASP B CA 1
ATOM 4616 C C . ASP B 1 84 ? 18.938 -2.828 13.023 1 96.5 84 ASP B C 1
ATOM 4618 O O . ASP B 1 84 ? 19.797 -3.186 12.203 1 96.5 84 ASP B O 1
ATOM 4622 N N . SER B 1 85 ? 18.078 -1.928 12.727 1 97.62 85 SER B N 1
ATOM 4623 C CA . SER B 1 85 ? 18 -1.428 11.352 1 97.62 85 SER B CA 1
ATOM 4624 C C . SER B 1 85 ? 17.875 0.092 11.328 1 97.62 85 SER B C 1
ATOM 4626 O O . SER B 1 85 ? 16.922 0.635 10.781 1 97.62 85 SER B O 1
ATOM 4628 N N . PRO B 1 86 ? 18.938 0.783 11.836 1 98.06 86 PRO B N 1
ATOM 4629 C CA . PRO B 1 86 ? 18.891 2.246 11.773 1 98.06 86 PRO B CA 1
ATOM 4630 C C . PRO B 1 86 ? 18.688 2.773 10.359 1 98.06 86 PRO B C 1
ATOM 4632 O O . PRO B 1 86 ? 19.25 2.229 9.406 1 98.06 86 PRO B O 1
ATOM 4635 N N . CYS B 1 87 ? 17.812 3.859 10.203 1 98.38 87 CYS B N 1
ATOM 4636 C CA . CYS B 1 87 ? 17.469 4.453 8.922 1 98.38 87 CYS B CA 1
ATOM 4637 C C . CYS B 1 87 ? 16.875 3.41 7.977 1 98.38 87 CYS B C 1
ATOM 4639 O O . CYS B 1 87 ? 16.953 3.561 6.754 1 98.38 87 CYS B O 1
ATOM 4641 N N . ALA B 1 88 ? 16.516 2.297 8.516 1 98.5 88 ALA B N 1
ATOM 4642 C CA . ALA B 1 88 ? 15.992 1.136 7.797 1 98.5 88 ALA B CA 1
ATOM 4643 C C . ALA B 1 88 ? 17.031 0.563 6.848 1 98.5 88 ALA B C 1
ATOM 4645 O O . ALA B 1 88 ? 16.688 -0.054 5.836 1 98.5 88 ALA B O 1
ATOM 4646 N N . GLY B 1 89 ? 18.266 0.893 7.027 1 98.38 89 GLY B N 1
ATOM 4647 C CA . GLY B 1 89 ? 19.359 0.352 6.234 1 98.38 89 GLY B CA 1
ATOM 4648 C C . GLY B 1 89 ? 19.375 0.887 4.816 1 98.38 89 GLY B C 1
ATOM 4649 O O . GLY B 1 89 ? 20.031 0.307 3.939 1 98.38 89 GLY B O 1
ATOM 4650 N N . VAL B 1 90 ? 18.641 1.924 4.516 1 98.5 90 VAL B N 1
ATOM 4651 C CA . VAL B 1 90 ? 18.547 2.504 3.182 1 98.5 90 VAL B CA 1
ATOM 4652 C C . VAL B 1 90 ? 18.484 4.027 3.279 1 98.5 90 VAL B C 1
ATOM 4654 O O . VAL B 1 90 ? 17.672 4.582 4.016 1 98.5 90 VAL B O 1
ATOM 4657 N N . ILE B 1 91 ? 19.406 4.719 2.605 1 98.75 91 ILE B N 1
ATOM 4658 C CA . ILE B 1 91 ? 19.328 6.164 2.441 1 98.75 91 ILE B CA 1
ATOM 4659 C C . ILE B 1 91 ? 18.562 6.496 1.159 1 98.75 91 ILE B C 1
ATOM 4661 O O . ILE B 1 91 ? 18.828 5.91 0.106 1 98.75 91 ILE B O 1
ATOM 4665 N N . ALA B 1 92 ? 17.578 7.375 1.198 1 98.88 92 ALA B N 1
ATOM 4666 C CA . ALA B 1 92 ? 16.812 7.797 0.029 1 98.88 92 ALA B CA 1
ATOM 4667 C C . ALA B 1 92 ? 16.594 9.305 0.038 1 98.88 92 ALA B C 1
ATOM 4669 O O . ALA B 1 92 ? 16.469 9.914 1.104 1 98.88 92 ALA B O 1
ATOM 4670 N N . GLY B 1 93 ? 16.516 9.883 -1.135 1 98.81 93 GLY B N 1
ATOM 4671 C CA . GLY B 1 93 ? 16.234 11.312 -1.214 1 98.81 93 GLY B CA 1
ATOM 4672 C C . GLY B 1 93 ? 16.422 11.875 -2.609 1 98.81 93 GLY B C 1
ATOM 4673 O O . GLY B 1 93 ? 16.906 11.188 -3.506 1 98.81 93 GLY B O 1
ATOM 4674 N N . VAL B 1 94 ? 15.984 13.07 -2.82 1 98.88 94 VAL B N 1
ATOM 4675 C CA . VAL B 1 94 ? 16.078 13.781 -4.09 1 98.88 94 VAL B CA 1
ATOM 4676 C C . VAL B 1 94 ? 17.328 14.68 -4.082 1 98.88 94 VAL B C 1
ATOM 4678 O O . VAL B 1 94 ? 17.516 15.469 -3.158 1 98.88 94 VAL B O 1
ATOM 4681 N N . GLY B 1 95 ? 18.172 14.508 -4.992 1 98.62 95 GLY B N 1
ATOM 4682 C CA . GLY B 1 95 ? 19.359 15.336 -5.195 1 98.62 95 GLY B CA 1
ATOM 4683 C C . GLY B 1 95 ? 19.562 15.719 -6.648 1 98.62 95 GLY B C 1
ATOM 4684 O O . GLY B 1 95 ? 18.734 15.422 -7.504 1 98.62 95 GLY B O 1
ATOM 4685 N N . ARG B 1 96 ? 20.641 16.453 -6.875 1 98.38 96 ARG B N 1
ATOM 4686 C CA . ARG B 1 96 ? 20.969 16.875 -8.227 1 98.38 96 ARG B CA 1
ATOM 4687 C C . ARG B 1 96 ? 22.234 16.188 -8.734 1 98.38 96 ARG B C 1
ATOM 4689 O O . ARG B 1 96 ? 23.234 16.125 -8.016 1 98.38 96 ARG B O 1
ATOM 4696 N N . VAL B 1 97 ? 22.156 15.586 -9.836 1 98.62 97 VAL B N 1
ATOM 4697 C CA . VAL B 1 97 ? 23.266 14.953 -10.523 1 98.62 97 VAL B CA 1
ATOM 4698 C C . VAL B 1 97 ? 23.391 15.5 -11.945 1 98.62 97 VAL B C 1
ATOM 4700 O O . VAL B 1 97 ? 22.453 15.367 -12.75 1 98.62 97 VAL B O 1
ATOM 4703 N N . MET B 1 98 ? 24.547 16.125 -12.25 1 97.69 98 MET B N 1
ATOM 4704 C CA . MET B 1 98 ? 24.75 16.75 -13.555 1 97.69 98 MET B CA 1
ATOM 4705 C C . MET B 1 98 ? 23.625 17.703 -13.891 1 97.69 98 MET B C 1
ATOM 4707 O O . MET B 1 98 ? 23.094 17.688 -15 1 97.69 98 MET B O 1
ATOM 4711 N N . GLY B 1 99 ? 23.172 18.438 -12.891 1 95.88 99 GLY B N 1
ATOM 4712 C CA . GLY B 1 99 ? 22.172 19.469 -13.055 1 95.88 99 GLY B CA 1
ATOM 4713 C C . GLY B 1 99 ? 20.75 18.938 -13.039 1 95.88 99 GLY B C 1
ATOM 4714 O O . GLY B 1 99 ? 19.781 19.719 -13.055 1 95.88 99 GLY B O 1
ATOM 4715 N N . ARG B 1 100 ? 20.609 17.625 -12.938 1 96.25 100 ARG B N 1
ATOM 4716 C CA . ARG B 1 100 ? 19.281 17.016 -13.008 1 96.25 100 ARG B CA 1
ATOM 4717 C C . ARG B 1 100 ? 18.844 16.5 -11.641 1 96.25 100 ARG B C 1
ATOM 4719 O O . ARG B 1 100 ? 19.641 15.914 -10.898 1 96.25 100 ARG B O 1
ATOM 4726 N N . GLU B 1 101 ? 17.547 16.781 -11.281 1 97.81 101 GLU B N 1
ATOM 4727 C CA . GLU B 1 101 ? 17 16.203 -10.062 1 97.81 101 GLU B CA 1
ATOM 4728 C C . GLU B 1 101 ? 16.734 14.711 -10.242 1 97.81 101 GLU B C 1
ATOM 4730 O O . GLU B 1 101 ? 16.125 14.289 -11.227 1 97.81 101 GLU B O 1
ATOM 4735 N N . VAL B 1 102 ? 17.266 13.898 -9.352 1 98.69 102 VAL B N 1
ATOM 4736 C CA . VAL B 1 102 ? 17.109 12.445 -9.398 1 98.69 102 VAL B CA 1
ATOM 4737 C C . VAL B 1 102 ? 16.719 11.93 -8.016 1 98.69 102 VAL B C 1
ATOM 4739 O O . VAL B 1 102 ? 16.891 12.617 -7.008 1 98.69 102 VAL B O 1
ATOM 4742 N N . MET B 1 103 ? 16.031 10.844 -7.957 1 98.94 103 MET B N 1
ATOM 4743 C CA . MET B 1 103 ? 15.836 10.078 -6.727 1 98.94 103 MET B CA 1
ATOM 4744 C C . MET B 1 103 ? 17 9.109 -6.504 1 98.94 103 MET B C 1
ATOM 4746 O O . MET B 1 103 ? 17.297 8.289 -7.371 1 98.94 103 MET B O 1
ATOM 4750 N N . VAL B 1 104 ? 17.703 9.258 -5.402 1 98.94 104 VAL B N 1
ATOM 4751 C CA . VAL B 1 104 ? 18.781 8.352 -5.043 1 98.94 104 VAL B CA 1
ATOM 4752 C C . VAL B 1 104 ? 18.312 7.363 -3.984 1 98.94 104 VAL B C 1
ATOM 4754 O O . VAL B 1 104 ? 17.656 7.75 -3.012 1 98.94 104 VAL B O 1
ATOM 4757 N N . VAL B 1 105 ? 18.531 6.125 -4.184 1 98.94 105 VAL B N 1
ATOM 4758 C CA . VAL B 1 105 ? 18.297 5.066 -3.205 1 98.94 105 VAL B CA 1
ATOM 4759 C C . VAL B 1 105 ? 19.609 4.316 -2.945 1 98.94 105 VAL B C 1
ATOM 4761 O O . VAL B 1 105 ? 20.172 3.705 -3.855 1 98.94 105 VAL B O 1
ATOM 4764 N N . CYS B 1 106 ? 20.062 4.352 -1.715 1 98.88 106 CYS B N 1
ATOM 4765 C CA . CYS B 1 106 ? 21.391 3.816 -1.396 1 98.88 106 CYS B CA 1
ATOM 4766 C C . CYS B 1 106 ? 21.312 2.836 -0.232 1 98.88 106 CYS B C 1
ATOM 4768 O O . CYS B 1 106 ? 20.953 3.217 0.885 1 98.88 106 CYS B O 1
ATOM 4770 N N . ASN B 1 107 ? 21.688 1.567 -0.456 1 98.62 107 ASN B N 1
ATOM 4771 C CA . ASN B 1 107 ? 21.734 0.57 0.607 1 98.62 107 ASN B CA 1
ATOM 4772 C C . ASN B 1 107 ? 22.891 0.833 1.572 1 98.62 107 ASN B C 1
ATOM 4774 O O . ASN B 1 107 ? 23.938 1.327 1.168 1 98.62 107 ASN B O 1
ATOM 4778 N N . ASP B 1 108 ? 22.672 0.568 2.809 1 98.56 108 ASP B N 1
ATOM 4779 C CA . ASP B 1 108 ? 23.734 0.618 3.82 1 98.56 108 ASP B CA 1
ATOM 4780 C C . ASP B 1 108 ? 24.109 -0.786 4.285 1 98.56 108 ASP B C 1
ATOM 4782 O O . ASP B 1 108 ? 23.516 -1.318 5.223 1 98.56 108 ASP B O 1
ATOM 4786 N N . ALA B 1 109 ? 25.125 -1.328 3.736 1 97.94 109 ALA B N 1
ATOM 4787 C CA . ALA B 1 109 ? 25.547 -2.701 4.008 1 97.94 109 ALA B CA 1
ATOM 4788 C C . ALA B 1 109 ? 26.141 -2.832 5.41 1 97.94 109 ALA B C 1
ATOM 4790 O O . ALA B 1 109 ? 26.328 -3.941 5.91 1 97.94 109 ALA B O 1
ATOM 4791 N N . THR B 1 110 ? 26.469 -1.691 6.043 1 98.12 110 THR B N 1
ATOM 4792 C CA . THR B 1 110 ? 26.969 -1.76 7.414 1 98.12 110 THR B CA 1
ATOM 4793 C C . THR B 1 110 ? 25.859 -2.178 8.367 1 98.12 110 THR B C 1
ATOM 4795 O O . THR B 1 110 ? 26.125 -2.609 9.492 1 98.12 110 THR B O 1
ATOM 4798 N N . VAL B 1 111 ? 24.625 -1.971 7.938 1 98 111 VAL B N 1
ATOM 4799 C CA . VAL B 1 111 ? 23.453 -2.348 8.719 1 98 111 VAL B CA 1
ATOM 4800 C C . VAL B 1 111 ? 23.016 -3.768 8.359 1 98 111 VAL B C 1
ATOM 4802 O O . VAL B 1 111 ? 22.312 -3.977 7.379 1 98 111 VAL B O 1
ATOM 4805 N N . LYS B 1 112 ? 23.375 -4.719 9.172 1 95.31 112 LYS B N 1
ATOM 4806 C CA . LYS B 1 112 ? 22.984 -6.121 9.023 1 95.31 112 LYS B CA 1
ATOM 4807 C C . LYS B 1 112 ? 23.234 -6.617 7.602 1 95.31 112 LYS B C 1
ATOM 4809 O O . LYS B 1 112 ? 22.359 -7.246 7.004 1 95.31 112 LYS B O 1
ATOM 4814 N N . GLY B 1 113 ? 24.375 -6.215 7.035 1 94.44 113 GLY B N 1
ATOM 4815 C CA . GLY B 1 113 ? 24.734 -6.695 5.715 1 94.44 113 GLY B CA 1
ATOM 4816 C C . GLY B 1 113 ? 23.859 -6.137 4.609 1 94.44 113 GLY B C 1
ATOM 4817 O O . GLY B 1 113 ? 23.828 -6.676 3.502 1 94.44 113 GLY B O 1
ATOM 4818 N N . GLY B 1 114 ? 23.078 -5.152 4.938 1 96.38 114 GLY B N 1
ATOM 4819 C CA . GLY B 1 114 ? 22.203 -4.543 3.947 1 96.38 114 GLY B CA 1
ATOM 4820 C C . GLY B 1 114 ? 20.938 -5.348 3.691 1 96.38 114 GLY B C 1
ATOM 4821 O O . GLY B 1 114 ? 20.281 -5.156 2.672 1 96.38 114 GLY B O 1
ATOM 4822 N N . THR B 1 115 ? 20.625 -6.332 4.566 1 96.12 115 THR B N 1
ATOM 4823 C CA . THR B 1 115 ? 19.422 -7.133 4.363 1 96.12 115 THR B CA 1
ATOM 4824 C C . THR B 1 115 ? 18.172 -6.277 4.535 1 96.12 115 THR B C 1
ATOM 4826 O O . THR B 1 115 ? 18.172 -5.32 5.312 1 96.12 115 THR B O 1
ATOM 4829 N N . TYR B 1 116 ? 17.172 -6.617 3.797 1 97.81 116 TYR B N 1
ATOM 4830 C CA . TYR B 1 116 ? 15.945 -5.824 3.781 1 97.81 116 TYR B CA 1
ATOM 4831 C C . TYR B 1 116 ? 15.008 -6.258 4.898 1 97.81 116 TYR B C 1
ATOM 4833 O O . TYR B 1 116 ? 14.477 -7.371 4.871 1 97.81 116 TYR B O 1
ATOM 4841 N N . TYR B 1 117 ? 14.875 -5.367 5.934 1 98.25 117 TYR B N 1
ATOM 4842 C CA . TYR B 1 117 ? 13.781 -5.461 6.891 1 98.25 117 TYR B CA 1
ATOM 4843 C C . TYR B 1 117 ? 12.484 -4.93 6.293 1 98.25 117 TYR B C 1
ATOM 4845 O O . TYR B 1 117 ? 12.492 -4.32 5.219 1 98.25 117 TYR B O 1
ATOM 4853 N N . PRO B 1 118 ? 11.344 -5.203 6.93 1 98.5 118 PRO B N 1
ATOM 4854 C CA . PRO B 1 118 ? 10.086 -4.684 6.391 1 98.5 118 PRO B CA 1
ATOM 4855 C C . PRO B 1 118 ? 10.133 -3.18 6.129 1 98.5 118 PRO B C 1
ATOM 4857 O O . PRO B 1 118 ? 9.695 -2.719 5.07 1 98.5 118 PRO B O 1
ATOM 4860 N N . MET B 1 119 ? 10.75 -2.4 6.98 1 98.75 119 MET B N 1
ATOM 4861 C CA . MET B 1 119 ? 10.812 -0.952 6.801 1 98.75 119 MET B CA 1
ATOM 4862 C C . MET B 1 119 ? 11.797 -0.579 5.699 1 98.75 119 MET B C 1
ATOM 4864 O O . MET B 1 119 ? 11.703 0.502 5.117 1 98.75 119 MET B O 1
ATOM 4868 N N . SER B 1 120 ? 12.828 -1.448 5.406 1 98.69 120 SER B N 1
ATOM 4869 C CA . SER B 1 120 ? 13.695 -1.213 4.258 1 98.69 120 SER B CA 1
ATOM 4870 C C . SER B 1 120 ? 12.906 -1.224 2.953 1 98.69 120 SER B C 1
ATOM 4872 O O . SER B 1 120 ? 13.055 -0.323 2.125 1 98.69 120 SER B O 1
ATOM 4874 N N . VAL B 1 121 ? 12.055 -2.242 2.891 1 98.62 121 VAL B N 1
ATOM 4875 C CA . VAL B 1 121 ? 11.234 -2.385 1.695 1 98.62 121 VAL B CA 1
ATOM 4876 C C . VAL B 1 121 ? 10.289 -1.187 1.569 1 98.62 121 VAL B C 1
ATOM 4878 O O . VAL B 1 121 ? 10.211 -0.564 0.508 1 98.62 121 VAL B O 1
ATOM 4881 N N . LYS B 1 122 ? 9.617 -0.862 2.645 1 98.81 122 LYS B N 1
ATOM 4882 C CA . LYS B 1 122 ? 8.656 0.24 2.631 1 98.81 122 LYS B CA 1
ATOM 4883 C C . LYS B 1 122 ? 9.328 1.547 2.221 1 98.81 122 LYS B C 1
ATOM 4885 O O . LYS B 1 122 ? 8.758 2.332 1.459 1 98.81 122 LYS B O 1
ATOM 4890 N N . LYS B 1 123 ? 10.516 1.808 2.742 1 98.81 123 LYS B N 1
ATOM 4891 C CA . LYS B 1 123 ? 11.219 3.043 2.422 1 98.81 123 LYS B CA 1
ATOM 4892 C C . LYS B 1 123 ? 11.641 3.072 0.954 1 98.81 123 LYS B C 1
ATOM 4894 O O . LYS B 1 123 ? 11.523 4.105 0.29 1 98.81 123 LYS B O 1
ATOM 4899 N N . HIS B 1 124 ? 12.164 1.962 0.458 1 98.81 124 HIS B N 1
ATOM 4900 C CA . HIS B 1 124 ? 12.492 1.85 -0.958 1 98.81 124 HIS B CA 1
ATOM 4901 C C . HIS B 1 124 ? 11.273 2.133 -1.833 1 98.81 124 HIS B C 1
ATOM 4903 O O . HIS B 1 124 ? 11.367 2.891 -2.801 1 98.81 124 HIS B O 1
ATOM 4909 N N . LEU B 1 125 ? 10.164 1.548 -1.486 1 98.88 125 LEU B N 1
ATOM 4910 C CA . LEU B 1 125 ? 8.938 1.735 -2.248 1 98.88 125 LEU B CA 1
ATOM 4911 C C . LEU B 1 125 ? 8.461 3.182 -2.166 1 98.88 125 LEU B C 1
ATOM 4913 O O . LEU B 1 125 ? 7.934 3.723 -3.141 1 98.88 125 LEU B O 1
ATOM 4917 N N . ARG B 1 126 ? 8.602 3.814 -0.982 1 98.88 126 ARG B N 1
ATOM 4918 C CA . ARG B 1 126 ? 8.25 5.227 -0.856 1 98.88 126 ARG B CA 1
ATOM 4919 C C . ARG B 1 126 ? 9.109 6.09 -1.774 1 98.88 126 ARG B C 1
ATOM 4921 O O . ARG B 1 126 ? 8.602 7.008 -2.424 1 98.88 126 ARG B O 1
ATOM 4928 N N . ALA B 1 127 ? 10.391 5.785 -1.843 1 98.94 127 ALA B N 1
ATOM 4929 C CA . ALA B 1 127 ? 11.281 6.5 -2.754 1 98.94 127 ALA B CA 1
ATOM 4930 C C . ALA B 1 127 ? 10.805 6.367 -4.199 1 98.94 127 ALA B C 1
ATOM 4932 O O . ALA B 1 127 ? 10.773 7.352 -4.941 1 98.94 127 ALA B O 1
ATOM 4933 N N . GLN B 1 128 ? 10.461 5.156 -4.578 1 98.94 128 GLN B N 1
ATOM 4934 C CA . GLN B 1 128 ? 9.984 4.914 -5.938 1 98.94 128 GLN B CA 1
ATOM 4935 C C . GLN B 1 128 ? 8.672 5.637 -6.199 1 98.94 128 GLN B C 1
ATOM 4937 O O . GLN B 1 128 ? 8.438 6.129 -7.305 1 98.94 128 GLN B O 1
ATOM 4942 N N . GLU B 1 129 ? 7.793 5.695 -5.215 1 98.81 129 GLU B N 1
ATOM 4943 C CA . GLU B 1 129 ? 6.527 6.41 -5.344 1 98.81 129 GLU B CA 1
ATOM 4944 C C . GLU B 1 129 ? 6.754 7.891 -5.633 1 98.81 129 GLU B C 1
ATOM 4946 O O . GLU B 1 129 ? 6.129 8.453 -6.531 1 98.81 129 GLU B O 1
ATOM 4951 N N . ILE B 1 130 ? 7.641 8.492 -4.895 1 98.88 130 ILE B N 1
ATOM 4952 C CA . ILE B 1 130 ? 7.984 9.891 -5.105 1 98.88 130 ILE B CA 1
ATOM 4953 C C . ILE B 1 130 ? 8.57 10.078 -6.504 1 98.88 130 ILE B C 1
ATOM 4955 O O . ILE B 1 130 ? 8.195 11 -7.227 1 98.88 130 ILE B O 1
ATOM 4959 N N . ALA B 1 131 ? 9.453 9.164 -6.867 1 98.88 131 ALA B N 1
ATOM 4960 C CA . ALA B 1 131 ? 10.117 9.266 -8.164 1 98.88 131 ALA B CA 1
ATOM 4961 C C . ALA B 1 131 ? 9.109 9.156 -9.305 1 98.88 131 ALA B C 1
ATOM 4963 O O . ALA B 1 131 ? 9.148 9.961 -10.242 1 98.88 131 ALA B O 1
ATOM 4964 N N . GLU B 1 132 ? 8.273 8.195 -9.227 1 98.62 132 GLU B N 1
ATOM 4965 C CA . GLU B 1 132 ? 7.301 7.98 -10.289 1 98.62 132 GLU B CA 1
ATOM 4966 C C . GLU B 1 132 ? 6.355 9.172 -10.422 1 98.62 132 GLU B C 1
ATOM 4968 O O . GLU B 1 132 ? 6.109 9.656 -11.531 1 98.62 132 GLU B O 1
ATOM 4973 N N . ALA B 1 133 ? 5.867 9.695 -9.305 1 98 133 ALA B N 1
ATOM 4974 C CA . ALA B 1 133 ? 4.891 10.789 -9.297 1 98 133 ALA B CA 1
ATOM 4975 C C . ALA B 1 133 ? 5.5 12.07 -9.844 1 98 133 ALA B C 1
ATOM 4977 O O . ALA B 1 133 ? 4.793 12.914 -10.406 1 98 133 ALA B O 1
ATOM 4978 N N . ASN B 1 134 ? 6.793 12.219 -9.68 1 97.88 134 ASN B N 1
ATOM 4979 C CA . ASN B 1 134 ? 7.441 13.469 -10.062 1 97.88 134 ASN B CA 1
ATOM 4980 C C . ASN B 1 134 ? 8.375 13.273 -11.258 1 97.88 134 ASN B C 1
ATOM 4982 O O . ASN B 1 134 ? 9.156 14.164 -11.594 1 97.88 134 ASN B O 1
ATOM 4986 N N . ARG B 1 135 ? 8.383 12.031 -11.844 1 97.44 135 ARG B N 1
ATOM 4987 C CA . ARG B 1 135 ? 9.164 11.664 -13.016 1 97.44 135 ARG B CA 1
ATOM 4988 C C . ARG B 1 135 ? 10.656 11.914 -12.789 1 97.44 135 ARG B C 1
ATOM 4990 O O . ARG B 1 135 ? 11.328 12.516 -13.625 1 97.44 135 ARG B O 1
ATOM 4997 N N . LEU B 1 136 ? 11.094 11.547 -11.633 1 98.38 136 LEU B N 1
ATOM 4998 C CA . LEU B 1 136 ? 12.516 11.633 -11.289 1 98.38 136 LEU B CA 1
ATOM 4999 C C . LEU B 1 136 ? 13.25 10.367 -11.711 1 98.38 136 LEU B C 1
ATOM 5001 O O . LEU B 1 136 ? 12.859 9.258 -11.328 1 98.38 136 LEU B O 1
ATOM 5005 N N . PRO B 1 137 ? 14.344 10.516 -12.508 1 98.44 137 PRO B N 1
ATOM 5006 C CA . PRO B 1 137 ? 15.188 9.328 -12.688 1 98.44 137 PRO B CA 1
ATOM 5007 C C . PRO B 1 137 ? 15.648 8.727 -11.359 1 98.44 137 PRO B C 1
ATOM 5009 O O . PRO B 1 137 ? 15.914 9.461 -10.398 1 98.44 137 PRO B O 1
ATOM 5012 N N . CYS B 1 138 ? 15.703 7.41 -11.312 1 98.81 138 CYS B N 1
ATOM 5013 C CA . CYS B 1 138 ? 16.172 6.738 -10.102 1 98.81 138 CYS B CA 1
ATOM 5014 C C . CYS B 1 138 ? 17.609 6.262 -10.266 1 98.81 138 CYS B C 1
ATOM 5016 O O . CYS B 1 138 ? 17.953 5.68 -11.297 1 98.81 138 CYS B O 1
ATOM 5018 N N . VAL B 1 139 ? 18.406 6.539 -9.305 1 98.94 139 VAL B N 1
ATOM 5019 C CA . VAL B 1 139 ? 19.766 5.992 -9.211 1 98.94 139 VAL B CA 1
ATOM 5020 C C . VAL B 1 139 ? 19.875 5.121 -7.961 1 98.94 139 VAL B C 1
ATOM 5022 O O . VAL B 1 139 ? 19.828 5.625 -6.836 1 98.94 139 VAL B O 1
ATOM 5025 N N . TYR B 1 140 ? 20.031 3.846 -8.219 1 98.94 140 TYR B N 1
ATOM 5026 C CA . TYR B 1 140 ? 20.141 2.881 -7.129 1 98.94 140 TYR B CA 1
ATOM 5027 C C . TYR B 1 140 ? 21.609 2.557 -6.844 1 98.94 140 TYR B C 1
ATOM 5029 O O . TYR B 1 140 ? 22.312 2.031 -7.711 1 98.94 140 TYR B O 1
ATOM 5037 N N . LEU B 1 141 ? 22.094 2.932 -5.688 1 98.94 141 LEU B N 1
ATOM 5038 C CA . LEU B 1 141 ? 23.406 2.494 -5.207 1 98.94 141 LEU B CA 1
ATOM 5039 C C . LEU B 1 141 ? 23.281 1.224 -4.371 1 98.94 141 LEU B C 1
ATOM 5041 O O . LEU B 1 141 ? 22.984 1.288 -3.176 1 98.94 141 LEU B O 1
ATOM 5045 N N . VAL B 1 142 ? 23.562 0.1 -5.023 1 98.75 142 VAL B N 1
ATOM 5046 C CA . VAL B 1 142 ? 23.078 -1.183 -4.516 1 98.75 142 VAL B CA 1
ATOM 5047 C C . VAL B 1 142 ? 24.203 -1.873 -3.732 1 98.75 142 VAL B C 1
ATOM 5049 O O . VAL B 1 142 ? 25.328 -1.991 -4.219 1 98.75 142 VAL B O 1
ATOM 5052 N N . ASP B 1 143 ? 23.938 -2.322 -2.547 1 98.44 143 ASP B N 1
ATOM 5053 C CA . ASP B 1 143 ? 24.812 -3.076 -1.644 1 98.44 143 ASP B CA 1
ATOM 5054 C C . ASP B 1 143 ? 23.984 -3.803 -0.58 1 98.44 143 ASP B C 1
ATOM 5056 O O . ASP B 1 143 ? 24 -3.414 0.59 1 98.44 143 ASP B O 1
ATOM 5060 N N . SER B 1 144 ? 23.344 -4.875 -0.965 1 95.81 144 SER B N 1
ATOM 5061 C CA . SER B 1 144 ? 22.344 -5.5 -0.089 1 95.81 144 SER B CA 1
ATOM 5062 C C . SER B 1 144 ? 22.469 -7.02 -0.122 1 95.81 144 SER B C 1
ATOM 5064 O O . SER B 1 144 ? 22.719 -7.605 -1.177 1 95.81 144 SER B O 1
ATOM 5066 N N . GLY B 1 145 ? 22.25 -7.566 1.037 1 93.19 145 GLY B N 1
ATOM 5067 C CA . GLY B 1 145 ? 22.266 -9.016 1.171 1 93.19 145 GLY B CA 1
ATOM 5068 C C . GLY B 1 145 ? 20.922 -9.656 0.883 1 93.19 145 GLY B C 1
ATOM 5069 O O . GLY B 1 145 ? 20.75 -10.867 1.074 1 93.19 145 GLY B O 1
ATOM 5070 N N . GLY B 1 146 ? 20 -8.898 0.436 1 93.12 146 GLY B N 1
ATOM 5071 C CA . GLY B 1 146 ? 18.703 -9.461 0.12 1 93.12 146 GLY B CA 1
ATOM 5072 C C . GLY B 1 146 ? 17.719 -9.391 1.278 1 93.12 146 GLY B C 1
ATOM 5073 O O . GLY B 1 146 ? 17.797 -8.484 2.107 1 93.12 146 GLY B O 1
ATOM 5074 N N . ALA B 1 147 ? 16.734 -10.375 1.239 1 94.88 147 ALA B N 1
ATOM 5075 C CA . ALA B 1 147 ? 15.672 -10.359 2.236 1 94.88 147 ALA B CA 1
ATOM 5076 C C . ALA B 1 147 ? 16.188 -10.797 3.604 1 94.88 147 ALA B C 1
ATOM 5078 O O . ALA B 1 147 ? 17 -11.727 3.701 1 94.88 147 ALA B O 1
ATOM 5079 N N . ASN B 1 148 ? 15.789 -10.102 4.645 1 95.88 148 ASN B N 1
ATOM 5080 C CA . ASN B 1 148 ? 16.016 -10.578 6 1 95.88 148 ASN B CA 1
ATOM 5081 C C . ASN B 1 148 ? 15.172 -11.812 6.312 1 95.88 148 ASN B C 1
ATOM 5083 O O . ASN B 1 148 ? 13.977 -11.688 6.59 1 95.88 148 ASN B O 1
ATOM 5087 N N . LEU B 1 149 ? 15.688 -12.984 6.383 1 94.38 149 LEU B N 1
ATOM 5088 C CA . LEU B 1 149 ? 14.992 -14.266 6.363 1 94.38 149 LEU B CA 1
ATOM 5089 C C . LEU B 1 149 ? 14.094 -14.422 7.586 1 94.38 149 LEU B C 1
ATOM 5091 O O . LEU B 1 149 ? 12.969 -14.914 7.477 1 94.38 149 LEU B O 1
ATOM 5095 N N . PRO B 1 150 ? 14.547 -13.961 8.773 1 94.69 150 PRO B N 1
ATOM 5096 C CA . PRO B 1 150 ? 13.664 -14.086 9.93 1 94.69 150 PRO B CA 1
ATOM 5097 C C . PRO B 1 150 ? 12.375 -13.289 9.773 1 94.69 150 PRO B C 1
ATOM 5099 O O . PRO B 1 150 ? 11.367 -13.594 10.422 1 94.69 150 PRO B O 1
ATOM 5102 N N . ASN B 1 151 ? 12.406 -12.242 8.883 1 96.94 151 ASN B N 1
ATOM 5103 C CA . ASN B 1 151 ? 11.219 -11.422 8.648 1 96.94 151 ASN B CA 1
ATOM 5104 C C . ASN B 1 151 ? 10.617 -11.68 7.273 1 96.94 151 ASN B C 1
ATOM 5106 O O . ASN B 1 151 ? 9.945 -10.82 6.715 1 96.94 151 ASN B O 1
ATOM 5110 N N . GLN B 1 152 ? 10.773 -12.82 6.734 1 97.12 152 GLN B N 1
ATOM 5111 C CA . GLN B 1 152 ? 10.453 -13.094 5.336 1 97.12 152 GLN B CA 1
ATOM 5112 C C . GLN B 1 152 ? 8.961 -12.898 5.074 1 97.12 152 GLN B C 1
ATOM 5114 O O . GLN B 1 152 ? 8.562 -12.477 3.984 1 97.12 152 GLN B O 1
ATOM 5119 N N . ASP B 1 153 ? 8.047 -13.18 6.039 1 97.69 153 ASP B N 1
ATOM 5120 C CA . ASP B 1 153 ? 6.605 -13.094 5.824 1 97.69 153 ASP B CA 1
ATOM 5121 C C . ASP B 1 153 ? 6.152 -11.641 5.711 1 97.69 153 ASP B C 1
ATOM 5123 O O . ASP B 1 153 ? 5.066 -11.359 5.203 1 97.69 153 ASP B O 1
ATOM 5127 N N . GLU B 1 154 ? 7.008 -10.703 6.098 1 97.81 154 GLU B N 1
ATOM 5128 C CA . GLU B 1 154 ? 6.68 -9.281 6.012 1 97.81 154 GLU B CA 1
ATOM 5129 C C . GLU B 1 154 ? 7.535 -8.578 4.961 1 97.81 154 GLU B C 1
ATOM 5131 O O . GLU B 1 154 ? 7.523 -7.348 4.863 1 97.81 154 GLU B O 1
ATOM 5136 N N . VAL B 1 155 ? 8.227 -9.336 4.176 1 97.88 155 VAL B N 1
ATOM 5137 C CA . VAL B 1 155 ? 9.141 -8.742 3.205 1 97.88 155 VAL B CA 1
ATOM 5138 C C . VAL B 1 155 ? 8.82 -9.266 1.807 1 97.88 155 VAL B C 1
ATOM 5140 O O . VAL B 1 155 ? 9 -8.555 0.815 1 97.88 155 VAL B O 1
ATOM 5143 N N . PHE B 1 156 ? 8.156 -10.414 1.727 1 97.94 156 PHE B N 1
ATOM 5144 C CA . PHE B 1 156 ? 8.195 -11.109 0.445 1 97.94 156 PHE B CA 1
ATOM 5145 C C . PHE B 1 156 ? 6.801 -11.242 -0.146 1 97.94 156 PHE B C 1
ATOM 5147 O O . PHE B 1 156 ? 6.555 -10.812 -1.275 1 97.94 156 PHE B O 1
ATOM 5154 N N . PRO B 1 157 ? 5.805 -11.742 0.497 1 98.19 157 PRO B N 1
ATOM 5155 C CA . PRO B 1 157 ? 4.66 -12.336 -0.195 1 98.19 157 PRO B CA 1
ATOM 5156 C C . PRO B 1 157 ? 3.621 -11.297 -0.616 1 98.19 157 PRO B C 1
ATOM 5158 O O . PRO B 1 157 ? 2.859 -11.531 -1.559 1 98.19 157 PRO B O 1
ATOM 5161 N N . ASP B 1 158 ? 3.559 -10.18 -0.002 1 98.19 158 ASP B N 1
ATOM 5162 C CA . ASP B 1 158 ? 2.422 -9.273 -0.142 1 98.19 158 ASP B CA 1
ATOM 5163 C C . ASP B 1 158 ? 2.654 -8.266 -1.268 1 98.19 158 ASP B C 1
ATOM 5165 O O . ASP B 1 158 ? 3.713 -8.273 -1.9 1 98.19 158 ASP B O 1
ATOM 5169 N N . ARG B 1 159 ? 1.647 -7.438 -1.543 1 98.19 159 ARG B N 1
ATOM 5170 C CA . ARG B 1 159 ? 1.602 -6.5 -2.66 1 98.19 159 ARG B CA 1
ATOM 5171 C C . ARG B 1 159 ? 2.762 -5.512 -2.594 1 98.19 159 ARG B C 1
ATOM 5173 O O . ARG B 1 159 ? 3.463 -5.305 -3.586 1 98.19 159 ARG B O 1
ATOM 5180 N N . ASP B 1 160 ? 2.943 -4.914 -1.409 1 98.12 160 ASP B N 1
ATOM 5181 C CA . ASP B 1 160 ? 3.936 -3.854 -1.252 1 98.12 160 ASP B CA 1
ATOM 5182 C C . ASP B 1 160 ? 5.211 -4.387 -0.604 1 98.12 160 ASP B C 1
ATOM 5184 O O . ASP B 1 160 ? 5.805 -3.725 0.249 1 98.12 160 ASP B O 1
ATOM 5188 N N . HIS B 1 161 ? 5.523 -5.613 -0.952 1 98 161 HIS B N 1
ATOM 5189 C CA . HIS B 1 161 ? 6.77 -6.227 -0.506 1 98 161 HIS B CA 1
ATOM 5190 C C . HIS B 1 161 ? 7.828 -6.184 -1.603 1 98 161 HIS B C 1
ATOM 5192 O O . HIS B 1 161 ? 7.742 -5.371 -2.523 1 98 161 HIS B O 1
ATOM 5198 N N . PHE B 1 162 ? 8.875 -6.941 -1.442 1 96.88 162 PHE B N 1
ATOM 5199 C CA . PHE B 1 162 ? 10.133 -6.871 -2.176 1 96.88 162 PHE B CA 1
ATOM 5200 C C . PHE B 1 162 ? 9.891 -6.906 -3.68 1 96.88 162 PHE B C 1
ATOM 5202 O O . PHE B 1 162 ? 10.484 -6.125 -4.43 1 96.88 162 PHE B O 1
ATOM 5209 N N . GLY B 1 163 ? 8.938 -7.738 -4.188 1 97.81 163 GLY B N 1
ATOM 5210 C CA . GLY B 1 163 ? 8.641 -7.848 -5.605 1 97.81 163 GLY B CA 1
ATOM 5211 C C . GLY B 1 163 ? 8.141 -6.551 -6.215 1 97.81 163 GLY B C 1
ATOM 5212 O O . GLY B 1 163 ? 8.352 -6.293 -7.398 1 97.81 163 GLY B O 1
ATOM 5213 N N . ARG B 1 164 ? 7.488 -5.699 -5.391 1 98.69 164 ARG B N 1
ATOM 5214 C CA . ARG B 1 164 ? 6.914 -4.445 -5.863 1 98.69 164 ARG B CA 1
ATOM 5215 C C . ARG B 1 164 ? 8 -3.498 -6.359 1 98.69 164 ARG B C 1
ATOM 5217 O O . ARG B 1 164 ? 7.77 -2.697 -7.266 1 98.69 164 ARG B O 1
ATOM 5224 N N . ILE B 1 165 ? 9.234 -3.633 -5.812 1 98.56 165 ILE B N 1
ATOM 5225 C CA . ILE B 1 165 ? 10.359 -2.799 -6.23 1 98.56 165 ILE B CA 1
ATOM 5226 C C . ILE B 1 165 ? 10.633 -3.014 -7.715 1 98.56 165 ILE B C 1
ATOM 5228 O O . ILE B 1 165 ? 10.789 -2.051 -8.469 1 98.56 165 ILE B O 1
ATOM 5232 N N . PHE B 1 166 ? 10.586 -4.254 -8.148 1 98.19 166 PHE B N 1
ATOM 5233 C CA . PHE B 1 166 ? 10.898 -4.605 -9.531 1 98.19 166 PHE B CA 1
ATOM 5234 C C . PHE B 1 166 ? 9.734 -4.266 -10.453 1 98.19 166 PHE B C 1
ATOM 5236 O O . PHE B 1 166 ? 9.945 -3.783 -11.57 1 98.19 166 PHE B O 1
ATOM 5243 N N . PHE B 1 167 ? 8.539 -4.539 -9.938 1 98.62 167 PHE B N 1
ATOM 5244 C CA . PHE B 1 167 ? 7.352 -4.113 -10.664 1 98.62 167 PHE B CA 1
ATOM 5245 C C . PHE B 1 167 ? 7.422 -2.627 -10.992 1 98.62 167 PHE B C 1
ATOM 5247 O O . PHE B 1 167 ? 7.215 -2.229 -12.141 1 98.62 167 PHE B O 1
ATOM 5254 N N . ASN B 1 168 ? 7.762 -1.796 -9.977 1 98.75 168 ASN B N 1
ATOM 5255 C CA . ASN B 1 168 ? 7.82 -0.347 -10.141 1 98.75 168 ASN B CA 1
ATOM 5256 C C . ASN B 1 168 ? 8.945 0.066 -11.086 1 98.75 168 ASN B C 1
ATOM 5258 O O . ASN B 1 168 ? 8.781 0.998 -11.875 1 98.75 168 ASN B O 1
ATOM 5262 N N . GLN B 1 169 ? 10.102 -0.624 -11 1 98.44 169 GLN B N 1
ATOM 5263 C CA . GLN B 1 169 ? 11.18 -0.327 -11.938 1 98.44 169 GLN B CA 1
ATOM 5264 C C . GLN B 1 169 ? 10.711 -0.494 -13.383 1 98.44 169 GLN B C 1
ATOM 5266 O O . GLN B 1 169 ? 10.953 0.374 -14.219 1 98.44 169 GLN B O 1
ATOM 5271 N N . ALA B 1 170 ? 10.078 -1.628 -13.641 1 98.12 170 ALA B N 1
ATOM 5272 C CA . ALA B 1 170 ? 9.602 -1.911 -14.992 1 98.12 170 ALA B CA 1
ATOM 5273 C C . ALA B 1 170 ? 8.578 -0.872 -15.445 1 98.12 170 ALA B C 1
ATOM 5275 O O . ALA B 1 170 ? 8.641 -0.39 -16.578 1 98.12 170 ALA B O 1
ATOM 5276 N N . GLN B 1 171 ? 7.629 -0.531 -14.562 1 98.31 171 GLN B N 1
ATOM 5277 C CA . GLN B 1 171 ? 6.602 0.457 -14.875 1 98.31 171 GLN B CA 1
ATOM 5278 C C . GLN B 1 171 ? 7.219 1.822 -15.156 1 98.31 171 GLN B C 1
ATOM 5280 O O . GLN B 1 171 ? 6.848 2.488 -16.125 1 98.31 171 GLN B O 1
ATOM 5285 N N . MET B 1 172 ? 8.188 2.275 -14.281 1 98.19 172 MET B N 1
ATOM 5286 C CA . MET B 1 172 ? 8.82 3.582 -14.461 1 98.19 172 MET B CA 1
ATOM 5287 C C . MET B 1 172 ? 9.641 3.623 -15.742 1 98.19 172 MET B C 1
ATOM 5289 O O . MET B 1 172 ? 9.594 4.609 -16.484 1 98.19 172 MET B O 1
ATOM 5293 N N . SER B 1 173 ? 10.352 2.543 -16.016 1 97.75 173 SER B N 1
ATOM 5294 C CA . SER B 1 173 ? 11.062 2.469 -17.281 1 97.75 173 SER B CA 1
ATOM 5295 C C . SER B 1 173 ? 10.102 2.588 -18.453 1 97.75 173 SER B C 1
ATOM 5297 O O . SER B 1 173 ? 10.359 3.33 -19.406 1 97.75 173 SER B O 1
ATOM 5299 N N . ALA B 1 174 ? 8.977 1.878 -18.422 1 97.12 174 ALA B N 1
ATOM 5300 C CA . ALA B 1 174 ? 7.965 1.907 -19.469 1 97.12 174 ALA B CA 1
ATOM 5301 C C . ALA B 1 174 ? 7.406 3.314 -19.656 1 97.12 174 ALA B C 1
ATOM 5303 O O . ALA B 1 174 ? 7.02 3.695 -20.766 1 97.12 174 ALA B O 1
ATOM 5304 N N . LYS B 1 175 ? 7.398 4.109 -18.609 1 96 175 LYS B N 1
ATOM 5305 C CA . LYS B 1 175 ? 6.883 5.477 -18.641 1 96 175 LYS B CA 1
ATOM 5306 C C . LYS B 1 175 ? 7.957 6.457 -19.109 1 96 175 LYS B C 1
ATOM 5308 O O . LYS B 1 175 ? 7.719 7.664 -19.156 1 96 175 LYS B O 1
ATOM 5313 N N . GLY B 1 176 ? 9.148 5.984 -19.344 1 95.31 176 GLY B N 1
ATOM 5314 C CA . GLY B 1 176 ? 10.242 6.836 -19.781 1 95.31 176 GLY B CA 1
ATOM 5315 C C . GLY B 1 176 ? 10.984 7.484 -18.625 1 95.31 176 GLY B C 1
ATOM 5316 O O . GLY B 1 176 ? 11.656 8.5 -18.812 1 95.31 176 GLY B O 1
ATOM 5317 N N . ILE B 1 177 ? 10.82 6.988 -17.438 1 97.31 177 ILE B N 1
ATOM 5318 C CA . ILE B 1 177 ? 11.578 7.445 -16.281 1 97.31 177 ILE B CA 1
ATOM 5319 C C . ILE B 1 177 ? 12.812 6.566 -16.094 1 97.31 177 ILE B C 1
ATOM 5321 O O . ILE B 1 177 ? 12.711 5.418 -15.656 1 97.31 177 ILE B O 1
ATOM 5325 N N . PRO B 1 178 ? 13.969 7.027 -16.297 1 97.69 178 PRO B N 1
ATOM 5326 C CA . PRO B 1 178 ? 15.18 6.203 -16.328 1 97.69 178 PRO B CA 1
ATOM 5327 C C . PRO B 1 178 ? 15.477 5.516 -15 1 97.69 178 PRO B C 1
ATOM 5329 O O . PRO B 1 178 ? 15.281 6.109 -13.938 1 97.69 178 PRO B O 1
ATOM 5332 N N . GLN B 1 179 ? 15.867 4.25 -15.07 1 98.5 179 GLN B N 1
ATOM 5333 C CA . GLN B 1 179 ? 16.312 3.428 -13.961 1 98.5 179 GLN B CA 1
ATOM 5334 C C . GLN B 1 179 ? 17.797 3.098 -14.086 1 98.5 179 GLN B C 1
ATOM 5336 O O . GLN B 1 179 ? 18.219 2.428 -15.031 1 98.5 179 GLN B O 1
ATOM 5341 N N . ILE B 1 180 ? 18.656 3.562 -13.125 1 98.69 180 ILE B N 1
ATOM 5342 C CA . ILE B 1 180 ? 20.094 3.359 -13.164 1 98.69 180 ILE B CA 1
ATOM 5343 C C . ILE B 1 180 ? 20.562 2.65 -11.898 1 98.69 180 ILE B C 1
ATOM 5345 O O . ILE B 1 180 ? 20.25 3.096 -10.789 1 98.69 180 ILE B O 1
ATOM 5349 N N . ALA B 1 181 ? 21.266 1.573 -12.055 1 98.75 181 ALA B N 1
ATOM 5350 C CA . ALA B 1 181 ? 21.781 0.839 -10.898 1 98.75 181 ALA B CA 1
ATOM 5351 C C . ALA B 1 181 ? 23.297 0.849 -10.867 1 98.75 181 ALA B C 1
ATOM 5353 O O . ALA B 1 181 ? 23.953 0.672 -11.906 1 98.75 181 ALA B O 1
ATOM 5354 N N . VAL B 1 182 ? 23.812 1.124 -9.734 1 98.94 182 VAL B N 1
ATOM 5355 C CA . VAL B 1 182 ? 25.25 1.034 -9.453 1 98.94 182 VAL B CA 1
ATOM 5356 C C . VAL B 1 182 ? 25.5 -0.038 -8.391 1 98.94 182 VAL B C 1
ATOM 5358 O O . VAL B 1 182 ? 25.219 0.17 -7.211 1 98.94 182 VAL B O 1
ATOM 5361 N N . VAL B 1 183 ? 26.047 -1.158 -8.852 1 98.81 183 VAL B N 1
ATOM 5362 C CA . VAL B 1 183 ? 26.281 -2.299 -7.969 1 98.81 183 VAL B CA 1
ATOM 5363 C C . VAL B 1 183 ? 27.609 -2.127 -7.238 1 98.81 183 VAL B C 1
ATOM 5365 O O . VAL B 1 183 ? 28.672 -2.414 -7.793 1 98.81 183 VAL B O 1
ATOM 5368 N N . MET B 1 184 ? 27.5 -1.761 -5.996 1 98.75 184 MET B N 1
ATOM 5369 C CA . MET B 1 184 ? 28.672 -1.396 -5.215 1 98.75 184 MET B CA 1
ATOM 5370 C C . MET B 1 184 ? 28.953 -2.434 -4.129 1 98.75 184 MET B C 1
ATOM 5372 O O . MET B 1 184 ? 29.859 -2.26 -3.318 1 98.75 184 MET B O 1
ATOM 5376 N N . GLY B 1 185 ? 28.188 -3.424 -4.078 1 98 185 GLY B N 1
ATOM 5377 C CA . GLY B 1 185 ? 28.297 -4.582 -3.203 1 98 185 GLY B CA 1
ATOM 5378 C C . GLY B 1 185 ? 27.438 -5.746 -3.641 1 98 185 GLY B C 1
ATOM 5379 O O . GLY B 1 185 ? 27.25 -5.977 -4.84 1 98 185 GLY B O 1
ATOM 5380 N N . SER B 1 186 ? 26.969 -6.496 -2.656 1 95.69 186 SER B N 1
ATOM 5381 C CA . SER B 1 186 ? 26.219 -7.711 -2.945 1 95.69 186 SER B CA 1
ATOM 5382 C C . SER B 1 186 ? 24.812 -7.387 -3.461 1 95.69 186 SER B C 1
ATOM 5384 O O . SER B 1 186 ? 24.172 -6.461 -2.975 1 95.69 186 SER B O 1
ATOM 5386 N N . CYS B 1 187 ? 24.344 -8.031 -4.445 1 96.56 187 CYS B N 1
ATOM 5387 C CA . CYS B 1 187 ? 22.984 -8.109 -4.949 1 96.56 187 CYS B CA 1
ATOM 5388 C C . CYS B 1 187 ? 22.531 -9.555 -5.094 1 96.56 187 CYS B C 1
ATOM 5390 O O . CYS B 1 187 ? 22.766 -10.188 -6.125 1 96.56 187 CYS B O 1
ATOM 5392 N N . THR B 1 188 ? 21.828 -9.984 -4.098 1 92.25 188 THR B N 1
ATOM 5393 C CA . THR B 1 188 ? 21.578 -11.414 -3.977 1 92.25 188 THR B CA 1
ATOM 5394 C C . THR B 1 188 ? 20.078 -11.711 -4.098 1 92.25 188 THR B C 1
ATOM 5396 O O . THR B 1 188 ? 19.25 -10.945 -3.611 1 92.25 188 THR B O 1
ATOM 5399 N N . ALA B 1 189 ? 19.797 -12.828 -4.766 1 92.19 189 ALA B N 1
ATOM 5400 C CA . ALA B 1 189 ? 18.438 -13.344 -4.891 1 92.19 189 ALA B CA 1
ATOM 5401 C C . ALA B 1 189 ? 17.531 -12.336 -5.574 1 92.19 189 ALA B C 1
ATOM 5403 O O . ALA B 1 189 ? 17.844 -11.828 -6.652 1 92.19 189 ALA B O 1
ATOM 5404 N N . GLY B 1 190 ? 16.469 -12.023 -4.984 1 89.94 190 GLY B N 1
ATOM 5405 C CA . GLY B 1 190 ? 15.555 -11.055 -5.582 1 89.94 190 GLY B CA 1
ATOM 5406 C C . GLY B 1 190 ? 16.203 -9.711 -5.848 1 89.94 190 GLY B C 1
ATOM 5407 O O . GLY B 1 190 ? 15.867 -9.031 -6.82 1 89.94 190 GLY B O 1
ATOM 5408 N N . GLY B 1 191 ? 17.172 -9.43 -5.043 1 93.75 191 GLY B N 1
ATOM 5409 C CA . GLY B 1 191 ? 17.891 -8.172 -5.199 1 93.75 191 GLY B CA 1
ATOM 5410 C C . GLY B 1 191 ? 18.625 -8.062 -6.523 1 93.75 191 GLY B C 1
ATOM 5411 O O . GLY B 1 191 ? 18.953 -6.961 -6.969 1 93.75 191 GLY B O 1
ATOM 5412 N N . ALA B 1 192 ? 18.891 -9.18 -7.137 1 96.56 192 ALA B N 1
ATOM 5413 C CA . ALA B 1 192 ? 19.594 -9.203 -8.422 1 96.56 192 ALA B CA 1
ATOM 5414 C C . ALA B 1 192 ? 18.766 -8.516 -9.5 1 96.56 192 ALA B C 1
ATOM 5416 O O . ALA B 1 192 ? 19.297 -8.086 -10.523 1 96.56 192 ALA B O 1
ATOM 5417 N N . TYR B 1 193 ? 17.5 -8.391 -9.227 1 96.19 193 TYR B N 1
ATOM 5418 C CA . TYR B 1 193 ? 16.641 -7.844 -10.266 1 96.19 193 TYR B CA 1
ATOM 5419 C C . TYR B 1 193 ? 16.688 -6.32 -10.273 1 96.19 193 TYR B C 1
ATOM 5421 O O . TYR B 1 193 ? 16.281 -5.684 -11.242 1 96.19 193 TYR B O 1
ATOM 5429 N N . VAL B 1 194 ? 17.203 -5.645 -9.195 1 97.56 194 VAL B N 1
ATOM 5430 C CA . VAL B 1 194 ? 17.344 -4.191 -9.234 1 97.56 194 VAL B CA 1
ATOM 5431 C C . VAL B 1 194 ? 18.297 -3.803 -10.367 1 97.56 194 VAL B C 1
ATOM 5433 O O . VAL B 1 194 ? 17.906 -3.078 -11.289 1 97.56 194 VAL B O 1
ATOM 5436 N N . PRO B 1 195 ? 19.484 -4.395 -10.367 1 97.88 195 PRO B N 1
ATOM 5437 C CA . PRO B 1 195 ? 20.344 -4.051 -11.492 1 97.88 195 PRO B CA 1
ATOM 5438 C C . PRO B 1 195 ? 19.906 -4.691 -12.805 1 97.88 195 PRO B C 1
ATOM 5440 O O . PRO B 1 195 ? 20.016 -4.07 -13.867 1 97.88 195 PRO B O 1
ATOM 5443 N N . ALA B 1 196 ? 19.359 -5.906 -12.805 1 97.12 196 ALA B N 1
ATOM 5444 C CA . ALA B 1 196 ? 19.016 -6.621 -14.031 1 97.12 196 ALA B CA 1
ATOM 5445 C C . ALA B 1 196 ? 17.859 -5.934 -14.758 1 97.12 196 ALA B C 1
ATOM 5447 O O . ALA B 1 196 ? 17.688 -6.098 -15.969 1 97.12 196 ALA B O 1
ATOM 5448 N N . MET B 1 197 ? 17.109 -5.176 -14.031 1 96.88 197 MET B N 1
ATOM 5449 C CA . MET B 1 197 ? 15.93 -4.551 -14.633 1 96.88 197 MET B CA 1
ATOM 5450 C C . MET B 1 197 ? 16.141 -3.049 -14.797 1 96.88 197 MET B C 1
ATOM 5452 O O . MET B 1 197 ? 15.219 -2.328 -15.18 1 96.88 197 MET B O 1
ATOM 5456 N N . SER B 1 198 ? 17.281 -2.529 -14.414 1 97.62 198 SER B N 1
ATOM 5457 C CA . SER B 1 198 ? 17.609 -1.126 -14.641 1 97.62 198 SER B CA 1
ATOM 5458 C C . SER B 1 198 ? 17.984 -0.876 -16.094 1 97.62 198 SER B C 1
ATOM 5460 O O . SER B 1 198 ? 18.469 -1.778 -16.781 1 97.62 198 SER B O 1
ATOM 5462 N N . ASP B 1 199 ? 17.781 0.337 -16.594 1 96.62 199 ASP B N 1
ATOM 5463 C CA . ASP B 1 199 ? 18.109 0.723 -17.969 1 96.62 199 ASP B CA 1
ATOM 5464 C C . ASP B 1 199 ? 19.609 0.716 -18.188 1 96.62 199 ASP B C 1
ATOM 5466 O O . ASP B 1 199 ? 20.078 0.391 -19.281 1 96.62 199 ASP B O 1
ATOM 5470 N N . VAL B 1 200 ? 20.297 1.145 -17.188 1 97.06 200 VAL B N 1
ATOM 5471 C CA . VAL B 1 200 ? 21.75 1.146 -17.188 1 97.06 200 VAL B CA 1
ATOM 5472 C C . VAL B 1 200 ? 22.266 0.554 -15.875 1 97.06 200 VAL B C 1
ATOM 5474 O O . VAL B 1 200 ? 21.781 0.897 -14.797 1 97.06 200 VAL B O 1
ATOM 5477 N N . THR B 1 201 ? 23.234 -0.355 -15.977 1 98.44 201 THR B N 1
ATOM 5478 C CA . THR B 1 201 ? 23.797 -0.983 -14.789 1 98.44 201 THR B CA 1
ATOM 5479 C C . THR B 1 201 ? 25.312 -0.893 -14.805 1 98.44 201 THR B C 1
ATOM 5481 O O . THR B 1 201 ? 25.969 -1.291 -15.773 1 98.44 201 THR B O 1
ATOM 5484 N N . ILE B 1 202 ? 25.828 -0.318 -13.766 1 98.75 202 ILE B N 1
ATOM 5485 C CA . ILE B 1 202 ? 27.266 -0.222 -13.508 1 98.75 202 ILE B CA 1
ATOM 5486 C C . ILE B 1 202 ? 27.641 -1.156 -12.367 1 98.75 202 ILE B C 1
ATOM 5488 O O . ILE B 1 202 ? 26.922 -1.258 -11.367 1 98.75 202 ILE B O 1
ATOM 5492 N N . ILE B 1 203 ? 28.781 -1.882 -12.469 1 98.81 203 ILE B N 1
ATOM 5493 C CA . ILE B 1 203 ? 29.203 -2.793 -11.406 1 98.81 203 ILE B CA 1
ATOM 5494 C C . ILE B 1 203 ? 30.672 -2.553 -11.062 1 98.81 203 ILE B C 1
ATOM 5496 O O . ILE B 1 203 ? 31.5 -2.365 -11.961 1 98.81 203 ILE B O 1
ATOM 5500 N N . VAL B 1 204 ? 31.016 -2.494 -9.805 1 98.81 204 VAL B N 1
ATOM 5501 C CA . VAL B 1 204 ? 32.375 -2.246 -9.352 1 98.81 204 VAL B CA 1
ATOM 5502 C C . VAL B 1 204 ? 33.156 -3.547 -9.375 1 98.81 204 VAL B C 1
ATOM 5504 O O . VAL B 1 204 ? 32.75 -4.559 -8.812 1 98.81 204 VAL B O 1
ATOM 5507 N N . LYS B 1 205 ? 34.312 -3.502 -9.906 1 97.69 205 LYS B N 1
ATOM 5508 C CA . LYS B 1 205 ? 35.188 -4.656 -10.078 1 97.69 205 LYS B CA 1
ATOM 5509 C C . LYS B 1 205 ? 35.625 -5.219 -8.727 1 97.69 205 LYS B C 1
ATOM 5511 O O . LYS B 1 205 ? 36 -4.461 -7.82 1 97.69 205 LYS B O 1
ATOM 5516 N N . GLU B 1 206 ? 35.594 -6.602 -8.617 1 97.5 206 GLU B N 1
ATOM 5517 C CA . GLU B 1 206 ? 36.062 -7.32 -7.441 1 97.5 206 GLU B CA 1
ATOM 5518 C C . GLU B 1 206 ? 35.406 -6.809 -6.168 1 97.5 206 GLU B C 1
ATOM 5520 O O . GLU B 1 206 ? 36.062 -6.723 -5.117 1 97.5 206 GLU B O 1
ATOM 5525 N N . GLN B 1 207 ? 34.219 -6.316 -6.293 1 97.75 207 GLN B N 1
ATOM 5526 C CA . GLN B 1 207 ? 33.438 -5.773 -5.172 1 97.75 207 GLN B CA 1
ATOM 5527 C C . GLN B 1 207 ? 31.953 -6.023 -5.348 1 97.75 207 GLN B C 1
ATOM 5529 O O . GLN B 1 207 ? 31.312 -6.664 -4.508 1 97.75 207 GLN B O 1
ATOM 5534 N N . GLY B 1 208 ? 31.406 -5.508 -6.469 1 98.19 208 GLY B N 1
ATOM 5535 C CA . GLY B 1 208 ? 30 -5.758 -6.773 1 98.19 208 GLY B CA 1
ATOM 5536 C C . GLY B 1 208 ? 29.75 -7.168 -7.27 1 98.19 208 GLY B C 1
ATOM 5537 O O . GLY B 1 208 ? 30.547 -7.723 -8.031 1 98.19 208 GLY B O 1
ATOM 5538 N N . THR B 1 209 ? 28.672 -7.781 -6.793 1 98.19 209 THR B N 1
ATOM 5539 C CA . THR B 1 209 ? 28.266 -9.102 -7.262 1 98.19 209 THR B CA 1
ATOM 5540 C C . THR B 1 209 ? 26.75 -9.172 -7.465 1 98.19 209 THR B C 1
ATOM 5542 O O . THR B 1 209 ? 25.984 -8.57 -6.703 1 98.19 209 THR B O 1
ATOM 5545 N N . ILE B 1 210 ? 26.281 -9.812 -8.523 1 98 210 ILE B N 1
ATOM 5546 C CA . ILE B 1 210 ? 24.891 -10.055 -8.828 1 98 210 ILE B CA 1
ATOM 5547 C C . ILE B 1 210 ? 24.656 -11.555 -9.039 1 98 210 ILE B C 1
ATOM 5549 O O . ILE B 1 210 ? 25.344 -12.188 -9.852 1 98 210 ILE B O 1
ATOM 5553 N N . PHE B 1 211 ? 23.781 -12.109 -8.305 1 96.75 211 PHE B N 1
ATOM 5554 C CA . PHE B 1 211 ? 23.422 -13.5 -8.57 1 96.75 211 PHE B CA 1
ATOM 5555 C C . PHE B 1 211 ? 22.062 -13.836 -7.949 1 96.75 211 PHE B C 1
ATOM 5557 O O . PHE B 1 211 ? 21.688 -13.266 -6.93 1 96.75 211 PHE B O 1
ATOM 5564 N N . LEU B 1 212 ? 21.328 -14.734 -8.484 1 94.31 212 LEU B N 1
ATOM 5565 C CA . LEU B 1 212 ? 20.031 -15.18 -7.992 1 94.31 212 LEU B CA 1
ATOM 5566 C C . LEU B 1 212 ? 20.188 -16.031 -6.738 1 94.31 212 LEU B C 1
ATOM 5568 O O . LEU B 1 212 ? 19.266 -16.125 -5.93 1 94.31 212 LEU B O 1
ATOM 5572 N N . ALA B 1 213 ? 21.328 -16.672 -6.594 1 92.56 213 ALA B N 1
ATOM 5573 C CA . ALA B 1 213 ? 21.703 -17.391 -5.379 1 92.56 213 ALA B CA 1
ATOM 5574 C C . ALA B 1 213 ? 23.188 -17.188 -5.059 1 92.56 213 ALA B C 1
ATOM 5576 O O . ALA B 1 213 ? 24.047 -17.344 -5.938 1 92.56 213 ALA B O 1
ATOM 5577 N N . GLY B 1 214 ? 23.438 -16.891 -3.832 1 91.69 214 GLY B N 1
ATOM 5578 C CA . GLY B 1 214 ? 24.828 -16.734 -3.436 1 91.69 214 GLY B CA 1
ATOM 5579 C C . GLY B 1 214 ? 25.547 -18.062 -3.285 1 91.69 214 GLY B C 1
ATOM 5580 O O . GLY B 1 214 ? 24.938 -19.125 -3.344 1 91.69 214 GLY B O 1
ATOM 5581 N N . PRO B 1 215 ? 26.828 -17.953 -3.029 1 91.06 215 PRO B N 1
ATOM 5582 C CA . PRO B 1 215 ? 27.672 -19.141 -2.969 1 91.06 215 PRO B CA 1
ATOM 5583 C C . PRO B 1 215 ? 27.156 -20.172 -1.969 1 91.06 215 PRO B C 1
ATOM 5585 O O . PRO B 1 215 ? 27.094 -21.359 -2.281 1 91.06 215 PRO B O 1
ATOM 5588 N N . PRO B 1 216 ? 26.688 -19.719 -0.774 1 86.25 216 PRO B N 1
ATOM 5589 C CA . PRO B 1 216 ? 26.188 -20.734 0.162 1 86.25 216 PRO B CA 1
ATOM 5590 C C . PRO B 1 216 ? 24.969 -21.484 -0.374 1 86.25 216 PRO B C 1
ATOM 5592 O O . PRO B 1 216 ? 24.875 -22.703 -0.204 1 86.25 216 PRO B O 1
ATOM 5595 N N . LEU B 1 217 ? 24.094 -20.797 -0.985 1 88.06 217 LEU B N 1
ATOM 5596 C CA . LEU B 1 217 ? 22.906 -21.422 -1.534 1 88.06 217 LEU B CA 1
ATOM 5597 C C . LEU B 1 217 ? 23.25 -22.312 -2.723 1 88.06 217 LEU B C 1
ATOM 5599 O O . LEU B 1 217 ? 22.656 -23.375 -2.906 1 88.06 217 LEU B O 1
ATOM 5603 N N . VAL B 1 218 ? 24.156 -21.828 -3.58 1 91.56 218 VAL B N 1
ATOM 5604 C CA . VAL B 1 218 ? 24.609 -22.641 -4.715 1 91.56 218 VAL B CA 1
ATOM 5605 C C . VAL B 1 218 ? 25.203 -23.953 -4.215 1 91.56 218 VAL B C 1
ATOM 5607 O O . VAL B 1 218 ? 24.891 -25.016 -4.742 1 91.56 218 VAL B O 1
ATOM 5610 N N . LYS B 1 219 ? 26.016 -23.812 -3.186 1 89.06 219 LYS B N 1
ATOM 5611 C CA . LYS B 1 219 ? 26.625 -25 -2.619 1 89.06 219 LYS B CA 1
ATOM 5612 C C . LYS B 1 219 ? 25.578 -25.969 -2.07 1 89.06 219 LYS B C 1
ATOM 5614 O O . LYS B 1 219 ? 25.625 -27.172 -2.322 1 89.06 219 LYS B O 1
ATOM 5619 N N . ALA B 1 220 ? 24.656 -25.453 -1.392 1 83.44 220 ALA B N 1
ATOM 5620 C CA . ALA B 1 220 ? 23.609 -26.281 -0.788 1 83.44 220 ALA B CA 1
ATOM 5621 C C . ALA B 1 220 ? 22.75 -26.938 -1.858 1 83.44 220 ALA B C 1
ATOM 5623 O O . ALA B 1 220 ? 22.328 -28.078 -1.706 1 83.44 220 ALA B O 1
ATOM 5624 N N . ALA B 1 221 ? 22.5 -26.234 -2.912 1 84.19 221 ALA B N 1
ATOM 5625 C CA . ALA B 1 221 ? 21.547 -26.688 -3.928 1 84.19 221 ALA B CA 1
ATOM 5626 C C . ALA B 1 221 ? 22.234 -27.625 -4.926 1 84.19 221 ALA B C 1
ATOM 5628 O O . ALA B 1 221 ? 21.594 -28.547 -5.453 1 84.19 221 ALA B O 1
ATOM 5629 N N . THR B 1 222 ? 23.547 -27.422 -5.242 1 88 222 THR B N 1
ATOM 5630 C CA . THR B 1 222 ? 24.156 -28.109 -6.371 1 88 222 THR B CA 1
ATOM 5631 C C . THR B 1 222 ? 25.438 -28.812 -5.941 1 88 222 THR B C 1
ATOM 5633 O O . THR B 1 222 ? 25.984 -29.641 -6.676 1 88 222 THR B O 1
ATOM 5636 N N . GLY B 1 223 ? 25.922 -28.422 -4.816 1 87.44 223 GLY B N 1
ATOM 5637 C CA . GLY B 1 223 ? 27.219 -28.922 -4.387 1 87.44 223 GLY B CA 1
ATOM 5638 C C . GLY B 1 223 ? 28.391 -28.141 -4.957 1 87.44 223 GLY B C 1
ATOM 5639 O O . GLY B 1 223 ? 29.531 -28.359 -4.562 1 87.44 223 GLY B O 1
ATOM 5640 N N . GLU B 1 224 ? 28.094 -27.234 -5.785 1 92.75 224 GLU B N 1
ATOM 5641 C CA . GLU B 1 224 ? 29.141 -26.453 -6.426 1 92.75 224 GLU B CA 1
ATOM 5642 C C . GLU B 1 224 ? 29.719 -25.422 -5.453 1 92.75 224 GLU B C 1
ATOM 5644 O O . GLU B 1 224 ? 28.984 -24.672 -4.809 1 92.75 224 GLU B O 1
ATOM 5649 N N . VAL B 1 225 ? 31.062 -25.438 -5.285 1 92.62 225 VAL B N 1
ATOM 5650 C CA . VAL B 1 225 ? 31.75 -24.438 -4.504 1 92.62 225 VAL B CA 1
ATOM 5651 C C . VAL B 1 225 ? 32.281 -23.344 -5.426 1 92.62 225 VAL B C 1
ATOM 5653 O O . VAL B 1 225 ? 33.094 -23.609 -6.328 1 92.62 225 VAL B O 1
ATOM 5656 N N . VAL B 1 226 ? 31.859 -22.188 -5.27 1 95 226 VAL B N 1
ATOM 5657 C CA . VAL B 1 226 ? 32.188 -21.062 -6.137 1 95 226 VAL B CA 1
ATOM 5658 C C . VAL B 1 226 ? 32.281 -19.781 -5.316 1 95 226 VAL B C 1
ATOM 5660 O O . VAL B 1 226 ? 31.578 -19.625 -4.328 1 95 226 VAL B O 1
ATOM 5663 N N . THR B 1 227 ? 33.25 -18.953 -5.645 1 95.12 227 THR B N 1
ATOM 5664 C CA . THR B 1 227 ? 33.344 -17.656 -4.965 1 95.12 227 THR B CA 1
ATOM 5665 C C . THR B 1 227 ? 32.281 -16.688 -5.477 1 95.12 227 THR B C 1
ATOM 5667 O O . THR B 1 227 ? 31.734 -16.891 -6.559 1 95.12 227 THR B O 1
ATOM 5670 N N . ALA B 1 228 ? 32.062 -15.695 -4.73 1 95.31 228 ALA B N 1
ATOM 5671 C CA . ALA B 1 228 ? 31.094 -14.672 -5.145 1 95.31 228 ALA B CA 1
ATOM 5672 C C . ALA B 1 228 ? 31.531 -14.008 -6.449 1 95.31 228 ALA B C 1
ATOM 5674 O O . ALA B 1 228 ? 30.703 -13.773 -7.336 1 95.31 228 ALA B O 1
ATOM 5675 N N . GLU B 1 229 ? 32.812 -13.719 -6.562 1 96.69 229 GLU B N 1
ATOM 5676 C CA . GLU B 1 229 ? 33.344 -13.047 -7.742 1 96.69 229 GLU B CA 1
ATOM 5677 C C . GLU B 1 229 ? 33.219 -13.93 -8.984 1 96.69 229 GLU B C 1
ATOM 5679 O O . GLU B 1 229 ? 32.844 -13.453 -10.055 1 96.69 229 GLU B O 1
ATOM 5684 N N . ASP B 1 230 ? 33.438 -15.188 -8.828 1 96.75 230 ASP B N 1
ATOM 5685 C CA . ASP B 1 230 ? 33.344 -16.109 -9.953 1 96.75 230 ASP B CA 1
ATOM 5686 C C . ASP B 1 230 ? 31.891 -16.391 -10.328 1 96.75 230 ASP B C 1
ATOM 5688 O O . ASP B 1 230 ? 31.609 -16.75 -11.477 1 96.75 230 ASP B O 1
ATOM 5692 N N . LEU B 1 231 ? 31.109 -16.219 -9.398 1 96.94 231 LEU B N 1
ATOM 5693 C CA . LEU B 1 231 ? 29.688 -16.5 -9.594 1 96.94 231 LEU B CA 1
ATOM 5694 C C . LEU B 1 231 ? 28.984 -15.32 -10.234 1 96.94 231 LEU B C 1
ATOM 5696 O O . LEU B 1 231 ? 28.141 -15.5 -11.117 1 96.94 231 LEU B O 1
ATOM 5700 N N . GLY B 1 232 ? 29.344 -14.117 -9.758 1 97.94 232 GLY B N 1
ATOM 5701 C CA . GLY B 1 232 ? 28.547 -12.984 -10.203 1 97.94 232 GLY B CA 1
ATOM 5702 C C . GLY B 1 232 ? 29.297 -11.664 -10.109 1 97.94 232 GLY B C 1
ATOM 5703 O O . GLY B 1 232 ? 28.703 -10.625 -9.812 1 97.94 232 GLY B O 1
ATOM 5704 N N . GLY B 1 233 ? 30.547 -11.672 -10.305 1 97.88 233 GLY B N 1
ATOM 5705 C CA . GLY B 1 233 ? 31.359 -10.469 -10.234 1 97.88 233 GLY B CA 1
ATOM 5706 C C . GLY B 1 233 ? 31.281 -9.617 -11.484 1 97.88 233 GLY B C 1
ATOM 5707 O O . GLY B 1 233 ? 30.516 -9.922 -12.398 1 97.88 233 GLY B O 1
ATOM 5708 N N . GLY B 1 234 ? 32 -8.523 -11.445 1 97.69 234 GLY B N 1
ATOM 5709 C CA . GLY B 1 234 ? 31.984 -7.566 -12.539 1 97.69 234 GLY B CA 1
ATOM 5710 C C . GLY B 1 234 ? 32.406 -8.164 -13.859 1 97.69 234 GLY B C 1
ATOM 5711 O O . GLY B 1 234 ? 31.797 -7.887 -14.898 1 97.69 234 GLY B O 1
ATOM 5712 N N . ASP B 1 235 ? 33.438 -8.945 -13.82 1 97.12 235 ASP B N 1
ATOM 5713 C CA . ASP B 1 235 ? 33.938 -9.562 -15.055 1 97.12 235 ASP B CA 1
ATOM 5714 C C . ASP B 1 235 ? 32.875 -10.492 -15.648 1 97.12 235 ASP B C 1
ATOM 5716 O O . ASP B 1 235 ? 32.625 -10.461 -16.859 1 97.12 235 ASP B O 1
ATOM 5720 N N . VAL B 1 236 ? 32.25 -11.273 -14.828 1 97.5 236 VAL B N 1
ATOM 5721 C CA . VAL B 1 236 ? 31.203 -12.188 -15.258 1 97.5 236 VAL B CA 1
ATOM 5722 C C . VAL B 1 236 ? 30.078 -11.406 -15.93 1 97.5 236 VAL B C 1
ATOM 5724 O O . VAL B 1 236 ? 29.672 -11.727 -17.062 1 97.5 236 VAL B O 1
ATOM 5727 N N . HIS B 1 237 ? 29.641 -10.328 -15.359 1 97.69 237 HIS B N 1
ATOM 5728 C CA . HIS B 1 237 ? 28.391 -9.703 -15.781 1 97.69 237 HIS B CA 1
ATOM 5729 C C . HIS B 1 237 ? 28.625 -8.695 -16.906 1 97.69 237 HIS B C 1
ATOM 5731 O O . HIS B 1 237 ? 27.703 -8.375 -17.672 1 97.69 237 HIS B O 1
ATOM 5737 N N . THR B 1 238 ? 29.938 -8.195 -17.062 1 97.62 238 THR B N 1
ATOM 5738 C CA . THR B 1 238 ? 30.188 -7.242 -18.141 1 97.62 238 THR B CA 1
ATOM 5739 C C . THR B 1 238 ? 30.734 -7.949 -19.375 1 97.62 238 THR B C 1
ATOM 5741 O O . THR B 1 238 ? 30.641 -7.422 -20.5 1 97.62 238 THR B O 1
ATOM 5744 N N . ARG B 1 239 ? 31.219 -9.102 -19.188 1 96.88 239 ARG B N 1
ATOM 5745 C CA . ARG B 1 239 ? 31.875 -9.758 -20.328 1 96.88 239 ARG B CA 1
ATOM 5746 C C . ARG B 1 239 ? 31.094 -10.992 -20.766 1 96.88 239 ARG B C 1
ATOM 5748 O O . ARG B 1 239 ? 30.953 -11.25 -21.969 1 96.88 239 ARG B O 1
ATOM 5755 N N . LEU B 1 240 ? 30.547 -11.766 -19.844 1 96.38 240 LEU B N 1
ATOM 5756 C CA . LEU B 1 240 ? 30 -13.07 -20.172 1 96.38 240 LEU B CA 1
ATOM 5757 C C . LEU B 1 240 ? 28.469 -13.023 -20.203 1 96.38 240 LEU B C 1
ATOM 5759 O O . LEU B 1 240 ? 27.859 -13.391 -21.219 1 96.38 240 LEU B O 1
ATOM 5763 N N . SER B 1 241 ? 27.859 -12.516 -19.141 1 95.69 241 SER B N 1
ATOM 5764 C CA . SER B 1 241 ? 26.406 -12.648 -19 1 95.69 241 SER B CA 1
ATOM 5765 C C . SER B 1 241 ? 25.688 -11.453 -19.609 1 95.69 241 SER B C 1
ATOM 5767 O O . SER B 1 241 ? 24.516 -11.562 -20 1 95.69 241 SER B O 1
ATOM 5769 N N . GLY B 1 242 ? 26.328 -10.195 -19.594 1 95.62 242 GLY B N 1
ATOM 5770 C CA . GLY B 1 242 ? 25.719 -9 -20.141 1 95.62 242 GLY B CA 1
ATOM 5771 C C . GLY B 1 242 ? 24.719 -8.352 -19.188 1 95.62 242 GLY B C 1
ATOM 5772 O O . GLY B 1 242 ? 23.953 -7.469 -19.594 1 95.62 242 GLY B O 1
ATOM 5773 N N . VAL B 1 243 ? 24.656 -8.742 -17.953 1 96.75 243 VAL B N 1
ATOM 5774 C CA . VAL B 1 243 ? 23.719 -8.188 -16.969 1 96.75 243 VAL B CA 1
ATOM 5775 C C . VAL B 1 243 ? 24.125 -6.758 -16.625 1 96.75 243 VAL B C 1
ATOM 5777 O O . VAL B 1 243 ? 23.266 -5.906 -16.391 1 96.75 243 VAL B O 1
ATOM 5780 N N . ALA B 1 244 ? 25.391 -6.477 -16.578 1 97.81 244 ALA B N 1
ATOM 5781 C CA . ALA B 1 244 ? 25.906 -5.137 -16.297 1 97.81 244 ALA B CA 1
ATOM 5782 C C . ALA B 1 244 ? 26.484 -4.496 -17.562 1 97.81 244 ALA B C 1
ATOM 5784 O O . ALA B 1 244 ? 26.984 -5.195 -18.438 1 97.81 244 ALA B O 1
ATOM 5785 N N . ASP B 1 245 ? 26.453 -3.225 -17.625 1 97.31 245 ASP B N 1
ATOM 5786 C CA . ASP B 1 245 ? 26.797 -2.514 -18.844 1 97.31 245 ASP B CA 1
ATOM 5787 C C . ASP B 1 245 ? 28.219 -1.937 -18.75 1 97.31 245 ASP B C 1
ATOM 5789 O O . ASP B 1 245 ? 28.906 -1.807 -19.766 1 97.31 245 ASP B O 1
ATOM 5793 N N . MET B 1 246 ? 28.594 -1.545 -17.594 1 98.31 246 MET B N 1
ATOM 5794 C CA . MET B 1 246 ? 29.875 -0.892 -17.406 1 98.31 246 MET B CA 1
ATOM 5795 C C . MET B 1 246 ? 30.609 -1.455 -16.188 1 98.31 246 MET B C 1
ATOM 5797 O O . MET B 1 246 ? 29.984 -1.734 -15.164 1 98.31 246 MET B O 1
ATOM 5801 N N . LEU B 1 247 ? 31.922 -1.608 -16.344 1 98.5 247 LEU B N 1
ATOM 5802 C CA . LEU B 1 247 ? 32.781 -2.078 -15.266 1 98.5 247 LEU B CA 1
ATOM 5803 C C . LEU B 1 247 ? 33.562 -0.922 -14.648 1 98.5 247 LEU B C 1
ATOM 5805 O O . LEU B 1 247 ? 34.312 -0.236 -15.344 1 98.5 247 LEU B O 1
ATOM 5809 N N . ALA B 1 248 ? 33.344 -0.659 -13.406 1 98.81 248 ALA B N 1
ATOM 5810 C CA . ALA B 1 248 ? 34.062 0.408 -12.703 1 98.81 248 ALA B CA 1
ATOM 5811 C C . ALA B 1 248 ? 35.219 -0.146 -11.906 1 98.81 248 ALA B C 1
ATOM 5813 O O . ALA B 1 248 ? 35.156 -1.259 -11.375 1 98.81 248 ALA B O 1
ATOM 5814 N N . GLU B 1 249 ? 36.281 0.629 -11.664 1 98.38 249 GLU B N 1
ATOM 5815 C CA . GLU B 1 249 ? 37.5 0.217 -10.969 1 98.38 249 GLU B CA 1
ATOM 5816 C C . GLU B 1 249 ? 37.281 0.275 -9.453 1 98.38 249 GLU B C 1
ATOM 5818 O O . GLU B 1 249 ? 37.906 -0.489 -8.711 1 98.38 249 GLU B O 1
ATOM 5823 N N . ASP B 1 250 ? 36.562 1.147 -9.055 1 98.19 250 ASP B N 1
ATOM 5824 C CA . ASP B 1 250 ? 36.281 1.382 -7.645 1 98.19 250 ASP B CA 1
ATOM 5825 C C . ASP B 1 250 ? 35.031 2.232 -7.473 1 98.19 250 ASP B C 1
ATOM 5827 O O . ASP B 1 250 ? 34.344 2.562 -8.453 1 98.19 250 ASP B O 1
ATOM 5831 N N . ASP B 1 251 ? 34.688 2.527 -6.258 1 98.69 251 ASP B N 1
ATOM 5832 C CA . ASP B 1 251 ? 33.438 3.266 -5.953 1 98.69 251 ASP B CA 1
ATOM 5833 C C . ASP B 1 251 ? 33.469 4.637 -6.621 1 98.69 251 ASP B C 1
ATOM 5835 O O . ASP B 1 251 ? 32.438 5.062 -7.191 1 98.69 251 ASP B O 1
ATOM 5839 N N . SER B 1 252 ? 34.562 5.332 -6.535 1 98.62 252 SER B N 1
ATOM 5840 C CA . SER B 1 252 ? 34.656 6.664 -7.121 1 98.62 252 SER B CA 1
ATOM 5841 C C . SER B 1 252 ? 34.406 6.625 -8.625 1 98.62 252 SER B C 1
ATOM 5843 O O . SER B 1 252 ? 33.688 7.457 -9.164 1 98.62 252 SER B O 1
ATOM 5845 N N . HIS B 1 253 ? 35.062 5.68 -9.273 1 98.75 253 HIS B N 1
ATOM 5846 C CA . HIS B 1 253 ? 34.875 5.516 -10.711 1 98.75 253 HIS B CA 1
ATOM 5847 C C . HIS B 1 253 ? 33.406 5.176 -11.031 1 98.75 253 HIS B C 1
ATOM 5849 O O . HIS B 1 253 ? 32.844 5.688 -12 1 98.75 253 HIS B O 1
ATOM 5855 N N . ALA B 1 254 ? 32.812 4.297 -10.273 1 98.88 254 ALA B N 1
ATOM 5856 C CA . ALA B 1 254 ? 31.406 3.912 -10.477 1 98.88 254 ALA B CA 1
ATOM 5857 C C . ALA B 1 254 ? 30.484 5.125 -10.398 1 98.88 254 ALA B C 1
ATOM 5859 O O . ALA B 1 254 ? 29.562 5.27 -11.203 1 98.88 254 ALA B O 1
ATOM 5860 N N . LEU B 1 255 ? 30.719 5.965 -9.422 1 98.88 255 LEU B N 1
ATOM 5861 C CA . LEU B 1 255 ? 29.906 7.172 -9.266 1 98.88 255 LEU B CA 1
ATOM 5862 C C . LEU B 1 255 ? 30.094 8.109 -10.453 1 98.88 255 LEU B C 1
ATOM 5864 O O . LEU B 1 255 ? 29.141 8.75 -10.906 1 98.88 255 LEU B O 1
ATOM 5868 N N . ALA B 1 256 ? 31.297 8.188 -10.961 1 98.69 256 ALA B N 1
ATOM 5869 C CA . ALA B 1 256 ? 31.562 9 -12.148 1 98.69 256 ALA B CA 1
ATOM 5870 C C . ALA B 1 256 ? 30.781 8.469 -13.352 1 98.69 256 ALA B C 1
ATOM 5872 O O . ALA B 1 256 ? 30.219 9.25 -14.125 1 98.69 256 ALA B O 1
ATOM 5873 N N . LEU B 1 257 ? 30.781 7.16 -13.508 1 98.75 257 LEU B N 1
ATOM 5874 C CA . LEU B 1 257 ? 30.031 6.547 -14.602 1 98.75 257 LEU B CA 1
ATOM 5875 C C . LEU B 1 257 ? 28.531 6.789 -14.445 1 98.75 257 LEU B C 1
ATOM 5877 O O . LEU B 1 257 ? 27.828 7.004 -15.43 1 98.75 257 LEU B O 1
ATOM 5881 N N . ALA B 1 258 ? 28.047 6.715 -13.195 1 98.81 258 ALA B N 1
ATOM 5882 C CA . ALA B 1 258 ? 26.641 7.012 -12.93 1 98.81 258 ALA B CA 1
ATOM 5883 C C . ALA B 1 258 ? 26.297 8.445 -13.328 1 98.81 258 ALA B C 1
ATOM 5885 O O . ALA B 1 258 ? 25.25 8.695 -13.922 1 98.81 258 ALA B O 1
ATOM 5886 N N . ARG B 1 259 ? 27.125 9.375 -12.938 1 98.69 259 ARG B N 1
ATOM 5887 C CA . ARG B 1 259 ? 26.938 10.773 -13.32 1 98.69 259 ARG B CA 1
ATOM 5888 C C . ARG B 1 259 ? 26.906 10.922 -14.836 1 98.69 259 ARG B C 1
ATOM 5890 O O . ARG B 1 259 ? 26.094 11.664 -15.375 1 98.69 259 ARG B O 1
ATOM 5897 N N . GLN B 1 260 ? 27.797 10.203 -15.523 1 98 260 GLN B N 1
ATOM 5898 C CA . GLN B 1 260 ? 27.812 10.219 -16.984 1 98 260 GLN B CA 1
ATOM 5899 C C . GLN B 1 260 ? 26.5 9.68 -17.547 1 98 260 GLN B C 1
ATOM 5901 O O . GLN B 1 260 ? 25.969 10.227 -18.516 1 98 260 GLN B O 1
ATOM 5906 N N . ALA B 1 261 ? 26 8.609 -16.953 1 98.06 261 ALA B N 1
ATOM 5907 C CA . ALA B 1 261 ? 24.719 8.039 -17.391 1 98.06 261 ALA B CA 1
ATOM 5908 C C . ALA B 1 261 ? 23.594 9.055 -17.234 1 98.06 261 ALA B C 1
ATOM 5910 O O . ALA B 1 261 ? 22.75 9.18 -18.125 1 98.06 261 ALA B O 1
ATOM 5911 N N . VAL B 1 262 ? 23.547 9.773 -16.141 1 97.81 262 VAL B N 1
ATOM 5912 C CA . VAL B 1 262 ? 22.531 10.781 -15.906 1 97.81 262 VAL B CA 1
ATOM 5913 C C . VAL B 1 262 ? 22.688 11.922 -16.906 1 97.81 262 VAL B C 1
ATOM 5915 O O . VAL B 1 262 ? 21.688 12.422 -17.453 1 97.81 262 VAL B O 1
ATOM 5918 N N . ASP B 1 263 ? 23.906 12.305 -17.172 1 96 263 ASP B N 1
ATOM 5919 C CA . ASP B 1 263 ? 24.203 13.391 -18.094 1 96 263 ASP B CA 1
ATOM 5920 C C . ASP B 1 263 ? 23.703 13.062 -19.516 1 96 263 ASP B C 1
ATOM 5922 O O . ASP B 1 263 ? 23.391 13.969 -20.281 1 96 263 ASP B O 1
ATOM 5926 N N . SER B 1 264 ? 23.594 11.82 -19.797 1 95.81 264 SER B N 1
ATOM 5927 C CA . SER B 1 264 ? 23.234 11.383 -21.141 1 95.81 264 SER B CA 1
ATOM 5928 C C . SER B 1 264 ? 21.719 11.297 -21.297 1 95.81 264 SER B C 1
ATOM 5930 O O . SER B 1 264 ? 21.219 11.039 -22.406 1 95.81 264 SER B O 1
ATOM 5932 N N . LEU B 1 265 ? 20.969 11.539 -20.266 1 94.81 265 LEU B N 1
ATOM 5933 C CA . LEU B 1 265 ? 19.516 11.445 -20.328 1 94.81 265 LEU B CA 1
ATOM 5934 C C . LEU B 1 265 ? 18.922 12.602 -21.125 1 94.81 265 LEU B C 1
ATOM 5936 O O . LEU B 1 265 ? 19.562 13.648 -21.266 1 94.81 265 LEU B O 1
ATOM 5940 N N . GLY B 1 266 ? 17.812 12.383 -21.688 1 87.25 266 GLY B N 1
ATOM 5941 C CA . GLY B 1 266 ? 17.141 13.398 -22.469 1 87.25 266 GLY B CA 1
ATOM 5942 C C . GLY B 1 266 ? 16.672 14.586 -21.656 1 87.25 266 GLY B C 1
ATOM 5943 O O . GLY B 1 266 ? 16.703 14.539 -20.422 1 87.25 266 GLY B O 1
ATOM 5944 N N . ALA B 1 267 ? 16.266 15.57 -22.391 1 80.94 267 ALA B N 1
ATOM 5945 C CA . ALA B 1 267 ? 15.867 16.812 -21.734 1 80.94 267 ALA B CA 1
ATOM 5946 C C . ALA B 1 267 ? 14.57 16.625 -20.953 1 80.94 267 ALA B C 1
ATOM 5948 O O . ALA B 1 267 ? 13.773 15.734 -21.266 1 80.94 267 ALA B O 1
ATOM 5949 N N . VAL B 1 268 ? 14.586 17.281 -19.859 1 77.81 268 VAL B N 1
ATOM 5950 C CA . VAL B 1 268 ? 13.383 17.297 -19.047 1 77.81 268 VAL B CA 1
ATOM 5951 C C . VAL B 1 268 ? 12.555 18.547 -19.344 1 77.81 268 VAL B C 1
ATOM 5953 O O . VAL B 1 268 ? 13.094 19.656 -19.375 1 77.81 268 VAL B O 1
ATOM 5956 N N . GLU B 1 269 ? 11.352 18.266 -19.75 1 79.06 269 GLU B N 1
ATOM 5957 C CA . GLU B 1 269 ? 10.445 19.406 -19.875 1 79.06 269 GLU B CA 1
ATOM 5958 C C . GLU B 1 269 ? 9.789 19.719 -18.531 1 79.06 269 GLU B C 1
ATOM 5960 O O . GLU B 1 269 ? 9.031 18.922 -17.984 1 79.06 269 GLU B O 1
ATOM 5965 N N . ARG B 1 270 ? 10.227 20.844 -18 1 81.06 270 ARG B N 1
ATOM 5966 C CA . ARG B 1 270 ? 9.68 21.234 -16.703 1 81.06 270 ARG B CA 1
ATOM 5967 C C . ARG B 1 270 ? 8.305 21.875 -16.859 1 81.06 270 ARG B C 1
ATOM 5969 O O . ARG B 1 270 ? 8.031 22.547 -17.859 1 81.06 270 ARG B O 1
ATOM 5976 N N . ALA B 1 271 ? 7.477 21.641 -15.852 1 76.62 271 ALA B N 1
ATOM 5977 C CA . ALA B 1 271 ? 6.141 22.234 -15.859 1 76.62 271 ALA B CA 1
ATOM 5978 C C . ALA B 1 271 ? 6.211 23.75 -15.859 1 76.62 271 ALA B C 1
ATOM 5980 O O . ALA B 1 271 ? 7.059 24.344 -15.18 1 76.62 271 ALA B O 1
ATOM 5981 N N . PRO B 1 272 ? 5.379 24.359 -16.688 1 76.12 272 PRO B N 1
ATOM 5982 C CA . PRO B 1 272 ? 5.387 25.828 -16.75 1 76.12 272 PRO B CA 1
ATOM 5983 C C . PRO B 1 272 ? 4.75 26.469 -15.523 1 76.12 272 PRO B C 1
ATOM 5985 O O . PRO B 1 272 ? 3.58 26.234 -15.227 1 76.12 272 PRO B O 1
ATOM 5988 N N . LEU B 1 273 ? 5.5 26.938 -14.594 1 78.25 273 LEU B N 1
ATOM 5989 C CA . LEU B 1 273 ? 4.992 27.766 -13.5 1 78.25 273 LEU B CA 1
ATOM 5990 C C . LEU B 1 273 ? 5.363 29.219 -13.695 1 78.25 273 LEU B C 1
ATOM 5992 O O . LEU B 1 273 ? 6.383 29.531 -14.32 1 78.25 273 LEU B O 1
ATOM 5996 N N . ALA B 1 274 ? 4.402 30.031 -13.312 1 82.06 274 ALA B N 1
ATOM 5997 C CA . ALA B 1 274 ? 4.703 31.469 -13.367 1 82.06 274 ALA B CA 1
ATOM 5998 C C . ALA B 1 274 ? 5.688 31.859 -12.266 1 82.06 274 ALA B C 1
ATOM 6000 O O . ALA B 1 274 ? 5.285 32.375 -11.219 1 82.06 274 ALA B O 1
ATOM 6001 N N . LEU B 1 275 ? 6.887 31.672 -12.539 1 87.5 275 LEU B N 1
ATOM 6002 C CA . LEU B 1 275 ? 7.922 31.938 -11.547 1 87.5 275 LEU B CA 1
ATOM 6003 C C . LEU B 1 275 ? 8.086 33.438 -11.32 1 87.5 275 LEU B C 1
ATOM 6005 O O . LEU B 1 275 ? 8.008 34.219 -12.266 1 87.5 275 LEU B O 1
ATOM 6009 N N . GLN B 1 276 ? 8.172 33.781 -10.047 1 90.88 276 GLN B N 1
ATOM 6010 C CA . GLN B 1 276 ? 8.492 35.125 -9.656 1 90.88 276 GLN B CA 1
ATOM 6011 C C . GLN B 1 276 ? 9.883 35.219 -9.023 1 90.88 276 GLN B C 1
ATOM 6013 O O . GLN B 1 276 ? 10.461 34.188 -8.648 1 90.88 276 GLN B O 1
ATOM 6018 N N . PRO B 1 277 ? 10.43 36.438 -9.023 1 93.44 277 PRO B N 1
ATOM 6019 C CA . PRO B 1 277 ? 11.695 36.562 -8.305 1 93.44 277 PRO B CA 1
ATOM 6020 C C . PRO B 1 277 ? 11.609 36.125 -6.852 1 93.44 277 PRO B C 1
ATOM 6022 O O . PRO B 1 277 ? 10.602 36.375 -6.184 1 93.44 277 PRO B O 1
ATOM 6025 N N . VAL B 1 278 ? 12.602 35.469 -6.48 1 96.38 278 VAL B N 1
ATOM 6026 C CA . VAL B 1 278 ? 12.641 34.938 -5.129 1 96.38 278 VAL B CA 1
ATOM 6027 C C . VAL B 1 278 ? 12.867 36.062 -4.121 1 96.38 278 VAL B C 1
ATOM 6029 O O . VAL B 1 278 ? 13.727 36.906 -4.32 1 96.38 278 VAL B O 1
ATOM 6032 N N . GLU B 1 279 ? 12.086 36.062 -3.062 1 96.69 279 GLU B N 1
ATOM 6033 C CA . GLU B 1 279 ? 12.219 37.031 -1.953 1 96.69 279 GLU B CA 1
ATOM 6034 C C . GLU B 1 279 ? 12.203 36.281 -0.61 1 96.69 279 GLU B C 1
ATOM 6036 O O . GLU B 1 279 ? 11.344 35.438 -0.372 1 96.69 279 GLU B O 1
ATOM 6041 N N . PRO B 1 280 ? 13.227 36.625 0.183 1 97.69 280 PRO B N 1
ATOM 6042 C CA . PRO B 1 280 ? 13.125 36.031 1.521 1 97.69 280 PRO B CA 1
ATOM 6043 C C . PRO B 1 280 ? 11.883 36.5 2.281 1 97.69 280 PRO B C 1
ATOM 6045 O O . PRO B 1 280 ? 11.359 37.594 1.992 1 97.69 280 PRO B O 1
ATOM 6048 N N . PRO B 1 281 ? 11.414 35.719 3.262 1 98.25 281 PRO B N 1
ATOM 6049 C CA . PRO B 1 281 ? 10.305 36.188 4.09 1 98.25 281 PRO B CA 1
ATOM 6050 C C . PRO B 1 281 ? 10.648 37.5 4.816 1 98.25 281 PRO B C 1
ATOM 6052 O O . PRO B 1 281 ? 11.805 37.719 5.172 1 98.25 281 PRO B O 1
ATOM 6055 N N . ALA B 1 282 ? 9.672 38.281 5.012 1 97.62 282 ALA B N 1
ATOM 6056 C CA . ALA B 1 282 ? 9.883 39.531 5.711 1 97.62 282 ALA B CA 1
ATOM 6057 C C . ALA B 1 282 ? 10.188 39.312 7.188 1 97.62 282 ALA B C 1
ATOM 6059 O O . ALA B 1 282 ? 10.781 40.156 7.848 1 97.62 282 ALA B O 1
ATOM 6060 N N . TYR B 1 283 ? 9.727 38.219 7.734 1 97.06 283 TYR B N 1
ATOM 6061 C CA . TYR B 1 283 ? 9.984 37.844 9.117 1 97.06 283 TYR B CA 1
ATOM 6062 C C . TYR B 1 283 ? 10.992 36.688 9.195 1 97.06 283 TYR B C 1
ATOM 6064 O O . TYR B 1 283 ? 11.008 35.812 8.328 1 97.06 283 TYR B O 1
ATOM 6072 N N . ASP B 1 284 ? 11.812 36.688 10.25 1 96.69 284 ASP B N 1
ATOM 6073 C CA . ASP B 1 284 ? 12.883 35.719 10.414 1 96.69 284 ASP B CA 1
ATOM 6074 C C . ASP B 1 284 ? 12.32 34.312 10.664 1 96.69 284 ASP B C 1
ATOM 6076 O O . ASP B 1 284 ? 11.625 34.094 11.656 1 96.69 284 ASP B O 1
ATOM 6080 N N . PRO B 1 285 ? 12.68 33.344 9.758 1 97.56 285 PRO B N 1
ATOM 6081 C CA . PRO B 1 285 ? 12.219 31.953 9.977 1 97.56 285 PRO B CA 1
ATOM 6082 C C . PRO B 1 285 ? 12.617 31.406 11.344 1 97.56 285 PRO B C 1
ATOM 6084 O O . PRO B 1 285 ? 11.93 30.547 11.891 1 97.56 285 PRO B O 1
ATOM 6087 N N . ASP B 1 286 ? 13.672 31.875 11.961 1 97.31 286 ASP B N 1
ATOM 6088 C CA . ASP B 1 286 ? 14.117 31.438 13.281 1 97.31 286 ASP B CA 1
ATOM 6089 C C . ASP B 1 286 ? 13.039 31.672 14.336 1 97.31 286 ASP B C 1
ATOM 6091 O O . ASP B 1 286 ? 12.969 30.953 15.328 1 97.31 286 ASP B O 1
ATOM 6095 N N . GLU B 1 287 ? 12.188 32.625 14.078 1 97.31 287 GLU B N 1
ATOM 6096 C CA . GLU B 1 287 ? 11.148 33.031 15.016 1 97.31 287 GLU B CA 1
ATOM 6097 C C . GLU B 1 287 ? 10.039 31.984 15.094 1 97.31 287 GLU B C 1
ATOM 6099 O O . GLU B 1 287 ? 9.195 32.031 15.984 1 97.31 287 GLU B O 1
ATOM 6104 N N . LEU B 1 288 ? 10.047 31.031 14.18 1 98.12 288 LEU B N 1
ATOM 6105 C CA . LEU B 1 288 ? 9.055 29.953 14.219 1 98.12 288 LEU B CA 1
ATOM 6106 C C . LEU B 1 288 ? 9.109 29.219 15.555 1 98.12 288 LEU B C 1
ATOM 6108 O O . LEU B 1 288 ? 8.078 28.781 16.062 1 98.12 288 LEU B O 1
ATOM 6112 N N . LEU B 1 289 ? 10.312 29.109 16.172 1 97.94 289 LEU B N 1
ATOM 6113 C CA . LEU B 1 289 ? 10.477 28.438 17.453 1 97.94 289 LEU B CA 1
ATOM 6114 C C . LEU B 1 289 ? 9.859 29.25 18.578 1 97.94 289 LEU B C 1
ATOM 6116 O O . LEU B 1 289 ? 9.594 28.719 19.672 1 97.94 289 LEU B O 1
ATOM 6120 N N . ASP B 1 290 ? 9.703 30.547 18.312 1 97 290 ASP B N 1
ATOM 6121 C CA . ASP B 1 290 ? 9.18 31.453 19.328 1 97 290 ASP B CA 1
ATOM 6122 C C . ASP B 1 290 ? 7.66 31.562 19.219 1 97 290 ASP B C 1
ATOM 6124 O O . ASP B 1 290 ? 6.973 31.641 20.234 1 97 290 ASP B O 1
ATOM 6128 N N . VAL B 1 291 ? 7.18 31.609 18.016 1 95.81 291 VAL B N 1
ATOM 6129 C CA . VAL B 1 291 ? 5.801 32 17.781 1 95.81 291 VAL B CA 1
ATOM 6130 C C . VAL B 1 291 ? 4.875 30.812 17.891 1 95.81 291 VAL B C 1
ATOM 6132 O O . VAL B 1 291 ? 3.699 30.938 18.234 1 95.81 291 VAL B O 1
ATOM 6135 N N . VAL B 1 292 ? 5.297 29.594 17.531 1 96.62 292 VAL B N 1
ATOM 6136 C CA . VAL B 1 292 ? 4.465 28.391 17.562 1 96.62 292 VAL B CA 1
ATOM 6137 C C . VAL B 1 292 ? 4.52 27.766 18.938 1 96.62 292 VAL B C 1
ATOM 6139 O O . VAL B 1 292 ? 5.594 27.391 19.422 1 96.62 292 VAL B O 1
ATOM 6142 N N . PRO B 1 293 ? 3.432 27.625 19.594 1 95.19 293 PRO B N 1
ATOM 6143 C CA . PRO B 1 293 ? 3.428 26.969 20.906 1 95.19 293 PRO B CA 1
ATOM 6144 C C . PRO B 1 293 ? 3.852 25.516 20.828 1 95.19 293 PRO B C 1
ATOM 6146 O O . PRO B 1 293 ? 3.498 24.797 19.891 1 95.19 293 PRO B O 1
ATOM 6149 N N . ALA B 1 294 ? 4.504 25.062 21.875 1 91.5 294 ALA B N 1
ATOM 6150 C CA . ALA B 1 294 ? 4.91 23.672 21.953 1 91.5 294 ALA B CA 1
ATOM 6151 C C . ALA B 1 294 ? 3.736 22.781 22.359 1 91.5 294 ALA B C 1
ATOM 6153 O O . ALA B 1 294 ? 3.658 21.625 21.953 1 91.5 294 ALA B O 1
ATOM 6154 N N . ASP B 1 295 ? 2.922 23.344 23.141 1 91.5 295 ASP B N 1
ATOM 6155 C CA . ASP B 1 295 ? 1.716 22.641 23.578 1 91.5 295 ASP B CA 1
ATOM 6156 C C . ASP B 1 295 ? 0.603 22.781 22.547 1 91.5 295 ASP B C 1
ATOM 6158 O O . ASP B 1 295 ? 0.153 23.875 22.25 1 91.5 295 ASP B O 1
ATOM 6162 N N . LEU B 1 296 ? 0.12 21.672 22.078 1 91.38 296 LEU B N 1
ATOM 6163 C CA . LEU B 1 296 ? -0.876 21.656 21 1 91.38 296 LEU B CA 1
ATOM 6164 C C . LEU B 1 296 ? -2.193 22.266 21.484 1 91.38 296 LEU B C 1
ATOM 6166 O O . LEU B 1 296 ? -3.049 22.609 20.672 1 91.38 296 LEU B O 1
ATOM 6170 N N . ARG B 1 297 ? -2.453 22.484 22.922 1 89.69 297 ARG B N 1
ATOM 6171 C CA . ARG B 1 297 ? -3.688 23.016 23.484 1 89.69 297 ARG B CA 1
ATOM 6172 C C . ARG B 1 297 ? -3.717 24.531 23.375 1 89.69 297 ARG B C 1
ATOM 6174 O O . ARG B 1 297 ? -4.777 25.156 23.531 1 89.69 297 ARG B O 1
ATOM 6181 N N . THR B 1 298 ? -2.576 25.078 23.047 1 92.25 298 THR B N 1
ATOM 6182 C CA . THR B 1 298 ? -2.49 26.531 22.922 1 92.25 298 THR B CA 1
ATOM 6183 C C . THR B 1 298 ? -2.703 26.969 21.484 1 92.25 298 THR B C 1
ATOM 6185 O O . THR B 1 298 ? -1.895 26.656 20.609 1 92.25 298 THR B O 1
ATOM 6188 N N . PRO B 1 299 ? -3.766 27.734 21.266 1 92.44 299 PRO B N 1
ATOM 6189 C CA . PRO B 1 299 ? -4.016 28.188 19.906 1 92.44 299 PRO B CA 1
ATOM 6190 C C . PRO B 1 299 ? -3.053 29.297 19.453 1 92.44 299 PRO B C 1
ATOM 6192 O O . PRO B 1 299 ? -2.486 30 20.297 1 92.44 299 PRO B O 1
ATOM 6195 N N . TYR B 1 300 ? -2.789 29.406 18.328 1 94 300 TYR B N 1
ATOM 6196 C CA . TYR B 1 300 ? -2.068 30.516 17.688 1 94 300 TYR B CA 1
ATOM 6197 C C . TYR B 1 300 ? -2.541 30.734 16.266 1 94 300 TYR B C 1
ATOM 6199 O O . TYR B 1 300 ? -3.275 29.906 15.711 1 94 300 TYR B O 1
ATOM 6207 N N . ASP B 1 301 ? -2.258 31.859 15.695 1 96.56 301 ASP B N 1
ATOM 6208 C CA . ASP B 1 301 ? -2.654 32.188 14.328 1 96.56 301 ASP B CA 1
ATOM 6209 C C . ASP B 1 301 ? -1.676 31.594 13.312 1 96.56 301 ASP B C 1
ATOM 6211 O O . ASP B 1 301 ? -0.509 31.984 13.273 1 96.56 301 ASP B O 1
ATOM 6215 N N . ILE B 1 302 ? -2.176 30.688 12.422 1 97.75 302 ILE B N 1
ATOM 6216 C CA . ILE B 1 302 ? -1.353 29.953 11.469 1 97.75 302 ILE B CA 1
ATOM 6217 C C . ILE B 1 302 ? -0.699 30.938 10.5 1 97.75 302 ILE B C 1
ATOM 6219 O O . ILE B 1 302 ? 0.291 30.609 9.844 1 97.75 302 ILE B O 1
ATOM 6223 N N . ARG B 1 303 ? -1.203 32.156 10.367 1 97.81 303 ARG B N 1
ATOM 6224 C CA . ARG B 1 303 ? -0.617 33.188 9.523 1 97.81 303 ARG B CA 1
ATOM 6225 C C . ARG B 1 303 ? 0.783 33.562 10 1 97.81 303 ARG B C 1
ATOM 6227 O O . ARG B 1 303 ? 1.604 34.031 9.219 1 97.81 303 ARG B O 1
ATOM 6234 N N . GLU B 1 304 ? 1.052 33.312 11.305 1 97.5 304 GLU B N 1
ATOM 6235 C CA . GLU B 1 304 ? 2.396 33.531 11.828 1 97.5 304 GLU B CA 1
ATOM 6236 C C . GLU B 1 304 ? 3.404 32.594 11.172 1 97.5 304 GLU B C 1
ATOM 6238 O O . GLU B 1 304 ? 4.543 32.969 10.906 1 97.5 304 GLU B O 1
ATOM 6243 N N . VAL B 1 305 ? 2.977 31.344 10.93 1 98.38 305 VAL B N 1
ATOM 6244 C CA . VAL B 1 305 ? 3.824 30.391 10.234 1 98.38 305 VAL B CA 1
ATOM 6245 C C . VAL B 1 305 ? 3.951 30.781 8.766 1 98.38 305 VAL B C 1
ATOM 6247 O O . VAL B 1 305 ? 5.059 30.828 8.219 1 98.38 305 VAL B O 1
ATOM 6250 N N . ILE B 1 306 ? 2.859 31.125 8.094 1 98.69 306 ILE B N 1
ATOM 6251 C CA . ILE B 1 306 ? 2.846 31.5 6.684 1 98.69 306 ILE B CA 1
ATOM 6252 C C . ILE B 1 306 ? 3.777 32.688 6.445 1 98.69 306 ILE B C 1
ATOM 6254 O O . ILE B 1 306 ? 4.582 32.656 5.512 1 98.69 306 ILE B O 1
ATOM 6258 N N . ALA B 1 307 ? 3.752 33.656 7.352 1 98.31 307 ALA B N 1
ATOM 6259 C CA . ALA B 1 307 ? 4.535 34.875 7.219 1 98.31 307 ALA B CA 1
ATOM 6260 C C . ALA B 1 307 ? 6.031 34.562 7.207 1 98.31 307 ALA B C 1
ATOM 6262 O O . ALA B 1 307 ? 6.812 35.312 6.613 1 98.31 307 ALA B O 1
ATOM 6263 N N . ARG B 1 308 ? 6.406 33.531 7.738 1 98.31 308 ARG B N 1
ATOM 6264 C CA . ARG B 1 308 ? 7.824 33.219 7.91 1 98.31 308 ARG B CA 1
ATOM 6265 C C . ARG B 1 308 ? 8.281 32.156 6.906 1 98.31 308 ARG B C 1
ATOM 6267 O O . ARG B 1 308 ? 9.445 31.75 6.918 1 98.31 308 ARG B O 1
ATOM 6274 N N . VAL B 1 309 ? 7.398 31.719 6.023 1 98.56 309 VAL B N 1
ATOM 6275 C CA . VAL B 1 309 ? 7.715 30.656 5.074 1 98.56 309 VAL B CA 1
ATOM 6276 C C . VAL B 1 309 ? 7.637 31.188 3.648 1 98.56 309 VAL B C 1
ATOM 6278 O O . VAL B 1 309 ? 8.438 30.812 2.789 1 98.56 309 VAL B O 1
ATOM 6281 N N . VAL B 1 310 ? 6.742 32.188 3.34 1 98.62 310 VAL B N 1
ATOM 6282 C CA . VAL B 1 310 ? 6.441 32.562 1.964 1 98.62 310 VAL B CA 1
ATOM 6283 C C . VAL B 1 310 ? 7.297 33.75 1.565 1 98.62 310 VAL B C 1
ATOM 6285 O O . VAL B 1 310 ? 7.828 34.469 2.428 1 98.62 310 VAL B O 1
ATOM 6288 N N . ASP B 1 311 ? 7.414 33.969 0.284 1 98.44 311 ASP B N 1
ATOM 6289 C CA . ASP B 1 311 ? 8.227 35.062 -0.273 1 98.44 311 ASP B CA 1
ATOM 6290 C C . ASP B 1 311 ? 7.684 36.438 0.145 1 98.44 311 ASP B C 1
ATOM 6292 O O . ASP B 1 311 ? 6.516 36.719 -0.088 1 98.44 311 ASP B O 1
ATOM 6296 N N . GLY B 1 312 ? 8.547 37.188 0.771 1 98.12 312 GLY B N 1
ATOM 6297 C CA . GLY B 1 312 ? 8.219 38.562 1.138 1 98.12 312 GLY B CA 1
ATOM 6298 C C . GLY B 1 312 ? 7.125 38.656 2.188 1 98.12 312 GLY B C 1
ATOM 6299 O O . GLY B 1 312 ? 6.664 39.75 2.52 1 98.12 312 GLY B O 1
ATOM 6300 N N . SER B 1 313 ? 6.695 37.438 2.701 1 98.5 313 SER B N 1
ATOM 6301 C CA . SER B 1 313 ? 5.559 37.312 3.613 1 98.5 313 SER B CA 1
ATOM 6302 C C . SER B 1 313 ? 4.281 37.844 2.961 1 98.5 313 SER B C 1
ATOM 6304 O O . SER B 1 313 ? 3.42 38.406 3.637 1 98.5 313 SER B O 1
ATOM 6306 N N . HIS B 1 314 ? 4.281 37.75 1.669 1 98 314 HIS B N 1
ATOM 6307 C CA . HIS B 1 314 ? 3.086 38.125 0.912 1 98 314 HIS B CA 1
ATOM 6308 C C . HIS B 1 314 ? 2.113 36.938 0.839 1 98 314 HIS B C 1
ATOM 6310 O O . HIS B 1 314 ? 2.518 35.812 0.556 1 98 314 HIS B O 1
ATOM 6316 N N . PHE B 1 315 ? 0.847 37.219 1.136 1 98.12 315 PHE B N 1
ATOM 6317 C CA . PHE B 1 315 ? -0.217 36.219 1.152 1 98.12 315 PHE B CA 1
ATOM 6318 C C . PHE B 1 315 ? -1.541 36.844 0.711 1 98.12 315 PHE B C 1
ATOM 6320 O O . PHE B 1 315 ? -2.049 37.75 1.355 1 98.12 315 PHE B O 1
ATOM 6327 N N . ASP B 1 316 ? -2.025 36.375 -0.463 1 97.69 316 ASP B N 1
ATOM 6328 C CA . ASP B 1 316 ? -3.34 36.812 -0.938 1 97.69 316 ASP B CA 1
ATOM 6329 C C . ASP B 1 316 ? -4.434 35.844 -0.442 1 97.69 316 ASP B C 1
ATOM 6331 O O . ASP B 1 316 ? -4.738 34.844 -1.094 1 97.69 316 ASP B O 1
ATOM 6335 N N . GLU B 1 317 ? -4.992 36.25 0.647 1 97.5 317 GLU B N 1
ATOM 6336 C CA . GLU B 1 317 ? -5.934 35.375 1.325 1 97.5 317 GLU B CA 1
ATOM 6337 C C . GLU B 1 317 ? -7.25 35.281 0.561 1 97.5 317 GLU B C 1
ATOM 6339 O O . GLU B 1 317 ? -7.762 36.281 0.064 1 97.5 317 GLU B O 1
ATOM 6344 N N . PHE B 1 318 ? -7.648 34.094 0.403 1 97.06 318 PHE B N 1
ATOM 6345 C CA . PHE B 1 318 ? -8.93 33.781 -0.219 1 97.06 318 PHE B CA 1
ATOM 6346 C C . PHE B 1 318 ? -10.023 33.656 0.832 1 97.06 318 PHE B C 1
ATOM 6348 O O . PHE B 1 318 ? -9.906 32.875 1.774 1 97.06 318 PHE B O 1
ATOM 6355 N N . LYS B 1 319 ? -11.086 34.438 0.805 1 96.56 319 LYS B N 1
ATOM 6356 C CA . LYS B 1 319 ? -12.242 34.438 1.691 1 96.56 319 LYS B CA 1
ATOM 6357 C C . LYS B 1 319 ? -11.82 34.594 3.15 1 96.56 319 LYS B C 1
ATOM 6359 O O . LYS B 1 319 ? -12.227 33.781 4.004 1 96.56 319 LYS B O 1
ATOM 6364 N N . PRO B 1 320 ? -11.102 35.688 3.469 1 94.75 320 PRO B N 1
ATOM 6365 C CA . PRO B 1 320 ? -10.586 35.844 4.832 1 94.75 320 PRO B CA 1
ATOM 6366 C C . PRO B 1 320 ? -11.688 36.031 5.867 1 94.75 320 PRO B C 1
ATOM 6368 O O . PRO B 1 320 ? -11.461 35.781 7.059 1 94.75 320 PRO B O 1
ATOM 6371 N N . ARG B 1 321 ? -12.891 36.406 5.484 1 95.94 321 ARG B N 1
ATOM 6372 C CA . ARG B 1 321 ? -13.969 36.688 6.43 1 95.94 321 ARG B CA 1
ATOM 6373 C C . ARG B 1 321 ? -14.906 35.5 6.566 1 95.94 321 ARG B C 1
ATOM 6375 O O . ARG B 1 321 ? -15.828 35.5 7.387 1 95.94 321 ARG B O 1
ATOM 6382 N N . PHE B 1 322 ? -14.742 34.531 5.773 1 96.5 322 PHE B N 1
ATOM 6383 C CA . PHE B 1 322 ? -15.602 33.344 5.754 1 96.5 322 PHE B CA 1
ATOM 6384 C C . PHE B 1 322 ? -14.828 32.094 6.145 1 96.5 322 PHE B C 1
ATOM 6386 O O . PHE B 1 322 ? -13.727 31.844 5.629 1 96.5 322 PHE B O 1
ATOM 6393 N N . GLY B 1 323 ? -15.477 31.234 7.047 1 96.75 323 GLY B N 1
ATOM 6394 C CA . GLY B 1 323 ? -14.781 30.031 7.473 1 96.75 323 GLY B CA 1
ATOM 6395 C C . GLY B 1 323 ? -13.398 30.312 8.031 1 96.75 323 GLY B C 1
ATOM 6396 O O . GLY B 1 323 ? -12.406 29.766 7.543 1 96.75 323 GLY B O 1
ATOM 6397 N N . THR B 1 324 ? -13.312 31.047 9.078 1 95.81 324 THR B N 1
ATOM 6398 C CA . THR B 1 324 ? -12.078 31.703 9.5 1 95.81 324 THR B CA 1
ATOM 6399 C C . THR B 1 324 ? -11.164 30.703 10.219 1 95.81 324 THR B C 1
ATOM 6401 O O . THR B 1 324 ? -9.984 30.984 10.438 1 95.81 324 THR B O 1
ATOM 6404 N N . THR B 1 325 ? -11.695 29.531 10.492 1 96.69 325 THR B N 1
ATOM 6405 C CA . THR B 1 325 ? -10.844 28.547 11.141 1 96.69 325 THR B CA 1
ATOM 6406 C C . THR B 1 325 ? -9.945 27.844 10.117 1 96.69 325 THR B C 1
ATOM 6408 O O . THR B 1 325 ? -9.039 27.094 10.492 1 96.69 325 THR B O 1
ATOM 6411 N N . LEU B 1 326 ? -10.227 28.078 8.867 1 97.81 326 LEU B N 1
ATOM 6412 C CA . LEU B 1 326 ? -9.344 27.641 7.793 1 97.81 326 LEU B CA 1
ATOM 6413 C C . LEU B 1 326 ? -8.797 28.844 7.027 1 97.81 326 LEU B C 1
ATOM 6415 O O . LEU B 1 326 ? -9.562 29.688 6.559 1 97.81 326 LEU B O 1
ATOM 6419 N N . VAL B 1 327 ? -7.512 28.891 6.977 1 98.06 327 VAL B N 1
ATOM 6420 C CA . VAL B 1 327 ? -6.84 29.969 6.254 1 98.06 327 VAL B CA 1
ATOM 6421 C C . VAL B 1 327 ? -6.402 29.469 4.879 1 98.06 327 VAL B C 1
ATOM 6423 O O . VAL B 1 327 ? -5.727 28.438 4.766 1 98.06 327 VAL B O 1
ATOM 6426 N N . THR B 1 328 ? -6.871 30.125 3.809 1 98.62 328 THR B N 1
ATOM 6427 C CA . THR B 1 328 ? -6.508 29.781 2.441 1 98.62 328 THR B CA 1
ATOM 6428 C C . THR B 1 328 ? -5.996 31 1.682 1 98.62 328 THR B C 1
ATOM 6430 O O . THR B 1 328 ? -6.402 32.125 1.964 1 98.62 328 THR B O 1
ATOM 6433 N N . GLY B 1 329 ? -5.09 30.766 0.776 1 98.38 329 GLY B N 1
ATOM 6434 C CA . GLY B 1 329 ? -4.625 31.875 -0.025 1 98.38 329 GLY B CA 1
ATOM 6435 C C . GLY B 1 329 ? -3.471 31.516 -0.942 1 98.38 329 GLY B C 1
ATOM 6436 O O . GLY B 1 329 ? -2.973 30.391 -0.908 1 98.38 329 GLY B O 1
ATOM 6437 N N . PHE B 1 330 ? -3.135 32.438 -1.812 1 98.06 330 PHE B N 1
ATOM 6438 C CA . PHE B 1 330 ? -2.055 32.281 -2.775 1 98.06 330 PHE B CA 1
ATOM 6439 C C . PHE B 1 330 ? -0.779 32.969 -2.279 1 98.06 330 PHE B C 1
ATOM 6441 O O . PHE B 1 330 ? -0.833 34.031 -1.657 1 98.06 330 PHE B O 1
ATOM 6448 N N . ALA B 1 331 ? 0.291 32.344 -2.504 1 98.38 331 ALA B N 1
ATOM 6449 C CA . ALA B 1 331 ? 1.61 32.844 -2.16 1 98.38 331 ALA B CA 1
ATOM 6450 C C . ALA B 1 331 ? 2.682 32.312 -3.092 1 98.38 331 ALA B C 1
ATOM 6452 O O . ALA B 1 331 ? 2.367 31.719 -4.129 1 98.38 331 ALA B O 1
ATOM 6453 N N . HIS B 1 332 ? 3.91 32.688 -2.828 1 98.25 332 HIS B N 1
ATOM 6454 C CA . HIS B 1 332 ? 5.066 32.125 -3.516 1 98.25 332 HIS B CA 1
ATOM 6455 C C . HIS B 1 332 ? 6.094 31.594 -2.521 1 98.25 332 HIS B C 1
ATOM 6457 O O . HIS B 1 332 ? 6.297 32.188 -1.458 1 98.25 332 HIS B O 1
ATOM 6463 N N . ILE B 1 333 ? 6.613 30.516 -2.805 1 98.44 333 ILE B N 1
ATOM 6464 C CA . ILE B 1 333 ? 7.75 29.953 -2.088 1 98.44 333 ILE B CA 1
ATOM 6465 C C . ILE B 1 333 ? 8.914 29.734 -3.055 1 98.44 333 ILE B C 1
ATOM 6467 O O . ILE B 1 333 ? 8.797 28.953 -4.004 1 98.44 333 ILE B O 1
ATOM 6471 N N . TRP B 1 334 ? 10.07 30.391 -2.791 1 97.5 334 TRP B N 1
ATOM 6472 C CA . TRP B 1 334 ? 11.211 30.359 -3.701 1 97.5 334 TRP B CA 1
ATOM 6473 C C . TRP B 1 334 ? 10.781 30.688 -5.125 1 97.5 334 TRP B C 1
ATOM 6475 O O . TRP B 1 334 ? 11.195 30.016 -6.078 1 97.5 334 TRP B O 1
ATOM 6485 N N . GLY B 1 335 ? 9.883 31.609 -5.234 1 97.06 335 GLY B N 1
ATOM 6486 C CA . GLY B 1 335 ? 9.43 32.125 -6.52 1 97.06 335 GLY B CA 1
ATOM 6487 C C . GLY B 1 335 ? 8.336 31.281 -7.145 1 97.06 335 GLY B C 1
ATOM 6488 O O . GLY B 1 335 ? 7.711 31.688 -8.125 1 97.06 335 GLY B O 1
ATOM 6489 N N . MET B 1 336 ? 8.031 30.094 -6.625 1 96.94 336 MET B N 1
ATOM 6490 C CA . MET B 1 336 ? 7.027 29.188 -7.184 1 96.94 336 MET B CA 1
ATOM 6491 C C . MET B 1 336 ? 5.641 29.5 -6.621 1 96.94 336 MET B C 1
ATOM 6493 O O . MET B 1 336 ? 5.477 29.641 -5.41 1 96.94 336 MET B O 1
ATOM 6497 N N . PRO B 1 337 ? 4.656 29.656 -7.473 1 97.12 337 PRO B N 1
ATOM 6498 C CA . PRO B 1 337 ? 3.299 29.891 -6.977 1 97.12 337 PRO B CA 1
ATOM 6499 C C . PRO B 1 337 ? 2.719 28.703 -6.227 1 97.12 337 PRO B C 1
ATOM 6501 O O . PRO B 1 337 ? 2.893 27.562 -6.656 1 97.12 337 PRO B O 1
ATOM 6504 N N . VAL B 1 338 ? 2.08 29.016 -5.113 1 98.31 338 VAL B N 1
ATOM 6505 C CA . VAL B 1 338 ? 1.449 27.953 -4.336 1 98.31 338 VAL B CA 1
ATOM 6506 C C . VAL B 1 338 ? 0.109 28.438 -3.787 1 98.31 338 VAL B C 1
ATOM 6508 O O . VAL B 1 338 ? -0.075 29.641 -3.553 1 98.31 338 VAL B O 1
ATOM 6511 N N . GLY B 1 339 ? -0.841 27.5 -3.752 1 98.69 339 GLY B N 1
ATOM 6512 C CA . GLY B 1 339 ? -1.996 27.656 -2.885 1 98.69 339 GLY B CA 1
ATOM 6513 C C . GLY B 1 339 ? -1.813 27.031 -1.519 1 98.69 339 GLY B C 1
ATOM 6514 O O . GLY B 1 339 ? -1.444 25.859 -1.416 1 98.69 339 GLY B O 1
ATOM 6515 N N . ILE B 1 340 ? -2.049 27.812 -0.484 1 98.88 340 ILE B N 1
ATOM 6516 C CA . ILE B 1 340 ? -1.834 27.312 0.872 1 98.88 340 ILE B CA 1
ATOM 6517 C C . ILE B 1 340 ? -3.18 27.062 1.549 1 98.88 340 ILE B C 1
ATOM 6519 O O . ILE B 1 340 ? -4.09 27.891 1.455 1 98.88 340 ILE B O 1
ATOM 6523 N N . VAL B 1 341 ? -3.369 25.906 2.129 1 98.81 341 VAL B N 1
ATOM 6524 C CA . VAL B 1 341 ? -4.484 25.531 2.994 1 98.81 341 VAL B CA 1
ATOM 6525 C C . VAL B 1 341 ? -3.973 25.234 4.402 1 98.81 341 VAL B C 1
ATOM 6527 O O . VAL B 1 341 ? -3.207 24.281 4.605 1 98.81 341 VAL B O 1
ATOM 6530 N N . ALA B 1 342 ? -4.363 26.078 5.418 1 98.31 342 ALA B N 1
ATOM 6531 C CA . ALA B 1 342 ? -3.801 25.969 6.758 1 98.31 342 ALA B CA 1
ATOM 6532 C C . ALA B 1 342 ? -4.887 26.094 7.824 1 98.31 342 ALA B C 1
ATOM 6534 O O . ALA B 1 342 ? -5.848 26.844 7.648 1 98.31 342 ALA B O 1
ATOM 6535 N N . ASN B 1 343 ? -4.707 25.438 8.891 1 92.56 343 ASN B N 1
ATOM 6536 C CA . ASN B 1 343 ? -5.758 25.406 9.906 1 92.56 343 ASN B CA 1
ATOM 6537 C C . ASN B 1 343 ? -5.488 26.391 11.031 1 92.56 343 ASN B C 1
ATOM 6539 O O . ASN B 1 343 ? -4.34 26.578 11.438 1 92.56 343 ASN B O 1
ATOM 6543 N N . ASN B 1 344 ? -6.504 27.062 11.445 1 92.06 344 ASN B N 1
ATOM 6544 C CA . ASN B 1 344 ? -6.602 27.891 12.648 1 92.06 344 ASN B CA 1
ATOM 6545 C C . ASN B 1 344 ? -7.68 27.375 13.594 1 92.06 344 ASN B C 1
ATOM 6547 O O . ASN B 1 344 ? -8.555 28.141 14.023 1 92.06 344 ASN B O 1
ATOM 6551 N N . GLY B 1 345 ? -7.605 26 13.922 1 89.88 345 GLY B N 1
ATOM 6552 C CA . GLY B 1 345 ? -8.578 25.375 14.812 1 89.88 345 GLY B CA 1
ATOM 6553 C C . GLY B 1 345 ? -9.43 24.328 14.117 1 89.88 345 GLY B C 1
ATOM 6554 O O . GLY B 1 345 ? -9.016 23.75 13.109 1 89.88 345 GLY B O 1
ATOM 6555 N N . VAL B 1 346 ? -10.539 24.047 14.711 1 93.5 346 VAL B N 1
ATOM 6556 C CA . VAL B 1 346 ? -11.445 22.984 14.266 1 93.5 346 VAL B CA 1
ATOM 6557 C C . VAL B 1 346 ? -12.094 23.391 12.945 1 93.5 346 VAL B C 1
ATOM 6559 O O . VAL B 1 346 ? -12.227 24.578 12.641 1 93.5 346 VAL B O 1
ATOM 6562 N N . LEU B 1 347 ? -12.422 22.406 12.102 1 96.12 347 LEU B N 1
ATOM 6563 C CA . LEU B 1 347 ? -13.102 22.688 10.844 1 96.12 347 LEU B CA 1
ATOM 6564 C C . LEU B 1 347 ? -14.609 22.688 11.031 1 96.12 347 LEU B C 1
ATOM 6566 O O . LEU B 1 347 ? -15.164 21.781 11.656 1 96.12 347 LEU B O 1
ATOM 6570 N N . PHE B 1 348 ? -15.203 23.719 10.57 1 96.69 348 PHE B N 1
ATOM 6571 C CA . PHE B 1 348 ? -16.656 23.844 10.492 1 96.69 348 PHE B CA 1
ATOM 6572 C C . PHE B 1 348 ? -17.125 23.609 9.062 1 96.69 348 PHE B C 1
ATOM 6574 O O . PHE B 1 348 ? -16.328 23.422 8.148 1 96.69 348 PHE B O 1
ATOM 6581 N N . SER B 1 349 ? -18.438 23.594 8.875 1 96.56 349 SER B N 1
ATOM 6582 C CA . SER B 1 349 ? -19.016 23.438 7.547 1 96.56 349 SER B CA 1
ATOM 6583 C C . SER B 1 349 ? -18.516 24.531 6.602 1 96.56 349 SER B C 1
ATOM 6585 O O . SER B 1 349 ? -18.141 24.234 5.461 1 96.56 349 SER B O 1
ATOM 6587 N N . GLU B 1 350 ? -18.5 25.734 7.117 1 96.75 350 GLU B N 1
ATOM 6588 C CA . GLU B 1 350 ? -18.078 26.859 6.285 1 96.75 350 GLU B CA 1
ATOM 6589 C C . GLU B 1 350 ? -16.609 26.734 5.906 1 96.75 350 GLU B C 1
ATOM 6591 O O . GLU B 1 350 ? -16.219 27.062 4.777 1 96.75 350 GLU B O 1
ATOM 6596 N N . SER B 1 351 ? -15.797 26.281 6.824 1 97 351 SER B N 1
ATOM 6597 C CA . SER B 1 351 ? -14.383 26.062 6.535 1 97 351 SER B CA 1
ATOM 6598 C C . SER B 1 351 ? -14.195 25 5.465 1 97 351 SER B C 1
ATOM 6600 O O . SER B 1 351 ? -13.352 25.141 4.574 1 97 351 SER B O 1
ATOM 6602 N N . ALA B 1 352 ? -14.977 23.984 5.586 1 96.81 352 ALA B N 1
ATOM 6603 C CA . ALA B 1 352 ? -14.883 22.875 4.637 1 96.81 352 ALA B CA 1
ATOM 6604 C C . ALA B 1 352 ? -15.266 23.328 3.23 1 96.81 352 ALA B C 1
ATOM 6606 O O . ALA B 1 352 ? -14.586 23 2.258 1 96.81 352 ALA B O 1
ATOM 6607 N N . ILE B 1 353 ? -16.344 24.062 3.109 1 96.88 353 ILE B N 1
ATOM 6608 C CA . ILE B 1 353 ? -16.812 24.562 1.817 1 96.88 353 ILE B CA 1
ATOM 6609 C C . ILE B 1 353 ? -15.781 25.516 1.231 1 96.88 353 ILE B C 1
ATOM 6611 O O . ILE B 1 353 ? -15.5 25.484 0.031 1 96.88 353 ILE B O 1
ATOM 6615 N N . LYS B 1 354 ? -15.211 26.344 2.084 1 97.25 354 LYS B N 1
ATOM 6616 C CA . LYS B 1 354 ? -14.141 27.25 1.667 1 97.25 354 LYS B CA 1
ATOM 6617 C C . LYS B 1 354 ? -12.945 26.453 1.124 1 97.25 354 LYS B C 1
ATOM 6619 O O . LYS B 1 354 ? -12.422 26.781 0.057 1 97.25 354 LYS B O 1
ATOM 6624 N N . GLY B 1 355 ? -12.539 25.469 1.886 1 98 355 GLY B N 1
ATOM 6625 C CA . GLY B 1 355 ? -11.422 24.641 1.459 1 98 355 GLY B CA 1
ATOM 6626 C C . GLY B 1 355 ? -11.664 23.953 0.125 1 98 355 GLY B C 1
ATOM 6627 O O . GLY B 1 355 ? -10.805 23.984 -0.756 1 98 355 GLY B O 1
ATOM 6628 N N . ALA B 1 356 ? -12.867 23.391 -0.023 1 97.5 356 ALA B N 1
ATOM 6629 C CA . ALA B 1 356 ? -13.211 22.734 -1.278 1 97.5 356 ALA B CA 1
ATOM 6630 C C . ALA B 1 356 ? -13.125 23.703 -2.451 1 97.5 356 ALA B C 1
ATOM 6632 O O . ALA B 1 356 ? -12.531 23.391 -3.482 1 97.5 356 ALA B O 1
ATOM 6633 N N . HIS B 1 357 ? -13.719 24.812 -2.289 1 96.81 357 HIS B N 1
ATOM 6634 C CA . HIS B 1 357 ? -13.711 25.844 -3.32 1 96.81 357 HIS B CA 1
ATOM 6635 C C . HIS B 1 357 ? -12.289 26.25 -3.693 1 96.81 357 HIS B C 1
ATOM 6637 O O . HIS B 1 357 ? -11.938 26.281 -4.875 1 96.81 357 HIS B O 1
ATOM 6643 N N . PHE B 1 358 ? -11.484 26.516 -2.729 1 98.06 358 PHE B N 1
ATOM 6644 C CA . PHE B 1 358 ? -10.125 26.984 -2.955 1 98.06 358 PHE B CA 1
ATOM 6645 C C . PHE B 1 358 ? -9.289 25.922 -3.658 1 98.06 358 PHE B C 1
ATOM 6647 O O . PHE B 1 358 ? -8.516 26.234 -4.566 1 98.06 358 PHE B O 1
ATOM 6654 N N . ILE B 1 359 ? -9.422 24.703 -3.209 1 98.31 359 ILE B N 1
ATOM 6655 C CA . ILE B 1 359 ? -8.68 23.594 -3.816 1 98.31 359 ILE B CA 1
ATOM 6656 C C . ILE B 1 359 ? -9.078 23.453 -5.281 1 98.31 359 ILE B C 1
ATOM 6658 O O . ILE B 1 359 ? -8.227 23.25 -6.148 1 98.31 359 ILE B O 1
ATOM 6662 N N . GLU B 1 360 ? -10.375 23.562 -5.602 1 97 360 GLU B N 1
ATOM 6663 C CA . GLU B 1 360 ? -10.836 23.516 -6.984 1 97 360 GLU B CA 1
ATOM 6664 C C . GLU B 1 360 ? -10.227 24.641 -7.812 1 97 360 GLU B C 1
ATOM 6666 O O . GLU B 1 360 ? -9.859 24.438 -8.969 1 97 360 GLU B O 1
ATOM 6671 N N . LEU B 1 361 ? -10.156 25.781 -7.188 1 96 361 LEU B N 1
ATOM 6672 C CA . LEU B 1 361 ? -9.555 26.922 -7.871 1 96 361 LEU B CA 1
ATOM 6673 C C . LEU B 1 361 ? -8.094 26.641 -8.211 1 96 361 LEU B C 1
ATOM 6675 O O . LEU B 1 361 ? -7.652 26.906 -9.328 1 96 361 LEU B O 1
ATOM 6679 N N . CYS B 1 362 ? -7.348 26.141 -7.242 1 97.5 362 CYS B N 1
ATOM 6680 C CA . CYS B 1 362 ? -5.949 25.797 -7.473 1 97.5 362 CYS B CA 1
ATOM 6681 C C . CYS B 1 362 ? -5.82 24.719 -8.555 1 97.5 362 CYS B C 1
ATOM 6683 O O . CYS B 1 362 ? -4.93 24.797 -9.406 1 97.5 362 CYS B O 1
ATOM 6685 N N . ALA B 1 363 ? -6.672 23.75 -8.516 1 96.25 363 ALA B N 1
ATOM 6686 C CA . ALA B 1 363 ? -6.66 22.703 -9.516 1 96.25 363 ALA B CA 1
ATOM 6687 C C . ALA B 1 363 ? -6.902 23.266 -10.914 1 96.25 363 ALA B C 1
ATOM 6689 O O . ALA B 1 363 ? -6.199 22.906 -11.867 1 96.25 363 ALA B O 1
ATOM 6690 N N . GLN B 1 364 ? -7.867 24.125 -11.055 1 94.56 364 GLN B N 1
ATOM 6691 C CA . GLN B 1 364 ? -8.203 24.734 -12.336 1 94.56 364 GLN B CA 1
ATOM 6692 C C . GLN B 1 364 ? -7.031 25.562 -12.883 1 94.56 364 GLN B C 1
ATOM 6694 O O . GLN B 1 364 ? -6.777 25.562 -14.086 1 94.56 364 GLN B O 1
ATOM 6699 N N . ARG B 1 365 ? -6.344 26.141 -11.945 1 94.19 365 ARG B N 1
ATOM 6700 C CA . ARG B 1 365 ? -5.262 27.047 -12.328 1 94.19 365 ARG B CA 1
ATOM 6701 C C . ARG B 1 365 ? -3.93 26.297 -12.383 1 94.19 365 ARG B C 1
ATOM 6703 O O . ARG B 1 365 ? -2.895 26.906 -12.688 1 94.19 365 ARG B O 1
ATOM 6710 N N . ARG B 1 366 ? -3.949 25.016 -12.062 1 94.62 366 ARG B N 1
ATOM 6711 C CA . ARG B 1 366 ? -2.764 24.172 -12.047 1 94.62 366 ARG B CA 1
ATOM 6712 C C . ARG B 1 366 ? -1.703 24.734 -11.102 1 94.62 366 ARG B C 1
ATOM 6714 O O . ARG B 1 366 ? -0.525 24.797 -11.461 1 94.62 366 ARG B O 1
ATOM 6721 N N . ILE B 1 367 ? -2.131 25.219 -9.961 1 96.25 367 ILE B N 1
ATOM 6722 C CA . ILE B 1 367 ? -1.259 25.734 -8.914 1 96.25 367 ILE B CA 1
ATOM 6723 C C . ILE B 1 367 ? -1.064 24.672 -7.832 1 96.25 367 ILE B C 1
ATOM 6725 O O . ILE B 1 367 ? -2.037 24.156 -7.281 1 96.25 367 ILE B O 1
ATOM 6729 N N . PRO B 1 368 ? 0.235 24.312 -7.527 1 97.88 368 PRO B N 1
ATOM 6730 C CA . PRO B 1 368 ? 0.476 23.344 -6.457 1 97.88 368 PRO B CA 1
ATOM 6731 C C . PRO B 1 368 ? -0.121 23.781 -5.121 1 97.88 368 PRO B C 1
ATOM 6733 O O . PRO B 1 368 ? -0.284 24.969 -4.871 1 97.88 368 PRO B O 1
ATOM 6736 N N . LEU B 1 369 ? -0.461 22.797 -4.316 1 98.75 369 LEU B N 1
ATOM 6737 C CA . LEU B 1 369 ? -1.068 23.047 -3.014 1 98.75 369 LEU B CA 1
ATOM 6738 C C . LEU B 1 369 ? -0.1 22.703 -1.888 1 98.75 369 LEU B C 1
ATOM 6740 O O . LEU B 1 369 ? 0.607 21.688 -1.958 1 98.75 369 LEU B O 1
ATOM 6744 N N . VAL B 1 370 ? -0.027 23.547 -0.883 1 98.88 370 VAL B N 1
ATOM 6745 C CA . VAL B 1 370 ? 0.697 23.281 0.357 1 98.88 370 VAL B CA 1
ATOM 6746 C C . VAL B 1 370 ? -0.28 23.266 1.531 1 98.88 370 VAL B C 1
ATOM 6748 O O . VAL B 1 370 ? -1.023 24.234 1.745 1 98.88 370 VAL B O 1
ATOM 6751 N N . PHE B 1 371 ? -0.315 22.172 2.227 1 98.88 371 PHE B N 1
ATOM 6752 C CA . PHE B 1 371 ? -1.149 22.047 3.414 1 98.88 371 PHE B CA 1
ATOM 6753 C C . PHE B 1 371 ? -0.318 22.203 4.68 1 98.88 371 PHE B C 1
ATOM 6755 O O . PHE B 1 371 ? 0.712 21.547 4.84 1 98.88 371 PHE B O 1
ATOM 6762 N N . LEU B 1 372 ? -0.659 23.078 5.598 1 98.75 372 LEU B N 1
ATOM 6763 C CA . LEU B 1 372 ? -0.092 23.203 6.934 1 98.75 372 LEU B CA 1
ATOM 6764 C C . LEU B 1 372 ? -1.083 22.75 7.996 1 98.75 372 LEU B C 1
ATOM 6766 O O . LEU B 1 372 ? -2.07 23.422 8.273 1 98.75 372 LEU B O 1
ATOM 6770 N N . GLN B 1 373 ? -0.762 21.625 8.625 1 97.69 373 GLN B N 1
ATOM 6771 C CA . GLN B 1 373 ? -1.746 20.953 9.477 1 97.69 373 GLN B CA 1
ATOM 6772 C C . GLN B 1 373 ? -1.515 21.281 10.945 1 97.69 373 GLN B C 1
ATOM 6774 O O . GLN B 1 373 ? -0.42 21.062 11.469 1 97.69 373 GLN B O 1
ATOM 6779 N N . ASN B 1 374 ? -2.383 21.75 11.609 1 96.75 374 ASN B N 1
ATOM 6780 C CA . ASN B 1 374 ? -2.586 21.844 13.055 1 96.75 374 ASN B CA 1
ATOM 6781 C C . ASN B 1 374 ? -4.062 21.719 13.422 1 96.75 374 ASN B C 1
ATOM 6783 O O . ASN B 1 374 ? -4.703 22.719 13.781 1 96.75 374 ASN B O 1
ATOM 6787 N N . ILE B 1 375 ? -4.496 20.422 13.336 1 95.06 375 ILE B N 1
ATOM 6788 C CA . ILE B 1 375 ? -5.938 20.219 13.258 1 95.06 375 ILE B CA 1
ATOM 6789 C C . ILE B 1 375 ? -6.371 19.188 14.297 1 95.06 375 ILE B C 1
ATOM 6791 O O . ILE B 1 375 ? -5.688 18.172 14.492 1 95.06 375 ILE B O 1
ATOM 6795 N N . THR B 1 376 ? -7.496 19.469 14.922 1 91.56 376 THR B N 1
ATOM 6796 C CA . THR B 1 376 ? -8.039 18.531 15.906 1 91.56 376 THR B CA 1
ATOM 6797 C C . THR B 1 376 ? -9.211 17.75 15.312 1 91.56 376 THR B C 1
ATOM 6799 O O . THR B 1 376 ? -9.625 16.734 15.875 1 91.56 376 THR B O 1
ATOM 6802 N N . GLY B 1 377 ? -9.766 18.297 14.281 1 92.56 377 GLY B N 1
ATOM 6803 C CA . GLY B 1 377 ? -10.875 17.594 13.641 1 92.56 377 GLY B CA 1
ATOM 6804 C C . GLY B 1 377 ? -11.969 18.531 13.172 1 92.56 377 GLY B C 1
ATOM 6805 O O . GLY B 1 377 ? -11.734 19.719 12.953 1 92.56 377 GLY B O 1
ATOM 6806 N N . PHE B 1 378 ? -13.109 17.922 12.844 1 94.25 378 PHE B N 1
ATOM 6807 C CA . PHE B 1 378 ? -14.32 18.656 12.531 1 94.25 378 PHE B CA 1
ATOM 6808 C C . PHE B 1 378 ? -15.156 18.891 13.789 1 94.25 378 PHE B C 1
ATOM 6810 O O . PHE B 1 378 ? -15.07 18.109 14.742 1 94.25 378 PHE B O 1
ATOM 6817 N N . MET B 1 379 ? -15.906 19.891 13.742 1 92.56 379 MET B N 1
ATOM 6818 C CA . MET B 1 379 ? -16.797 20.156 14.859 1 92.56 379 MET B CA 1
ATOM 6819 C C . MET B 1 379 ? -17.875 19.078 14.977 1 92.56 379 MET B C 1
ATOM 6821 O O . MET B 1 379 ? -18.297 18.5 13.969 1 92.56 379 MET B O 1
ATOM 6825 N N . VAL B 1 380 ? -18.25 18.812 16.297 1 92.75 380 VAL B N 1
ATOM 6826 C CA . VAL B 1 380 ? -19.203 17.734 16.516 1 92.75 380 VAL B CA 1
ATOM 6827 C C . VAL B 1 380 ? -20.422 18.25 17.25 1 92.75 380 VAL B C 1
ATOM 6829 O O . VAL B 1 380 ? -20.375 19.297 17.906 1 92.75 380 VAL B O 1
ATOM 6832 N N . GLY B 1 381 ? -21.516 17.531 17.078 1 93.88 381 GLY B N 1
ATOM 6833 C CA . GLY B 1 381 ? -22.75 17.875 17.766 1 93.88 381 GLY B CA 1
ATOM 6834 C C . GLY B 1 381 ? -23.969 17.844 16.859 1 93.88 381 GLY B C 1
ATOM 6835 O O . GLY B 1 381 ? -23.828 17.812 15.641 1 93.88 381 GLY B O 1
ATOM 6836 N N . ARG B 1 382 ? -25.078 17.844 17.5 1 95.25 382 ARG B N 1
ATOM 6837 C CA . ARG B 1 382 ? -26.344 17.703 16.797 1 95.25 382 ARG B CA 1
ATOM 6838 C C . ARG B 1 382 ? -26.531 18.828 15.773 1 95.25 382 ARG B C 1
ATOM 6840 O O . ARG B 1 382 ? -26.922 18.578 14.633 1 95.25 382 ARG B O 1
ATOM 6847 N N . ARG B 1 383 ? -26.312 20 16.203 1 95.75 383 ARG B N 1
ATOM 6848 C CA . ARG B 1 383 ? -26.484 21.141 15.32 1 95.75 383 ARG B CA 1
ATOM 6849 C C . ARG B 1 383 ? -25.641 21 14.062 1 95.75 383 ARG B C 1
ATOM 6851 O O . ARG B 1 383 ? -26.125 21.234 12.953 1 95.75 383 ARG B O 1
ATOM 6858 N N . TYR B 1 384 ? -24.453 20.641 14.203 1 95.44 384 TYR B N 1
ATOM 6859 C CA . TYR B 1 384 ? -23.516 20.562 13.094 1 95.44 384 TYR B CA 1
ATOM 6860 C C . TYR B 1 384 ? -23.859 19.375 12.188 1 95.44 384 TYR B C 1
ATOM 6862 O O . TYR B 1 384 ? -23.766 19.484 10.961 1 95.44 384 TYR B O 1
ATOM 6870 N N . GLU B 1 385 ? -24.266 18.234 12.758 1 95.69 385 GLU B N 1
ATOM 6871 C CA . GLU B 1 385 ? -24.703 17.109 11.953 1 95.69 385 GLU B CA 1
ATOM 6872 C C . GLU B 1 385 ? -25.938 17.453 11.109 1 95.69 385 GLU B C 1
ATOM 6874 O O . GLU B 1 385 ? -26 17.109 9.93 1 95.69 385 GLU B O 1
ATOM 6879 N N . THR B 1 386 ? -26.844 18.156 11.742 1 95.81 386 THR B N 1
ATOM 6880 C CA . THR B 1 386 ? -28.078 18.547 11.086 1 95.81 386 THR B CA 1
ATOM 6881 C C . THR B 1 386 ? -27.812 19.516 9.953 1 95.81 386 THR B C 1
ATOM 6883 O O . THR B 1 386 ? -28.484 19.484 8.914 1 95.81 386 THR B O 1
ATOM 6886 N N . GLU B 1 387 ? -26.875 20.359 10.141 1 95.38 387 GLU B N 1
ATOM 6887 C CA . GLU B 1 387 ? -26.531 21.359 9.125 1 95.38 387 GLU B CA 1
ATOM 6888 C C . GLU B 1 387 ? -25.797 20.719 7.949 1 95.38 387 GLU B C 1
ATOM 6890 O O . GLU B 1 387 ? -25.719 21.297 6.871 1 95.38 387 GLU B O 1
ATOM 6895 N N . GLY B 1 388 ? -25.297 19.484 8.164 1 95.88 388 GLY B N 1
ATOM 6896 C CA . GLY B 1 388 ? -24.656 18.766 7.074 1 95.88 388 GLY B CA 1
ATOM 6897 C C . GLY B 1 388 ? -23.141 18.828 7.121 1 95.88 388 GLY B C 1
ATOM 6898 O O . GLY B 1 388 ? -22.5 18.953 6.082 1 95.88 388 GLY B O 1
ATOM 6899 N N . ILE B 1 389 ? -22.578 18.812 8.273 1 96.12 389 ILE B N 1
ATOM 6900 C CA . ILE B 1 389 ? -21.141 18.906 8.422 1 96.12 389 ILE B CA 1
ATOM 6901 C C . ILE B 1 389 ? -20.469 17.734 7.699 1 96.12 389 ILE B C 1
ATOM 6903 O O . ILE B 1 389 ? -19.391 17.891 7.125 1 96.12 389 ILE B O 1
ATOM 6907 N N . ALA B 1 390 ? -21.109 16.547 7.688 1 95.62 390 ALA B N 1
ATOM 6908 C CA . ALA B 1 390 ? -20.562 15.383 7.016 1 95.62 390 ALA B CA 1
ATOM 6909 C C . ALA B 1 390 ? -20.484 15.594 5.504 1 95.62 390 ALA B C 1
ATOM 6911 O O . ALA B 1 390 ? -19.484 15.266 4.867 1 95.62 390 ALA B O 1
ATOM 6912 N N . ARG B 1 391 ? -21.531 16.125 4.938 1 95.75 391 ARG B N 1
ATOM 6913 C CA . ARG B 1 391 ? -21.562 16.375 3.5 1 95.75 391 ARG B CA 1
ATOM 6914 C C . ARG B 1 391 ? -20.594 17.5 3.115 1 95.75 391 ARG B C 1
ATOM 6916 O O . ARG B 1 391 ? -19.953 17.438 2.062 1 95.75 391 ARG B O 1
ATOM 6923 N N . HIS B 1 392 ? -20.516 18.547 3.918 1 96.06 392 HIS B N 1
ATOM 6924 C CA . HIS B 1 392 ? -19.578 19.641 3.646 1 96.06 392 HIS B CA 1
ATOM 6925 C C . HIS B 1 392 ? -18.141 19.156 3.764 1 96.06 392 HIS B C 1
ATOM 6927 O O . HIS B 1 392 ? -17.297 19.5 2.928 1 96.06 392 HIS B O 1
ATOM 6933 N N . GLY B 1 393 ? -17.875 18.406 4.809 1 96.44 393 GLY B N 1
ATOM 6934 C CA . GLY B 1 393 ? -16.562 17.781 4.91 1 96.44 393 GLY B CA 1
ATOM 6935 C C . GLY B 1 393 ? -16.234 16.891 3.729 1 96.44 393 GLY B C 1
ATOM 6936 O O . GLY B 1 393 ? -15.102 16.906 3.232 1 96.44 393 GLY B O 1
ATOM 6937 N N . ALA B 1 394 ? -17.234 16.125 3.312 1 96.94 394 ALA B N 1
ATOM 6938 C CA . ALA B 1 394 ? -17.062 15.234 2.174 1 96.94 394 ALA B CA 1
ATOM 6939 C C . ALA B 1 394 ? -16.656 16 0.923 1 96.94 394 ALA B C 1
ATOM 6941 O O . ALA B 1 394 ? -15.867 15.516 0.111 1 96.94 394 ALA B O 1
ATOM 6942 N N . LYS B 1 395 ? -17.219 17.188 0.726 1 96.75 395 LYS B N 1
ATOM 6943 C CA . LYS B 1 395 ? -16.828 18.031 -0.408 1 96.75 395 LYS B CA 1
ATOM 6944 C C . LYS B 1 395 ? -15.336 18.344 -0.369 1 96.75 395 LYS B C 1
ATOM 6946 O O . LYS B 1 395 ? -14.648 18.25 -1.386 1 96.75 395 LYS B O 1
ATOM 6951 N N . MET B 1 396 ? -14.875 18.719 0.79 1 97.12 396 MET B N 1
ATOM 6952 C CA . MET B 1 396 ? -13.469 19.078 0.942 1 97.12 396 MET B CA 1
ATOM 6953 C C . MET B 1 396 ? -12.578 17.859 0.729 1 97.12 396 MET B C 1
ATOM 6955 O O . MET B 1 396 ? -11.594 17.922 -0.015 1 97.12 396 MET B O 1
ATOM 6959 N N . VAL B 1 397 ? -12.953 16.75 1.371 1 97.5 397 VAL B N 1
ATOM 6960 C CA . VAL B 1 397 ? -12.172 15.508 1.263 1 97.5 397 VAL B CA 1
ATOM 6961 C C . VAL B 1 397 ? -12.148 15.039 -0.19 1 97.5 397 VAL B C 1
ATOM 6963 O O . VAL B 1 397 ? -11.117 14.586 -0.684 1 97.5 397 VAL B O 1
ATOM 6966 N N . THR B 1 398 ? -13.25 15.164 -0.941 1 97.62 398 THR B N 1
ATOM 6967 C CA . THR B 1 398 ? -13.328 14.82 -2.357 1 97.62 398 THR B CA 1
ATOM 6968 C C . THR B 1 398 ? -12.391 15.703 -3.178 1 97.62 398 THR B C 1
ATOM 6970 O O . THR B 1 398 ? -11.664 15.203 -4.043 1 97.62 398 THR B O 1
ATOM 6973 N N . ALA B 1 399 ? -12.438 17 -2.861 1 97.81 399 ALA B N 1
ATOM 6974 C CA . ALA B 1 399 ? -11.578 17.938 -3.578 1 97.81 399 ALA B CA 1
ATOM 6975 C C . ALA B 1 399 ? -10.102 17.578 -3.385 1 97.81 399 ALA B C 1
ATOM 6977 O O . ALA B 1 399 ? -9.336 17.531 -4.352 1 97.81 399 ALA B O 1
ATOM 6978 N N . VAL B 1 400 ? -9.742 17.312 -2.174 1 98.06 400 VAL B N 1
ATOM 6979 C CA . VAL B 1 400 ? -8.359 16.953 -1.849 1 98.06 400 VAL B CA 1
ATOM 6980 C C . VAL B 1 400 ? -7.977 15.672 -2.576 1 98.06 400 VAL B C 1
ATOM 6982 O O . VAL B 1 400 ? -6.902 15.594 -3.18 1 98.06 400 VAL B O 1
ATOM 6985 N N . ALA B 1 401 ? -8.82 14.711 -2.564 1 98.12 401 ALA B N 1
ATOM 6986 C CA . ALA B 1 401 ? -8.547 13.375 -3.09 1 98.12 401 ALA B CA 1
ATOM 6987 C C . ALA B 1 401 ? -8.375 13.406 -4.605 1 98.12 401 ALA B C 1
ATOM 6989 O O . ALA B 1 401 ? -7.586 12.641 -5.164 1 98.12 401 ALA B O 1
ATOM 6990 N N . THR B 1 402 ? -9.078 14.281 -5.293 1 97.5 402 THR B N 1
ATOM 6991 C CA . THR B 1 402 ? -9.148 14.195 -6.75 1 97.5 402 THR B CA 1
ATOM 6992 C C . THR B 1 402 ? -8.258 15.258 -7.395 1 97.5 402 THR B C 1
ATOM 6994 O O . THR B 1 402 ? -7.93 15.164 -8.578 1 97.5 402 THR B O 1
ATOM 6997 N N . ALA B 1 403 ? -7.891 16.328 -6.578 1 97.38 403 ALA B N 1
ATOM 6998 C CA . ALA B 1 403 ? -7.031 17.359 -7.156 1 97.38 403 ALA B CA 1
ATOM 6999 C C . ALA B 1 403 ? -5.742 16.75 -7.703 1 97.38 403 ALA B C 1
ATOM 7001 O O . ALA B 1 403 ? -5.016 16.062 -6.98 1 97.38 403 ALA B O 1
ATOM 7002 N N . ALA B 1 404 ? -5.426 17.047 -8.969 1 96.19 404 ALA B N 1
ATOM 7003 C CA . ALA B 1 404 ? -4.309 16.391 -9.641 1 96.19 404 ALA B CA 1
ATOM 7004 C C . ALA B 1 404 ? -3.053 17.25 -9.594 1 96.19 404 ALA B C 1
ATOM 7006 O O . ALA B 1 404 ? -1.997 16.859 -10.094 1 96.19 404 ALA B O 1
ATOM 7007 N N . VAL B 1 405 ? -3.137 18.438 -8.992 1 97 405 VAL B N 1
ATOM 7008 C CA . VAL B 1 405 ? -1.96 19.281 -8.82 1 97 405 VAL B CA 1
ATOM 7009 C C . VAL B 1 405 ? -1.05 18.688 -7.75 1 97 405 VAL B C 1
ATOM 7011 O O . VAL B 1 405 ? -1.501 17.906 -6.902 1 97 405 VAL B O 1
ATOM 7014 N N . PRO B 1 406 ? 0.287 18.984 -7.773 1 97.69 406 PRO B N 1
ATOM 7015 C CA . PRO B 1 406 ? 1.149 18.531 -6.68 1 97.69 406 PRO B CA 1
ATOM 7016 C C . PRO B 1 406 ? 0.689 19.047 -5.316 1 97.69 406 PRO B C 1
ATOM 7018 O O . PRO B 1 406 ? 0.3 20.203 -5.188 1 97.69 406 PRO B O 1
ATOM 7021 N N . LYS B 1 407 ? 0.603 18.203 -4.379 1 98.75 407 LYS B N 1
ATOM 7022 C CA . LYS B 1 407 ? 0.254 18.516 -2.998 1 98.75 407 LYS B CA 1
ATOM 7023 C C . LYS B 1 407 ? 1.405 18.188 -2.051 1 98.75 407 LYS B C 1
ATOM 7025 O O . LYS B 1 407 ? 2.004 17.125 -2.137 1 98.75 407 LYS B O 1
ATOM 7030 N N . VAL B 1 408 ? 1.816 19.125 -1.229 1 98.88 408 VAL B N 1
ATOM 7031 C CA . VAL B 1 408 ? 2.812 18.922 -0.181 1 98.88 408 VAL B CA 1
ATOM 7032 C C . VAL B 1 408 ? 2.205 19.25 1.18 1 98.88 408 VAL B C 1
ATOM 7034 O O . VAL B 1 408 ? 1.574 20.297 1.347 1 98.88 408 VAL B O 1
ATOM 7037 N N . THR B 1 409 ? 2.338 18.359 2.125 1 98.88 409 THR B N 1
ATOM 7038 C CA . THR B 1 409 ? 1.779 18.562 3.457 1 98.88 409 THR B CA 1
ATOM 7039 C C . THR B 1 409 ? 2.891 18.719 4.492 1 98.88 409 THR B C 1
ATOM 7041 O O . THR B 1 409 ? 3.9 18.016 4.434 1 98.88 409 THR B O 1
ATOM 7044 N N . VAL B 1 410 ? 2.729 19.625 5.438 1 98.81 410 VAL B N 1
ATOM 7045 C CA . VAL B 1 410 ? 3.578 19.75 6.617 1 98.81 410 VAL B CA 1
ATOM 7046 C C . VAL B 1 410 ? 2.721 19.703 7.879 1 98.81 410 VAL B C 1
ATOM 7048 O O . VAL B 1 410 ? 1.812 20.516 8.055 1 98.81 410 VAL B O 1
ATOM 7051 N N . LEU B 1 411 ? 2.979 18.75 8.734 1 98.5 411 LEU B N 1
ATOM 7052 C CA . LEU B 1 411 ? 2.363 18.75 10.055 1 98.5 411 LEU B CA 1
ATOM 7053 C C . LEU B 1 411 ? 3.088 19.703 10.992 1 98.5 411 LEU B C 1
ATOM 7055 O O . LEU B 1 411 ? 4.23 19.453 11.383 1 98.5 411 LEU B O 1
ATOM 7059 N N . VAL B 1 412 ? 2.447 20.781 11.406 1 98.12 412 VAL B N 1
ATOM 7060 C CA . VAL B 1 412 ? 3.09 21.812 12.219 1 98.12 412 VAL B CA 1
ATOM 7061 C C . VAL B 1 412 ? 2.531 21.766 13.641 1 98.12 412 VAL B C 1
ATOM 7063 O O . VAL B 1 412 ? 2.836 22.625 14.461 1 98.12 412 VAL B O 1
ATOM 7066 N N . GLY B 1 413 ? 1.688 20.828 13.938 1 96.94 413 GLY B N 1
ATOM 7067 C CA . GLY B 1 413 ? 1.057 20.562 15.219 1 96.94 413 GLY B CA 1
ATOM 7068 C C . GLY B 1 413 ? 0.26 19.281 15.234 1 96.94 413 GLY B C 1
ATOM 7069 O O . GLY B 1 413 ? 0.778 18.219 14.875 1 96.94 413 GLY B O 1
ATOM 7070 N N . GLY B 1 414 ? -0.975 19.406 15.586 1 96.31 414 GLY B N 1
ATOM 7071 C CA . GLY B 1 414 ? -1.829 18.234 15.664 1 96.31 414 GLY B CA 1
ATOM 7072 C C . GLY B 1 414 ? -2.34 17.766 14.312 1 96.31 414 GLY B C 1
ATOM 7073 O O . GLY B 1 414 ? -2.617 18.594 13.438 1 96.31 414 GLY B O 1
ATOM 7074 N N . SER B 1 415 ? -2.463 16.5 14.07 1 97.19 415 SER B N 1
ATOM 7075 C CA . SER B 1 415 ? -3.078 15.82 12.93 1 97.19 415 SER B CA 1
ATOM 7076 C C . SER B 1 415 ? -4.008 14.703 13.391 1 97.19 415 SER B C 1
ATOM 7078 O O . SER B 1 415 ? -3.602 13.539 13.469 1 97.19 415 SER B O 1
ATOM 7080 N N . PHE B 1 416 ? -5.301 15.008 13.617 1 95.5 416 PHE B N 1
ATOM 7081 C CA . PHE B 1 416 ? -6.203 14.078 14.297 1 95.5 416 PHE B CA 1
ATOM 7082 C C . PHE B 1 416 ? -7.445 13.82 13.453 1 95.5 416 PHE B C 1
ATOM 7084 O O . PHE B 1 416 ? -7.977 14.742 12.82 1 95.5 416 PHE B O 1
ATOM 7091 N N . GLY B 1 417 ? -7.863 12.648 13.406 1 93.94 417 GLY B N 1
ATOM 7092 C CA . GLY B 1 417 ? -9.148 12.219 12.883 1 93.94 417 GLY B CA 1
ATOM 7093 C C . GLY B 1 417 ? -9.398 12.688 11.461 1 93.94 417 GLY B C 1
ATOM 7094 O O . GLY B 1 417 ? -8.484 12.703 10.633 1 93.94 417 GLY B O 1
ATOM 7095 N N . ALA B 1 418 ? -10.68 13.062 11.227 1 94.19 418 ALA B N 1
ATOM 7096 C CA . ALA B 1 418 ? -11.125 13.445 9.891 1 94.19 418 ALA B CA 1
ATOM 7097 C C . ALA B 1 418 ? -10.422 14.711 9.414 1 94.19 418 ALA B C 1
ATOM 7099 O O . ALA B 1 418 ? -10.406 15.016 8.219 1 94.19 418 ALA B O 1
ATOM 7100 N N . GLY B 1 419 ? -9.93 15.453 10.383 1 95.19 419 GLY B N 1
ATOM 7101 C CA . GLY B 1 419 ? -9.125 16.609 10 1 95.19 419 GLY B CA 1
ATOM 7102 C C . GLY B 1 419 ? -7.926 16.234 9.148 1 95.19 419 GLY B C 1
ATOM 7103 O O . GLY B 1 419 ? -7.582 16.938 8.203 1 95.19 419 GLY B O 1
ATOM 7104 N N . ASN B 1 420 ? -7.273 15.109 9.523 1 97.25 420 ASN B N 1
ATOM 7105 C CA . ASN B 1 420 ? -6.172 14.57 8.734 1 97.25 420 ASN B CA 1
ATOM 7106 C C . ASN B 1 420 ? -6.586 14.328 7.281 1 97.25 420 ASN B C 1
ATOM 7108 O O . ASN B 1 420 ? -5.836 14.648 6.359 1 97.25 420 ASN B O 1
ATOM 7112 N N . TYR B 1 421 ? -7.797 13.859 7.086 1 97.44 421 TYR B N 1
ATOM 7113 C CA . TYR B 1 421 ? -8.312 13.547 5.754 1 97.44 421 TYR B CA 1
ATOM 7114 C C . TYR B 1 421 ? -8.508 14.812 4.934 1 97.44 421 TYR B C 1
ATOM 7116 O O . TYR B 1 421 ? -8.023 14.906 3.799 1 97.44 421 TYR B O 1
ATOM 7124 N N . GLY B 1 422 ? -9.141 15.789 5.543 1 96.69 422 GLY B N 1
ATOM 7125 C CA . GLY B 1 422 ? -9.43 17.031 4.852 1 96.69 422 GLY B CA 1
ATOM 7126 C C . GLY B 1 422 ? -8.188 17.844 4.543 1 96.69 422 GLY B C 1
ATOM 7127 O O . GLY B 1 422 ? -8.195 18.688 3.639 1 96.69 422 GLY B O 1
ATOM 7128 N N . MET B 1 423 ? -7.148 17.562 5.258 1 98.06 423 MET B N 1
ATOM 7129 C CA . MET B 1 423 ? -5.945 18.375 5.129 1 98.06 423 MET B CA 1
ATOM 7130 C C . MET B 1 423 ? -4.832 17.594 4.441 1 98.06 423 MET B C 1
ATOM 7132 O O . MET B 1 423 ? -3.648 17.859 4.672 1 98.06 423 MET B O 1
ATOM 7136 N N . CYS B 1 424 ? -5.145 16.625 3.727 1 98.5 424 CYS B N 1
ATOM 7137 C CA . CYS B 1 424 ? -4.254 15.891 2.83 1 98.5 424 CYS B CA 1
ATOM 7138 C C . CYS B 1 424 ? -3.209 15.109 3.619 1 98.5 424 CYS B C 1
ATOM 7140 O O . CYS B 1 424 ? -2.01 15.25 3.373 1 98.5 424 CYS B O 1
ATOM 7142 N N . GLY B 1 425 ? -3.703 14.281 4.543 1 98.31 425 GLY B N 1
ATOM 7143 C CA . GLY B 1 425 ? -2.822 13.344 5.227 1 98.31 425 GLY B CA 1
ATOM 7144 C C . GLY B 1 425 ? -2.211 12.312 4.293 1 98.31 425 GLY B C 1
ATOM 7145 O O . GLY B 1 425 ? -2.426 12.359 3.082 1 98.31 425 GLY B O 1
ATOM 7146 N N . ARG B 1 426 ? -1.462 11.383 4.852 1 98.56 426 ARG B N 1
ATOM 7147 C CA . ARG B 1 426 ? -0.662 10.406 4.109 1 98.56 426 ARG B CA 1
ATOM 7148 C C . ARG B 1 426 ? -1.531 9.602 3.154 1 98.56 426 ARG B C 1
ATOM 7150 O O . ARG B 1 426 ? -1.124 9.312 2.027 1 98.56 426 ARG B O 1
ATOM 7157 N N . ALA B 1 427 ? -2.709 9.227 3.535 1 98.5 427 ALA B N 1
ATOM 7158 C CA . ALA B 1 427 ? -3.6 8.375 2.744 1 98.5 427 ALA B CA 1
ATOM 7159 C C . ALA B 1 427 ? -4.086 9.109 1.496 1 98.5 427 ALA B C 1
ATOM 7161 O O . ALA B 1 427 ? -4.645 8.492 0.588 1 98.5 427 ALA B O 1
ATOM 7162 N N . TYR B 1 428 ? -3.871 10.391 1.359 1 98.5 428 TYR B N 1
ATOM 7163 C CA . TYR B 1 428 ? -4.387 11.188 0.253 1 98.5 428 TYR B CA 1
ATOM 7164 C C . TYR B 1 428 ? -3.281 11.531 -0.735 1 98.5 428 TYR B C 1
ATOM 7166 O O . TYR B 1 428 ? -3.441 12.43 -1.568 1 98.5 428 TYR B O 1
ATOM 7174 N N . SER B 1 429 ? -2.129 10.922 -0.559 1 97.5 429 SER B N 1
ATOM 7175 C CA . SER B 1 429 ? -1.024 10.82 -1.507 1 97.5 429 SER B CA 1
ATOM 7176 C C . SER B 1 429 ? -0.421 12.188 -1.804 1 97.5 429 SER B C 1
ATOM 7178 O O . SER B 1 429 ? -0.258 12.562 -2.967 1 97.5 429 SER B O 1
ATOM 7180 N N . PRO B 1 430 ? -0.092 12.969 -0.752 1 98.69 430 PRO B N 1
ATOM 7181 C CA . PRO B 1 430 ? 0.781 14.109 -1.054 1 98.69 430 PRO B CA 1
ATOM 7182 C C . PRO B 1 430 ? 2.117 13.68 -1.659 1 98.69 430 PRO B C 1
ATOM 7184 O O . PRO B 1 430 ? 2.637 12.617 -1.327 1 98.69 430 PRO B O 1
ATOM 7187 N N . ARG B 1 431 ? 2.609 14.57 -2.584 1 98.69 431 ARG B N 1
ATOM 7188 C CA . ARG B 1 431 ? 3.916 14.266 -3.158 1 98.69 431 ARG B CA 1
ATOM 7189 C C . ARG B 1 431 ? 4.977 14.133 -2.068 1 98.69 431 ARG B C 1
ATOM 7191 O O . ARG B 1 431 ? 5.887 13.305 -2.18 1 98.69 431 ARG B O 1
ATOM 7198 N N . PHE B 1 432 ? 4.891 14.945 -1.088 1 98.88 432 PHE B N 1
ATOM 7199 C CA . PHE B 1 432 ? 5.711 14.906 0.117 1 98.88 432 PHE B CA 1
ATOM 7200 C C . PHE B 1 432 ? 4.875 15.227 1.352 1 98.88 432 PHE B C 1
ATOM 7202 O O . PHE B 1 432 ? 3.924 16 1.279 1 98.88 432 PHE B O 1
ATOM 7209 N N . LEU B 1 433 ? 5.176 14.609 2.43 1 98.94 433 LEU B N 1
ATOM 7210 C CA . LEU B 1 433 ? 4.586 14.906 3.729 1 98.94 433 LEU B CA 1
ATOM 7211 C C . LEU B 1 433 ? 5.66 14.992 4.809 1 98.94 433 LEU B C 1
ATOM 7213 O O . LEU B 1 433 ? 6.344 14.008 5.09 1 98.94 433 LEU B O 1
ATOM 7217 N N . TRP B 1 434 ? 5.832 16.141 5.379 1 98.88 434 TRP B N 1
ATOM 7218 C CA . TRP B 1 434 ? 6.836 16.391 6.41 1 98.88 434 TRP B CA 1
ATOM 7219 C C . TRP B 1 434 ? 6.18 16.672 7.758 1 98.88 434 TRP B C 1
ATOM 7221 O O . TRP B 1 434 ? 4.98 16.953 7.824 1 98.88 434 TRP B O 1
ATOM 7231 N N . THR B 1 435 ? 6.938 16.547 8.836 1 98.69 435 THR B N 1
ATOM 7232 C CA . THR B 1 435 ? 6.363 16.766 10.156 1 98.69 435 THR B CA 1
ATOM 7233 C C . THR B 1 435 ? 7.34 17.547 11.039 1 98.69 435 THR B C 1
ATOM 7235 O O . THR B 1 435 ? 8.555 17.438 10.875 1 98.69 435 THR B O 1
ATOM 7238 N N . TRP B 1 436 ? 6.801 18.438 11.875 1 98.62 436 TRP B N 1
ATOM 7239 C CA . TRP B 1 436 ? 7.602 19.125 12.875 1 98.62 436 TRP B CA 1
ATOM 7240 C C . TRP B 1 436 ? 7.773 18.281 14.125 1 98.62 436 TRP B C 1
ATOM 7242 O O . TRP B 1 436 ? 7.027 17.312 14.336 1 98.62 436 TRP B O 1
ATOM 7252 N N . PRO B 1 437 ? 8.773 18.609 15 1 98.19 437 PRO B N 1
ATOM 7253 C CA . PRO B 1 437 ? 9.023 17.812 16.203 1 98.19 437 PRO B CA 1
ATOM 7254 C C . PRO B 1 437 ? 7.875 17.875 17.203 1 98.19 437 PRO B C 1
ATOM 7256 O O . PRO B 1 437 ? 7.727 16.969 18.031 1 98.19 437 PRO B O 1
ATOM 7259 N N . ASN B 1 438 ? 7.074 18.891 17.156 1 97.62 438 ASN B N 1
ATOM 7260 C CA . ASN B 1 438 ? 5.98 19.031 18.109 1 97.62 438 ASN B CA 1
ATOM 7261 C C . ASN B 1 438 ? 4.703 18.359 17.609 1 97.62 438 ASN B C 1
ATOM 7263 O O . ASN B 1 438 ? 3.693 18.328 18.312 1 97.62 438 ASN B O 1
ATOM 7267 N N . SER B 1 439 ? 4.684 17.844 16.422 1 97.25 439 SER B N 1
ATOM 7268 C CA . SER B 1 439 ? 3.479 17.281 15.812 1 97.25 439 SER B CA 1
ATOM 7269 C C . SER B 1 439 ? 3.041 16 16.516 1 97.25 439 SER B C 1
ATOM 7271 O O . SER B 1 439 ? 3.85 15.352 17.188 1 97.25 439 SER B O 1
ATOM 7273 N N . ARG B 1 440 ? 1.765 15.742 16.531 1 97.88 440 ARG B N 1
ATOM 7274 C CA . ARG B 1 440 ? 1.15 14.492 16.969 1 97.88 440 ARG B CA 1
ATOM 7275 C C . ARG B 1 440 ? 0.141 13.984 15.945 1 97.88 440 ARG B C 1
ATOM 7277 O O . ARG B 1 440 ? -0.622 14.773 15.375 1 97.88 440 ARG B O 1
ATOM 7284 N N . ILE B 1 441 ? 0.188 12.711 15.625 1 98.12 441 ILE B N 1
ATOM 7285 C CA . ILE B 1 441 ? -0.761 12.148 14.672 1 98.12 441 ILE B CA 1
ATOM 7286 C C . ILE B 1 441 ? -1.438 10.922 15.273 1 98.12 441 ILE B C 1
ATOM 7288 O O . ILE B 1 441 ? -0.764 10 15.75 1 98.12 441 ILE B O 1
ATOM 7292 N N . SER B 1 442 ? -2.73 10.883 15.367 1 97.5 442 SER B N 1
ATOM 7293 C CA . SER B 1 442 ? -3.543 9.758 15.828 1 97.5 442 SER B CA 1
ATOM 7294 C C . SER B 1 442 ? -5.004 9.938 15.43 1 97.5 442 SER B C 1
ATOM 7296 O O . SER B 1 442 ? -5.406 11.016 14.984 1 97.5 442 SER B O 1
ATOM 7298 N N . VAL B 1 443 ? -5.738 8.852 15.578 1 95.38 443 VAL B N 1
ATOM 7299 C CA . VAL B 1 443 ? -7.145 8.875 15.188 1 95.38 443 VAL B CA 1
ATOM 7300 C C . VAL B 1 443 ? -7.898 9.906 16.031 1 95.38 443 VAL B C 1
ATOM 7302 O O . VAL B 1 443 ? -8.852 10.531 15.555 1 95.38 443 VAL B O 1
ATOM 7305 N N . MET B 1 444 ? -7.469 10.086 17.25 1 93.69 444 MET B N 1
ATOM 7306 C CA . MET B 1 444 ? -7.957 11.102 18.188 1 93.69 444 MET B CA 1
ATOM 7307 C C . MET B 1 444 ? -6.973 11.289 19.344 1 93.69 444 MET B C 1
ATOM 7309 O O . MET B 1 444 ? -5.953 10.602 19.422 1 93.69 444 MET B O 1
ATOM 7313 N N . GLY B 1 445 ? -7.297 12.281 20.172 1 91.69 445 GLY B N 1
ATOM 7314 C CA . GLY B 1 445 ? -6.453 12.461 21.344 1 91.69 445 GLY B CA 1
ATOM 7315 C C . GLY B 1 445 ? -6.543 11.305 22.328 1 91.69 445 GLY B C 1
ATOM 7316 O O . GLY B 1 445 ? -7.586 10.656 22.438 1 91.69 445 GLY B O 1
ATOM 7317 N N . GLY B 1 446 ? -5.516 11.078 23.078 1 92.94 446 GLY B N 1
ATOM 7318 C CA . GLY B 1 446 ? -5.453 9.969 24.031 1 92.94 446 GLY B CA 1
ATOM 7319 C C . GLY B 1 446 ? -6.531 10.031 25.094 1 92.94 446 GLY B C 1
ATOM 7320 O O . GLY B 1 446 ? -7.168 9.016 25.391 1 92.94 446 GLY B O 1
ATOM 7321 N N . GLU B 1 447 ? -6.707 11.188 25.625 1 91.94 447 GLU B N 1
ATOM 7322 C CA . GLU B 1 447 ? -7.738 11.359 26.656 1 91.94 447 GLU B CA 1
ATOM 7323 C C . GLU B 1 447 ? -9.125 11.102 26.078 1 91.94 447 GLU B C 1
ATOM 7325 O O . GLU B 1 447 ? -9.969 10.484 26.734 1 91.94 447 GLU B O 1
ATOM 7330 N N . GLN B 1 448 ? -9.305 11.602 24.938 1 90.38 448 GLN B N 1
ATOM 7331 C CA . GLN B 1 448 ? -10.578 11.383 24.266 1 90.38 448 GLN B CA 1
ATOM 7332 C C . GLN B 1 448 ? -10.828 9.898 24.016 1 90.38 448 GLN B C 1
ATOM 7334 O O . GLN B 1 448 ? -11.922 9.398 24.297 1 90.38 448 GLN B O 1
ATOM 7339 N N . ALA B 1 449 ? -9.875 9.234 23.516 1 92.12 449 ALA B N 1
ATOM 7340 C CA . ALA B 1 449 ? -9.984 7.801 23.234 1 92.12 449 ALA B CA 1
ATOM 7341 C C . ALA B 1 449 ? -10.273 7.016 24.5 1 92.12 449 ALA B C 1
ATOM 7343 O O . ALA B 1 449 ? -11.172 6.164 24.531 1 92.12 449 ALA B O 1
ATOM 7344 N N . ALA B 1 450 ? -9.516 7.293 25.547 1 94.25 450 ALA B N 1
ATOM 7345 C CA . ALA B 1 450 ? -9.719 6.633 26.844 1 94.25 450 ALA B CA 1
ATOM 7346 C C . ALA B 1 450 ? -11.133 6.891 27.375 1 94.25 450 ALA B C 1
ATOM 7348 O O . ALA B 1 450 ? -11.75 6.004 27.953 1 94.25 450 ALA B O 1
ATOM 7349 N N . GLY B 1 451 ? -11.57 8.094 27.219 1 91.19 451 GLY B N 1
ATOM 7350 C CA . GLY B 1 451 ? -12.914 8.445 27.625 1 91.19 451 GLY B CA 1
ATOM 7351 C C . GLY B 1 451 ? -13.992 7.633 26.922 1 91.19 451 GLY B C 1
ATOM 7352 O O . GLY B 1 451 ? -14.938 7.16 27.562 1 91.19 451 GLY B O 1
ATOM 7353 N N . VAL B 1 452 ? -13.906 7.48 25.641 1 87.38 452 VAL B N 1
ATOM 7354 C CA . VAL B 1 452 ? -14.859 6.703 24.859 1 87.38 452 VAL B CA 1
ATOM 7355 C C . VAL B 1 452 ? -14.891 5.262 25.375 1 87.38 452 VAL B C 1
ATOM 7357 O O . VAL B 1 452 ? -15.969 4.711 25.625 1 87.38 452 VAL B O 1
ATOM 7360 N N . LEU B 1 453 ? -13.734 4.656 25.562 1 90.31 453 LEU B N 1
ATOM 7361 C CA . LEU B 1 453 ? -13.656 3.275 26.016 1 90.31 453 LEU B CA 1
ATOM 7362 C C . LEU B 1 453 ? -14.219 3.146 27.438 1 90.31 453 LEU B C 1
ATOM 7364 O O . LEU B 1 453 ? -14.898 2.166 27.75 1 90.31 453 LEU B O 1
ATOM 7368 N N . ALA B 1 454 ? -13.922 4.121 28.219 1 92.44 454 ALA B N 1
ATOM 7369 C CA . ALA B 1 454 ? -14.422 4.125 29.594 1 92.44 454 ALA B CA 1
ATOM 7370 C C . ALA B 1 454 ? -15.945 4.215 29.625 1 92.44 454 ALA B C 1
ATOM 7372 O O . ALA B 1 454 ? -16.594 3.602 30.469 1 92.44 454 ALA B O 1
ATOM 7373 N N . THR B 1 455 ? -16.5 5.023 28.766 1 88.06 455 THR B N 1
ATOM 7374 C CA . THR B 1 455 ? -17.953 5.172 28.688 1 88.06 455 THR B CA 1
ATOM 7375 C C . THR B 1 455 ? -18.625 3.838 28.359 1 88.06 455 THR B C 1
ATOM 7377 O O . THR B 1 455 ? -19.609 3.453 28.984 1 88.06 455 THR B O 1
ATOM 7380 N N . VAL B 1 456 ? -18.109 3.135 27.406 1 82.88 456 VAL B N 1
ATOM 7381 C CA . VAL B 1 456 ? -18.656 1.839 27 1 82.88 456 VAL B CA 1
ATOM 7382 C C . VAL B 1 456 ? -18.562 0.855 28.172 1 82.88 456 VAL B C 1
ATOM 7384 O O . VAL B 1 456 ? -19.516 0.128 28.453 1 82.88 456 VAL B O 1
ATOM 7387 N N . ARG B 1 457 ? -17.406 0.843 28.812 1 89.94 457 ARG B N 1
ATOM 7388 C CA . ARG B 1 457 ? -17.188 -0.047 29.953 1 89.94 457 ARG B CA 1
ATOM 7389 C C . ARG B 1 457 ? -18.156 0.285 31.094 1 89.94 457 ARG B C 1
ATOM 7391 O O . ARG B 1 457 ? -18.703 -0.615 31.719 1 89.94 457 ARG B O 1
ATOM 7398 N N . ARG B 1 458 ? -18.25 1.51 31.328 1 90.56 458 ARG B N 1
ATOM 7399 C CA . ARG B 1 458 ? -19.156 1.953 32.375 1 90.56 458 ARG B CA 1
ATOM 7400 C C . ARG B 1 458 ? -20.594 1.48 32.094 1 90.56 458 ARG B C 1
ATOM 7402 O O . ARG B 1 458 ? -21.25 0.961 33 1 90.56 458 ARG B O 1
ATOM 7409 N N . GLU B 1 459 ? -21.047 1.721 30.922 1 85 459 GLU B N 1
ATOM 7410 C CA . GLU B 1 459 ? -22.391 1.297 30.547 1 85 459 GLU B CA 1
ATOM 7411 C C . GLU B 1 459 ? -22.562 -0.206 30.734 1 85 459 GLU B C 1
ATOM 7413 O O . GLU B 1 459 ? -23.609 -0.656 31.203 1 85 459 GLU B O 1
ATOM 7418 N N . ALA B 1 460 ? -21.594 -0.952 30.375 1 84.94 460 ALA B N 1
ATOM 7419 C CA . ALA B 1 460 ? -21.656 -2.404 30.531 1 84.94 460 ALA B CA 1
ATOM 7420 C C . ALA B 1 460 ? -21.734 -2.799 32 1 84.94 460 ALA B C 1
ATOM 7422 O O . ALA B 1 460 ? -22.484 -3.707 32.375 1 84.94 460 ALA B O 1
ATOM 7423 N N . ILE B 1 461 ? -20.969 -2.139 32.844 1 92.06 461 ILE B N 1
ATOM 7424 C CA . ILE B 1 461 ? -20.938 -2.418 34.25 1 92.06 461 ILE B CA 1
ATOM 7425 C C . ILE B 1 461 ? -22.281 -2.045 34.875 1 92.06 461 ILE B C 1
ATOM 7427 O O . ILE B 1 461 ? -22.859 -2.822 35.656 1 92.06 461 ILE B O 1
ATOM 7431 N N . GLU B 1 462 ? -22.719 -0.93 34.469 1 91 462 GLU B N 1
ATOM 7432 C CA . GLU B 1 462 ? -23.984 -0.439 35.031 1 91 462 GLU B CA 1
ATOM 7433 C C . GLU B 1 462 ? -25.156 -1.294 34.562 1 91 462 GLU B C 1
ATOM 7435 O O . GLU B 1 462 ? -26.109 -1.511 35.344 1 91 462 GLU B O 1
ATOM 7440 N N . ARG B 1 463 ? -25.172 -1.735 33.406 1 87.25 463 ARG B N 1
ATOM 7441 C CA . ARG B 1 463 ? -26.203 -2.627 32.906 1 87.25 463 ARG B CA 1
ATOM 7442 C C . ARG B 1 463 ? -26.266 -3.92 33.719 1 87.25 463 ARG B C 1
ATOM 7444 O O . ARG B 1 463 ? -27.344 -4.516 33.844 1 87.25 463 ARG B O 1
ATOM 7451 N N . ARG B 1 464 ? -25.188 -4.301 34.25 1 89.75 464 ARG B N 1
ATOM 7452 C CA . ARG B 1 464 ? -25.109 -5.516 35.062 1 89.75 464 ARG B CA 1
ATOM 7453 C C . ARG B 1 464 ? -25.359 -5.211 36.531 1 89.75 464 ARG B C 1
ATOM 7455 O O . ARG B 1 464 ? -25.234 -6.098 37.375 1 89.75 464 ARG B O 1
ATOM 7462 N N . GLY B 1 465 ? -25.562 -3.971 36.906 1 91.38 465 GLY B N 1
ATOM 7463 C CA . GLY B 1 465 ? -25.922 -3.557 38.25 1 91.38 465 GLY B CA 1
ATOM 7464 C C . GLY B 1 465 ? -24.719 -3.178 39.094 1 91.38 465 GLY B C 1
ATOM 7465 O O . GLY B 1 465 ? -24.828 -3.008 40.312 1 91.38 465 GLY B O 1
ATOM 7466 N N . GLY B 1 466 ? -23.609 -3.105 38.469 1 92.31 466 GLY B N 1
ATOM 7467 C CA . GLY B 1 466 ? -22.406 -2.777 39.219 1 92.31 466 GLY B CA 1
ATOM 7468 C C . GLY B 1 466 ? -22.094 -1.291 39.25 1 92.31 466 GLY B C 1
ATOM 7469 O O . GLY B 1 466 ? -22.812 -0.5 38.594 1 92.31 466 GLY B O 1
ATOM 7470 N N . ASP B 1 467 ? -21.172 -0.973 40.156 1 91.56 467 ASP B N 1
ATOM 7471 C CA . ASP B 1 467 ? -20.672 0.395 40.219 1 91.56 467 ASP B CA 1
ATOM 7472 C C . ASP B 1 467 ? -19.203 0.461 39.812 1 91.56 467 ASP B C 1
ATOM 7474 O O . ASP B 1 467 ? -18.422 -0.451 40.125 1 91.56 467 ASP B O 1
ATOM 7478 N N . TRP B 1 468 ? -18.875 1.474 39.094 1 92.38 468 TRP B N 1
ATOM 7479 C CA . TRP B 1 468 ? -17.5 1.672 38.625 1 92.38 468 TRP B CA 1
ATOM 7480 C C . TRP B 1 468 ? -16.844 2.822 39.375 1 92.38 468 TRP B C 1
ATOM 7482 O O . TRP B 1 468 ? -17.094 3.992 39.094 1 92.38 468 TRP B O 1
ATOM 7492 N N . LEU B 1 469 ? -15.938 2.504 40.312 1 93.56 469 LEU B N 1
ATOM 7493 C CA . LEU B 1 469 ? -15.281 3.514 41.125 1 93.56 469 LEU B CA 1
ATOM 7494 C C . LEU B 1 469 ? -14.375 4.398 40.281 1 93.56 469 LEU B C 1
ATOM 7496 O O . LEU B 1 469 ? -13.781 3.934 39.312 1 93.56 469 LEU B O 1
ATOM 7500 N N . PRO B 1 470 ? -14.25 5.664 40.656 1 93.06 470 PRO B N 1
ATOM 7501 C CA . PRO B 1 470 ? -13.422 6.609 39.906 1 93.06 470 PRO B CA 1
ATOM 7502 C C . PRO B 1 470 ? -11.969 6.148 39.781 1 93.06 470 PRO B C 1
ATOM 7504 O O . PRO B 1 470 ? -11.352 6.336 38.719 1 93.06 470 PRO B O 1
ATOM 7507 N N . GLU B 1 471 ? -11.461 5.566 40.781 1 94.19 471 GLU B N 1
ATOM 7508 C CA . GLU B 1 471 ? -10.078 5.102 40.781 1 94.19 471 GLU B CA 1
ATOM 7509 C C . GLU B 1 471 ? -9.898 3.961 39.781 1 94.19 471 GLU B C 1
ATOM 7511 O O . GLU B 1 471 ? -8.875 3.875 39.094 1 94.19 471 GLU B O 1
ATOM 7516 N N . GLU B 1 472 ? -10.883 3.135 39.75 1 95.06 472 GLU B N 1
ATOM 7517 C CA . GLU B 1 472 ? -10.859 2.037 38.812 1 95.06 472 GLU B CA 1
ATOM 7518 C C . GLU B 1 472 ? -10.961 2.555 37.375 1 95.06 472 GLU B C 1
ATOM 7520 O O . GLU B 1 472 ? -10.312 2.029 36.469 1 95.06 472 GLU B O 1
ATOM 7525 N N . GLU B 1 473 ? -11.797 3.463 37.188 1 95.31 473 GLU B N 1
ATOM 7526 C CA . GLU B 1 473 ? -11.938 4.082 35.875 1 95.31 473 GLU B CA 1
ATOM 7527 C C . GLU B 1 473 ? -10.633 4.73 35.406 1 95.31 473 GLU B C 1
ATOM 7529 O O . GLU B 1 473 ? -10.234 4.613 34.25 1 95.31 473 GLU B O 1
ATOM 7534 N N . ALA B 1 474 ? -10.008 5.41 36.312 1 95.75 474 ALA B N 1
ATOM 7535 C CA . ALA B 1 474 ? -8.734 6.055 36 1 95.75 474 ALA B CA 1
ATOM 7536 C C . ALA B 1 474 ? -7.68 5.027 35.594 1 95.75 474 ALA B C 1
ATOM 7538 O O . ALA B 1 474 ? -6.895 5.254 34.688 1 95.75 474 ALA B O 1
ATOM 7539 N N . GLU B 1 475 ? -7.621 3.982 36.344 1 96.38 475 GLU B N 1
ATOM 7540 C CA . GLU B 1 475 ? -6.676 2.912 36.062 1 96.38 475 GLU B CA 1
ATOM 7541 C C . GLU B 1 475 ? -6.984 2.266 34.719 1 96.38 475 GLU B C 1
ATOM 7543 O O . GLU B 1 475 ? -6.07 1.85 34 1 96.38 475 GLU B O 1
ATOM 7548 N N . PHE B 1 476 ? -8.273 2.178 34.469 1 96 476 PHE B N 1
ATOM 7549 C CA . PHE B 1 476 ? -8.703 1.635 33.188 1 96 476 PHE B CA 1
ATOM 7550 C C . PHE B 1 476 ? -8.25 2.533 32.031 1 96 476 PHE B C 1
ATOM 7552 O O . PHE B 1 476 ? -7.836 2.047 30.984 1 96 476 PHE B O 1
ATOM 7559 N N . LYS B 1 477 ? -8.25 3.814 32.156 1 96.62 477 LYS B N 1
ATOM 7560 C CA . LYS B 1 477 ? -7.965 4.793 31.109 1 96.62 477 LYS B CA 1
ATOM 7561 C C . LYS B 1 477 ? -6.465 4.934 30.875 1 96.62 477 LYS B C 1
ATOM 7563 O O . LYS B 1 477 ? -6.027 5.246 29.766 1 96.62 477 LYS B O 1
ATOM 7568 N N . ARG B 1 478 ? -5.672 4.699 31.859 1 97.31 478 ARG B N 1
ATOM 7569 C CA . ARG B 1 478 ? -4.246 5.012 31.891 1 97.31 478 ARG B CA 1
ATOM 7570 C C . ARG B 1 478 ? -3.51 4.336 30.75 1 97.31 478 ARG B C 1
ATOM 7572 O O . ARG B 1 478 ? -2.771 4.984 30 1 97.31 478 ARG B O 1
ATOM 7579 N N . PRO B 1 479 ? -3.693 3.045 30.562 1 97.06 479 PRO B N 1
ATOM 7580 C CA . PRO B 1 479 ? -2.943 2.387 29.484 1 97.06 479 PRO B CA 1
ATOM 7581 C C . PRO B 1 479 ? -3.258 2.961 28.109 1 97.06 479 PRO B C 1
ATOM 7583 O O . PRO B 1 479 ? -2.371 3.053 27.266 1 97.06 479 PRO B O 1
ATOM 7586 N N . THR B 1 480 ? -4.488 3.283 27.875 1 96.88 480 THR B N 1
ATOM 7587 C CA . THR B 1 480 ? -4.875 3.861 26.594 1 96.88 480 THR B CA 1
ATOM 7588 C C . THR B 1 480 ? -4.223 5.227 26.391 1 96.88 480 THR B C 1
ATOM 7590 O O . THR B 1 480 ? -3.713 5.523 25.312 1 96.88 480 THR B O 1
ATOM 7593 N N . ILE B 1 481 ? -4.215 6.02 27.391 1 97.62 481 ILE B N 1
ATOM 7594 C CA . ILE B 1 481 ? -3.611 7.348 27.328 1 97.62 481 ILE B CA 1
ATOM 7595 C C . ILE B 1 481 ? -2.119 7.223 27.031 1 97.62 481 ILE B C 1
ATOM 7597 O O . ILE B 1 481 ? -1.596 7.91 26.141 1 97.62 481 ILE B O 1
ATOM 7601 N N . GLU B 1 482 ? -1.461 6.34 27.719 1 97.94 482 GLU B N 1
ATOM 7602 C CA . GLU B 1 482 ? -0.032 6.117 27.531 1 97.94 482 GLU B CA 1
ATOM 7603 C C . GLU B 1 482 ? 0.255 5.582 26.125 1 97.94 482 GLU B C 1
ATOM 7605 O O . GLU B 1 482 ? 1.229 5.988 25.484 1 97.94 482 GLU B O 1
ATOM 7610 N N . MET B 1 483 ? -0.566 4.695 25.656 1 97.75 483 MET B N 1
ATOM 7611 C CA . MET B 1 483 ? -0.414 4.133 24.328 1 97.75 483 MET B CA 1
ATOM 7612 C C . MET B 1 483 ? -0.519 5.223 23.266 1 97.75 483 MET B C 1
ATOM 7614 O O . MET B 1 483 ? 0.333 5.316 22.375 1 97.75 483 MET B O 1
ATOM 7618 N N . PHE B 1 484 ? -1.497 6.059 23.375 1 97.56 484 PHE B N 1
ATOM 7619 C CA . PHE B 1 484 ? -1.712 7.121 22.406 1 97.56 484 PHE B CA 1
ATOM 7620 C C . PHE B 1 484 ? -0.577 8.141 22.453 1 97.56 484 PHE B C 1
ATOM 7622 O O . PHE B 1 484 ? -0.17 8.672 21.422 1 97.56 484 PHE B O 1
ATOM 7629 N N . GLU B 1 485 ? -0.115 8.422 23.609 1 97.12 485 GLU B N 1
ATOM 7630 C CA . GLU B 1 485 ? 1.016 9.336 23.75 1 97.12 485 GLU B CA 1
ATOM 7631 C C . GLU B 1 485 ? 2.246 8.805 23.016 1 97.12 485 GLU B C 1
ATOM 7633 O O . GLU B 1 485 ? 2.916 9.539 22.297 1 97.12 485 GLU B O 1
ATOM 7638 N N . ARG B 1 486 ? 2.506 7.625 23.172 1 97.81 486 ARG B N 1
ATOM 7639 C CA . ARG B 1 486 ? 3.648 6.992 22.516 1 97.81 486 ARG B CA 1
ATOM 7640 C C . ARG B 1 486 ? 3.455 6.926 21.016 1 97.81 486 ARG B C 1
ATOM 7642 O O . ARG B 1 486 ? 4.34 7.316 20.25 1 97.81 486 ARG B O 1
ATOM 7649 N N . GLN B 1 487 ? 2.297 6.5 20.625 1 98.25 487 GLN B N 1
ATOM 7650 C CA . GLN B 1 487 ? 2.055 6.176 19.219 1 98.25 487 GLN B CA 1
ATOM 7651 C C . GLN B 1 487 ? 1.83 7.438 18.391 1 98.25 487 GLN B C 1
ATOM 7653 O O . GLN B 1 487 ? 1.896 7.398 17.156 1 98.25 487 GLN B O 1
ATOM 7658 N N . SER B 1 488 ? 1.557 8.562 19.031 1 98.06 488 SER B N 1
ATOM 7659 C CA . SER B 1 488 ? 1.302 9.789 18.281 1 98.06 488 SER B CA 1
ATOM 7660 C C . SER B 1 488 ? 2.582 10.594 18.094 1 98.06 488 SER B C 1
ATOM 7662 O O . SER B 1 488 ? 2.602 11.57 17.328 1 98.06 488 SER B O 1
ATOM 7664 N N . HIS B 1 489 ? 3.664 10.195 18.75 1 98.31 489 HIS B N 1
ATOM 7665 C CA . HIS B 1 489 ? 4.926 10.922 18.719 1 98.31 489 HIS B CA 1
ATOM 7666 C C . HIS B 1 489 ? 5.52 10.953 17.328 1 98.31 489 HIS B C 1
ATOM 7668 O O . HIS B 1 489 ? 5.48 9.953 16.609 1 98.31 489 HIS B O 1
ATOM 7674 N N . PRO B 1 490 ? 6.137 12.109 16.906 1 98.25 490 PRO B N 1
ATOM 7675 C CA . PRO B 1 490 ? 6.66 12.227 15.547 1 98.25 490 PRO B CA 1
ATOM 7676 C C . PRO B 1 490 ? 7.746 11.195 15.242 1 98.25 490 PRO B C 1
ATOM 7678 O O . PRO B 1 490 ? 7.863 10.734 14.102 1 98.25 490 PRO B O 1
ATOM 7681 N N . LEU B 1 491 ? 8.578 10.805 16.203 1 98.62 491 LEU B N 1
ATOM 7682 C CA . LEU B 1 491 ? 9.594 9.797 15.953 1 98.62 491 LEU B CA 1
ATOM 7683 C C . LEU B 1 491 ? 8.961 8.422 15.742 1 98.62 491 LEU B C 1
ATOM 7685 O O . LEU B 1 491 ? 9.469 7.617 14.953 1 98.62 491 LEU B O 1
ATOM 7689 N N . TYR B 1 492 ? 7.875 8.133 16.5 1 98.69 492 TYR B N 1
ATOM 7690 C CA . TYR B 1 492 ? 7.113 6.922 16.234 1 98.69 492 TYR B CA 1
ATOM 7691 C C . TYR B 1 492 ? 6.547 6.922 14.82 1 98.69 492 TYR B C 1
ATOM 7693 O O . TYR B 1 492 ? 6.652 5.922 14.102 1 98.69 492 TYR B O 1
ATOM 7701 N N . ALA B 1 493 ? 6.004 8.031 14.43 1 98.69 493 ALA B N 1
ATOM 7702 C CA . ALA B 1 493 ? 5.395 8.203 13.109 1 98.69 493 ALA B CA 1
ATOM 7703 C C . ALA B 1 493 ? 6.438 8.078 12.008 1 98.69 493 ALA B C 1
ATOM 7705 O O . ALA B 1 493 ? 6.258 7.312 11.055 1 98.69 493 ALA B O 1
ATOM 7706 N N . SER B 1 494 ? 7.523 8.781 12.117 1 98.75 494 SER B N 1
ATOM 7707 C CA . SER B 1 494 ? 8.555 8.805 11.078 1 98.75 494 SER B CA 1
ATOM 7708 C C . SER B 1 494 ? 9.25 7.449 10.961 1 98.75 494 SER B C 1
ATOM 7710 O O . SER B 1 494 ? 9.656 7.051 9.867 1 98.75 494 SER B O 1
ATOM 7712 N N . ALA B 1 495 ? 9.352 6.785 12.109 1 98.81 495 ALA B N 1
ATOM 7713 C CA . ALA B 1 495 ? 9.93 5.445 12.102 1 98.81 495 ALA B CA 1
ATOM 7714 C C . ALA B 1 495 ? 9.141 4.516 11.188 1 98.81 495 ALA B C 1
ATOM 7716 O O . ALA B 1 495 ? 9.688 3.562 10.633 1 98.81 495 ALA B O 1
ATOM 7717 N N . ARG B 1 496 ? 7.879 4.875 11.008 1 98.75 496 ARG B N 1
ATOM 7718 C CA . ARG B 1 496 ? 6.961 4.012 10.273 1 98.75 496 ARG B CA 1
ATOM 7719 C C . ARG B 1 496 ? 6.574 4.633 8.938 1 98.75 496 ARG B C 1
ATOM 7721 O O . ARG B 1 496 ? 5.668 4.141 8.258 1 98.75 496 ARG B O 1
ATOM 7728 N N . LEU B 1 497 ? 7.188 5.719 8.578 1 98.75 497 LEU B N 1
ATOM 7729 C CA . LEU B 1 497 ? 7.035 6.414 7.309 1 98.75 497 LEU B CA 1
ATOM 7730 C C . LEU B 1 497 ? 5.59 6.859 7.098 1 98.75 497 LEU B C 1
ATOM 7732 O O . LEU B 1 497 ? 5.074 6.805 5.98 1 98.75 497 LEU B O 1
ATOM 7736 N N . TRP B 1 498 ? 4.957 7.281 8.227 1 98.75 498 TRP B N 1
ATOM 7737 C CA . TRP B 1 498 ? 3.684 7.973 8.07 1 98.75 498 TRP B CA 1
ATOM 7738 C C . TRP B 1 498 ? 3.889 9.359 7.461 1 98.75 498 TRP B C 1
ATOM 7740 O O . TRP B 1 498 ? 2.938 9.977 6.977 1 98.75 498 TRP B O 1
ATOM 7750 N N . ASP B 1 499 ? 5.062 9.805 7.492 1 98.75 499 ASP B N 1
ATOM 7751 C CA . ASP B 1 499 ? 5.594 11.016 6.875 1 98.75 499 ASP B CA 1
ATOM 7752 C C . ASP B 1 499 ? 6.934 10.734 6.191 1 98.75 499 ASP B C 1
ATOM 7754 O O . ASP B 1 499 ? 7.391 9.594 6.148 1 98.75 499 ASP B O 1
ATOM 7758 N N . ASP B 1 500 ? 7.516 11.82 5.562 1 98.81 500 ASP B N 1
ATOM 7759 C CA . ASP B 1 500 ? 8.758 11.641 4.824 1 98.81 500 ASP B CA 1
ATOM 7760 C C . ASP B 1 500 ? 9.961 12.109 5.648 1 98.81 500 ASP B C 1
ATOM 7762 O O . ASP B 1 500 ? 11.102 12.008 5.203 1 98.81 500 ASP B O 1
ATOM 7766 N N . GLY B 1 501 ? 9.695 12.648 6.863 1 98.62 501 GLY B N 1
ATOM 7767 C CA . GLY B 1 501 ? 10.797 13.047 7.73 1 98.62 501 GLY B CA 1
ATOM 7768 C C . GLY B 1 501 ? 10.43 14.18 8.672 1 98.62 501 GLY B C 1
ATOM 7769 O O . GLY B 1 501 ? 9.516 14.953 8.398 1 98.62 501 GLY B O 1
ATOM 7770 N N . ILE B 1 502 ? 11.133 14.266 9.797 1 98.75 502 ILE B N 1
ATOM 7771 C CA . ILE B 1 502 ? 10.984 15.359 10.758 1 98.75 502 ILE B CA 1
ATOM 7772 C C . ILE B 1 502 ? 11.883 16.531 10.352 1 98.75 502 ILE B C 1
ATOM 7774 O O . ILE B 1 502 ? 13.078 16.344 10.133 1 98.75 502 ILE B O 1
ATOM 7778 N N . VAL B 1 503 ? 11.266 17.656 10.297 1 97.94 503 VAL B N 1
ATOM 7779 C CA . VAL B 1 503 ? 11.969 18.828 9.789 1 97.94 503 VAL B CA 1
ATOM 7780 C C . VAL B 1 503 ? 12.109 19.859 10.906 1 97.94 503 VAL B C 1
ATOM 7782 O O . VAL B 1 503 ? 11.188 20.047 11.711 1 97.94 503 VAL B O 1
ATOM 7785 N N . ASP B 1 504 ? 13.312 20.5 10.953 1 98.56 504 ASP B N 1
ATOM 7786 C CA . ASP B 1 504 ? 13.461 21.703 11.75 1 98.56 504 ASP B CA 1
ATOM 7787 C C . ASP B 1 504 ? 12.531 22.812 11.25 1 98.56 504 ASP B C 1
ATOM 7789 O O . ASP B 1 504 ? 12.625 23.234 10.102 1 98.56 504 ASP B O 1
ATOM 7793 N N . PRO B 1 505 ? 11.617 23.266 12.133 1 98.69 505 PRO B N 1
ATOM 7794 C CA . PRO B 1 505 ? 10.68 24.297 11.688 1 98.69 505 PRO B CA 1
ATOM 7795 C C . PRO B 1 505 ? 11.367 25.453 10.961 1 98.69 505 PRO B C 1
ATOM 7797 O O . PRO B 1 505 ? 10.812 26 10.008 1 98.69 505 PRO B O 1
ATOM 7800 N N . ARG B 1 506 ? 12.594 25.797 11.328 1 98.38 506 ARG B N 1
ATOM 7801 C CA . ARG B 1 506 ? 13.336 26.922 10.758 1 98.38 506 ARG B CA 1
ATOM 7802 C C . ARG B 1 506 ? 13.719 26.641 9.305 1 98.38 506 ARG B C 1
ATOM 7804 O O . ARG B 1 506 ? 14.023 27.578 8.555 1 98.38 506 ARG B O 1
ATOM 7811 N N . LYS B 1 507 ? 13.656 25.359 8.93 1 98.31 507 LYS B N 1
ATOM 7812 C CA . LYS B 1 507 ? 14.078 24.953 7.59 1 98.31 507 LYS B CA 1
ATOM 7813 C C . LYS B 1 507 ? 12.867 24.641 6.703 1 98.31 507 LYS B C 1
ATOM 7815 O O . LYS B 1 507 ? 13.023 24.156 5.582 1 98.31 507 LYS B O 1
ATOM 7820 N N . THR B 1 508 ? 11.68 24.938 7.133 1 98.75 508 THR B N 1
ATOM 7821 C CA . THR B 1 508 ? 10.445 24.578 6.445 1 98.75 508 THR B CA 1
ATOM 7822 C C . THR B 1 508 ? 10.414 25.172 5.039 1 98.75 508 THR B C 1
ATOM 7824 O O . THR B 1 508 ? 10.078 24.469 4.078 1 98.75 508 THR B O 1
ATOM 7827 N N . ARG B 1 509 ? 10.773 26.453 4.883 1 98.56 509 ARG B N 1
ATOM 7828 C CA . ARG B 1 509 ? 10.766 27.125 3.584 1 98.56 509 ARG B CA 1
ATOM 7829 C C . ARG B 1 509 ? 11.641 26.391 2.58 1 98.56 509 ARG B C 1
ATOM 7831 O O . ARG B 1 509 ? 11.219 26.125 1.449 1 98.56 509 ARG B O 1
ATOM 7838 N N . ASP B 1 510 ? 12.797 26.016 2.979 1 98.38 510 ASP B N 1
ATOM 7839 C CA . ASP B 1 510 ? 13.742 25.344 2.09 1 98.38 510 ASP B CA 1
ATOM 7840 C C . ASP B 1 510 ? 13.258 23.938 1.735 1 98.38 510 ASP B C 1
ATOM 7842 O O . ASP B 1 510 ? 13.352 23.516 0.58 1 98.38 510 ASP B O 1
ATOM 7846 N N . VAL B 1 511 ? 12.742 23.219 2.699 1 98.69 511 VAL B N 1
ATOM 7847 C CA . VAL B 1 511 ? 12.234 21.859 2.475 1 98.69 511 VAL B CA 1
ATOM 7848 C C . VAL B 1 511 ? 11.055 21.906 1.503 1 98.69 511 VAL B C 1
ATOM 7850 O O . VAL B 1 511 ? 10.969 21.094 0.585 1 98.69 511 VAL B O 1
ATOM 7853 N N . LEU B 1 512 ? 10.18 22.859 1.693 1 98.81 512 LEU B N 1
ATOM 7854 C CA . LEU B 1 512 ? 9.07 23.047 0.773 1 98.81 512 LEU B CA 1
ATOM 7855 C C . LEU B 1 512 ? 9.562 23.422 -0.619 1 98.81 512 LEU B C 1
ATOM 7857 O O . LEU B 1 512 ? 9.07 22.906 -1.622 1 98.81 512 LEU B O 1
ATOM 7861 N N . GLY B 1 513 ? 10.555 24.359 -0.625 1 98.25 513 GLY B N 1
ATOM 7862 C CA . GLY B 1 513 ? 11.125 24.734 -1.904 1 98.25 513 GLY B CA 1
ATOM 7863 C C . GLY B 1 513 ? 11.68 23.562 -2.689 1 98.25 513 GLY B C 1
ATOM 7864 O O . GLY B 1 513 ? 11.391 23.422 -3.881 1 98.25 513 GLY B O 1
ATOM 7865 N N . LEU B 1 514 ? 12.445 22.719 -2.037 1 98.44 514 LEU B N 1
ATOM 7866 C CA . LEU B 1 514 ? 13.023 21.547 -2.676 1 98.44 514 LEU B CA 1
ATOM 7867 C C . LEU B 1 514 ? 11.938 20.562 -3.1 1 98.44 514 LEU B C 1
ATOM 7869 O O . LEU B 1 514 ? 12.016 19.969 -4.176 1 98.44 514 LEU B O 1
ATOM 7873 N N . SER B 1 515 ? 10.898 20.391 -2.244 1 98.69 515 SER B N 1
ATOM 7874 C CA . SER B 1 515 ? 9.781 19.516 -2.568 1 98.69 515 SER B CA 1
ATOM 7875 C C . SER B 1 515 ? 9.055 20 -3.822 1 98.69 515 SER B C 1
ATOM 7877 O O . SER B 1 515 ? 8.805 19.203 -4.734 1 98.69 515 SER B O 1
ATOM 7879 N N . LEU B 1 516 ? 8.742 21.281 -3.828 1 97.88 516 LEU B N 1
ATOM 7880 C CA . LEU B 1 516 ? 8.023 21.859 -4.953 1 97.88 516 LEU B CA 1
ATOM 7881 C C . LEU B 1 516 ? 8.852 21.781 -6.23 1 97.88 516 LEU B C 1
ATOM 7883 O O . LEU B 1 516 ? 8.328 21.484 -7.305 1 97.88 516 LEU B O 1
ATOM 7887 N N . SER B 1 517 ? 10.141 22.031 -6.137 1 96.44 517 SER B N 1
ATOM 7888 C CA . SER B 1 517 ? 11.023 21.922 -7.293 1 96.44 517 SER B CA 1
ATOM 7889 C C . SER B 1 517 ? 10.961 20.531 -7.906 1 96.44 517 SER B C 1
ATOM 7891 O O . SER B 1 517 ? 10.883 20.391 -9.133 1 96.44 517 SER B O 1
ATOM 7893 N N . ALA B 1 518 ? 10.969 19.516 -7.066 1 97.19 518 ALA B N 1
ATOM 7894 C CA . ALA B 1 518 ? 10.922 18.125 -7.535 1 97.19 518 ALA B CA 1
ATOM 7895 C C . ALA B 1 518 ? 9.648 17.859 -8.328 1 97.19 518 ALA B C 1
ATOM 7897 O O . ALA B 1 518 ? 9.648 17.047 -9.266 1 97.19 518 ALA B O 1
ATOM 7898 N N . THR B 1 519 ? 8.539 18.516 -7.938 1 96.31 519 THR B N 1
ATOM 7899 C CA . THR B 1 519 ? 7.258 18.25 -8.578 1 96.31 519 THR B CA 1
ATOM 7900 C C . THR B 1 519 ? 7.199 18.875 -9.969 1 96.31 519 THR B C 1
ATOM 7902 O O . THR B 1 519 ? 6.336 18.531 -10.773 1 96.31 519 THR B O 1
ATOM 7905 N N . LEU B 1 520 ? 8.109 19.734 -10.336 1 92.94 520 LEU B N 1
ATOM 7906 C CA . LEU B 1 520 ? 8.086 20.484 -11.594 1 92.94 520 LEU B CA 1
ATOM 7907 C C . LEU B 1 520 ? 8.578 19.625 -12.75 1 92.94 520 LEU B C 1
ATOM 7909 O O . LEU B 1 520 ? 8.461 20.016 -13.914 1 92.94 520 LEU B O 1
ATOM 7913 N N . ASN B 1 521 ? 9.102 18.406 -12.398 1 93.69 521 ASN B N 1
ATOM 7914 C CA . ASN B 1 521 ? 9.602 17.516 -13.438 1 93.69 521 ASN B CA 1
ATOM 7915 C C . ASN B 1 521 ? 8.469 16.766 -14.125 1 93.69 521 ASN B C 1
ATOM 7917 O O . ASN B 1 521 ? 8.688 16.094 -15.141 1 93.69 521 ASN B O 1
ATOM 7921 N N . ALA B 1 522 ? 7.309 16.891 -13.594 1 93.44 522 ALA B N 1
ATOM 7922 C CA . ALA B 1 522 ? 6.137 16.219 -14.148 1 93.44 522 ALA B CA 1
ATOM 7923 C C . ALA B 1 522 ? 5.086 17.234 -14.602 1 93.44 522 ALA B C 1
ATOM 7925 O O . ALA B 1 522 ? 4.902 18.266 -13.961 1 93.44 522 ALA B O 1
ATOM 7926 N N . THR B 1 523 ? 4.414 16.891 -15.672 1 91.12 523 THR B N 1
ATOM 7927 C CA . THR B 1 523 ? 3.295 17.719 -16.094 1 91.12 523 THR B CA 1
ATOM 7928 C C . THR B 1 523 ? 2.133 17.609 -15.117 1 91.12 523 THR B C 1
ATOM 7930 O O . THR B 1 523 ? 1.997 16.609 -14.414 1 91.12 523 THR B O 1
ATOM 7933 N N . ILE B 1 524 ? 1.401 18.688 -14.953 1 92.19 524 ILE B N 1
ATOM 7934 C CA . ILE B 1 524 ? 0.208 18.688 -14.117 1 92.19 524 ILE B CA 1
ATOM 7935 C C . ILE B 1 524 ? -1.014 18.328 -14.953 1 92.19 524 ILE B C 1
ATOM 7937 O O . ILE B 1 524 ? -1.422 19.078 -15.836 1 92.19 524 ILE B O 1
ATOM 7941 N N . PRO B 1 525 ? -1.537 17.172 -14.711 1 90.88 525 PRO B N 1
ATOM 7942 C CA . PRO B 1 525 ? -2.701 16.766 -15.5 1 90.88 525 PRO B CA 1
ATOM 7943 C C . PRO B 1 525 ? -3.959 17.562 -15.156 1 90.88 525 PRO B C 1
ATOM 7945 O O . PRO B 1 525 ? -3.984 18.266 -14.148 1 90.88 525 PRO B O 1
ATOM 7948 N N . GLU B 1 526 ? -4.941 17.422 -16.078 1 91.75 526 GLU B N 1
ATOM 7949 C CA . GLU B 1 526 ? -6.258 17.969 -15.766 1 91.75 526 GLU B CA 1
ATOM 7950 C C . GLU B 1 526 ? -6.93 17.203 -14.633 1 91.75 526 GLU B C 1
ATOM 7952 O O . GLU B 1 526 ? -6.855 15.969 -14.586 1 91.75 526 GLU B O 1
ATOM 7957 N N . THR B 1 527 ? -7.512 18 -13.734 1 93.44 527 THR B N 1
ATOM 7958 C CA . THR B 1 527 ? -8.258 17.375 -12.648 1 93.44 527 THR B CA 1
ATOM 7959 C C . THR B 1 527 ? -9.664 17 -13.109 1 93.44 527 THR B C 1
ATOM 7961 O O . THR B 1 527 ? -10.359 17.828 -13.719 1 93.44 527 THR B O 1
ATOM 7964 N N . ARG B 1 528 ? -10.062 15.773 -12.867 1 88.88 528 ARG B N 1
ATOM 7965 C CA . ARG B 1 528 ? -11.445 15.328 -13.016 1 88.88 528 ARG B CA 1
ATOM 7966 C C . ARG B 1 528 ? -12.07 15.023 -11.656 1 88.88 528 ARG B C 1
ATOM 7968 O O . ARG B 1 528 ? -11.578 14.164 -10.922 1 88.88 528 ARG B O 1
ATOM 7975 N N . PHE B 1 529 ? -13.125 15.781 -11.383 1 86.94 529 PHE B N 1
ATOM 7976 C CA . PHE B 1 529 ? -13.805 15.562 -10.109 1 86.94 529 PHE B CA 1
ATOM 7977 C C . PHE B 1 529 ? -14.961 14.578 -10.281 1 86.94 529 PHE B C 1
ATOM 7979 O O . PHE B 1 529 ? -15.531 14.461 -11.367 1 86.94 529 PHE B O 1
ATOM 7986 N N . GLY B 1 530 ? -15.234 13.797 -9.242 1 85.38 530 GLY B N 1
ATOM 7987 C CA . GLY B 1 530 ? -16.438 12.984 -9.188 1 85.38 530 GLY B CA 1
ATOM 7988 C C . GLY B 1 530 ? -17.656 13.758 -8.75 1 85.38 530 GLY B C 1
ATOM 7989 O O . GLY B 1 530 ? -17.734 14.977 -8.93 1 85.38 530 GLY B O 1
ATOM 7990 N N . VAL B 1 531 ? -18.609 13.039 -8.266 1 82.81 531 VAL B N 1
ATOM 7991 C CA . VAL B 1 531 ? -19.844 13.664 -7.809 1 82.81 531 VAL B CA 1
ATOM 7992 C C . VAL B 1 531 ? -19.641 14.281 -6.426 1 82.81 531 VAL B C 1
ATOM 7994 O O . VAL B 1 531 ? -19.203 13.594 -5.496 1 82.81 531 VAL B O 1
ATOM 7997 N N . PHE B 1 532 ? -19.812 15.617 -6.309 1 84.56 532 PHE B N 1
ATOM 7998 C CA . PHE B 1 532 ? -19.828 16.281 -5.012 1 84.56 532 PHE B CA 1
ATOM 7999 C C . PHE B 1 532 ? -21.203 16.188 -4.375 1 84.56 532 PHE B C 1
ATOM 8001 O O . PHE B 1 532 ? -22.219 16.516 -5.008 1 84.56 532 PHE B O 1
ATOM 8008 N N . ARG B 1 533 ? -21.266 15.68 -3.238 1 80 533 ARG B N 1
ATOM 8009 C CA . ARG B 1 533 ? -22.547 15.688 -2.523 1 80 533 ARG B CA 1
ATOM 8010 C C . ARG B 1 533 ? -22.953 17.109 -2.143 1 80 533 ARG B C 1
ATOM 8012 O O . ARG B 1 533 ? -22.219 17.797 -1.409 1 80 533 ARG B O 1
ATOM 8019 N N . MET B 1 534 ? -24.094 17.625 -2.732 1 75.75 534 MET B N 1
ATOM 8020 C CA . MET B 1 534 ? -24.516 19.016 -2.549 1 75.75 534 MET B CA 1
ATOM 8021 C C . MET B 1 534 ? -25.531 19.125 -1.419 1 75.75 534 MET B C 1
ATOM 8023 O O . MET B 1 534 ? -26.328 18.219 -1.2 1 75.75 534 MET B O 1
#

Sequence (1068 aa):
MKLTSAFVPGSDAARDNRAAHLKMLETVREAAETAASGGGASARERHLSRGKMLPRDRVAGLLDPGTPFLEVGATAAHGLYGGDSPCAGVIAGVGRVMGREVMVVCNDATVKGGTYYPMSVKKHLRAQEIAEANRLPCVYLVDSGGANLPNQDEVFPDRDHFGRIFFNQAQMSAKGIPQIAVVMGSCTAGGAYVPAMSDVTIIVKEQGTIFLAGPPLVKAATGEVVTAEDLGGGDVHTRLSGVADMLAEDDSHALALARQAVDSLGAVERAPLALQPVEPPAYDPDELLDVVPADLRTPYDIREVIARVVDGSHFDEFKPRFGTTLVTGFAHIWGMPVGIVANNGVLFSESAIKGAHFIELCAQRRIPLVFLQNITGFMVGRRYETEGIARHGAKMVTAVATAAVPKVTVLVGGSFGAGNYGMCGRAYSPRFLWTWPNSRISVMGGEQAAGVLATVRREAIERRGGDWLPEEEAEFKRPTIEMFERQSHPLYASARLWDDGIVDPRKTRDVLGLSLSATLNATIPETRFGVFRMMKLTSAFVPGSDAARDNRAAHLKMLETVREAAETAASGGGASARERHLSRGKMLPRDRVAGLLDPGTPFLEVGATAAHGLYGGDSPCAGVIAGVGRVMGREVMVVCNDATVKGGTYYPMSVKKHLRAQEIAEANRLPCVYLVDSGGANLPNQDEVFPDRDHFGRIFFNQAQMSAKGIPQIAVVMGSCTAGGAYVPAMSDVTIIVKEQGTIFLAGPPLVKAATGEVVTAEDLGGGDVHTRLSGVADMLAEDDSHALALARQAVDSLGAVERAPLALQPVEPPAYDPDELLDVVPADLRTPYDIREVIARVVDGSHFDEFKPRFGTTLVTGFAHIWGMPVGIVANNGVLFSESAIKGAHFIELCAQRRIPLVFLQNITGFMVGRRYETEGIARHGAKMVTAVATAAVPKVTVLVGGSFGAGNYGMCGRAYSPRFLWTWPNSRISVMGGEQAAGVLATVRREAIERRGGDWLPEEEAEFKRPTIEMFERQSHPLYASARLWDDGIVDPRKTRDVLGLSLSATLNATIPETRFGVFRM

Radius of gyration: 29.05 Å; Cα contacts (8 Å, |Δi|>4): 2619; chains: 2; bounding box: 77×87×71 Å

Organism: NCBI:txid1123501

Solvent-accessible surface area (backbone atoms only — not comparable to full-atom values): 50902 Å² total; per-residue (Å²): 80,70,64,80,79,83,76,63,84,85,36,70,64,25,51,51,13,29,54,48,43,52,52,42,47,49,55,50,48,54,48,41,52,51,17,72,48,45,41,37,71,67,36,45,48,55,44,44,72,70,71,44,70,55,51,69,54,49,53,58,66,42,34,40,85,95,57,69,68,54,61,40,27,54,39,15,25,50,82,34,79,88,55,58,30,30,17,20,22,40,50,31,29,42,30,34,33,72,89,36,68,28,30,39,40,33,34,26,40,41,18,71,49,14,29,34,46,51,53,24,38,47,49,53,48,50,49,49,50,42,19,60,73,15,50,25,33,36,40,34,41,38,20,22,56,19,74,31,70,95,50,31,86,61,27,40,57,34,48,79,18,53,51,24,55,52,26,47,44,28,42,32,30,31,71,69,25,53,34,35,20,35,29,67,18,43,20,26,32,72,42,27,42,56,37,24,46,24,74,42,18,35,22,16,44,90,54,9,27,45,31,69,49,48,41,68,52,26,26,73,74,70,64,47,86,54,53,58,56,76,39,16,9,21,65,39,24,51,71,62,24,47,47,27,74,41,75,18,80,35,65,72,50,37,35,52,51,49,36,51,56,53,56,68,51,76,86,78,68,61,43,90,66,79,66,46,82,66,39,68,36,70,40,66,33,70,46,49,39,31,69,47,62,56,52,80,88,53,85,64,66,49,63,59,57,48,26,31,42,18,26,49,11,33,43,44,62,50,60,72,89,49,28,64,29,38,47,36,28,40,37,26,41,79,16,37,57,29,32,40,45,32,34,44,45,52,37,45,43,54,20,20,47,50,50,22,52,50,49,49,51,27,35,76,67,63,33,31,37,37,27,42,36,35,23,72,16,60,69,71,44,51,69,43,40,38,71,17,34,59,23,28,40,29,34,16,31,37,36,51,37,31,46,45,32,58,32,36,25,35,31,73,19,33,36,12,40,58,29,26,53,53,52,40,32,42,27,45,64,37,67,40,36,37,28,24,67,64,17,36,43,42,62,55,57,28,67,58,52,22,48,50,55,47,50,54,49,45,52,55,39,44,75,72,70,48,82,82,52,70,68,57,51,50,61,64,27,44,62,46,30,54,48,39,56,54,58,17,29,40,63,51,33,22,17,68,53,40,33,36,28,77,42,60,70,61,46,46,44,59,54,48,36,54,53,54,57,49,44,30,47,22,75,71,58,86,57,53,71,41,74,67,55,115,80,69,64,80,77,85,75,62,87,84,36,70,65,24,52,51,14,30,54,49,43,52,53,42,47,50,56,50,47,54,48,41,52,52,18,73,48,45,41,36,71,68,37,46,49,55,45,44,72,71,70,44,71,54,52,71,54,48,53,57,66,43,32,41,85,93,56,70,68,54,62,40,28,54,39,15,23,50,82,32,80,88,56,59,31,31,17,21,22,40,51,33,29,42,30,33,32,73,88,35,67,28,30,38,40,32,35,25,40,41,17,70,50,15,29,34,44,50,53,24,38,48,50,53,48,51,49,49,51,44,18,60,73,16,50,26,32,36,40,33,41,38,20,22,57,19,73,32,69,96,48,34,84,62,27,42,56,34,49,80,17,54,50,25,54,51,26,47,43,27,42,33,31,31,71,70,27,52,32,34,20,36,30,65,17,45,21,24,32,70,43,28,42,56,37,24,48,23,74,42,20,36,23,16,44,89,54,9,28,44,31,69,48,48,40,68,51,27,26,71,73,72,64,49,86,54,52,58,56,74,39,17,8,23,65,38,23,51,70,62,25,46,47,27,73,41,75,19,80,36,62,70,50,37,34,50,50,49,36,51,55,53,55,67,51,76,86,79,68,61,42,89,65,80,66,45,83,66,40,69,36,72,41,66,32,71,46,49,39,31,70,46,61,57,50,81,88,52,85,63,65,48,62,59,56,48,25,32,42,18,26,50,10,32,44,45,62,50,59,73,88,49,30,65,28,37,45,35,27,40,37,26,39,78,16,36,55,30,32,39,46,32,33,44,43,52,37,46,44,54,20,20,47,49,48,21,52,51,48,50,50,27,35,76,67,63,31,32,36,37,26,41,35,35,24,71,15,60,67,71,41,51,70,44,40,37,72,16,32,59,24,27,39,28,34,16,32,38,37,52,38,29,47,44,34,57,32,36,26,34,32,74,19,33,38,12,38,60,28,26,52,54,52,42,31,42,26,46,62,36,67,40,33,37,29,24,65,65,16,36,45,41,61,54,55,28,66,58,52,23,48,51,55,48,50,54,49,46,52,54,38,44,74,72,70,47,82,82,52,70,68,56,50,50,60,65,26,45,62,47,30,56,49,38,55,54,59,17,30,40,61,51,32,21,19,68,53,41,34,34,27,78,43,61,69,61,46,45,45,58,54,48,35,54,52,54,56,49,45,31,47,23,76,70,57,82,57,54,71,42,72,68,56,115

Secondary structure (DSSP, 8-state):
-B------TT-HHHHHHHHHHHHHHHHHHHHHHHHHTTT-HHHHHHHHHTTPPPHHHHHHHHSPTT---EEE-TTTTTT-GGGTSGGGGEEEEEEEETTEEEEEEEE-TTTGGGEE-HHHHHHHHHHHHHHHHHTPPEEEEEEE-EE-GGGGGGTSSSTTSHHHHHHHHHHHHHTT--EEEEEEEEEEGGGGHHHHTSSEEEEETTT-EEESS-HHHHHHHH-----HHHHH-HHIIIIIS---SEEESSHHHHHHHHHHHHHTSPPP-------------SS-GGGHHHHS-SSTTS---THHHHHTTSGGGB-EESSTTSSTTEEEEEEEETTEEEEEEEESSSB-HHHHHHHHHHHHHHHHHT--EEEEEEE--B--SHHHHHHTHHHHHHHHHHHHHH--S-EEEEEEEEEEHHHHHHTT-GGG--SEEEE-TT-EEESS-HHHHHHHHHHHHHHHHHHTT----HHHHHHHHHHHHHHHHHHHSHHHHHHTTSSS-B--GGGHHHHHHHHHHHHTTS--PPP-------/-B------TT-HHHHHHHHHHHHHHHHHHHHHHHHHTTT-HHHHHHHHHTTPPPHHHHHHHHSPTT---EEE-TTTTTT-GGGTSGGGGEEEEEEEETTEEEEEEEE-TTTGGGEE-HHHHHHHHHHHHHHHHHTPPEEEEEEE-EE-GGGGGGTSSSTTSHHHHHHHHHHHHHTT--EEEEEEEEEEGGGGHHHHTSSEEEEETTT-EEESS-HHHHHHHH-----HHHHH-HHIIIIIS---SEEESSHHHHHHHHHHHHHTSPPP-------------SS-GGGHHHHS-SSTTS---THHHHHTTSGGGB-EESSTTSSTTEEEEEEEETTEEEEEEEESSSB-HHHHHHHHHHHHHHHHHT--EEEEEEE--B--SHHHHHHTHHHHHHHHHHHHHH--S-EEEEEEEEEEHHHHHHTT-GGG--SEEEE-TT-EEESS-HHHHHHHHHHHHHHHHHHTT----HHHHHHHHHHHHHHHHHHHSHHHHHHTTSSS-B--GGGHHHHHHHHHHHHTTS--PPP-------

pLDDT: mean 96.01, std 3.93, range [75.38, 98.94]

InterPro domains:
  IPR011762 Acetyl-coenzyme A carboxyltransferase, N-terminal [PS50980] (21-277)
  IPR011763 Acetyl-coenzyme A carboxyltransferase, C-terminal [PS50989] (284-526)
  IPR029045 ClpP/crotonase-like domain superfamily [SSF52096] (25-262)
  IPR029045 ClpP/crotonase-like domain superfamily [SSF52096] (276-534)
  IPR034733 Acetyl-coenzyme A carboxylase carboxyl transferase subunit beta [PF01039] (47-524)
  IPR045190 Methylcrotonoyl-CoA carboxylase beta chain MCCB/AccD1-like [PTHR22855] (3-534)

Foldseek 3Di:
DFDDDPDDPPDPLLVVLLVLQVVLVVVQVVLLVLLVQALHDVLVVVCVVVVADFFVVLVCLLADPPWDWLWFLSQAQPVHPVSQQRSQQWTWTWGHFLNATAIEIEGGCSRVRSAGDLRNLVRLVLSLLLCQLLLHAYEYEDGHPYHPVVRCVSAPDDDSHDVVNLVSLQVSVVVVRFQEYEFQAEQEASSLSSLQSGPAYEYEAPHGFHDNHAQVVCCVVPVDHDHRCRHGGPCCCCPPVVSHPYYAHHSSRSSVVVSVVVNPRDDFDFADFQFDAAAAQPDALSSLSRQDGLDLPDFHDCLNLCSRQFHPSDWAWDPCPWQVQWTWTWTHFNRGIEIEIEGREAGALRVLQSLLVRLVVCLVVLHEYEFEDSYQYHDDDDVRVVVPRVLSLQSLLLSLLQRQHAYEYEYEAEQEASSCSSRCFLVSPHSFYEYAQSYFYDNHALQVVLVVVLVVVQVVQVVVPHDDDPVNSVVSSVVSNVVRVVCRGVSNCSNNPSGGYYDDSSCNSVSVVVSVSSNRSDYRDRTDGDDRDD/DFDDDPDDPPDPLLVVLLVLQVVLVVVQVVLLVLLVQALHDVLVVVCVVVVADFFVVLVCLLADPPWDWLWFLSQAQPVHPVSQQRSQQWTWTWGHFLNATAIEIEGGCSRVRSAGDLRNLVRLVLSLLLCQLLLHAYEYEDGHPYHPVVRCVSAPDDDSHDVVNLVSLQVSVVVVRFQEYEFQAEQEASSLSSLQSGPAYEYEAPHGFHDNHAQVVCCVVPVDHDHRCRHGGPCCCCPPVVSHPYYAHHSSRSSVVVSVVVNPGDDFDFADFQFDAAAAQPDALSSLSRQDGLDLPDFHDCLNLCSRQFHPSDWAWDPCPWQVQWTWTWTHFNRGIEIEIEGREAGALRVLQSLLVRLVVCLVVLHEYEFEDSYQYHDDDDVRVVVPRVLSLQSLLLSLLQRQHAYEYEYEAEQEASSCSSRCFLVSPHSFYEYAQSYFYDNHALQVVLVVVLVVVQVVQVVVPHHDDPVNSVVSSVVSNVVRVVCRGVSNCSNNPSGGYYDDSSCNSVSVVVSVSSNRSDYRDRTDGDDRDD

Nearest PDB structures (foldseek):
  3u9s-assembly1_F  TM=9.902E-01  e=2.611E-81  Pseudomonas aeruginosa
  4q0g-assembly1_C  TM=9.822E-01  e=4.568E-82  Mycobacterium tuberculosis
  4q0g-assembly1_B-2  TM=9.838E-01  e=7.601E-81  Mycobacterium tuberculosis
  8j4z-assembly1_J  TM=9.840E-01  e=8.998E-81  Homo sapiens
  8j78-assembly1_J  TM=9.860E-01  e=3.908E-78  Homo sapiens